Protein AF-A0A3N5M5D6-F1 (afdb_monomer_lite)

Secondary structure (DSSP, 8-state):
-----SSPPSEEEEEE--TT-EEEEETTT--EEES-HHHHHS-GGGHHHHHHHHHHHHSSS-TTEEEEEE--S--EETTTEE---HHHHHHHHHHTTPEES-SS--SSS-EEEE----TTS-HHHHHHHHHHHHHHHHHHSTTPEEEEEEETHHHHHHHHHHHHSSGGGTEEEEEEES--TT--HHHHHHHHH----HHHHTTT-TTHHHHHHHHHTT-HHHHTTS-SSS--EEETTS-B--TTT--TT--SHHHHHHHHHHHHHHHHHTT---SEEEEEEE-SB-EEEEEEEEE-TTS-EEEEEEEEESSBBSSSBHHHHS-TT-SEEEEES--GGGGGG-HHHHHHHHIIIIIHHH-TTS-SEEEE-SSEEEEEEES-SEE-TT-EEEEEEEEEETTT--B--S-EEEEEEEEEEESSSS------S-SEEEEPEEPSSSTTEEEEEEEPPSS-EEEEEEEEEE-TTS--EEEEEEEEE------TTTTTTSSSS---------------------------------------------------------PPPPPPPPPP-EEEEEEETS-TTSPB-TT--EEEEEEEESS--SEEEE--TTSSS-TT-SEEEEEEEEE-SSEEE-S-SPEEEEEESSSS-SS-EEEEEEESSSEEEEEEEEEEETTEEEEEEEEEEEES-TTS-SEEEEEEEEB-TT----PPP-SEEEEEEE-SSSEEEEEEESS-EEEEE---HHHHHHHHHHHHHHHHHHHTEEEETTEEEE--TTSPPPTT-EEHHHH-SSPPHHHHHHHHHHHHHHHHHHHHHHHSSTT--HHHHHHHHHHHHHHHHS--EEEEEESS----GGG-B--SS--TTS--GGGBHHHHSEEEEEE--TTB----SEEE-SS-EEEEEEE-THHHHHHTS-HHHHHHHHHHHHHTTSSEEEEEE-SHHHHHHHHHSSSS--SEEEEEEEEE---TTSTTTGGG-EEE-GGG-EEEHHHHHHHS-TTS--TT-PEEEEEEBSS----HHHHHHHHHHHHHTT--EEEEESS-B-HHHHHHHHHHHHHHHHH-SS-HHHHHHHHHHHHHHHH--GGGGGEEEES-TT-EEES----

Sequence (1111 aa):
MSTPTGSPPPHFIVFVPGYMGSKLRDRQTGELVWVDVPALLSNIMRLREKLDWMFTALAYPNPDIQPAGILDQVIFMPPLFKQEQYGRMLAALEKMGYDIDPEQLSSSRPAAYTFSYDWRQDNRISARQLGEAIDLWRRRHPGAKAWIIAHSNGGIVSRWYIEKEGGKDHVGRLFLMGSPWDGAPKALETMMTGFEVTLLRLFNLLDAQQRSREIIQSFPSFYQLIPVCNPFLRNLSNEVVDPFSDFGWIEGDAHKQMALDGKRFNQELGTTLSVETLCFFGARQPTTNAGLVRYAAGDRWSGVEWSANEAGDGTVPERSAVHPNALEKLPYAVGHGDIYVNPAVLEKLEWELVRKYRTVSGTLAEAVTERLKIGFEPGKDFYEPGEEIRIWASIHDKETGVPVSGGQVDVSVILQQELVASTPFSSSEPLATLRMRESEEIPGRYEAAFAAPDSQGYYALNALVQAPGEPAVTLEELVLVEREPNPAWLEGLHSAAIDHAEPPDDEPLAEDRERSADLVGEEDLSLEIGTLVDSDEATTPADTAVPEPPAATDVQPPLTEAQERYLNCQIEDHEVLEPLQTGEIYTLAFSVDLIAQAAAVVFDGERVFTEEEEVVKLAVHINTKDFFVHTTGSQTLVVPRKGKSKNKARFDIEPKRPGEGEVTVVFFKNNNFIQGMTVRLNVGDPAKGAITGVEKVGRSPEGAFAVQPRDVSLFIKNTGAGFDITMVGVVAAEATLPLTLPQLDQMASRVRQALKDIVYMGKGSAGIQVYPKGTPMPADVDLVYQSHITIPADVNAEALKRLSRAGYLLYQDIFYGPSASAEANLLGDKLCELASKETLKIQIVSQEFLLPWGVLYLAPEYDPANINPSCFLGLKHIIEHIPIQQHMSSMQGTIPSRPLLSVGVNFNTDIDSQLSMSVVRDQQAFWKGIQQSGLVQVSERTSGDEVYQSLTGAAPVDQILYFYCHAVSYQLNDPAGPGSSYLKLSNQQRVSLDELRLRASVKKPLSGSPLIFINACESAELSPLFYGGFMPYFTSRGARGMIGTECETPARFAAGWANEFFQEFLAGDNTLGEVILKLRQKYYYQDNNLMGLLYALYCDGDTRIDPGIQL

Radius of gyration: 35.75 Å; chains: 1; bounding box: 104×103×86 Å

pLDDT: mean 78.51, std 19.64, range [23.8, 98.56]

Foldseek 3Di:
DQQAAAFDFAAAEEEFEAQLFFFKAFQPPRHTLRPPPCVCPVDPVCVVVSLVVSLVCLFPPDPRMWTDFGAQDADFFPPADRADGVVLLVVLVVVLFEDEPDPDDDPRGHHYYYDTGSSLEDLLVVLVVVVVVLVVVCVVRPSYAYAYEAAACRLVSPLCNCPPVVNLVRHAEYEYAAYQLQAAPSLLVCLQFFRPGPVVVLVPPVCRRVSRNVRSLSGLNSLLRHGQPDFFEAEPVRHTDDCLVQVLRDDDPVSNVSNVVSNVSSVVSDLDDSHAYAFEFEFQCWGFRHWYFDADPPSHTPDIHTHTDRQGQHTHGVVRSARPPHPYYHYDNHHRNCRSNDPVNSVVVSLVPGQSHPDRRSASWWDDFPFKIKGKHWPDQEDEQFGKTKIKMFIATPPPRHAAPDKKKKKFKAFCAFPDPPDGDDDPHGPDIDIWDADPVDGRMTIDMDTHHNTFGKIKIWIWMGGPPTDIDIIIDIHGYDHDPPPPVVVVVVPPPDDDDDDDDDDDDDDDDDDYDYDDDDDDDDDDDDDDYDDDDDDDDDDDDDDDDDDDDDDDDDDPPDQKKKWDWDWPPDDQLAAAEAPDKIKIKIKIASDYDPAIDTDLLQFLDDPPDQKFKKWKDKDWPQWDWPDDGTFIWIDGSDGMIPGIGIIIIGGPDAAKTKMKMWIDGLQHTAWIKIWIAHYDDSRGTGTPDMATWHEASAAHDPDDHFQWEWEWEDPVQFIWIWIDHPDTAIFTFRDDLVNLQVLQVLLQVLVVQLQQWWQFPVGTGGDDPPDDDDPRIDSQQQPDLFGDPVSLLVSLLSLLVSLAVSLCNGQPNPPHDPRSVVVSVVVLVVLVPAAGAYEYEEASNDHLQQSRFRDPDDDSVDRDPSSRNLQRYQYEYAHIDSYQHYQDLEQELPPAAEEEEEAAPCVCVVVVHCLRVLVVVLVVVVVVLVSYDYHYHQALVVVLCQLADDDDQHQAYEYEFAWAAADCPGSVHRQQTWGAGYPRHTDGLVCCCVSRNLVAARPNLHEYEYQHAPDYFDRVCVVVGVQCSNSSNRRQGYKDFSGHHRSVNSSVLVSQLCQVQLQQPAFQSRSLNVSCNCSCVVRVRNRSSRIHHHHPRSRGYPPHDDD

Structure (mmCIF, N/CA/C/O backbone):
data_AF-A0A3N5M5D6-F1
#
_entry.id   AF-A0A3N5M5D6-F1
#
loop_
_atom_site.group_PDB
_atom_site.id
_atom_site.type_symbol
_atom_site.label_atom_id
_atom_site.label_alt_id
_atom_site.label_comp_id
_atom_site.label_asym_id
_atom_site.label_entity_id
_atom_site.label_seq_id
_atom_site.pdbx_PDB_ins_code
_atom_site.Cartn_x
_atom_site.Cartn_y
_atom_site.Cartn_z
_atom_site.occupancy
_atom_site.B_iso_or_equiv
_atom_site.auth_seq_id
_atom_site.auth_comp_id
_atom_site.auth_asym_id
_atom_site.auth_atom_id
_atom_site.pdbx_PDB_model_num
ATOM 1 N N . MET A 1 1 ? 3.297 35.647 31.653 1.00 29.11 1 MET A N 1
ATOM 2 C CA . MET A 1 1 ? 2.648 36.603 30.728 1.00 29.11 1 MET A CA 1
ATOM 3 C C . MET A 1 1 ? 1.150 36.457 30.934 1.00 29.11 1 MET A C 1
ATOM 5 O O . MET A 1 1 ? 0.713 35.329 31.084 1.00 29.11 1 MET A O 1
ATOM 9 N N . SER A 1 2 ? 0.382 37.542 31.041 1.00 29.58 2 SER A N 1
ATOM 10 C CA . SER A 1 2 ? -1.083 37.458 31.141 1.00 29.58 2 SER A CA 1
ATOM 11 C C . SER A 1 2 ? -1.645 36.886 29.838 1.00 29.58 2 SER A C 1
ATOM 13 O O . SER A 1 2 ? -1.389 37.453 28.775 1.00 29.58 2 SER A O 1
ATOM 15 N N . THR A 1 3 ? -2.364 35.771 29.911 1.00 36.66 3 THR A N 1
ATOM 16 C CA . THR A 1 3 ? -3.051 35.146 28.776 1.00 36.66 3 THR A CA 1
ATOM 17 C C . THR A 1 3 ? -4.053 36.144 28.173 1.00 36.66 3 THR A C 1
ATOM 19 O O . THR A 1 3 ? -4.821 36.755 28.921 1.00 36.66 3 THR A O 1
ATOM 22 N N . PRO A 1 4 ? -4.020 36.401 26.852 1.00 43.12 4 PRO A N 1
ATOM 23 C CA . PRO A 1 4 ? -4.926 37.360 26.228 1.00 43.12 4 PRO A CA 1
ATOM 24 C C . PRO A 1 4 ? -6.359 36.810 26.235 1.00 43.12 4 PRO A C 1
ATOM 26 O O . PRO A 1 4 ? -6.642 35.819 25.573 1.00 43.12 4 PRO A O 1
ATOM 29 N N . THR A 1 5 ? -7.261 37.451 26.979 1.00 41.47 5 THR A N 1
ATOM 30 C CA . THR A 1 5 ? -8.678 37.075 27.076 1.00 41.47 5 THR A CA 1
ATOM 31 C C . THR A 1 5 ? -9.512 37.876 26.065 1.00 41.47 5 THR A C 1
ATOM 33 O O . THR A 1 5 ? -9.436 39.105 26.028 1.00 41.47 5 THR A O 1
ATOM 36 N N . GLY A 1 6 ? -10.309 37.204 25.222 1.00 56.47 6 GLY A N 1
ATOM 37 C CA . GLY A 1 6 ? -11.196 37.846 24.233 1.00 56.47 6 GLY A CA 1
ATOM 38 C C . GLY A 1 6 ? -11.031 37.311 22.806 1.00 56.47 6 GLY A C 1
ATOM 39 O O . GLY A 1 6 ? -10.164 36.500 22.543 1.00 56.47 6 GLY A O 1
ATOM 40 N N . SER A 1 7 ? -11.859 37.753 21.850 1.00 61.62 7 SER A N 1
ATOM 41 C CA . SER A 1 7 ? -11.767 37.274 20.452 1.00 61.62 7 SER A CA 1
ATOM 42 C C . SER A 1 7 ? -10.334 37.382 19.898 1.00 61.62 7 SER A C 1
ATOM 44 O O . SER A 1 7 ? -9.662 38.365 20.229 1.00 61.62 7 SER A O 1
ATOM 46 N N . PRO A 1 8 ? -9.867 36.423 19.062 1.00 76.06 8 PRO A N 1
ATOM 47 C CA . PRO A 1 8 ? -8.535 36.490 18.469 1.00 76.06 8 PRO A CA 1
ATOM 48 C C . PRO A 1 8 ? -8.286 37.882 17.886 1.00 76.06 8 PRO A C 1
ATOM 50 O O . PRO A 1 8 ? -9.210 38.449 17.287 1.00 76.06 8 PRO A O 1
ATOM 53 N N . PRO A 1 9 ? -7.076 38.452 18.039 1.00 84.69 9 PRO A N 1
ATOM 54 C CA . PRO A 1 9 ? -6.785 39.745 17.441 1.00 84.69 9 PRO A CA 1
ATOM 55 C C . PRO A 1 9 ? -7.098 39.675 15.938 1.00 84.69 9 PRO A C 1
ATOM 57 O O . PRO A 1 9 ? -6.857 38.624 15.332 1.00 84.69 9 PRO A O 1
ATOM 60 N N . PRO A 1 10 ? -7.645 40.745 15.329 1.00 88.44 10 PRO A N 1
ATOM 61 C CA . PRO A 1 10 ? -8.017 40.731 13.920 1.00 88.44 10 PRO A CA 1
ATOM 62 C C . PRO A 1 10 ? -6.865 40.223 13.050 1.00 88.44 10 PRO A C 1
ATOM 64 O O . PRO A 1 10 ? -5.768 40.790 13.049 1.00 88.44 10 PRO A O 1
ATOM 67 N N . HIS A 1 11 ? -7.107 39.129 12.334 1.00 93.81 11 HIS A N 1
ATOM 68 C CA . HIS A 1 11 ? -6.099 38.479 11.511 1.00 93.81 11 HIS A CA 1
ATOM 69 C C . HIS A 1 11 ? -6.731 37.760 10.321 1.00 93.81 11 HIS A C 1
ATOM 71 O O . HIS A 1 11 ? -7.931 37.485 10.286 1.00 93.81 11 HIS A O 1
ATOM 77 N N . PHE A 1 12 ? -5.880 37.440 9.356 1.00 95.88 12 PHE A N 1
ATOM 78 C CA . PHE A 1 12 ? -6.153 36.474 8.303 1.00 95.88 12 PHE A CA 1
ATOM 79 C C . PHE A 1 12 ? -4.944 35.547 8.171 1.00 95.88 12 PHE A C 1
ATOM 81 O O . PHE A 1 12 ? -3.817 35.933 8.502 1.00 95.88 12 PHE A O 1
ATOM 88 N N . ILE A 1 13 ? -5.179 34.326 7.702 1.00 97.81 13 ILE A N 1
ATOM 89 C CA . ILE A 1 13 ? -4.129 33.324 7.518 1.00 97.81 13 ILE A CA 1
ATOM 90 C C . ILE A 1 13 ? -3.535 33.461 6.120 1.00 97.81 13 ILE A C 1
ATOM 92 O O . ILE A 1 13 ? -4.252 33.721 5.156 1.00 97.81 13 ILE A O 1
ATOM 96 N N . VAL A 1 14 ? -2.226 33.264 6.009 1.00 98.19 14 VAL A N 1
ATOM 97 C CA . VAL A 1 14 ? -1.538 33.056 4.735 1.00 98.19 14 VAL A CA 1
ATOM 98 C C . VAL A 1 14 ? -0.814 31.725 4.802 1.00 98.19 14 VAL A C 1
ATOM 100 O O . VAL A 1 14 ? 0.104 31.551 5.603 1.00 98.19 14 VAL A O 1
ATOM 103 N N . PHE A 1 15 ? -1.229 30.783 3.962 1.00 97.12 15 PHE A N 1
ATOM 104 C CA . PHE A 1 15 ? -0.553 29.506 3.809 1.00 97.12 15 PHE A CA 1
ATOM 105 C C . PHE A 1 15 ? 0.508 29.600 2.708 1.00 97.12 15 PHE A C 1
ATOM 107 O O . PHE A 1 15 ? 0.189 29.876 1.548 1.00 97.12 15 PHE A O 1
ATOM 114 N N . VAL A 1 16 ? 1.768 29.355 3.074 1.00 97.25 16 VAL A N 1
ATOM 115 C CA . VAL A 1 16 ? 2.921 29.382 2.165 1.00 97.25 16 VAL A CA 1
ATOM 116 C C . VAL A 1 16 ? 3.461 27.955 2.003 1.00 97.25 16 VAL A C 1
ATOM 118 O O . VAL A 1 16 ? 3.984 27.382 2.965 1.00 97.25 16 VAL A O 1
ATOM 121 N N . PRO A 1 17 ? 3.347 27.352 0.807 1.00 93.31 17 PRO A N 1
ATOM 122 C CA . PRO A 1 17 ? 3.763 25.979 0.576 1.00 93.31 17 PRO A CA 1
ATOM 123 C C . PRO A 1 17 ? 5.291 25.838 0.567 1.00 93.31 17 PRO A C 1
ATOM 125 O O . PRO A 1 17 ? 6.031 26.803 0.398 1.00 93.31 17 PRO A O 1
ATOM 128 N N . GLY A 1 18 ? 5.754 24.597 0.703 1.00 90.81 18 GLY A N 1
ATOM 129 C CA . GLY A 1 18 ? 7.160 24.221 0.583 1.00 90.81 18 GLY A CA 1
ATOM 130 C C . GLY A 1 18 ? 7.696 24.191 -0.846 1.00 90.81 18 GLY A C 1
ATOM 131 O O . GLY A 1 18 ? 6.996 24.495 -1.817 1.00 90.81 18 GLY A O 1
ATOM 132 N N . TYR A 1 19 ? 8.960 23.778 -0.967 1.00 87.88 19 TYR A N 1
ATOM 133 C CA . TYR A 1 19 ? 9.636 23.597 -2.252 1.00 87.88 19 TYR A CA 1
ATOM 134 C C . TYR A 1 19 ? 8.806 22.674 -3.160 1.00 87.88 19 TYR A C 1
ATOM 136 O O . TYR A 1 19 ? 8.303 21.656 -2.698 1.00 87.88 19 TYR A O 1
ATOM 144 N N . MET A 1 20 ? 8.605 23.052 -4.427 1.00 84.94 20 MET A N 1
ATOM 145 C CA . MET A 1 20 ? 7.732 22.344 -5.387 1.00 84.94 20 MET A CA 1
ATOM 146 C C . MET A 1 20 ? 6.235 22.277 -5.037 1.00 84.94 20 MET A C 1
ATOM 148 O O . MET A 1 20 ? 5.451 21.695 -5.786 1.00 84.94 20 MET A O 1
ATOM 152 N N . GLY A 1 21 ? 5.803 22.949 -3.968 1.00 81.62 21 GLY A N 1
ATOM 153 C CA . GLY A 1 21 ? 4.419 22.951 -3.505 1.00 81.62 21 GLY A CA 1
ATOM 154 C C . GLY A 1 21 ? 3.468 23.897 -4.253 1.00 81.62 21 GLY A C 1
ATOM 155 O O . GLY A 1 21 ? 2.288 23.953 -3.912 1.00 81.62 21 GLY A O 1
ATOM 156 N N . SER A 1 22 ? 3.957 24.625 -5.262 1.00 88.12 22 SER A N 1
ATOM 157 C CA . SER A 1 22 ? 3.145 25.442 -6.177 1.00 88.12 22 SER A CA 1
ATOM 158 C C . SER A 1 22 ? 3.163 24.851 -7.581 1.00 88.12 22 SER A C 1
ATOM 160 O O . SER A 1 22 ? 4.230 24.478 -8.075 1.00 88.12 22 SER A O 1
ATOM 162 N N . LYS A 1 23 ? 2.004 24.822 -8.246 1.00 87.88 23 LYS A N 1
ATOM 163 C CA . LYS A 1 23 ? 1.897 24.485 -9.672 1.00 87.88 23 LYS A CA 1
ATOM 164 C C . LYS A 1 23 ? 2.585 25.578 -10.490 1.00 87.88 23 LYS A C 1
ATOM 166 O O . LYS A 1 23 ? 2.435 26.761 -10.176 1.00 87.88 23 LYS A O 1
ATOM 171 N N . LEU A 1 24 ? 3.304 25.195 -11.544 1.00 87.94 24 LEU A N 1
ATOM 172 C CA . LEU A 1 24 ? 3.918 26.140 -12.481 1.00 87.94 24 LEU A CA 1
ATOM 173 C C . LEU A 1 24 ? 3.321 25.939 -13.867 1.00 87.94 24 LEU A C 1
ATOM 175 O O . LEU A 1 24 ? 3.216 24.805 -14.334 1.00 87.94 24 LEU A O 1
ATOM 179 N N . ARG A 1 25 ? 2.965 27.038 -14.529 1.00 88.25 25 ARG A N 1
ATOM 180 C CA . ARG A 1 25 ? 2.463 27.041 -15.906 1.00 88.25 25 ARG A CA 1
ATOM 181 C C . ARG A 1 25 ? 3.272 27.969 -16.787 1.00 88.25 25 ARG A C 1
ATOM 183 O O . ARG A 1 25 ? 3.795 28.980 -16.318 1.00 88.25 25 ARG A O 1
ATOM 190 N N . ASP A 1 26 ? 3.301 27.646 -18.063 1.00 87.06 26 ASP A N 1
ATOM 191 C CA . ASP A 1 26 ? 3.791 28.530 -19.102 1.00 87.06 26 ASP A CA 1
ATOM 192 C C . ASP A 1 26 ? 2.768 29.660 -19.352 1.00 87.06 26 ASP A C 1
ATOM 194 O O . ASP A 1 26 ? 1.557 29.442 -19.433 1.00 87.06 26 ASP A O 1
ATOM 198 N N . ARG A 1 27 ? 3.248 30.902 -19.402 1.00 87.94 27 ARG A N 1
ATOM 199 C CA . ARG A 1 27 ? 2.466 32.139 -19.539 1.00 87.94 27 ARG A CA 1
ATOM 200 C C . ARG A 1 27 ? 1.851 32.278 -20.922 1.00 87.94 27 ARG A C 1
ATOM 202 O O . ARG A 1 27 ? 0.787 32.878 -21.038 1.00 87.94 27 ARG A O 1
ATOM 209 N N . GLN A 1 28 ? 2.536 31.790 -21.953 1.00 84.50 28 GLN A N 1
ATOM 210 C CA . GLN A 1 28 ? 2.145 31.985 -23.345 1.00 84.50 28 GLN A CA 1
ATOM 211 C C . GLN A 1 28 ? 1.111 30.944 -23.769 1.00 84.50 28 GLN A C 1
ATOM 213 O O . GLN A 1 28 ? 0.115 31.271 -24.409 1.00 84.50 28 GLN A O 1
ATOM 218 N N . THR A 1 29 ? 1.349 29.690 -23.393 1.00 82.75 29 THR A N 1
ATOM 219 C CA . THR A 1 29 ? 0.517 28.541 -23.768 1.00 82.75 29 THR A CA 1
ATOM 220 C C . THR A 1 29 ? -0.571 28.242 -22.739 1.00 82.75 29 THR A C 1
ATOM 222 O O . THR A 1 29 ? -1.600 27.667 -23.084 1.00 82.75 29 THR A O 1
ATOM 225 N N . GLY A 1 30 ? -0.367 28.637 -21.478 1.00 81.62 30 GLY A N 1
ATOM 226 C CA . GLY A 1 30 ? -1.235 28.272 -20.360 1.00 81.62 30 GLY A CA 1
ATOM 227 C C . GLY A 1 30 ? -1.047 26.832 -19.870 1.00 81.62 30 GLY A C 1
ATOM 228 O O . GLY A 1 30 ? -1.717 26.445 -18.911 1.00 81.62 30 GLY A O 1
ATOM 229 N N . GLU A 1 31 ? -0.155 26.049 -20.490 1.00 79.94 31 GLU A N 1
ATOM 230 C CA . GLU A 1 31 ? 0.094 24.649 -20.138 1.00 79.94 31 GLU A CA 1
ATOM 231 C C . GLU A 1 31 ? 0.829 24.523 -18.797 1.00 79.94 31 GLU A C 1
ATOM 233 O O . GLU A 1 31 ? 1.731 25.302 -18.479 1.00 79.94 31 GLU A O 1
ATOM 238 N N . LEU A 1 32 ? 0.451 23.521 -17.997 1.00 78.94 32 LEU A N 1
ATOM 239 C CA . LEU A 1 32 ? 1.132 23.200 -16.744 1.00 78.94 32 LEU A CA 1
ATOM 240 C C . LEU A 1 32 ? 2.488 22.549 -17.048 1.00 78.94 32 LEU A C 1
ATOM 242 O O . LEU A 1 32 ? 2.569 21.469 -17.624 1.00 78.94 32 LEU A O 1
ATOM 246 N N . VAL A 1 33 ? 3.560 23.220 -16.634 1.00 77.00 33 VAL A N 1
ATOM 247 C CA . VAL A 1 33 ? 4.951 22.763 -16.774 1.00 77.00 33 VAL A CA 1
ATOM 248 C C . VAL A 1 33 ? 5.342 21.870 -15.599 1.00 77.00 33 VAL A C 1
ATOM 250 O O . VAL A 1 33 ? 6.092 20.911 -15.752 1.00 77.00 33 VAL A O 1
ATOM 253 N N . TRP A 1 34 ? 4.807 22.164 -14.416 1.00 71.44 34 TRP A N 1
ATOM 254 C CA . TRP A 1 34 ? 4.953 21.356 -13.212 1.00 71.44 34 TRP A CA 1
ATOM 255 C C . TRP A 1 34 ? 3.559 20.942 -12.739 1.00 71.44 34 TRP A C 1
ATOM 257 O O . TRP A 1 34 ? 2.722 21.816 -12.506 1.00 71.44 34 TRP A O 1
ATOM 267 N N . VAL A 1 35 ? 3.346 19.627 -12.573 1.00 58.09 35 VAL A N 1
ATOM 268 C CA . VAL A 1 35 ? 2.063 18.977 -12.214 1.00 58.09 35 VAL A CA 1
ATOM 269 C C . VAL A 1 35 ? 1.064 18.872 -13.377 1.00 58.09 35 VAL A C 1
ATOM 271 O O . VAL A 1 35 ? -0.079 19.301 -13.291 1.00 58.09 35 VAL A O 1
ATOM 274 N N . ASP A 1 36 ? 1.467 18.207 -14.458 1.00 52.91 36 ASP A N 1
ATOM 275 C CA . ASP A 1 36 ? 0.523 17.604 -15.413 1.00 52.91 36 ASP A CA 1
ATOM 276 C C . ASP A 1 36 ? 0.814 16.106 -15.572 1.00 52.91 36 ASP A C 1
ATOM 278 O O . ASP A 1 36 ? 1.183 15.597 -16.632 1.00 52.91 36 ASP A O 1
ATOM 282 N N . VAL A 1 37 ? 0.729 15.389 -14.448 1.00 45.28 37 VAL A N 1
ATOM 283 C CA . VAL A 1 37 ? 0.964 13.939 -14.379 1.00 45.28 37 VAL A CA 1
ATOM 284 C C . VAL A 1 37 ? 0.049 13.170 -15.352 1.00 45.28 37 VAL A C 1
ATOM 286 O O . VAL A 1 37 ? 0.556 12.280 -16.044 1.00 45.28 37 VAL A O 1
ATOM 289 N N . PRO A 1 38 ? -1.246 13.523 -15.511 1.00 38.94 38 PRO A N 1
ATOM 290 C CA . PRO A 1 38 ? -2.103 12.909 -16.520 1.00 38.94 38 PRO A CA 1
ATOM 291 C C . PRO A 1 38 ? -1.626 13.173 -17.952 1.00 38.94 38 PRO A C 1
ATOM 293 O O . PRO A 1 38 ? -1.556 12.225 -18.732 1.00 38.94 38 PRO A O 1
ATOM 296 N N . ALA A 1 39 ? -1.235 14.398 -18.331 1.00 44.72 39 ALA A N 1
ATOM 297 C CA . ALA A 1 39 ? -0.774 14.645 -19.697 1.00 44.72 39 ALA A CA 1
ATOM 298 C C . ALA A 1 39 ? 0.616 14.055 -19.972 1.00 44.72 39 ALA A C 1
ATOM 300 O O . ALA A 1 39 ? 0.852 13.604 -21.099 1.00 44.72 39 ALA A O 1
ATOM 301 N N . LEU A 1 40 ? 1.513 14.009 -18.982 1.00 43.84 40 LEU A N 1
ATOM 302 C CA . LEU A 1 40 ? 2.825 13.362 -19.091 1.00 43.84 40 LEU A CA 1
ATOM 303 C C . LEU A 1 40 ? 2.675 11.851 -19.353 1.00 43.84 40 LEU A C 1
ATOM 305 O O . LEU A 1 40 ? 3.431 11.286 -20.138 1.00 43.84 40 LEU A O 1
ATOM 309 N N . LEU A 1 41 ? 1.650 11.215 -18.771 1.00 43.72 41 LEU A N 1
ATOM 310 C CA . LEU A 1 41 ? 1.374 9.778 -18.907 1.00 43.72 41 LEU A CA 1
ATOM 311 C C . LEU A 1 41 ? 0.365 9.423 -20.017 1.00 43.72 41 LEU A C 1
ATOM 313 O O . LEU A 1 41 ? 0.339 8.278 -20.462 1.00 43.72 41 LEU A O 1
ATOM 317 N N . SER A 1 42 ? -0.418 10.388 -20.512 1.00 41.72 42 SER A N 1
ATOM 318 C CA . SER A 1 42 ? -1.476 10.174 -21.519 1.00 41.72 42 SER A CA 1
ATOM 319 C C . SER A 1 42 ? -0.983 9.724 -22.899 1.00 41.72 42 SER A C 1
ATOM 321 O O . SER A 1 42 ? -1.773 9.216 -23.692 1.00 41.72 42 SER A O 1
ATOM 323 N N . ASN A 1 43 ? 0.299 9.930 -23.232 1.00 47.91 43 ASN A N 1
ATOM 324 C CA . ASN A 1 43 ? 0.828 9.597 -24.556 1.00 47.91 43 ASN A CA 1
ATOM 325 C C . ASN A 1 43 ? 2.329 9.254 -24.514 1.00 47.91 43 ASN A C 1
ATOM 327 O O . ASN A 1 43 ? 3.188 10.101 -24.762 1.00 47.91 43 ASN A O 1
ATOM 331 N N . ILE A 1 44 ? 2.641 7.987 -24.211 1.00 47.44 44 ILE A N 1
ATOM 332 C CA . ILE A 1 44 ? 4.011 7.463 -24.022 1.00 47.44 44 ILE A CA 1
ATOM 333 C C . ILE A 1 44 ? 4.918 7.717 -25.243 1.00 47.44 44 ILE A C 1
ATOM 335 O O . ILE A 1 44 ? 6.112 7.952 -25.076 1.00 47.44 44 ILE A O 1
ATOM 339 N N . MET A 1 45 ? 4.363 7.768 -26.461 1.00 45.06 45 MET A N 1
ATOM 340 C CA . MET A 1 45 ? 5.123 8.059 -27.689 1.00 45.06 45 MET A CA 1
ATOM 341 C C . MET A 1 45 ? 5.720 9.475 -27.723 1.00 45.06 45 MET A C 1
ATOM 343 O O . MET A 1 45 ? 6.736 9.689 -28.377 1.00 45.06 45 MET A O 1
ATOM 347 N N . ARG A 1 46 ? 5.125 10.435 -27.002 1.00 53.31 46 ARG A N 1
ATOM 348 C CA . ARG A 1 46 ? 5.632 11.811 -26.858 1.00 53.31 46 ARG A CA 1
ATOM 349 C C . ARG A 1 46 ? 6.246 12.074 -25.485 1.00 53.31 46 ARG A C 1
ATOM 351 O O . ARG A 1 46 ? 6.575 13.215 -25.187 1.00 53.31 46 ARG A O 1
ATOM 358 N N . LEU A 1 47 ? 6.412 11.051 -24.642 1.00 59.03 47 LEU A N 1
ATOM 359 C CA . LEU A 1 47 ? 6.941 11.212 -23.284 1.00 59.03 47 LEU A CA 1
ATOM 360 C C . LEU A 1 47 ? 8.334 11.845 -23.299 1.00 59.03 47 LEU A C 1
ATOM 362 O O . LEU A 1 47 ? 8.589 12.753 -22.521 1.00 59.03 47 LEU A O 1
ATOM 366 N N . ARG A 1 48 ? 9.210 11.426 -24.222 1.00 64.12 48 ARG A N 1
ATOM 367 C CA . ARG A 1 48 ? 10.534 12.040 -24.390 1.00 64.12 48 ARG A CA 1
ATOM 368 C C . ARG A 1 48 ? 10.433 13.513 -24.787 1.00 64.12 48 ARG A C 1
ATOM 370 O O . ARG A 1 48 ? 11.045 14.336 -24.131 1.00 64.12 48 ARG A O 1
ATOM 377 N N . GLU A 1 49 ? 9.619 13.849 -25.787 1.00 69.12 49 GLU A N 1
ATOM 378 C CA . GLU A 1 49 ? 9.417 15.237 -26.237 1.00 69.12 49 GLU A CA 1
ATOM 379 C C . GLU A 1 49 ? 8.801 16.120 -25.140 1.00 69.12 49 GLU A C 1
ATOM 381 O O . GLU A 1 49 ? 9.220 17.258 -24.952 1.00 69.12 49 GLU A O 1
ATOM 386 N N . LYS A 1 50 ? 7.836 15.590 -24.377 1.00 68.19 50 LYS A N 1
ATOM 387 C CA . LYS A 1 50 ? 7.214 16.285 -23.243 1.00 68.19 50 LYS A CA 1
ATOM 388 C C . LYS A 1 50 ? 8.173 16.459 -22.074 1.00 68.19 50 LYS A C 1
ATOM 390 O O . LYS A 1 50 ? 8.164 17.511 -21.453 1.00 68.19 50 LYS A O 1
ATOM 395 N N . LEU A 1 51 ? 9.002 15.461 -21.776 1.00 69.31 51 LEU A N 1
ATOM 396 C CA . LEU A 1 51 ? 10.062 15.587 -20.777 1.00 69.31 51 LEU A CA 1
ATOM 397 C C . LEU A 1 51 ? 11.137 16.564 -21.238 1.00 69.31 51 LEU A C 1
ATOM 399 O O . LEU A 1 51 ? 11.624 17.336 -20.423 1.00 69.31 51 LEU A O 1
ATOM 403 N N . ASP A 1 52 ? 11.472 16.568 -22.530 1.00 73.81 52 ASP A N 1
ATOM 404 C CA . ASP A 1 52 ? 12.407 17.520 -23.118 1.00 73.81 52 ASP A CA 1
ATOM 405 C C . ASP A 1 52 ? 11.896 18.944 -22.963 1.00 73.81 52 ASP A C 1
ATOM 407 O O . ASP A 1 52 ? 12.588 19.782 -22.390 1.00 73.81 52 ASP A O 1
ATOM 411 N N . TRP A 1 53 ? 10.652 19.177 -23.371 1.00 81.06 53 TRP A N 1
ATOM 412 C CA . TRP A 1 53 ? 9.966 20.440 -23.161 1.00 81.06 53 TRP A CA 1
ATOM 413 C C . TRP A 1 53 ? 9.887 20.818 -21.679 1.00 81.06 53 TRP A C 1
ATOM 415 O O . TRP A 1 53 ? 10.265 21.929 -21.333 1.00 81.06 53 TRP A O 1
ATOM 425 N N . MET A 1 54 ? 9.470 19.905 -20.795 1.00 80.12 54 MET A N 1
ATOM 426 C CA . MET A 1 54 ? 9.339 20.159 -19.357 1.00 80.12 54 MET A CA 1
ATOM 427 C C . MET A 1 54 ? 10.682 20.555 -18.745 1.00 80.12 54 MET A C 1
ATOM 429 O O . MET A 1 54 ? 10.762 21.533 -18.013 1.00 80.12 54 MET A O 1
ATOM 433 N N . PHE A 1 55 ? 11.749 19.821 -19.053 1.00 79.69 55 PHE A N 1
ATOM 434 C CA . PHE A 1 55 ? 13.092 20.111 -18.569 1.00 79.69 55 PHE A CA 1
ATOM 435 C C . PHE A 1 55 ? 13.618 21.449 -19.102 1.00 79.69 55 PHE A C 1
ATOM 437 O O . PHE A 1 55 ? 14.178 22.235 -18.339 1.00 79.69 55 PHE A O 1
ATOM 444 N N . THR A 1 56 ? 13.381 21.755 -20.379 1.00 82.50 56 THR A N 1
ATOM 445 C CA . THR A 1 56 ? 13.706 23.066 -20.956 1.00 82.50 56 THR A CA 1
ATOM 446 C C . THR A 1 56 ? 12.901 24.189 -20.304 1.00 82.50 56 THR A C 1
ATOM 448 O O . THR A 1 56 ? 13.461 25.229 -19.972 1.00 82.50 56 THR A O 1
ATOM 451 N N . ALA A 1 57 ? 11.607 23.980 -20.073 1.00 84.31 57 ALA A N 1
ATOM 452 C CA . ALA A 1 57 ? 10.721 24.959 -19.462 1.00 84.31 57 ALA A CA 1
ATOM 453 C C . ALA A 1 57 ? 11.055 25.185 -17.976 1.00 84.31 57 ALA A C 1
ATOM 455 O O . ALA A 1 57 ? 11.008 26.320 -17.494 1.00 84.31 57 ALA A O 1
ATOM 456 N N . LEU A 1 58 ? 11.446 24.125 -17.260 1.00 85.62 58 LEU A N 1
ATOM 457 C CA . LEU A 1 58 ? 11.836 24.175 -15.854 1.00 85.62 58 LEU A CA 1
ATOM 458 C C . LEU A 1 58 ? 13.207 24.802 -15.622 1.00 85.62 58 LEU A C 1
ATOM 460 O O . LEU A 1 58 ? 13.415 25.271 -14.509 1.00 85.62 58 LEU A O 1
ATOM 464 N N . ALA A 1 59 ? 14.105 24.865 -16.606 1.00 86.81 59 ALA A N 1
ATOM 465 C CA . ALA A 1 59 ? 15.380 25.562 -16.452 1.00 86.81 59 ALA A CA 1
ATOM 466 C C . ALA A 1 59 ? 15.171 27.014 -15.979 1.00 86.81 59 ALA A C 1
ATOM 468 O O . ALA A 1 59 ? 14.231 27.690 -16.404 1.00 86.81 59 ALA A O 1
ATOM 469 N N . TYR A 1 60 ? 16.031 27.491 -15.079 1.00 88.00 60 TYR A N 1
ATOM 470 C CA . TYR A 1 60 ? 15.970 28.854 -14.556 1.00 88.00 60 TYR A CA 1
ATOM 471 C C . TYR A 1 60 ? 17.193 29.674 -15.016 1.00 88.00 60 TYR A C 1
ATOM 473 O O . TYR A 1 60 ? 18.308 29.152 -15.024 1.00 88.00 60 TYR A O 1
ATOM 481 N N . PRO A 1 61 ? 17.027 30.962 -15.380 1.00 90.00 61 PRO A N 1
ATOM 482 C CA . PRO A 1 61 ? 15.768 31.701 -15.450 1.00 90.00 61 PRO A CA 1
ATOM 483 C C . PRO A 1 61 ? 14.943 31.335 -16.690 1.00 90.00 61 PRO A C 1
ATOM 485 O O . PRO A 1 61 ? 15.476 31.201 -17.788 1.00 90.00 61 PRO A O 1
ATOM 488 N N . ASN A 1 62 ? 13.624 31.263 -16.517 1.00 88.31 62 ASN A N 1
ATOM 489 C CA . ASN A 1 62 ? 12.671 31.222 -17.621 1.00 88.31 62 ASN A CA 1
ATOM 490 C C . ASN A 1 62 ? 11.525 32.213 -17.330 1.00 88.31 62 ASN A C 1
ATOM 492 O O . ASN A 1 62 ? 10.694 31.922 -16.463 1.00 88.31 62 ASN A O 1
ATOM 496 N N . PRO A 1 63 ? 11.486 33.382 -18.006 1.00 86.75 63 PRO A N 1
ATOM 497 C CA . PRO A 1 63 ? 10.502 34.433 -17.737 1.00 86.75 63 PRO A CA 1
ATOM 498 C C . PRO A 1 63 ? 9.079 34.052 -18.166 1.00 86.75 63 PRO A C 1
ATOM 500 O O . PRO A 1 63 ? 8.122 34.694 -17.729 1.00 86.75 63 PRO A O 1
ATOM 503 N N . ASP A 1 64 ? 8.936 33.015 -18.992 1.00 88.06 64 ASP A N 1
ATOM 504 C CA . ASP A 1 64 ? 7.646 32.530 -19.469 1.00 88.06 64 ASP A CA 1
ATOM 505 C C . ASP A 1 64 ? 6.945 31.634 -18.449 1.00 88.06 64 ASP A C 1
ATOM 507 O O . ASP A 1 64 ? 5.806 31.254 -18.666 1.00 88.06 64 ASP A O 1
ATOM 511 N N . ILE A 1 65 ? 7.552 31.324 -17.304 1.00 89.88 65 ILE A N 1
ATOM 512 C CA . ILE A 1 65 ? 6.898 30.527 -16.264 1.00 89.88 65 ILE A CA 1
ATOM 513 C C . ILE A 1 65 ? 6.235 31.430 -15.223 1.00 89.88 65 ILE A C 1
ATOM 515 O O . ILE A 1 65 ? 6.716 32.516 -14.885 1.00 89.88 65 ILE A O 1
ATOM 519 N N . GLN A 1 66 ? 5.089 30.991 -14.709 1.00 90.88 66 GLN A N 1
ATOM 520 C CA . GLN A 1 66 ? 4.421 31.634 -13.583 1.00 90.88 66 GLN A CA 1
ATOM 521 C C . GLN A 1 66 ? 3.756 30.628 -12.636 1.00 90.88 66 GLN A C 1
ATOM 523 O O . GLN A 1 66 ? 3.361 29.540 -13.070 1.00 90.88 66 GLN A O 1
ATOM 528 N N . PRO A 1 67 ? 3.558 31.008 -11.363 1.00 91.69 67 PRO A N 1
ATOM 529 C CA . PRO A 1 67 ? 2.742 30.243 -10.428 1.00 91.69 67 PRO A CA 1
ATOM 530 C C . PRO A 1 67 ? 1.288 30.114 -10.907 1.00 91.69 67 PRO A C 1
ATOM 532 O O . PRO A 1 67 ? 0.742 31.013 -11.555 1.00 91.69 67 PRO A O 1
ATOM 535 N N . ALA A 1 68 ? 0.657 28.986 -10.586 1.00 87.75 68 ALA A N 1
ATOM 536 C CA . ALA A 1 68 ? -0.705 28.646 -11.001 1.00 87.75 68 ALA A CA 1
ATOM 537 C C . ALA A 1 68 ? -1.548 28.073 -9.847 1.00 87.75 68 ALA A C 1
ATOM 539 O O . ALA A 1 68 ? -2.345 27.158 -10.053 1.00 87.75 68 ALA A O 1
ATOM 540 N N . GLY A 1 69 ? -1.354 28.594 -8.634 1.00 86.19 69 GLY A N 1
ATOM 541 C CA . GLY A 1 69 ? -1.976 28.075 -7.418 1.00 86.19 69 GLY A CA 1
ATOM 542 C C . GLY A 1 69 ? -1.123 27.017 -6.719 1.00 86.19 69 GLY A C 1
ATOM 543 O O . GLY A 1 69 ? -0.108 26.542 -7.243 1.00 86.19 69 GLY A O 1
ATOM 544 N N . ILE A 1 70 ? -1.513 26.682 -5.490 1.00 84.19 70 ILE A N 1
ATOM 545 C CA . ILE A 1 70 ? -0.819 25.659 -4.711 1.00 84.19 70 ILE A CA 1
ATOM 546 C C . ILE A 1 70 ? -1.216 24.252 -5.170 1.00 84.19 70 ILE A C 1
ATOM 548 O O . ILE A 1 70 ? -2.201 24.037 -5.879 1.00 84.19 70 ILE A O 1
ATOM 552 N N . LEU A 1 71 ? -0.405 23.280 -4.788 1.00 72.06 71 LEU A N 1
ATOM 553 C CA . LEU A 1 71 ? -0.598 21.877 -5.111 1.00 72.06 71 LEU A CA 1
ATOM 554 C C . LEU A 1 71 ? -1.707 21.276 -4.222 1.00 72.06 71 LEU A C 1
ATOM 556 O O . LEU A 1 71 ? -1.513 21.046 -3.032 1.00 72.06 71 LEU A O 1
ATOM 560 N N . ASP A 1 72 ? -2.884 21.056 -4.808 1.00 59.94 72 ASP A N 1
ATOM 561 C CA . ASP A 1 72 ? -4.122 20.588 -4.158 1.00 59.94 72 ASP A CA 1
ATOM 562 C C . ASP A 1 72 ? -4.426 19.092 -4.404 1.00 59.94 72 ASP A C 1
ATOM 564 O O . ASP A 1 72 ? -5.250 18.505 -3.703 1.00 59.94 72 ASP A O 1
ATOM 568 N N . GLN A 1 73 ? -3.735 18.457 -5.358 1.00 47.91 73 GLN A N 1
ATOM 569 C CA . GLN A 1 73 ? -3.832 17.033 -5.711 1.00 47.91 73 GLN A CA 1
ATOM 570 C C . GLN A 1 73 ? -2.549 16.279 -5.329 1.00 47.91 73 GLN A C 1
ATOM 572 O O . GLN A 1 73 ? -1.496 16.887 -5.185 1.00 47.91 73 GLN A O 1
ATOM 577 N N . VAL A 1 74 ? -2.610 14.952 -5.161 1.00 41.50 74 VAL A N 1
ATOM 578 C CA . VAL A 1 74 ? -1.434 14.132 -4.802 1.00 41.50 74 VAL A CA 1
ATOM 579 C C . VAL A 1 74 ? -0.473 14.050 -5.995 1.00 41.50 74 VAL A C 1
ATOM 581 O O . VAL A 1 74 ? -0.832 13.491 -7.030 1.00 41.50 74 VAL A O 1
ATOM 584 N N . ILE A 1 75 ? 0.755 14.561 -5.848 1.00 42.72 75 ILE A N 1
ATOM 585 C CA . ILE A 1 75 ? 1.856 14.308 -6.789 1.00 42.72 75 ILE A CA 1
ATOM 586 C C . ILE A 1 75 ? 2.936 13.546 -6.061 1.00 42.72 75 ILE A C 1
ATOM 588 O O . ILE A 1 75 ? 3.497 14.015 -5.074 1.00 42.72 75 ILE A O 1
ATOM 592 N N . PHE A 1 76 ? 3.241 12.372 -6.592 1.00 37.97 76 PHE A N 1
ATOM 593 C CA . PHE A 1 76 ? 4.325 11.568 -6.090 1.00 37.97 76 PHE A CA 1
ATOM 594 C C . PHE A 1 76 ? 5.573 11.750 -6.961 1.00 37.97 76 PHE A C 1
ATOM 596 O O . PHE A 1 76 ? 5.549 11.435 -8.153 1.00 37.97 76 PHE A O 1
ATOM 603 N N . MET A 1 77 ? 6.681 12.207 -6.364 1.00 37.91 77 MET A N 1
ATOM 604 C CA . MET A 1 77 ? 7.979 12.298 -7.036 1.00 37.91 77 MET A CA 1
ATOM 605 C C . MET A 1 77 ? 9.063 11.550 -6.234 1.00 37.91 77 MET A C 1
ATOM 607 O O . MET A 1 77 ? 9.672 12.118 -5.322 1.00 37.91 77 MET A O 1
ATOM 611 N N . PRO A 1 78 ? 9.324 10.268 -6.562 1.00 32.59 78 PRO A N 1
ATOM 612 C CA . PRO A 1 78 ? 10.367 9.488 -5.905 1.00 32.59 78 PRO A CA 1
ATOM 613 C C . PRO A 1 78 ? 11.741 10.057 -6.265 1.00 32.59 78 PRO A C 1
ATOM 615 O O . PRO A 1 78 ? 11.922 10.458 -7.419 1.00 32.59 78 PRO A O 1
ATOM 618 N N . PRO A 1 79 ? 12.710 10.074 -5.333 1.00 35.97 79 PRO A N 1
ATOM 619 C CA . PRO A 1 79 ? 12.678 9.665 -3.930 1.00 35.97 79 PRO A CA 1
ATOM 620 C C . PRO A 1 79 ? 12.684 10.896 -3.001 1.00 35.97 79 PRO A C 1
ATOM 622 O O . PRO A 1 79 ? 13.099 10.799 -1.852 1.00 35.97 79 PRO A O 1
ATOM 625 N N . LEU A 1 80 ? 12.360 12.083 -3.522 1.00 38.75 80 LEU A N 1
ATOM 626 C CA . LEU A 1 80 ? 12.808 13.336 -2.915 1.00 38.75 80 LEU A CA 1
ATOM 627 C C . LEU A 1 80 ? 11.761 13.991 -2.019 1.00 38.75 80 LEU A C 1
ATOM 629 O O . LEU A 1 80 ? 12.152 14.605 -1.035 1.00 38.75 80 LEU A O 1
ATOM 633 N N . PHE A 1 81 ? 10.463 13.825 -2.295 1.00 39.75 81 PHE A N 1
ATOM 634 C CA . PHE A 1 81 ? 9.403 14.413 -1.472 1.00 39.75 81 PHE A CA 1
ATOM 635 C C . PHE A 1 81 ? 8.140 13.537 -1.501 1.00 39.75 81 PHE A C 1
ATOM 637 O O . PHE A 1 81 ? 7.532 13.346 -2.555 1.00 39.75 81 PHE A O 1
ATOM 644 N N . LYS A 1 82 ? 7.729 13.012 -0.338 1.00 38.72 82 LYS A N 1
ATOM 645 C CA . LYS A 1 82 ? 6.363 12.515 -0.120 1.00 38.72 82 LYS A CA 1
ATOM 646 C C . LYS A 1 82 ? 5.551 13.717 0.341 1.00 38.72 82 LYS A C 1
ATOM 648 O O . LYS A 1 82 ? 5.815 14.205 1.428 1.00 38.72 82 LYS A O 1
ATOM 653 N N . GLN A 1 83 ? 4.642 14.227 -0.483 1.00 43.41 83 GLN A N 1
ATOM 654 C CA . GLN A 1 83 ? 3.815 15.379 -0.133 1.00 43.41 83 GLN A CA 1
ATOM 655 C C . GLN A 1 83 ? 2.350 14.940 -0.085 1.00 43.41 83 GLN A C 1
ATOM 657 O O . GLN A 1 83 ? 1.739 14.689 -1.126 1.00 43.41 83 GLN A O 1
ATOM 662 N N . GLU A 1 84 ? 1.781 14.808 1.116 1.00 48.91 84 GLU A N 1
ATOM 663 C CA . GLU A 1 84 ? 0.340 14.607 1.258 1.00 48.91 84 GLU A CA 1
ATOM 664 C C . GLU A 1 84 ? -0.408 15.932 1.024 1.00 48.91 84 GLU A C 1
ATOM 666 O O . GLU A 1 84 ? 0.166 17.015 1.013 1.00 48.91 84 GLU A O 1
ATOM 671 N N . GLN A 1 85 ? -1.692 15.865 0.701 1.00 63.53 85 GLN A N 1
ATOM 672 C CA . GLN A 1 85 ? -2.477 16.970 0.131 1.00 63.53 85 GLN A CA 1
ATOM 673 C C . GLN A 1 85 ? -2.396 18.269 0.969 1.00 63.53 85 GLN A C 1
ATOM 675 O O . GLN A 1 85 ? -2.831 18.259 2.120 1.00 63.53 85 GLN A O 1
ATOM 680 N N . TYR A 1 86 ? -2.000 19.422 0.397 1.00 73.69 86 TYR A N 1
ATOM 681 C CA . TYR A 1 86 ? -2.259 20.711 1.074 1.00 73.69 86 TYR A CA 1
ATOM 682 C C . TYR A 1 86 ? -3.761 20.982 1.208 1.00 73.69 86 TYR A C 1
ATOM 684 O O . TYR A 1 86 ? -4.177 21.638 2.157 1.00 73.69 86 TYR A O 1
ATOM 692 N N . GLY A 1 87 ? -4.590 20.392 0.337 1.00 74.12 87 GLY A N 1
ATOM 693 C CA . GLY A 1 87 ? -6.047 20.423 0.469 1.00 74.12 87 GLY A CA 1
ATOM 694 C C . GLY A 1 87 ? -6.558 19.925 1.829 1.00 74.12 87 GLY A C 1
ATOM 695 O O . GLY A 1 87 ? -7.563 20.434 2.311 1.00 74.12 87 GLY A O 1
ATOM 696 N N . ARG A 1 88 ? -5.853 19.004 2.506 1.00 78.50 88 ARG A N 1
ATOM 697 C CA . ARG A 1 88 ? -6.224 18.563 3.865 1.00 78.50 88 ARG A CA 1
ATOM 698 C C . ARG A 1 88 ? -5.924 19.611 4.932 1.00 78.50 88 ARG A C 1
ATOM 700 O O . ARG A 1 88 ? -6.736 19.777 5.833 1.00 78.50 88 ARG A O 1
ATOM 707 N N . MET A 1 89 ? -4.808 20.331 4.812 1.00 85.75 89 MET A N 1
ATOM 708 C CA . MET A 1 89 ? -4.523 21.489 5.667 1.00 85.75 89 MET A CA 1
ATOM 709 C C . MET A 1 89 ? -5.579 22.583 5.449 1.00 85.75 89 MET A C 1
ATOM 711 O O . MET A 1 89 ? -6.127 23.108 6.412 1.00 85.75 89 MET A O 1
ATOM 715 N N . LEU A 1 90 ? -5.938 22.874 4.193 1.00 87.12 90 LEU A N 1
ATOM 716 C CA . LEU A 1 90 ? -7.004 23.837 3.890 1.00 87.12 90 LEU A CA 1
ATOM 717 C C . LEU A 1 90 ? -8.353 23.398 4.475 1.00 87.12 90 LEU A C 1
ATOM 719 O O . LEU A 1 90 ? -9.032 24.201 5.104 1.00 87.12 90 LEU A O 1
ATOM 723 N N . ALA A 1 91 ? -8.711 22.117 4.352 1.00 84.75 91 ALA A N 1
ATOM 724 C CA . ALA A 1 91 ? -9.917 21.568 4.969 1.00 84.75 91 ALA A CA 1
ATOM 725 C C . ALA A 1 91 ? -9.871 21.628 6.508 1.00 84.75 91 ALA A C 1
ATOM 727 O O . ALA A 1 91 ? -10.905 21.801 7.152 1.00 84.75 91 ALA A O 1
ATOM 728 N N . ALA A 1 92 ? -8.690 21.489 7.117 1.00 86.94 92 ALA A N 1
ATOM 729 C CA . ALA A 1 92 ? -8.518 21.659 8.556 1.00 86.94 92 ALA A CA 1
ATOM 730 C C . ALA A 1 92 ? -8.746 23.121 8.971 1.00 86.94 92 ALA A C 1
ATOM 732 O O . ALA A 1 92 ? -9.532 23.368 9.879 1.00 86.94 92 ALA A O 1
ATOM 733 N N . LEU A 1 93 ? -8.166 24.090 8.255 1.00 91.19 93 LEU A N 1
ATOM 734 C CA . LEU A 1 93 ? -8.432 25.518 8.473 1.00 91.19 93 LEU A CA 1
ATOM 735 C C . LEU A 1 93 ? -9.917 25.862 8.270 1.00 91.19 93 LEU A C 1
ATOM 737 O O . LEU A 1 93 ? -10.490 26.628 9.046 1.00 91.19 93 LEU A O 1
ATOM 741 N N . GLU A 1 94 ? -10.574 25.253 7.283 1.00 90.12 94 GLU A N 1
ATOM 742 C CA . GLU A 1 94 ? -12.013 25.412 7.077 1.00 90.12 94 GLU A CA 1
ATOM 743 C C . GLU A 1 94 ? -12.823 24.889 8.273 1.00 90.12 94 GLU A C 1
ATOM 745 O O . GLU A 1 94 ? -13.744 25.563 8.736 1.00 90.12 94 GLU A O 1
ATOM 750 N N . LYS A 1 95 ? -12.451 23.736 8.843 1.00 88.50 95 LYS A N 1
ATOM 751 C CA . LYS A 1 95 ? -13.063 23.214 10.078 1.00 88.50 95 LYS A CA 1
ATOM 752 C C . LYS A 1 95 ? -12.799 24.104 11.293 1.00 88.50 95 LYS A C 1
ATOM 754 O O . LYS A 1 95 ? -13.692 24.264 12.119 1.00 88.50 95 LYS A O 1
ATOM 759 N N . MET A 1 96 ? -11.623 24.729 11.367 1.00 89.00 96 MET A N 1
ATOM 760 C CA . MET A 1 96 ? -11.269 25.705 12.408 1.00 89.00 96 MET A CA 1
ATOM 761 C C . MET A 1 96 ? -12.028 27.039 12.261 1.00 89.00 96 MET A C 1
ATOM 763 O O . MET A 1 96 ? -11.932 27.911 13.124 1.00 89.00 96 MET A O 1
ATOM 767 N N . GLY A 1 97 ? -12.819 27.207 11.195 1.00 88.81 97 GLY A N 1
ATOM 768 C CA . GLY A 1 97 ? -13.705 28.353 11.007 1.00 88.81 97 GLY A CA 1
ATOM 769 C C . GLY A 1 97 ? -13.193 29.415 10.038 1.00 88.81 97 GLY A C 1
ATOM 770 O O . GLY A 1 97 ? -13.811 30.475 9.955 1.00 88.81 97 GLY A O 1
ATOM 771 N N . TYR A 1 98 ? -12.136 29.149 9.267 1.00 92.62 98 TYR A N 1
ATOM 772 C CA . TYR A 1 98 ? -11.642 30.068 8.233 1.00 92.62 98 TYR A CA 1
ATOM 773 C C . TYR A 1 98 ? -12.350 29.852 6.892 1.00 92.62 98 TYR A C 1
ATOM 775 O O . TYR A 1 98 ? -12.727 28.727 6.576 1.00 92.62 98 TYR A O 1
ATOM 783 N N . ASP A 1 99 ? -12.517 30.910 6.103 1.00 91.88 99 ASP A N 1
ATOM 784 C CA . ASP A 1 99 ? -12.932 30.811 4.700 1.00 91.88 99 ASP A CA 1
ATOM 785 C C . ASP A 1 99 ? -11.681 30.774 3.812 1.00 91.88 99 ASP A C 1
ATOM 787 O O . ASP A 1 99 ? -10.827 31.660 3.910 1.00 91.88 99 ASP A O 1
ATOM 791 N N . ILE A 1 100 ? -11.555 29.748 2.968 1.00 92.88 100 ILE A N 1
ATOM 792 C CA . ILE A 1 100 ? -10.372 29.531 2.121 1.00 92.88 100 ILE A CA 1
ATOM 793 C C . ILE A 1 100 ? -10.501 30.324 0.816 1.00 92.88 100 ILE A C 1
ATOM 795 O O . ILE A 1 100 ? -11.497 30.185 0.112 1.00 92.88 100 ILE A O 1
ATOM 799 N N . ASP A 1 101 ? -9.496 31.147 0.506 1.00 90.62 101 ASP A N 1
ATOM 800 C CA . ASP A 1 101 ? -9.404 32.004 -0.686 1.00 90.62 101 ASP A CA 1
ATOM 801 C C . ASP A 1 101 ? -10.732 32.697 -1.083 1.00 90.62 101 ASP A C 1
ATOM 803 O O . ASP A 1 101 ? -11.183 32.596 -2.228 1.00 90.62 101 ASP A O 1
ATOM 807 N N . PRO A 1 102 ? -11.392 33.424 -0.158 1.00 89.94 102 PRO A N 1
ATOM 808 C CA . PRO A 1 102 ? -12.735 33.931 -0.394 1.00 89.94 102 PRO A CA 1
ATOM 809 C C . PRO A 1 102 ? -12.750 35.076 -1.416 1.00 89.94 102 PRO A C 1
ATOM 811 O O . PRO A 1 102 ? -12.116 36.123 -1.229 1.00 89.94 102 PRO A O 1
ATOM 814 N N . GLU A 1 103 ? -13.564 34.931 -2.465 1.00 83.69 103 GLU A N 1
ATOM 815 C CA . GLU A 1 103 ? -13.813 36.003 -3.441 1.00 83.69 103 GLU A CA 1
ATOM 816 C C . GLU A 1 103 ? -14.488 37.223 -2.791 1.00 83.69 103 GLU A C 1
ATOM 818 O O . GLU A 1 103 ? -14.164 38.370 -3.119 1.00 83.69 103 GLU A O 1
ATOM 823 N N . GLN A 1 104 ? -15.375 36.983 -1.820 1.00 81.50 104 GLN A N 1
ATOM 824 C CA . GLN A 1 104 ? -16.067 37.993 -1.017 1.00 81.50 104 GLN A CA 1
ATOM 825 C C . GLN A 1 104 ? -15.867 37.708 0.469 1.00 81.50 104 GLN A C 1
ATOM 827 O O . GLN A 1 104 ? -15.949 36.563 0.901 1.00 81.50 104 GLN A O 1
ATOM 832 N N . LEU A 1 105 ? -15.605 38.750 1.257 1.00 81.75 105 LEU A N 1
ATOM 833 C CA . LEU A 1 105 ? -15.362 38.587 2.686 1.00 81.75 105 LEU A CA 1
ATOM 834 C C . LEU A 1 105 ? -16.663 38.335 3.445 1.00 81.75 105 LEU A C 1
ATOM 836 O O . LEU A 1 105 ? -17.624 39.094 3.313 1.00 81.75 105 LEU A O 1
ATOM 840 N N . SER A 1 106 ? -16.650 37.306 4.284 1.00 73.81 106 SER A N 1
ATOM 841 C CA . SER A 1 106 ? -17.691 37.070 5.275 1.00 73.81 106 SER A CA 1
ATOM 842 C C . SER A 1 106 ? -17.549 38.034 6.455 1.00 73.81 106 SER A C 1
ATOM 844 O O . SER A 1 106 ? -16.442 38.370 6.875 1.00 73.81 106 SER A O 1
ATOM 846 N N . SER A 1 107 ? -18.675 38.457 7.034 1.00 67.50 107 SER A N 1
ATOM 847 C CA . SER A 1 107 ? -18.693 39.200 8.301 1.00 67.50 107 SER A CA 1
ATOM 848 C C . SER A 1 107 ? -18.550 38.295 9.530 1.00 67.50 107 SER A C 1
ATOM 850 O O . SER A 1 107 ? -18.358 38.804 10.633 1.00 67.50 107 SER A O 1
ATOM 852 N N . SER A 1 108 ? -18.648 36.969 9.363 1.00 73.69 108 SER A N 1
ATOM 853 C CA . SER A 1 108 ? -18.682 36.001 10.467 1.00 73.69 108 SER A CA 1
ATOM 854 C C . SER A 1 108 ? -17.460 35.085 10.555 1.00 73.69 108 SER A C 1
ATOM 856 O O . SER A 1 108 ? -17.308 34.405 11.569 1.00 73.69 108 SER A O 1
ATOM 858 N N . ARG A 1 109 ? -16.607 35.023 9.522 1.00 82.12 109 ARG A N 1
ATOM 859 C CA . ARG A 1 109 ? -15.458 34.103 9.454 1.00 82.12 109 ARG A CA 1
ATOM 860 C C . ARG A 1 109 ? -14.199 34.805 8.920 1.00 82.12 109 ARG A C 1
ATOM 862 O O . ARG A 1 109 ? -14.300 35.543 7.940 1.00 82.12 109 ARG A O 1
ATOM 869 N N . PRO A 1 110 ? -13.020 34.610 9.545 1.00 89.88 110 PRO A N 1
ATOM 870 C CA . PRO A 1 110 ? -11.755 35.137 9.034 1.00 89.88 110 PRO A CA 1
ATOM 871 C C . PRO A 1 110 ? -11.323 34.419 7.748 1.00 89.88 110 PRO A C 1
ATOM 873 O O . PRO A 1 110 ? -11.651 33.256 7.529 1.00 89.88 110 PRO A O 1
ATOM 876 N N . ALA A 1 111 ? -10.547 35.102 6.905 1.00 94.38 111 ALA A N 1
ATOM 877 C CA . ALA A 1 111 ? -10.038 34.527 5.660 1.00 94.38 111 ALA A CA 1
ATOM 878 C C . ALA A 1 111 ? -8.722 33.760 5.873 1.00 94.38 111 ALA A C 1
ATOM 880 O O . ALA A 1 111 ? -7.885 34.161 6.686 1.00 94.38 111 ALA A O 1
ATOM 881 N N . ALA A 1 112 ? -8.511 32.715 5.080 1.00 96.00 112 ALA A N 1
ATOM 882 C CA . ALA A 1 112 ? -7.228 32.056 4.885 1.00 96.00 112 ALA A CA 1
ATOM 883 C C . ALA A 1 112 ? -6.880 32.061 3.395 1.00 96.00 112 ALA A C 1
ATOM 885 O O . ALA A 1 112 ? -7.624 31.518 2.584 1.00 96.00 112 ALA A O 1
ATOM 886 N N . TYR A 1 113 ? -5.758 32.679 3.038 1.00 96.56 113 TYR A N 1
ATOM 887 C CA . TYR A 1 113 ? -5.304 32.789 1.658 1.00 96.56 113 TYR A CA 1
ATOM 888 C C . TYR A 1 113 ? -4.157 31.832 1.359 1.00 96.56 113 TYR A C 1
ATOM 890 O O . TYR A 1 113 ? -3.282 31.616 2.201 1.00 96.56 113 TYR A O 1
ATOM 898 N N . THR A 1 114 ? -4.118 31.306 0.140 1.00 95.06 114 THR A N 1
ATOM 899 C CA . THR A 1 114 ? -2.995 30.504 -0.347 1.00 95.06 114 THR A CA 1
ATOM 900 C C . THR A 1 114 ? -2.037 31.353 -1.180 1.00 95.06 114 THR A C 1
ATOM 902 O O . THR A 1 114 ? -2.437 32.113 -2.061 1.00 95.06 114 THR A O 1
ATOM 905 N N . PHE A 1 115 ? -0.735 31.239 -0.907 1.00 96.31 115 PHE A N 1
ATOM 906 C CA . PHE A 1 115 ? 0.294 31.950 -1.663 1.00 96.31 115 PHE A CA 1
ATOM 907 C C . PHE A 1 115 ? 1.106 30.980 -2.523 1.00 96.31 115 PHE A C 1
ATOM 909 O O . PHE A 1 115 ? 1.954 30.246 -2.022 1.00 96.31 115 PHE A O 1
ATOM 916 N N . SER A 1 116 ? 0.871 30.983 -3.836 1.00 93.88 116 SER A N 1
ATOM 917 C CA . SER A 1 116 ? 1.688 30.221 -4.787 1.00 93.88 116 SER A CA 1
ATOM 918 C C . SER A 1 116 ? 2.827 31.065 -5.357 1.00 93.88 116 SER A C 1
ATOM 920 O O . SER A 1 116 ? 2.596 32.207 -5.750 1.00 93.88 116 SER A O 1
ATOM 922 N N . TYR A 1 117 ? 4.020 30.487 -5.491 1.00 95.06 117 TYR A N 1
ATOM 923 C CA . TYR A 1 117 ? 5.218 31.177 -5.980 1.00 95.06 117 TYR A CA 1
ATOM 924 C C . TYR A 1 117 ? 6.109 30.266 -6.838 1.00 95.06 117 TYR A C 1
ATOM 926 O O . TYR A 1 117 ? 5.942 29.045 -6.852 1.00 95.06 117 TYR A O 1
ATOM 934 N N . ASP A 1 118 ? 7.051 30.860 -7.578 1.00 94.94 118 ASP A N 1
ATOM 935 C CA . ASP A 1 118 ? 8.031 30.098 -8.355 1.00 94.94 118 ASP A CA 1
ATOM 936 C C . ASP A 1 118 ? 9.141 29.621 -7.422 1.00 94.94 118 ASP A C 1
ATOM 938 O O . ASP A 1 118 ? 10.040 30.366 -7.048 1.00 94.94 118 ASP A O 1
ATOM 942 N N . TRP A 1 119 ? 9.064 28.362 -7.013 1.00 92.81 119 TRP A N 1
ATOM 943 C CA . TRP A 1 119 ? 9.987 27.766 -6.051 1.00 92.81 119 TRP A CA 1
ATOM 944 C C . TRP A 1 119 ? 11.415 27.597 -6.586 1.00 92.81 119 TRP A C 1
ATOM 946 O O . TRP A 1 119 ? 12.307 27.309 -5.792 1.00 92.81 119 TRP A O 1
ATOM 956 N N . ARG A 1 120 ? 11.661 27.797 -7.888 1.00 94.56 120 ARG A N 1
ATOM 957 C CA . ARG A 1 120 ? 13.000 27.724 -8.500 1.00 94.56 120 ARG A CA 1
ATOM 958 C C . ARG A 1 120 ? 13.810 28.999 -8.292 1.00 94.56 120 ARG A C 1
ATOM 960 O O . ARG A 1 120 ? 15.035 28.940 -8.272 1.00 94.56 120 ARG A O 1
ATOM 967 N N . GLN A 1 121 ? 13.130 30.142 -8.202 1.00 94.94 121 GLN A N 1
ATOM 968 C CA . GLN A 1 121 ? 13.755 31.462 -8.183 1.00 94.94 121 GLN A CA 1
ATOM 969 C C . GLN A 1 121 ? 14.385 31.775 -6.819 1.00 94.94 121 GLN A C 1
ATOM 971 O O . GLN A 1 121 ? 14.092 31.119 -5.826 1.00 94.94 121 GLN A O 1
ATOM 976 N N . ASP A 1 122 ? 15.211 32.817 -6.757 1.00 96.75 122 ASP A N 1
ATOM 977 C CA . ASP A 1 122 ? 15.766 33.336 -5.500 1.00 96.75 122 ASP A CA 1
ATOM 978 C C . ASP A 1 122 ? 14.648 33.653 -4.479 1.00 96.75 122 ASP A C 1
ATOM 980 O O . ASP A 1 122 ? 13.712 34.406 -4.773 1.00 96.75 122 ASP A O 1
ATOM 984 N N . ASN A 1 123 ? 14.759 33.113 -3.259 1.00 97.81 123 ASN A N 1
ATOM 985 C CA . ASN A 1 123 ? 13.778 33.302 -2.191 1.00 97.81 123 ASN A CA 1
ATOM 986 C C . ASN A 1 123 ? 13.556 34.782 -1.824 1.00 97.81 123 ASN A C 1
ATOM 988 O O . ASN A 1 123 ? 12.462 35.120 -1.376 1.00 97.81 123 ASN A O 1
ATOM 992 N N . ARG A 1 124 ? 14.518 35.685 -2.075 1.00 98.25 124 ARG A N 1
ATOM 993 C CA . ARG A 1 124 ? 14.343 37.144 -1.912 1.00 98.25 124 ARG A CA 1
ATOM 994 C C . ARG A 1 124 ? 13.248 37.690 -2.832 1.00 98.25 124 ARG A C 1
ATOM 996 O O . ARG A 1 124 ? 12.462 38.555 -2.453 1.00 98.25 124 ARG A O 1
ATOM 1003 N N . ILE A 1 125 ? 13.170 37.178 -4.063 1.00 97.75 125 ILE A N 1
ATOM 1004 C CA . ILE A 1 125 ? 12.136 37.563 -5.033 1.00 97.75 125 ILE A CA 1
ATOM 1005 C C . ILE A 1 125 ? 10.779 37.035 -4.565 1.00 97.75 125 ILE A C 1
ATOM 1007 O O . ILE A 1 125 ? 9.818 37.801 -4.504 1.00 97.75 125 ILE A O 1
ATOM 1011 N N . SER A 1 126 ? 10.720 35.761 -4.172 1.00 97.62 126 SER A N 1
ATOM 1012 C CA . SER A 1 126 ? 9.502 35.127 -3.649 1.00 97.62 126 SER A CA 1
ATOM 1013 C C . SER A 1 126 ? 8.977 35.838 -2.399 1.00 97.62 126 SER A C 1
ATOM 1015 O O . SER A 1 126 ? 7.771 35.994 -2.238 1.00 97.62 126 SER A O 1
ATOM 1017 N N . ALA A 1 127 ? 9.872 36.318 -1.536 1.00 98.44 127 ALA A N 1
ATOM 1018 C CA . ALA A 1 127 ? 9.526 37.042 -0.319 1.00 98.44 127 ALA A CA 1
ATOM 1019 C C . ALA A 1 127 ? 8.939 38.431 -0.603 1.00 98.44 127 ALA A C 1
ATOM 1021 O O . ALA A 1 127 ? 7.960 38.824 0.028 1.00 98.44 127 ALA A O 1
ATOM 1022 N N . ARG A 1 128 ? 9.472 39.156 -1.594 1.00 98.44 128 ARG A N 1
ATOM 1023 C CA . ARG A 1 128 ? 8.863 40.415 -2.056 1.00 98.44 128 ARG A CA 1
ATOM 1024 C C . ARG A 1 128 ? 7.473 40.190 -2.644 1.00 98.44 128 ARG A C 1
ATOM 1026 O O . ARG A 1 128 ? 6.550 40.917 -2.298 1.00 98.44 128 ARG A O 1
ATOM 1033 N N . GLN A 1 129 ? 7.303 39.139 -3.448 1.00 98.06 129 GLN A N 1
ATOM 1034 C CA . GLN A 1 129 ? 5.996 38.746 -3.991 1.00 98.06 129 GLN A CA 1
ATOM 1035 C C . GLN A 1 129 ? 4.998 38.370 -2.883 1.00 98.06 129 GLN A C 1
ATOM 1037 O O . GLN A 1 129 ? 3.823 38.723 -2.964 1.00 98.06 129 GLN A O 1
ATOM 1042 N N . LEU A 1 130 ? 5.461 37.690 -1.827 1.00 98.38 130 LEU A N 1
ATOM 1043 C CA . LEU A 1 130 ? 4.649 37.407 -0.642 1.00 98.38 130 LEU A CA 1
ATOM 1044 C C . LEU A 1 130 ? 4.213 38.706 0.046 1.00 98.38 130 LEU A C 1
ATOM 1046 O O . LEU A 1 130 ? 3.049 38.838 0.417 1.00 98.38 130 LEU A O 1
ATOM 1050 N N . GLY A 1 131 ? 5.119 39.677 0.167 1.00 97.94 131 GLY A N 1
ATOM 1051 C CA . GLY A 1 131 ? 4.806 40.997 0.706 1.00 97.94 131 GLY A CA 1
ATOM 1052 C C . GLY A 1 131 ? 3.754 41.747 -0.099 1.00 97.94 131 GLY A C 1
ATOM 1053 O O . GLY A 1 131 ? 2.777 42.225 0.473 1.00 97.94 131 GLY A O 1
ATOM 1054 N N . GLU A 1 132 ? 3.893 41.771 -1.424 1.00 97.75 132 GLU A N 1
ATOM 1055 C CA . GLU A 1 132 ? 2.905 42.370 -2.328 1.00 97.75 132 GLU A CA 1
ATOM 1056 C C . GLU A 1 132 ? 1.521 41.716 -2.174 1.00 97.75 132 GLU A C 1
ATOM 1058 O O . GLU A 1 132 ? 0.505 42.412 -2.099 1.00 97.75 132 GLU A O 1
ATOM 1063 N N . ALA A 1 133 ? 1.467 40.383 -2.073 1.00 97.06 133 ALA A N 1
ATOM 1064 C CA . ALA A 1 133 ? 0.221 39.651 -1.854 1.00 97.06 133 ALA A CA 1
ATOM 1065 C C . ALA A 1 133 ? -0.405 39.971 -0.485 1.00 97.06 133 ALA A C 1
ATOM 1067 O O . ALA A 1 133 ? -1.602 40.262 -0.396 1.00 97.06 133 ALA A O 1
ATOM 1068 N N . ILE A 1 134 ? 0.406 39.999 0.577 1.00 97.38 134 ILE A N 1
ATOM 1069 C CA . ILE A 1 134 ? -0.034 40.375 1.925 1.00 97.38 134 ILE A CA 1
ATOM 1070 C C . ILE A 1 134 ? -0.575 41.803 1.945 1.00 97.38 134 ILE A C 1
ATOM 1072 O O . ILE A 1 134 ? -1.627 42.037 2.538 1.00 97.38 134 ILE A O 1
ATOM 1076 N N . ASP A 1 135 ? 0.065 42.748 1.263 1.00 95.44 135 ASP A N 1
ATOM 1077 C CA . ASP A 1 135 ? -0.421 44.124 1.188 1.00 95.44 135 ASP A CA 1
ATOM 1078 C C . ASP A 1 135 ? -1.769 44.229 0.468 1.00 95.44 135 ASP A C 1
ATOM 1080 O O . ASP A 1 135 ? -2.641 44.992 0.896 1.00 95.44 135 ASP A O 1
ATOM 1084 N N . LEU A 1 136 ? -1.992 43.433 -0.582 1.00 94.44 136 LEU A N 1
ATOM 1085 C CA . LEU A 1 136 ? -3.292 43.346 -1.252 1.00 94.44 136 LEU A CA 1
ATOM 1086 C C . LEU A 1 136 ? -4.375 42.785 -0.321 1.00 94.44 136 LEU A C 1
ATOM 1088 O O . LEU A 1 136 ? -5.464 43.360 -0.228 1.00 94.44 136 LEU A O 1
ATOM 1092 N N . TRP A 1 137 ? -4.088 41.705 0.407 1.00 95.00 137 TRP A N 1
ATOM 1093 C CA . TRP A 1 137 ? -5.041 41.118 1.351 1.00 95.00 137 TRP A CA 1
ATOM 1094 C C . TRP A 1 137 ? -5.305 42.020 2.557 1.00 95.00 137 TRP A C 1
ATOM 1096 O O . TRP A 1 137 ? -6.448 42.139 2.991 1.00 95.00 137 TRP A O 1
ATOM 1106 N N . ARG A 1 138 ? -4.301 42.747 3.051 1.00 93.31 138 ARG A N 1
ATOM 1107 C CA . ARG A 1 138 ? -4.469 43.722 4.140 1.00 93.31 138 ARG A CA 1
ATOM 1108 C C . ARG A 1 138 ? -5.390 44.875 3.772 1.00 93.31 138 ARG A C 1
ATOM 1110 O O . ARG A 1 138 ? -6.142 45.333 4.626 1.00 93.31 138 ARG A O 1
ATOM 1117 N N . ARG A 1 139 ? -5.402 45.323 2.511 1.00 92.44 139 ARG A N 1
ATOM 1118 C CA . ARG A 1 139 ? -6.386 46.324 2.047 1.00 92.44 139 ARG A CA 1
ATOM 1119 C C . ARG A 1 139 ? -7.822 45.809 2.141 1.00 92.44 139 ARG A C 1
ATOM 1121 O O . ARG A 1 139 ? -8.731 46.602 2.362 1.00 92.44 139 ARG A O 1
ATOM 1128 N N . ARG A 1 140 ? -8.019 44.494 1.993 1.00 90.56 140 ARG A N 1
ATOM 1129 C CA . ARG A 1 140 ? -9.315 43.822 2.180 1.00 90.56 140 ARG A CA 1
ATOM 1130 C C . ARG A 1 140 ? -9.647 43.622 3.664 1.00 90.56 140 ARG A C 1
ATOM 1132 O O . ARG A 1 140 ? -10.819 43.584 4.010 1.00 90.56 140 ARG A O 1
ATOM 1139 N N . HIS A 1 141 ? -8.637 43.582 4.536 1.00 90.94 141 HIS A N 1
ATOM 1140 C CA . HIS A 1 141 ? -8.772 43.362 5.981 1.00 90.94 141 HIS A CA 1
ATOM 1141 C C . HIS A 1 141 ? -8.192 44.520 6.824 1.00 90.94 141 HIS A C 1
ATOM 1143 O O . HIS A 1 141 ? -7.159 44.344 7.481 1.00 90.94 141 HIS A O 1
ATOM 1149 N N . PRO A 1 142 ? -8.812 45.721 6.830 1.00 86.69 142 PRO A N 1
ATOM 1150 C CA . PRO A 1 142 ? -8.287 46.873 7.561 1.00 86.69 142 PRO A CA 1
ATOM 1151 C C . PRO A 1 142 ? -8.072 46.581 9.051 1.00 86.69 142 PRO A C 1
ATOM 1153 O O . PRO A 1 142 ? -8.971 46.115 9.744 1.00 86.69 142 PRO A O 1
ATOM 1156 N N . GLY A 1 143 ? -6.873 46.881 9.552 1.00 85.38 143 GLY A N 1
ATOM 1157 C CA . GLY A 1 143 ? -6.508 46.666 10.957 1.00 85.38 143 GLY A CA 1
ATOM 1158 C C . GLY A 1 143 ? -6.103 45.231 11.314 1.00 85.38 143 GLY A C 1
ATOM 1159 O O . GLY A 1 143 ? -5.632 45.017 12.429 1.00 85.38 143 GLY A O 1
ATOM 1160 N N . ALA A 1 144 ? -6.215 44.272 10.388 1.00 91.19 144 ALA A N 1
ATOM 1161 C CA . ALA A 1 144 ? -5.763 42.902 10.602 1.00 91.19 144 ALA A CA 1
ATOM 1162 C C . ALA A 1 144 ? -4.280 42.712 10.239 1.00 91.19 144 ALA A C 1
ATOM 1164 O O . ALA A 1 144 ? -3.786 43.267 9.249 1.00 91.19 144 ALA A O 1
ATOM 1165 N N . LYS A 1 145 ? -3.569 41.892 11.023 1.00 94.69 145 LYS A N 1
ATOM 1166 C CA . LYS A 1 145 ? -2.222 41.405 10.676 1.00 94.69 145 LYS A CA 1
ATOM 1167 C C . LYS A 1 145 ? -2.296 40.027 10.020 1.00 94.69 145 LYS A C 1
ATOM 1169 O O . LYS A 1 145 ? -3.177 39.233 10.337 1.00 94.69 145 LYS A O 1
ATOM 1174 N N . ALA A 1 146 ? -1.346 39.729 9.139 1.00 97.50 146 ALA A N 1
ATOM 1175 C CA . ALA A 1 146 ? -1.212 38.395 8.565 1.00 97.50 146 ALA A CA 1
ATOM 1176 C C . ALA A 1 146 ? -0.630 37.425 9.602 1.00 97.50 146 ALA A C 1
ATOM 1178 O O . ALA A 1 146 ? 0.325 37.759 10.309 1.00 97.50 146 ALA A O 1
ATOM 1179 N N . TRP A 1 147 ? -1.183 36.221 9.682 1.00 98.12 147 TRP A N 1
ATOM 1180 C CA . TRP A 1 147 ? -0.587 35.086 10.382 1.00 98.12 147 TRP A CA 1
ATOM 1181 C C . TRP A 1 147 ? -0.151 34.066 9.343 1.00 98.12 147 TRP A C 1
ATOM 1183 O O . TRP A 1 147 ? -0.958 33.623 8.529 1.00 98.12 147 TRP A O 1
ATOM 1193 N N . ILE A 1 148 ? 1.135 33.735 9.331 1.00 98.56 148 ILE A N 1
ATOM 1194 C CA . ILE A 1 148 ? 1.712 32.932 8.257 1.00 98.56 148 ILE A CA 1
ATOM 1195 C C . ILE A 1 148 ? 1.914 31.502 8.741 1.00 98.56 148 ILE A C 1
ATOM 1197 O O . ILE A 1 148 ? 2.634 31.283 9.711 1.00 98.56 148 ILE A O 1
ATOM 1201 N N . ILE A 1 149 ? 1.329 30.538 8.034 1.00 98.06 149 ILE A N 1
ATOM 1202 C CA . ILE A 1 149 ? 1.621 29.111 8.190 1.00 98.06 149 ILE A CA 1
ATOM 1203 C C . ILE A 1 149 ? 2.485 28.703 7.007 1.00 98.06 149 ILE A C 1
ATOM 1205 O O . ILE A 1 149 ? 2.039 28.754 5.861 1.00 98.06 149 ILE A O 1
ATOM 1209 N N . ALA A 1 150 ? 3.729 28.330 7.277 1.00 97.31 150 ALA A N 1
ATOM 1210 C CA . ALA A 1 150 ? 4.723 28.121 6.243 1.00 97.31 150 ALA A CA 1
ATOM 1211 C C . ALA A 1 150 ? 5.359 26.736 6.352 1.00 97.31 150 ALA A C 1
ATOM 1213 O O . ALA A 1 150 ? 5.912 26.372 7.387 1.00 97.31 150 ALA A O 1
ATOM 1214 N N . HIS A 1 151 ? 5.300 25.972 5.263 1.00 95.25 151 HIS A N 1
ATOM 1215 C CA . HIS A 1 151 ? 5.889 24.639 5.186 1.00 95.25 151 HIS A CA 1
ATOM 1216 C C . HIS A 1 151 ? 7.266 24.683 4.511 1.00 95.25 151 HIS A C 1
ATOM 1218 O O . HIS A 1 151 ? 7.418 25.315 3.466 1.00 95.25 151 HIS A O 1
ATOM 1224 N N . SER A 1 152 ? 8.260 23.973 5.055 1.00 93.94 152 SER A N 1
ATOM 1225 C CA . SER A 1 152 ? 9.568 23.748 4.418 1.00 93.94 152 SER A CA 1
ATOM 1226 C C . SER A 1 152 ? 10.216 25.058 3.909 1.00 93.94 152 SER A C 1
ATOM 1228 O O . SER A 1 152 ? 10.344 26.022 4.666 1.00 93.94 152 SER A O 1
ATOM 1230 N N . ASN A 1 153 ? 10.606 25.145 2.628 1.00 95.62 153 ASN A N 1
ATOM 1231 C CA . ASN A 1 153 ? 11.170 26.366 2.023 1.00 95.62 153 ASN A CA 1
ATOM 1232 C C . ASN A 1 153 ? 10.239 27.596 2.108 1.00 95.62 153 ASN A C 1
ATOM 1234 O O . ASN A 1 153 ? 10.719 28.729 2.128 1.00 95.62 153 ASN A O 1
ATOM 1238 N N . GLY A 1 154 ? 8.921 27.403 2.211 1.00 96.88 154 GLY A N 1
ATOM 1239 C CA . GLY A 1 154 ? 7.973 28.492 2.439 1.00 96.88 154 GLY A CA 1
ATOM 1240 C C . GLY A 1 154 ? 8.266 29.257 3.731 1.00 96.88 154 GLY A C 1
ATOM 1241 O O . GLY A 1 154 ? 8.066 30.472 3.793 1.00 96.88 154 GLY A O 1
ATOM 1242 N N . GLY A 1 155 ? 8.813 28.579 4.748 1.00 97.12 155 GLY A N 1
ATOM 1243 C CA . GLY A 1 155 ? 9.259 29.210 5.990 1.00 97.12 155 GLY A CA 1
ATOM 1244 C C . GLY A 1 155 ? 10.432 30.160 5.771 1.00 97.12 155 GLY A C 1
ATOM 1245 O O . GLY A 1 155 ? 10.472 31.237 6.357 1.00 97.12 155 GLY A O 1
ATOM 1246 N N . ILE A 1 156 ? 11.344 29.818 4.861 1.00 97.81 156 ILE A N 1
ATOM 1247 C CA . ILE A 1 156 ? 12.502 30.648 4.507 1.00 97.81 156 ILE A CA 1
ATOM 1248 C C . ILE A 1 156 ? 12.064 31.900 3.745 1.00 97.81 156 ILE A C 1
ATOM 1250 O O . ILE A 1 156 ? 12.489 33.005 4.082 1.00 97.81 156 ILE A O 1
ATOM 1254 N N . VAL A 1 157 ? 11.146 31.744 2.788 1.00 98.44 157 VAL A N 1
ATOM 1255 C CA . VAL A 1 157 ? 10.509 32.863 2.073 1.00 98.44 157 VAL A CA 1
ATOM 1256 C C . VAL A 1 157 ? 9.802 33.805 3.052 1.00 98.44 157 VAL A C 1
ATOM 1258 O O . VAL A 1 157 ? 9.988 35.021 3.001 1.00 98.44 157 VAL A O 1
ATOM 1261 N N . SER A 1 158 ? 9.032 33.2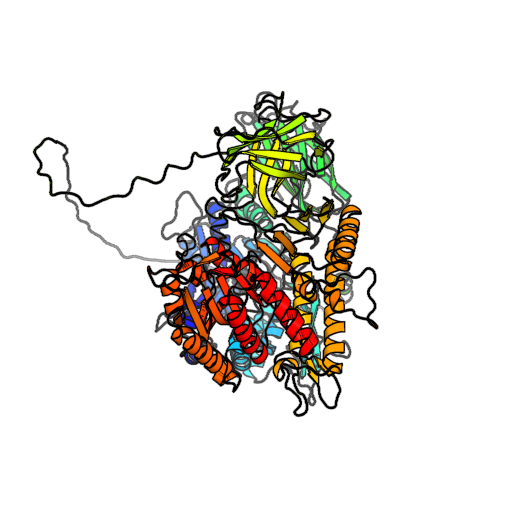40 3.984 1.00 98.50 158 SER A N 1
ATOM 1262 C CA . SER A 1 158 ? 8.271 34.003 4.978 1.00 98.50 158 SER A CA 1
ATOM 1263 C C . SER A 1 158 ? 9.185 34.764 5.936 1.00 98.50 158 SER A C 1
ATOM 1265 O O . SER A 1 158 ? 8.972 35.951 6.173 1.00 98.50 158 SER A O 1
ATOM 1267 N N . ARG A 1 159 ? 10.242 34.115 6.440 1.00 97.94 159 ARG A N 1
ATOM 1268 C CA . ARG A 1 159 ? 11.246 34.764 7.293 1.00 97.94 159 ARG A CA 1
ATOM 1269 C C . ARG A 1 159 ? 11.951 35.896 6.559 1.00 97.94 159 ARG A C 1
ATOM 1271 O O . ARG A 1 159 ? 12.075 36.976 7.122 1.00 97.94 159 ARG A O 1
ATOM 1278 N N . TRP A 1 160 ? 12.365 35.699 5.307 1.00 98.44 160 TRP A N 1
ATOM 1279 C CA . TRP A 1 160 ? 12.987 36.785 4.547 1.00 98.44 160 TRP A CA 1
ATOM 1280 C C . TRP A 1 160 ? 12.049 37.985 4.409 1.00 98.44 160 TRP A C 1
ATOM 1282 O O . TRP A 1 160 ? 12.460 39.113 4.669 1.00 98.44 160 TRP A O 1
ATOM 1292 N N . TYR A 1 161 ? 10.776 37.756 4.077 1.00 98.56 161 TYR A N 1
ATOM 1293 C CA . TYR A 1 161 ? 9.795 38.837 3.995 1.00 98.56 161 TYR A CA 1
ATOM 1294 C C . TYR A 1 161 ? 9.685 39.608 5.321 1.00 98.56 161 TYR A C 1
ATOM 1296 O O . TYR A 1 161 ? 9.793 40.837 5.346 1.00 98.56 161 TYR A O 1
ATOM 1304 N N . ILE A 1 162 ? 9.523 38.882 6.430 1.00 98.38 162 ILE A N 1
ATOM 1305 C CA . ILE A 1 162 ? 9.361 39.468 7.764 1.00 98.38 162 ILE A CA 1
ATOM 1306 C C . ILE A 1 162 ? 10.597 40.278 8.164 1.00 98.38 162 ILE A C 1
ATOM 1308 O O . ILE A 1 162 ? 10.465 41.432 8.576 1.00 98.38 162 ILE A O 1
ATOM 1312 N N . GLU A 1 163 ? 11.783 39.688 8.023 1.00 97.81 163 GLU A N 1
ATOM 1313 C CA . GLU A 1 163 ? 13.019 40.245 8.570 1.00 97.81 163 GLU A CA 1
ATOM 1314 C C . GLU A 1 163 ? 13.693 41.267 7.648 1.00 97.81 163 GLU A C 1
ATOM 1316 O O . GLU A 1 163 ? 14.406 42.146 8.135 1.00 97.81 163 GLU A O 1
ATOM 1321 N N . LYS A 1 164 ? 13.509 41.154 6.326 1.00 97.38 164 LYS A N 1
ATOM 1322 C CA . LYS A 1 164 ? 14.287 41.910 5.327 1.00 97.38 164 LYS A CA 1
ATOM 1323 C C . LYS A 1 164 ? 13.455 42.780 4.395 1.00 97.38 164 LYS A C 1
ATOM 1325 O O . LYS A 1 164 ? 13.990 43.752 3.876 1.00 97.38 164 LYS A O 1
ATOM 1330 N N . GLU A 1 165 ? 12.164 42.500 4.234 1.00 96.44 165 GLU A N 1
ATOM 1331 C CA . GLU A 1 165 ? 11.280 43.231 3.308 1.00 96.44 165 GLU A CA 1
ATOM 1332 C C . GLU A 1 165 ? 10.175 44.017 4.043 1.00 96.44 165 GLU A C 1
ATOM 1334 O O . GLU A 1 165 ? 9.147 44.361 3.467 1.00 96.44 165 GLU A O 1
ATOM 1339 N N . GLY A 1 166 ? 10.365 44.299 5.338 1.00 93.94 166 GLY A N 1
ATOM 1340 C CA . GLY A 1 166 ? 9.436 45.105 6.144 1.00 93.94 166 GLY A CA 1
ATOM 1341 C C . GLY A 1 166 ? 8.224 44.348 6.699 1.00 93.94 166 GLY A C 1
ATOM 1342 O O . GLY A 1 166 ? 7.366 44.950 7.343 1.00 93.94 166 GLY A O 1
ATOM 1343 N N . GLY A 1 167 ? 8.150 43.025 6.522 1.00 95.94 167 GLY A N 1
ATOM 1344 C CA . GLY A 1 167 ? 6.991 42.234 6.937 1.00 95.94 167 GLY A CA 1
ATOM 1345 C C . GLY A 1 167 ? 6.731 42.200 8.449 1.00 95.94 167 GLY A C 1
ATOM 1346 O O . GLY A 1 167 ? 5.593 41.957 8.850 1.00 95.94 167 GLY A O 1
ATOM 1347 N N . LYS A 1 168 ? 7.719 42.504 9.305 1.00 95.31 168 LYS A N 1
ATOM 1348 C CA . LYS A 1 168 ? 7.553 42.585 10.775 1.00 95.31 168 LYS A CA 1
ATOM 1349 C C . LYS A 1 168 ? 6.399 43.492 11.232 1.00 95.31 168 LYS A C 1
ATOM 1351 O O . LYS A 1 168 ? 5.756 43.230 12.248 1.00 95.31 168 LYS A O 1
ATOM 1356 N N . ASP A 1 169 ? 6.093 44.537 10.464 1.00 94.06 169 ASP A N 1
ATOM 1357 C CA . ASP A 1 169 ? 5.026 45.482 10.802 1.00 94.06 169 ASP A CA 1
ATOM 1358 C C . ASP A 1 169 ? 3.641 44.970 10.370 1.00 94.06 169 ASP A C 1
ATOM 1360 O O . ASP A 1 169 ? 2.604 45.511 10.765 1.00 94.06 169 ASP A O 1
ATOM 1364 N N . HIS A 1 170 ? 3.598 43.928 9.541 1.00 95.31 170 HIS A N 1
ATOM 1365 C CA . HIS A 1 170 ? 2.402 43.450 8.842 1.00 95.31 170 HIS A CA 1
ATOM 1366 C C . HIS A 1 170 ? 2.024 42.020 9.230 1.00 95.31 170 HIS A C 1
ATOM 1368 O O . HIS A 1 170 ? 0.855 41.641 9.128 1.00 95.31 170 HIS A O 1
ATOM 1374 N N . VAL A 1 171 ? 2.988 41.262 9.745 1.00 97.75 171 VAL A N 1
ATOM 1375 C CA . VAL A 1 171 ? 2.826 39.901 10.246 1.00 97.75 171 VAL A CA 1
ATOM 1376 C C . VAL A 1 171 ? 2.735 39.925 11.769 1.00 97.75 171 VAL A C 1
ATOM 1378 O O . VAL A 1 171 ? 3.440 40.670 12.447 1.00 97.75 171 VAL A O 1
ATOM 1381 N N . GLY A 1 172 ? 1.800 39.150 12.313 1.00 95.12 172 GLY A N 1
ATOM 1382 C CA . GLY A 1 172 ? 1.631 38.986 13.756 1.00 95.12 172 GLY A CA 1
ATOM 1383 C C . GLY A 1 172 ? 2.342 37.749 14.291 1.00 95.12 172 GLY A C 1
ATOM 1384 O O . GLY A 1 172 ? 2.985 37.822 15.334 1.00 95.12 172 GLY A O 1
ATOM 1385 N N . ARG A 1 173 ? 2.208 36.625 13.579 1.00 97.19 173 ARG A N 1
ATOM 1386 C CA . ARG A 1 173 ? 2.683 35.306 14.008 1.00 97.19 173 ARG A CA 1
ATOM 1387 C C . ARG A 1 173 ? 3.173 34.492 12.813 1.00 97.19 173 ARG A C 1
ATOM 1389 O O . ARG A 1 173 ? 2.635 34.636 11.710 1.00 97.19 173 ARG A O 1
ATOM 1396 N N . LEU A 1 174 ? 4.165 33.640 13.050 1.00 98.38 174 LEU A N 1
ATOM 1397 C CA . LEU A 1 174 ? 4.762 32.734 12.074 1.00 98.38 174 LEU A CA 1
ATOM 1398 C C . LEU A 1 174 ? 4.773 31.297 12.615 1.00 98.38 174 LEU A C 1
ATOM 1400 O O . LEU A 1 174 ? 5.404 31.006 13.626 1.00 98.38 174 LEU A O 1
ATOM 1404 N N . PHE A 1 175 ? 4.117 30.387 11.906 1.00 97.75 175 PHE A N 1
ATOM 1405 C CA . PHE A 1 175 ? 4.093 28.958 12.200 1.00 97.75 175 PHE A CA 1
ATOM 1406 C C . PHE A 1 175 ? 4.981 28.245 11.179 1.00 97.75 175 PHE A C 1
ATOM 1408 O O . PHE A 1 175 ? 4.624 28.127 10.006 1.00 97.75 175 PHE A O 1
ATOM 1415 N N . LEU A 1 176 ? 6.161 27.814 11.615 1.00 97.62 176 LEU A N 1
ATOM 1416 C CA . LEU A 1 176 ? 7.123 27.085 10.797 1.00 97.62 176 LEU A CA 1
ATOM 1417 C C . LEU A 1 176 ? 6.831 25.590 10.886 1.00 97.62 176 LEU A C 1
ATOM 1419 O O . LEU A 1 176 ? 6.925 25.016 11.964 1.00 97.62 176 LEU A O 1
ATOM 1423 N N . MET A 1 177 ? 6.518 24.957 9.760 1.00 94.75 177 MET A N 1
ATOM 1424 C CA . MET A 1 177 ? 6.273 23.517 9.662 1.00 94.75 177 MET A CA 1
ATOM 1425 C C . MET A 1 177 ? 7.432 22.859 8.916 1.00 94.75 177 MET A C 1
ATOM 1427 O O . MET A 1 177 ? 7.581 23.063 7.710 1.00 94.75 177 MET A O 1
ATOM 1431 N N . GLY A 1 178 ? 8.303 22.145 9.634 1.00 92.50 178 GLY A N 1
ATOM 1432 C CA . GLY A 1 178 ? 9.478 21.473 9.062 1.00 92.50 178 GLY A CA 1
ATOM 1433 C C . GLY A 1 178 ? 10.399 22.420 8.280 1.00 92.50 178 GLY A C 1
ATOM 1434 O O . GLY A 1 178 ? 10.957 22.042 7.257 1.00 92.50 178 GLY A O 1
ATOM 1435 N N . SER A 1 179 ? 10.491 23.694 8.675 1.00 95.94 179 SER A N 1
ATOM 1436 C CA . SER A 1 179 ? 11.222 24.710 7.902 1.00 95.94 179 SER A CA 1
ATOM 1437 C C . SER A 1 179 ? 12.719 24.714 8.250 1.00 95.94 179 SER A C 1
ATOM 1439 O O . SER A 1 179 ? 13.046 24.949 9.412 1.00 95.94 179 SER A O 1
ATOM 1441 N N . PRO A 1 180 ? 13.629 24.507 7.278 1.00 94.81 180 PRO A N 1
ATOM 1442 C CA . PRO A 1 180 ? 15.062 24.337 7.528 1.00 94.81 180 PRO A CA 1
ATOM 1443 C C . PRO A 1 180 ? 15.786 25.681 7.704 1.00 94.81 180 PRO A C 1
ATOM 1445 O O . PRO A 1 180 ? 16.322 26.228 6.739 1.00 94.81 180 PRO A O 1
ATOM 1448 N N . TRP A 1 181 ? 15.805 26.246 8.913 1.00 93.94 181 TRP A N 1
ATOM 1449 C CA . TRP A 1 181 ? 16.382 27.577 9.151 1.00 93.94 181 TRP A CA 1
ATOM 1450 C C . TRP A 1 181 ? 17.880 27.673 8.831 1.00 93.94 181 TRP A C 1
ATOM 1452 O O . TRP A 1 181 ? 18.329 28.758 8.471 1.00 93.94 181 TRP A O 1
ATOM 1462 N N . ASP A 1 182 ? 18.616 26.562 8.947 1.00 92.56 182 ASP A N 1
ATOM 1463 C CA . ASP A 1 182 ? 20.025 26.404 8.558 1.00 92.56 182 ASP A CA 1
ATOM 1464 C C . ASP A 1 182 ? 20.151 25.437 7.369 1.00 92.56 182 ASP A C 1
ATOM 1466 O O . ASP A 1 182 ? 21.086 24.651 7.283 1.00 92.56 182 ASP A O 1
ATOM 1470 N N . GLY A 1 183 ? 19.163 25.389 6.474 1.00 92.44 183 GLY A N 1
ATOM 1471 C CA . GLY A 1 183 ? 19.198 24.501 5.312 1.00 92.44 183 GLY A CA 1
ATOM 1472 C C . GLY A 1 183 ? 19.143 23.000 5.643 1.00 92.44 183 GLY A C 1
ATOM 1473 O O . GLY A 1 183 ? 18.923 22.580 6.778 1.00 92.44 183 GLY A O 1
ATOM 1474 N N . ALA A 1 184 ? 19.310 22.147 4.636 1.00 93.25 184 ALA A N 1
ATOM 1475 C CA . ALA A 1 184 ? 19.286 20.694 4.789 1.00 93.25 184 ALA A CA 1
ATOM 1476 C C . ALA A 1 184 ? 20.402 20.038 3.955 1.00 93.25 184 ALA A C 1
ATOM 1478 O O . ALA A 1 184 ? 20.521 20.342 2.766 1.00 93.25 184 ALA A O 1
ATOM 1479 N N . PRO A 1 185 ? 21.181 19.082 4.507 1.00 93.00 185 PRO A N 1
ATOM 1480 C CA . PRO A 1 185 ? 22.176 18.318 3.742 1.00 93.00 185 PRO A CA 1
ATOM 1481 C C . PRO A 1 185 ? 21.604 17.678 2.468 1.00 93.00 185 PRO A C 1
ATOM 1483 O O . PRO A 1 185 ? 22.286 17.602 1.443 1.00 93.00 185 PRO A O 1
ATOM 1486 N N . LYS A 1 186 ? 20.318 17.304 2.509 1.00 89.50 186 LYS A N 1
ATOM 1487 C CA . LYS A 1 186 ? 19.559 16.760 1.379 1.00 89.50 186 LYS A CA 1
ATOM 1488 C C . LYS A 1 186 ? 19.550 17.680 0.151 1.00 89.50 186 LYS A C 1
ATOM 1490 O O . LYS A 1 186 ? 19.520 17.183 -0.973 1.00 89.50 186 LYS A O 1
ATOM 1495 N N . ALA A 1 187 ? 19.614 19.003 0.329 1.00 90.62 187 ALA A N 1
ATOM 1496 C CA . ALA A 1 187 ? 19.674 19.953 -0.783 1.00 90.62 187 ALA A CA 1
ATOM 1497 C C . ALA A 1 187 ? 20.949 19.753 -1.618 1.00 90.62 187 ALA A C 1
ATOM 1499 O O . ALA A 1 187 ? 20.880 19.636 -2.844 1.00 90.62 187 ALA A O 1
ATOM 1500 N N . LEU A 1 188 ? 22.105 19.631 -0.954 1.00 91.69 188 LEU A N 1
ATOM 1501 C CA . LEU A 1 188 ? 23.383 19.370 -1.616 1.00 91.69 188 LEU A CA 1
ATOM 1502 C C . LEU A 1 188 ? 23.427 17.967 -2.236 1.00 91.69 188 LEU A C 1
ATOM 1504 O O . LEU A 1 188 ? 23.833 17.823 -3.387 1.00 91.69 188 LEU A O 1
ATOM 1508 N N . GLU A 1 189 ? 22.945 16.951 -1.516 1.00 89.31 189 GLU A N 1
ATOM 1509 C CA . GLU A 1 189 ? 22.787 15.585 -2.037 1.00 89.31 189 GLU A CA 1
ATOM 1510 C C . GLU A 1 189 ? 22.005 15.579 -3.362 1.00 89.31 189 GLU A C 1
ATOM 1512 O O . GLU A 1 189 ? 22.458 14.999 -4.353 1.00 89.31 189 GLU A O 1
ATOM 1517 N N . THR A 1 190 ? 20.880 16.297 -3.414 1.00 85.50 190 THR A N 1
ATOM 1518 C CA . THR A 1 190 ? 20.011 16.401 -4.598 1.00 85.50 190 THR A CA 1
ATOM 1519 C C . THR A 1 190 ? 20.706 17.111 -5.763 1.00 85.50 190 THR A C 1
ATOM 1521 O O . THR A 1 190 ? 20.628 16.657 -6.903 1.00 85.50 190 THR A O 1
ATOM 1524 N N . MET A 1 191 ? 21.454 18.186 -5.497 1.00 87.94 191 MET A N 1
ATOM 1525 C CA . MET A 1 191 ? 22.247 18.881 -6.522 1.00 87.94 191 MET A CA 1
ATOM 1526 C C . MET A 1 191 ? 23.378 18.025 -7.105 1.00 87.94 191 MET A C 1
ATOM 1528 O O . MET A 1 191 ? 23.777 18.243 -8.252 1.00 87.94 191 MET A O 1
ATOM 1532 N N . MET A 1 192 ? 23.915 17.071 -6.340 1.00 85.12 192 MET A N 1
ATOM 1533 C CA . MET A 1 192 ? 24.973 16.167 -6.804 1.00 85.12 192 MET A CA 1
ATOM 1534 C C . MET A 1 192 ? 24.417 14.965 -7.574 1.00 85.12 192 MET A C 1
ATOM 1536 O O . MET A 1 192 ? 25.020 14.519 -8.552 1.00 85.12 192 MET A O 1
ATOM 1540 N N . THR A 1 193 ? 23.273 14.440 -7.138 1.00 78.12 193 THR A N 1
ATOM 1541 C CA . THR A 1 193 ? 22.717 13.172 -7.633 1.00 78.12 193 THR A CA 1
ATOM 1542 C C . THR A 1 193 ? 21.626 13.347 -8.697 1.00 78.12 193 THR A C 1
ATOM 1544 O O . THR A 1 193 ? 21.422 12.427 -9.493 1.00 78.12 193 THR A O 1
ATOM 1547 N N . GLY A 1 194 ? 20.999 14.528 -8.788 1.00 73.62 194 GLY A N 1
ATOM 1548 C CA . GLY A 1 194 ? 19.814 14.780 -9.617 1.00 73.62 194 GLY A CA 1
ATOM 1549 C C . GLY A 1 194 ? 18.528 14.240 -8.975 1.00 73.62 194 GLY A C 1
ATOM 1550 O O . GLY A 1 194 ? 18.558 13.669 -7.887 1.00 73.62 194 GLY A O 1
ATOM 1551 N N . PHE A 1 195 ? 17.379 14.385 -9.645 1.00 64.25 195 PHE A N 1
ATOM 1552 C CA . PHE A 1 195 ? 16.163 13.698 -9.196 1.00 64.25 195 PHE A CA 1
ATOM 1553 C C . PHE A 1 195 ? 16.337 12.182 -9.413 1.00 64.25 195 PHE A C 1
ATOM 1555 O O . PHE A 1 195 ? 16.631 11.740 -10.527 1.00 64.25 195 PHE A O 1
ATOM 1562 N N . GLU A 1 196 ? 16.130 11.354 -8.389 1.00 50.03 196 GLU A N 1
ATOM 1563 C CA . GLU A 1 196 ? 16.179 9.886 -8.520 1.00 50.03 196 GLU A CA 1
ATOM 1564 C C . GLU A 1 196 ? 14.855 9.358 -9.121 1.00 50.03 196 GLU A C 1
ATOM 1566 O O . GLU A 1 196 ? 14.038 8.681 -8.505 1.00 50.03 196 GLU A O 1
ATOM 1571 N N . VAL A 1 197 ? 14.591 9.701 -10.378 1.00 50.81 197 VAL A N 1
ATOM 1572 C CA . VAL A 1 197 ? 13.306 9.372 -10.995 1.00 50.81 197 VAL A CA 1
ATOM 1573 C C . VAL A 1 197 ? 13.315 7.923 -11.486 1.00 50.81 197 VAL A C 1
ATOM 1575 O O . VAL A 1 197 ? 13.609 7.639 -12.649 1.00 50.81 197 VAL A O 1
ATOM 1578 N N . THR A 1 198 ? 12.967 6.983 -10.604 1.00 37.56 198 THR A N 1
ATOM 1579 C CA . THR A 1 198 ? 12.823 5.549 -10.923 1.00 37.56 198 THR A CA 1
ATOM 1580 C C . THR A 1 198 ? 11.923 5.334 -12.147 1.00 37.56 198 THR A C 1
ATOM 1582 O O . THR A 1 198 ? 12.237 4.506 -13.001 1.00 37.56 198 THR A O 1
ATOM 1585 N N . LEU A 1 199 ? 10.885 6.171 -12.313 1.00 37.44 199 LEU A N 1
ATOM 1586 C CA . LEU A 1 199 ? 10.007 6.203 -13.491 1.00 37.44 199 LEU A CA 1
ATOM 1587 C C . LEU A 1 199 ? 10.766 6.458 -14.811 1.00 37.44 199 LEU A C 1
ATOM 1589 O O . LEU A 1 199 ? 10.418 5.855 -15.816 1.00 37.44 199 LEU A O 1
ATOM 1593 N N . LEU A 1 200 ? 11.801 7.308 -14.835 1.00 41.44 200 LEU A N 1
ATOM 1594 C CA . LEU A 1 200 ? 12.556 7.652 -16.055 1.00 41.44 200 LEU A CA 1
ATOM 1595 C C . LEU A 1 200 ? 13.624 6.608 -16.399 1.00 41.44 200 LEU A C 1
ATOM 1597 O O . LEU A 1 200 ? 13.891 6.364 -17.578 1.00 41.44 200 LEU A O 1
ATOM 1601 N N . ARG A 1 201 ? 14.169 5.924 -15.382 1.00 39.97 201 ARG A N 1
ATOM 1602 C CA . ARG A 1 201 ? 15.040 4.749 -15.567 1.00 39.97 201 ARG A CA 1
ATOM 1603 C C . ARG A 1 201 ? 14.295 3.585 -16.238 1.00 39.97 201 ARG A C 1
ATOM 1605 O O . ARG A 1 201 ? 14.889 2.887 -17.051 1.00 39.97 201 ARG A O 1
ATOM 1612 N N . LEU A 1 202 ? 12.987 3.439 -15.987 1.00 34.47 202 LEU A N 1
ATOM 1613 C CA . LEU A 1 202 ? 12.108 2.456 -16.647 1.00 34.47 202 LEU A CA 1
ATOM 1614 C C . LEU A 1 202 ? 11.894 2.705 -18.158 1.00 34.47 202 LEU A C 1
ATOM 1616 O O . LEU A 1 202 ? 11.440 1.795 -18.849 1.00 34.47 202 LEU A O 1
ATOM 1620 N N . PHE A 1 203 ? 12.226 3.894 -18.682 1.00 39.88 203 PHE A N 1
ATOM 1621 C CA . PHE A 1 203 ? 12.048 4.265 -20.097 1.00 39.88 203 PHE A CA 1
ATOM 1622 C C . PHE A 1 203 ? 13.368 4.425 -20.885 1.00 39.88 203 PHE A C 1
ATOM 1624 O O . PHE A 1 203 ? 13.350 4.974 -21.985 1.00 39.88 203 PHE A O 1
ATOM 1631 N N . ASN A 1 204 ? 14.511 3.947 -20.368 1.00 39.31 204 ASN A N 1
ATOM 1632 C CA . ASN A 1 204 ? 15.833 4.057 -21.020 1.00 39.31 204 ASN A CA 1
ATOM 1633 C C . ASN A 1 204 ? 16.247 5.499 -21.406 1.00 39.31 204 ASN A C 1
ATOM 1635 O O . ASN A 1 204 ? 16.987 5.712 -22.369 1.00 39.31 204 ASN A O 1
ATOM 1639 N N . LEU A 1 205 ? 15.811 6.506 -20.644 1.00 52.75 205 LEU A N 1
ATOM 1640 C CA . LEU A 1 205 ? 16.240 7.898 -20.822 1.00 52.75 205 LEU A CA 1
ATOM 1641 C C . LEU A 1 205 ? 17.578 8.115 -20.098 1.00 52.75 205 LEU A C 1
ATOM 1643 O O . LEU A 1 205 ? 17.629 8.664 -18.998 1.00 52.75 205 LEU A O 1
ATOM 1647 N N . LEU A 1 206 ? 18.657 7.601 -20.702 1.00 49.72 206 LEU A N 1
ATOM 1648 C CA . LEU A 1 206 ? 20.015 7.546 -20.134 1.00 49.72 206 LEU A CA 1
ATOM 1649 C C . LEU A 1 206 ? 20.586 8.921 -19.722 1.00 49.72 206 LEU A C 1
ATOM 1651 O O . LEU A 1 206 ? 21.515 8.976 -18.923 1.00 49.72 206 LEU A O 1
ATOM 1655 N N . ASP A 1 207 ? 20.024 10.021 -20.222 1.00 63.12 207 ASP A N 1
ATOM 1656 C CA . ASP A 1 207 ? 20.418 11.405 -19.938 1.00 63.12 207 ASP A CA 1
ATOM 1657 C C . ASP A 1 207 ? 19.552 12.099 -18.867 1.00 63.12 207 ASP A C 1
ATOM 1659 O O . ASP A 1 207 ? 19.907 13.182 -18.406 1.00 63.12 207 ASP A O 1
ATOM 1663 N N . ALA A 1 208 ? 18.438 11.503 -18.423 1.00 63.19 208 ALA A N 1
ATOM 1664 C CA . ALA A 1 208 ? 17.468 12.169 -17.546 1.00 63.19 208 ALA A CA 1
ATOM 1665 C C . ALA A 1 208 ? 18.042 12.544 -16.169 1.00 63.19 208 ALA A C 1
ATOM 1667 O O . ALA A 1 208 ? 17.774 13.633 -15.663 1.00 63.19 208 ALA A O 1
ATOM 1668 N N . GLN A 1 209 ? 18.866 11.675 -15.573 1.00 66.75 209 GLN A N 1
ATOM 1669 C CA . GLN A 1 209 ? 19.514 11.964 -14.290 1.00 66.75 209 GLN A CA 1
ATOM 1670 C C . GLN A 1 209 ? 20.499 13.134 -14.427 1.00 66.75 209 GLN A C 1
ATOM 1672 O O . GLN A 1 209 ? 20.459 14.069 -13.630 1.00 66.75 209 GLN A O 1
ATOM 1677 N N . GLN A 1 210 ? 21.322 13.135 -15.480 1.00 75.69 210 GLN A N 1
ATOM 1678 C CA . GLN A 1 210 ? 22.249 14.229 -15.763 1.00 75.69 210 GLN A CA 1
ATOM 1679 C C . GLN A 1 210 ? 21.506 15.549 -16.019 1.00 75.69 210 GLN A C 1
ATOM 1681 O O . GLN A 1 210 ? 21.845 16.566 -15.421 1.00 75.69 210 GLN A O 1
ATOM 1686 N N . ARG A 1 211 ? 20.454 15.530 -16.838 1.00 75.25 211 ARG A N 1
ATOM 1687 C CA . ARG A 1 211 ? 19.662 16.724 -17.167 1.00 75.25 211 ARG A CA 1
ATOM 1688 C C . ARG A 1 211 ? 18.898 17.266 -15.970 1.00 75.25 211 ARG A C 1
ATOM 1690 O O . ARG A 1 211 ? 18.846 18.473 -15.772 1.00 75.25 211 ARG A O 1
ATOM 1697 N N . SER A 1 212 ? 18.362 16.383 -15.128 1.00 77.19 212 SER A N 1
ATOM 1698 C CA . SER A 1 212 ? 17.747 16.793 -13.867 1.00 77.19 212 SER A CA 1
ATOM 1699 C C . SER A 1 212 ? 18.749 17.490 -12.949 1.00 77.19 212 SER A C 1
ATOM 1701 O O . SER A 1 212 ? 18.422 18.518 -12.363 1.00 77.19 212 SER A O 1
ATOM 1703 N N . ARG A 1 213 ? 19.988 16.983 -12.882 1.00 83.25 213 ARG A N 1
ATOM 1704 C CA . ARG A 1 213 ? 21.076 17.596 -12.118 1.00 83.25 213 ARG A CA 1
ATOM 1705 C C . ARG A 1 213 ? 21.400 18.991 -12.650 1.00 83.25 213 ARG A C 1
ATOM 1707 O O . ARG A 1 213 ? 21.460 19.931 -11.869 1.00 83.25 213 ARG A O 1
ATOM 1714 N N . GLU A 1 214 ? 21.562 19.130 -13.965 1.00 83.75 214 GLU A N 1
ATOM 1715 C CA . GLU A 1 214 ? 21.832 20.414 -14.631 1.00 83.75 214 GLU A CA 1
ATOM 1716 C C . GLU A 1 214 ? 20.717 21.442 -14.375 1.00 83.75 214 GLU A C 1
ATOM 1718 O O . GLU A 1 214 ? 20.991 22.608 -14.105 1.00 83.75 214 GLU A O 1
ATOM 1723 N N . ILE A 1 215 ? 19.457 21.005 -14.380 1.00 86.25 215 ILE A N 1
ATOM 1724 C CA . ILE A 1 215 ? 18.304 21.875 -14.129 1.00 86.25 215 ILE A CA 1
ATOM 1725 C C . ILE A 1 215 ? 18.213 22.285 -12.664 1.00 86.25 215 ILE A C 1
ATOM 1727 O O . ILE A 1 215 ? 18.054 23.469 -12.388 1.00 86.25 215 ILE A O 1
ATOM 1731 N N . ILE A 1 216 ? 18.369 21.356 -11.720 1.00 87.12 216 ILE A N 1
ATOM 1732 C CA . ILE A 1 216 ? 18.375 21.679 -10.285 1.00 87.12 216 ILE A CA 1
ATOM 1733 C C . ILE A 1 216 ? 19.506 22.667 -9.964 1.00 87.12 216 ILE A C 1
ATOM 1735 O O . ILE A 1 216 ? 19.295 23.630 -9.231 1.00 87.12 216 ILE A O 1
ATOM 1739 N N . GLN A 1 217 ? 20.687 22.482 -10.566 1.00 90.75 217 GLN A N 1
ATOM 1740 C CA . GLN A 1 217 ? 21.823 23.400 -10.417 1.00 90.75 217 GLN A CA 1
ATOM 1741 C C . GLN A 1 217 ? 21.553 24.801 -10.992 1.00 90.75 217 GLN A C 1
ATOM 1743 O O . GLN A 1 217 ? 22.278 25.737 -10.650 1.00 90.75 217 GLN A O 1
ATOM 1748 N N . SER A 1 218 ? 20.505 24.978 -11.803 1.00 91.44 218 SER A N 1
ATOM 1749 C CA . SER A 1 218 ? 20.071 26.294 -12.279 1.00 91.44 218 SER A CA 1
ATOM 1750 C C . SER A 1 218 ? 19.201 27.065 -11.276 1.00 91.44 218 SER A C 1
ATOM 1752 O O . SER A 1 218 ? 18.962 28.247 -11.498 1.00 91.44 218 SER A O 1
ATOM 1754 N N . PHE A 1 219 ? 18.728 26.443 -10.185 1.00 93.94 219 PHE A N 1
ATOM 1755 C CA . PHE A 1 219 ? 17.766 27.042 -9.245 1.00 93.94 219 PHE A CA 1
ATOM 1756 C C . PHE A 1 219 ? 18.475 27.761 -8.086 1.00 93.94 219 PHE A C 1
ATOM 1758 O O . PHE A 1 219 ? 19.028 27.083 -7.215 1.00 93.94 219 PHE A O 1
ATOM 1765 N N . PRO A 1 220 ? 18.431 29.109 -7.987 1.00 95.81 220 PRO A N 1
ATOM 1766 C CA . PRO A 1 220 ? 19.063 29.826 -6.879 1.00 95.81 220 PRO A CA 1
ATOM 1767 C C . PRO A 1 220 ? 18.565 29.385 -5.496 1.00 95.81 220 PRO A C 1
ATOM 1769 O O . PRO A 1 220 ? 19.351 29.308 -4.552 1.00 95.81 220 PRO A O 1
ATOM 1772 N N . SER A 1 221 ? 17.283 29.030 -5.375 1.00 94.69 221 SER A N 1
ATOM 1773 C CA . SER A 1 221 ? 16.687 28.606 -4.104 1.00 94.69 221 SER A CA 1
ATOM 1774 C C . SER A 1 221 ? 17.276 27.308 -3.542 1.00 94.69 221 SER A C 1
ATOM 1776 O O . SER A 1 221 ? 17.305 27.152 -2.325 1.00 94.69 221 SER A O 1
ATOM 1778 N N . PHE A 1 222 ? 17.802 26.394 -4.368 1.00 92.94 222 PHE A N 1
ATOM 1779 C CA . PHE A 1 222 ? 18.472 25.185 -3.861 1.00 92.94 222 PHE A CA 1
ATOM 1780 C C . PHE A 1 222 ? 19.793 25.513 -3.157 1.00 92.94 222 PHE A C 1
ATOM 1782 O O . PHE A 1 222 ? 20.096 24.932 -2.116 1.00 92.94 222 PHE A O 1
ATOM 1789 N N . TYR A 1 223 ? 20.558 26.480 -3.678 1.00 95.75 223 TYR A N 1
ATOM 1790 C CA . TYR A 1 223 ? 21.790 26.951 -3.034 1.00 95.75 223 TYR A CA 1
ATOM 1791 C C . TYR A 1 223 ? 21.506 27.641 -1.697 1.00 95.75 223 TYR A C 1
ATOM 1793 O O . TYR A 1 223 ? 22.301 27.538 -0.766 1.00 95.75 223 TYR A O 1
ATOM 1801 N N . GLN A 1 224 ? 20.352 28.303 -1.581 1.00 96.88 224 GLN A N 1
ATOM 1802 C CA . GLN A 1 224 ? 19.880 28.930 -0.343 1.00 96.88 224 GLN A CA 1
ATOM 1803 C C . GLN A 1 224 ? 19.423 27.913 0.716 1.00 96.88 224 GLN A C 1
ATOM 1805 O O . GLN A 1 224 ? 19.207 28.300 1.860 1.00 96.88 224 GLN A O 1
ATOM 1810 N N . LEU A 1 225 ? 19.315 26.626 0.370 1.00 95.88 225 LEU A N 1
ATOM 1811 C CA . LEU A 1 225 ? 18.983 25.537 1.293 1.00 95.88 225 LEU A CA 1
ATOM 1812 C C . LEU A 1 225 ? 20.205 24.707 1.720 1.00 95.88 225 LEU A C 1
ATOM 1814 O O . LEU A 1 225 ? 20.039 23.725 2.440 1.00 95.88 225 LEU A O 1
ATOM 1818 N N . ILE A 1 226 ? 21.424 25.056 1.297 1.00 95.38 226 ILE A N 1
ATOM 1819 C CA . ILE A 1 226 ? 22.643 24.388 1.778 1.00 95.38 226 ILE A CA 1
ATOM 1820 C C . ILE A 1 226 ? 22.975 24.908 3.191 1.00 95.38 226 ILE A C 1
ATOM 1822 O O . ILE A 1 226 ? 23.047 26.127 3.359 1.00 95.38 226 ILE A O 1
ATOM 1826 N N . PRO A 1 227 ? 23.233 24.031 4.183 1.00 94.81 227 PRO A N 1
ATOM 1827 C CA . PRO A 1 227 ? 23.584 24.468 5.532 1.00 94.81 227 PRO A CA 1
ATOM 1828 C C . PRO A 1 227 ? 24.841 25.326 5.616 1.00 94.81 227 PRO A C 1
ATOM 1830 O O . PRO A 1 227 ? 25.850 25.003 4.985 1.00 94.81 227 PRO A O 1
ATOM 1833 N N . VAL A 1 228 ? 24.790 26.388 6.429 1.00 91.44 228 VAL A N 1
ATOM 1834 C CA . VAL A 1 228 ? 25.877 27.373 6.577 1.00 91.44 228 VAL A CA 1
ATOM 1835 C C . VAL A 1 228 ? 26.439 27.404 7.995 1.00 91.44 228 VAL A C 1
ATOM 1837 O O . VAL A 1 228 ? 27.652 27.535 8.159 1.00 91.44 228 VAL A O 1
ATOM 1840 N N . CYS A 1 229 ? 25.590 27.311 9.017 1.00 86.81 229 CYS A N 1
ATOM 1841 C CA . CYS A 1 229 ? 26.003 27.449 10.410 1.00 86.81 229 CYS A CA 1
ATOM 1842 C C . CYS A 1 229 ? 26.603 26.153 10.951 1.00 86.81 229 CYS A C 1
ATOM 1844 O O . CYS A 1 229 ? 27.632 26.190 11.624 1.00 86.81 229 CYS A O 1
ATOM 1846 N N . ASN A 1 230 ? 25.985 25.008 10.654 1.00 84.50 230 ASN A N 1
ATOM 1847 C CA . ASN A 1 230 ? 26.425 23.725 11.180 1.00 84.50 230 ASN A CA 1
ATOM 1848 C C . ASN A 1 230 ? 27.203 22.905 10.141 1.00 84.50 230 ASN A C 1
ATOM 1850 O O . ASN A 1 230 ? 26.620 22.450 9.151 1.00 84.50 230 ASN A O 1
ATOM 1854 N N . PRO A 1 231 ? 28.493 22.601 10.390 1.00 86.56 231 PRO A N 1
ATOM 1855 C CA . PRO A 1 231 ? 29.238 21.668 9.561 1.00 86.56 231 PRO A CA 1
ATOM 1856 C C . PRO A 1 231 ? 28.524 20.320 9.449 1.00 86.56 231 PRO A C 1
ATOM 1858 O O . PRO A 1 231 ? 28.095 19.727 10.445 1.00 86.56 231 PRO A O 1
ATOM 1861 N N . PHE A 1 232 ? 28.409 19.822 8.222 1.00 92.75 232 PHE A N 1
ATOM 1862 C CA . PHE A 1 232 ? 27.769 18.538 7.931 1.00 92.75 232 PHE A CA 1
ATOM 1863 C C . PHE A 1 232 ? 28.603 17.645 7.011 1.00 92.75 232 PHE A C 1
ATOM 1865 O O . PHE A 1 232 ? 28.277 16.473 6.855 1.00 92.75 232 PHE A O 1
ATOM 1872 N N . LEU A 1 233 ? 29.693 18.158 6.438 1.00 93.50 233 LEU A N 1
ATOM 1873 C CA . LEU A 1 233 ? 30.608 17.384 5.609 1.00 93.50 233 LEU A CA 1
ATOM 1874 C C . LEU A 1 233 ? 31.961 17.216 6.287 1.00 93.50 233 LEU A C 1
ATOM 1876 O O . LEU A 1 233 ? 32.500 18.157 6.877 1.00 93.50 233 LEU A O 1
ATOM 1880 N N . ARG A 1 234 ? 32.518 16.011 6.171 1.00 90.81 234 ARG A N 1
ATOM 1881 C CA . ARG A 1 234 ? 33.872 15.688 6.631 1.00 90.81 234 ARG A CA 1
ATOM 1882 C C . ARG A 1 234 ? 34.636 14.897 5.584 1.00 90.81 234 ARG A C 1
ATOM 1884 O O . ARG A 1 234 ? 34.020 14.214 4.775 1.00 90.81 234 ARG A O 1
ATOM 1891 N N . ASN A 1 235 ? 35.962 14.955 5.601 1.00 89.19 235 ASN A N 1
ATOM 1892 C CA . ASN A 1 235 ? 36.812 14.100 4.768 1.00 89.19 235 ASN A CA 1
ATOM 1893 C C . ASN A 1 235 ? 37.255 12.823 5.518 1.00 89.19 235 ASN A C 1
ATOM 1895 O O . ASN A 1 235 ? 36.936 12.624 6.690 1.00 89.19 235 ASN A O 1
ATOM 1899 N N . LEU A 1 236 ? 38.023 11.953 4.851 1.00 86.75 236 LEU A N 1
ATOM 1900 C CA . LEU A 1 236 ? 38.552 10.709 5.441 1.00 86.75 236 LEU A CA 1
ATOM 1901 C C . LEU A 1 236 ? 39.518 10.928 6.619 1.00 86.75 236 LEU A C 1
ATOM 1903 O O . LEU A 1 236 ? 39.709 10.015 7.419 1.00 86.75 236 LEU A O 1
ATOM 1907 N N . SER A 1 237 ? 40.090 12.126 6.744 1.00 86.38 237 SER A N 1
ATOM 1908 C CA . SER A 1 237 ? 40.913 12.554 7.883 1.00 86.38 237 SER A CA 1
ATOM 1909 C C . SER A 1 237 ? 40.077 13.159 9.021 1.00 86.38 237 SER A C 1
ATOM 1911 O O . SER A 1 237 ? 40.640 13.644 9.999 1.00 86.38 237 SER A O 1
ATOM 1913 N N . ASN A 1 238 ? 38.741 13.114 8.914 1.00 83.69 238 ASN A N 1
ATOM 1914 C CA . ASN A 1 238 ? 37.767 13.689 9.846 1.00 83.69 238 ASN A CA 1
ATOM 1915 C C . ASN A 1 238 ? 37.778 15.233 9.925 1.00 83.69 238 ASN A C 1
ATOM 1917 O O . ASN A 1 238 ? 37.187 15.820 10.837 1.00 83.69 238 ASN A O 1
ATOM 1921 N N . GLU A 1 239 ? 38.407 15.908 8.962 1.00 90.19 239 GLU A N 1
ATOM 1922 C CA . GLU A 1 239 ? 38.428 17.370 8.859 1.00 90.19 239 GLU A CA 1
ATOM 1923 C C . GLU A 1 239 ? 37.119 17.874 8.243 1.00 90.19 239 GLU A C 1
ATOM 1925 O O . GLU A 1 239 ? 36.534 17.207 7.388 1.00 90.19 239 GLU A O 1
ATOM 1930 N N . VAL A 1 240 ? 36.645 19.042 8.685 1.00 92.00 240 VAL A N 1
ATOM 1931 C CA . VAL A 1 240 ? 35.430 19.671 8.146 1.00 92.00 240 VAL A CA 1
ATOM 1932 C C . VAL A 1 240 ? 35.675 20.128 6.711 1.00 92.00 240 VAL A C 1
ATOM 1934 O O . VAL A 1 240 ? 36.670 20.794 6.437 1.00 92.00 240 VAL A O 1
ATOM 1937 N N . VAL A 1 241 ? 34.734 19.819 5.821 1.00 92.94 241 VAL A N 1
ATOM 1938 C CA . VAL A 1 241 ? 34.728 20.306 4.439 1.00 92.94 241 VAL A CA 1
ATOM 1939 C C . VAL A 1 241 ? 33.629 21.358 4.300 1.00 92.94 241 VAL A C 1
ATOM 1941 O O . VAL A 1 241 ? 32.458 21.066 4.530 1.00 92.94 241 VAL A O 1
ATOM 1944 N N . ASP A 1 242 ? 33.996 22.591 3.949 1.00 93.19 242 ASP A N 1
ATOM 1945 C CA . ASP A 1 242 ? 33.036 23.669 3.682 1.00 93.19 242 ASP A CA 1
ATOM 1946 C C . ASP A 1 242 ? 32.675 23.675 2.182 1.00 93.19 242 ASP A C 1
ATOM 1948 O O . ASP A 1 242 ? 33.528 24.030 1.361 1.00 93.19 242 ASP A O 1
ATOM 1952 N N . PRO A 1 243 ? 31.426 23.334 1.795 1.00 93.44 243 PRO A N 1
ATOM 1953 C CA . PRO A 1 243 ? 31.014 23.270 0.390 1.00 93.44 243 PRO A CA 1
ATOM 1954 C C . PRO A 1 243 ? 31.024 24.637 -0.318 1.00 93.44 243 PRO A C 1
ATOM 1956 O O . PRO A 1 243 ? 30.841 24.697 -1.533 1.00 93.44 243 PRO A O 1
ATOM 1959 N N . PHE A 1 244 ? 31.227 25.740 0.410 1.00 93.62 244 PHE A N 1
ATOM 1960 C CA . PHE A 1 244 ? 31.312 27.094 -0.140 1.00 93.62 244 PHE A CA 1
ATOM 1961 C C . PHE A 1 244 ? 32.745 27.615 -0.306 1.00 93.62 244 PHE A C 1
ATOM 1963 O O . PHE A 1 244 ? 32.932 28.728 -0.800 1.00 93.62 244 PHE A O 1
ATOM 1970 N N . SER A 1 245 ? 33.752 26.858 0.129 1.00 90.62 245 SER A N 1
ATOM 1971 C CA . SER A 1 245 ? 35.167 27.147 -0.146 1.00 90.62 245 SER A CA 1
ATOM 1972 C C . SER A 1 245 ? 35.834 26.021 -0.933 1.00 90.62 245 SER A C 1
ATOM 1974 O O . SER A 1 245 ? 36.677 26.293 -1.789 1.00 90.62 245 SER A O 1
ATOM 1976 N N . ASP A 1 246 ? 35.389 24.782 -0.729 1.00 91.00 246 ASP A N 1
ATOM 1977 C CA . ASP A 1 246 ? 35.734 23.629 -1.546 1.00 91.00 246 ASP A CA 1
ATOM 1978 C C . ASP A 1 246 ? 34.626 23.351 -2.577 1.00 91.00 246 ASP A C 1
ATOM 1980 O O . ASP A 1 246 ? 33.631 22.673 -2.315 1.00 91.00 246 ASP A O 1
ATOM 1984 N N . PHE A 1 247 ? 34.809 23.894 -3.782 1.00 89.50 247 PHE A N 1
ATOM 1985 C CA . PHE A 1 247 ? 33.880 23.733 -4.905 1.00 89.50 247 PHE A CA 1
ATOM 1986 C C . PHE A 1 247 ? 34.091 22.432 -5.694 1.00 89.50 247 PHE A C 1
ATOM 1988 O O . PHE A 1 247 ? 33.625 22.328 -6.828 1.00 89.50 247 PHE A O 1
ATOM 1995 N N . GLY A 1 248 ? 34.776 21.428 -5.136 1.00 86.25 248 GLY A N 1
ATOM 1996 C CA . GLY A 1 248 ? 35.044 20.161 -5.822 1.00 86.25 248 GLY A CA 1
ATOM 1997 C C . GLY A 1 248 ? 33.792 19.387 -6.269 1.00 86.25 248 GLY A C 1
ATOM 1998 O O . GLY A 1 248 ? 33.918 18.469 -7.082 1.00 86.25 248 GLY A O 1
ATOM 1999 N N . TRP A 1 249 ? 32.603 19.773 -5.788 1.00 88.69 249 TRP A N 1
ATOM 2000 C CA . TRP A 1 249 ? 31.293 19.211 -6.133 1.00 88.69 249 TRP A CA 1
ATOM 2001 C C . TRP A 1 249 ? 30.582 19.881 -7.319 1.00 88.69 249 TRP A C 1
ATOM 2003 O O . TRP A 1 249 ? 29.613 19.310 -7.824 1.00 88.69 249 TRP A O 1
ATOM 2013 N N . ILE A 1 250 ? 31.027 21.060 -7.780 1.00 87.81 250 ILE A N 1
ATOM 2014 C CA . ILE A 1 250 ? 30.328 21.819 -8.827 1.00 87.81 250 ILE A CA 1
ATOM 2015 C C . ILE A 1 250 ? 31.267 22.481 -9.840 1.00 87.81 250 ILE A C 1
ATOM 2017 O O . ILE A 1 250 ? 32.333 23.000 -9.511 1.00 87.81 250 ILE A O 1
ATOM 2021 N N . GLU A 1 251 ? 30.859 22.474 -11.109 1.00 84.38 251 GLU A N 1
ATOM 2022 C CA . GLU A 1 251 ? 31.607 23.079 -12.212 1.00 84.38 251 GLU A CA 1
ATOM 2023 C C . GLU A 1 251 ? 30.975 24.396 -12.677 1.00 84.38 251 GLU A C 1
ATOM 2025 O O . GLU A 1 251 ? 29.758 24.568 -12.642 1.00 84.38 251 GLU A O 1
ATOM 2030 N N . GLY A 1 252 ? 31.809 25.309 -13.185 1.00 86.69 252 GLY A N 1
ATOM 2031 C CA . GLY A 1 252 ? 31.376 26.585 -13.757 1.00 86.69 252 GLY A CA 1
ATOM 2032 C C . GLY A 1 252 ? 31.296 27.724 -12.739 1.00 86.69 252 GLY A C 1
ATOM 2033 O O . GLY A 1 252 ? 30.780 27.576 -11.633 1.00 86.69 252 GLY A O 1
ATOM 2034 N N . ASP A 1 253 ? 31.807 28.895 -13.119 1.00 89.12 253 ASP A N 1
ATOM 2035 C CA . ASP A 1 253 ? 31.904 30.034 -12.199 1.00 89.12 253 ASP A CA 1
ATOM 2036 C C . ASP A 1 253 ? 30.533 30.613 -11.822 1.00 89.12 253 ASP A C 1
ATOM 2038 O O . ASP A 1 253 ? 30.369 31.095 -10.706 1.00 89.12 253 ASP A O 1
ATOM 2042 N N . ALA A 1 254 ? 29.525 30.491 -12.692 1.00 88.88 254 ALA A N 1
ATOM 2043 C CA . ALA A 1 254 ? 28.162 30.931 -12.396 1.00 88.88 254 ALA A CA 1
ATOM 2044 C C . ALA A 1 254 ? 27.543 30.156 -11.218 1.00 88.88 254 ALA A C 1
ATOM 2046 O O . ALA A 1 254 ? 26.985 30.762 -10.305 1.00 88.88 254 ALA A O 1
ATOM 2047 N N . HIS A 1 255 ? 27.698 28.830 -11.188 1.00 91.69 255 HIS A N 1
ATOM 2048 C CA . HIS A 1 255 ? 27.189 28.001 -10.096 1.00 91.69 255 HIS A CA 1
ATOM 2049 C C . HIS A 1 255 ? 27.936 28.247 -8.780 1.00 91.69 255 HIS A C 1
ATOM 2051 O O . HIS A 1 255 ? 27.319 28.312 -7.720 1.00 91.69 255 HIS A O 1
ATOM 2057 N N . LYS A 1 256 ? 29.257 28.471 -8.840 1.00 93.50 256 LYS A N 1
ATOM 2058 C CA . LYS A 1 256 ? 30.040 28.879 -7.661 1.00 93.50 256 LYS A CA 1
ATOM 2059 C C . LYS A 1 256 ? 29.550 30.213 -7.100 1.00 93.50 256 LYS A C 1
ATOM 2061 O O . LYS A 1 256 ? 29.423 30.352 -5.888 1.00 93.50 256 LYS A O 1
ATOM 2066 N N . GLN A 1 257 ? 29.241 31.182 -7.967 1.00 94.56 257 GLN A N 1
ATOM 2067 C CA . GLN A 1 257 ? 28.657 32.452 -7.532 1.00 94.56 257 GLN A CA 1
ATOM 2068 C C . GLN A 1 257 ? 27.271 32.263 -6.908 1.00 94.56 257 GLN A C 1
ATOM 2070 O O . GLN A 1 257 ? 27.002 32.882 -5.884 1.00 94.56 257 GLN A O 1
ATOM 2075 N N . MET A 1 258 ? 26.423 31.376 -7.442 1.00 94.88 258 MET A N 1
ATOM 2076 C CA . MET A 1 258 ? 25.132 31.055 -6.815 1.00 94.88 258 MET A CA 1
ATOM 2077 C C . MET A 1 258 ? 25.290 30.380 -5.449 1.00 94.88 258 MET A C 1
ATOM 2079 O O . MET A 1 258 ? 24.563 30.723 -4.523 1.00 94.88 258 MET A O 1
ATOM 2083 N N . ALA A 1 259 ? 26.271 29.492 -5.274 1.00 95.00 259 ALA A N 1
ATOM 2084 C CA . ALA A 1 259 ? 26.582 28.917 -3.965 1.00 95.00 259 ALA A CA 1
ATOM 2085 C C . ALA A 1 259 ? 27.036 29.992 -2.961 1.00 95.00 259 ALA A C 1
ATOM 2087 O O . ALA A 1 259 ? 26.564 30.021 -1.825 1.00 95.00 259 ALA A O 1
ATOM 2088 N N . LEU A 1 260 ? 27.908 30.915 -3.381 1.00 96.62 260 LEU A N 1
ATOM 2089 C CA . LEU A 1 260 ? 28.342 32.040 -2.547 1.00 96.62 260 LEU A CA 1
ATOM 2090 C C . LEU A 1 260 ? 27.195 33.005 -2.220 1.00 96.62 260 LEU A C 1
ATOM 2092 O O . LEU A 1 260 ? 27.129 33.519 -1.103 1.00 96.62 260 LEU A O 1
ATOM 2096 N N . ASP A 1 261 ? 26.289 33.249 -3.164 1.00 97.12 261 ASP A N 1
ATOM 2097 C CA . ASP A 1 261 ? 25.093 34.055 -2.925 1.00 97.12 261 ASP A CA 1
ATOM 2098 C C . ASP A 1 261 ? 24.100 33.348 -1.991 1.00 97.12 261 ASP A C 1
ATOM 2100 O O . ASP A 1 261 ? 23.560 33.981 -1.090 1.00 97.12 261 ASP A O 1
ATOM 2104 N N . GLY A 1 262 ? 23.936 32.027 -2.114 1.00 96.12 262 GLY A N 1
ATOM 2105 C CA . GLY A 1 262 ? 23.154 31.209 -1.185 1.00 96.12 262 GLY A CA 1
ATOM 2106 C C . GLY A 1 262 ? 23.711 31.231 0.242 1.00 96.12 262 GLY A C 1
ATOM 2107 O O . GLY A 1 262 ? 22.955 31.378 1.206 1.00 96.12 262 GLY A O 1
ATOM 2108 N N . LYS A 1 263 ? 25.044 31.188 0.389 1.00 96.25 263 LYS A N 1
ATOM 2109 C CA . LYS A 1 263 ? 25.717 31.404 1.680 1.00 96.25 263 LYS A CA 1
ATOM 2110 C C . LYS A 1 263 ? 25.416 32.794 2.231 1.00 96.25 263 LYS A C 1
ATOM 2112 O O . LYS A 1 263 ? 25.029 32.920 3.390 1.00 96.25 263 LYS A O 1
ATOM 2117 N N . ARG A 1 264 ? 25.553 33.828 1.395 1.00 97.25 264 ARG A N 1
ATOM 2118 C CA . ARG A 1 264 ? 25.283 35.220 1.772 1.00 97.25 264 ARG A CA 1
ATOM 2119 C C . ARG A 1 264 ? 23.831 35.421 2.198 1.00 97.25 264 ARG A C 1
ATOM 2121 O O . ARG A 1 264 ? 23.597 36.042 3.223 1.00 97.25 264 ARG A O 1
ATOM 2128 N N . PHE A 1 265 ? 22.876 34.856 1.464 1.00 97.06 265 PHE A N 1
ATOM 2129 C CA . PHE A 1 265 ? 21.456 34.869 1.811 1.00 97.06 265 PHE A CA 1
ATOM 2130 C C . PHE A 1 265 ? 21.217 34.338 3.230 1.00 97.06 265 PHE A C 1
ATOM 2132 O O . PHE A 1 265 ? 20.591 35.018 4.038 1.00 97.06 265 PHE A O 1
ATOM 2139 N N . ASN A 1 266 ? 21.761 33.163 3.565 1.00 94.19 266 ASN A N 1
ATOM 2140 C CA . ASN A 1 266 ? 21.608 32.580 4.902 1.00 94.19 266 ASN A CA 1
ATOM 2141 C C . ASN A 1 266 ? 22.291 33.422 5.987 1.00 94.19 266 ASN A C 1
ATOM 2143 O O . ASN A 1 266 ? 21.721 33.626 7.056 1.00 94.19 266 ASN A O 1
ATOM 2147 N N . GLN A 1 267 ? 23.483 33.956 5.705 1.00 94.12 267 GLN A N 1
ATOM 2148 C CA . GLN A 1 267 ? 24.196 34.848 6.626 1.00 94.12 267 GLN A CA 1
ATOM 2149 C C . GLN A 1 267 ? 23.431 36.152 6.880 1.00 94.12 267 GLN A C 1
ATOM 2151 O O . GLN A 1 267 ? 23.365 36.614 8.016 1.00 94.12 267 GLN A O 1
ATOM 2156 N N . GLU A 1 268 ? 22.843 36.736 5.837 1.00 95.62 268 GLU A N 1
ATOM 2157 C CA . GLU A 1 268 ? 22.031 37.946 5.937 1.00 95.62 268 GLU A CA 1
ATOM 2158 C C . GLU A 1 268 ? 20.732 37.678 6.701 1.00 95.62 268 GLU A C 1
ATOM 2160 O O . GLU A 1 268 ? 20.362 38.482 7.560 1.00 95.62 268 GLU A O 1
ATOM 2165 N N . LEU A 1 269 ? 20.046 36.564 6.422 1.00 95.06 269 LEU A N 1
ATOM 2166 C CA . LEU A 1 269 ? 18.815 36.177 7.114 1.00 95.06 269 LEU A CA 1
ATOM 2167 C C . LEU A 1 269 ? 19.074 35.897 8.602 1.00 95.06 269 LEU A C 1
ATOM 2169 O O . LEU A 1 269 ? 18.324 36.375 9.455 1.00 95.06 269 LEU A O 1
ATOM 2173 N N . GLY A 1 270 ? 20.159 35.181 8.906 1.00 92.75 270 GLY A N 1
ATOM 2174 C CA . GLY A 1 270 ? 20.616 34.893 10.260 1.00 92.75 270 GLY A CA 1
ATOM 2175 C C . GLY A 1 270 ? 19.573 34.163 11.110 1.00 92.75 270 GLY A C 1
ATOM 2176 O O . GLY A 1 270 ? 18.718 33.428 10.610 1.00 92.75 270 GLY A O 1
ATOM 2177 N N . THR A 1 271 ? 19.635 34.383 12.422 1.00 94.12 271 THR A N 1
ATOM 2178 C CA . THR A 1 271 ? 18.731 33.787 13.421 1.00 94.12 271 THR A CA 1
ATOM 2179 C C . THR A 1 271 ? 17.743 34.803 14.000 1.00 94.12 271 THR A C 1
ATOM 2181 O O . THR A 1 271 ? 17.130 34.562 15.037 1.00 94.12 271 THR A O 1
ATOM 2184 N N . THR A 1 272 ? 17.569 35.964 13.371 1.00 93.31 272 THR A N 1
ATOM 2185 C CA . THR A 1 272 ? 16.592 36.952 13.846 1.00 93.31 272 THR A CA 1
ATOM 2186 C C . THR A 1 272 ? 15.167 36.439 13.629 1.00 93.31 272 THR A C 1
ATOM 2188 O O . THR A 1 272 ? 14.867 35.842 12.591 1.00 93.31 272 THR A O 1
ATOM 2191 N N . LEU A 1 273 ? 14.308 36.676 14.624 1.00 95.88 273 LEU A N 1
ATOM 2192 C CA . LEU A 1 273 ? 12.857 36.517 14.553 1.00 95.88 273 LEU A CA 1
ATOM 2193 C C . LEU A 1 273 ? 12.207 37.755 15.178 1.00 95.88 273 LEU A C 1
ATOM 2195 O O . LEU A 1 273 ? 12.300 37.968 16.385 1.00 95.88 273 LEU A O 1
ATOM 2199 N N . SER A 1 274 ? 11.576 38.582 14.351 1.00 95.44 274 SER A N 1
ATOM 2200 C CA . SER A 1 274 ? 10.942 39.845 14.748 1.00 95.44 274 SER A CA 1
ATOM 2201 C C . SER A 1 274 ? 9.464 39.692 15.117 1.00 95.44 274 SER A C 1
ATOM 2203 O O . SER A 1 274 ? 8.836 40.655 15.557 1.00 95.44 274 SER A O 1
ATOM 2205 N N . VAL A 1 275 ? 8.895 38.500 14.929 1.00 95.88 275 VAL A N 1
ATOM 2206 C CA . VAL A 1 275 ? 7.499 38.173 15.248 1.00 95.88 275 VAL A CA 1
ATOM 2207 C C . VAL A 1 275 ? 7.423 36.886 16.062 1.00 95.88 275 VAL A C 1
ATOM 2209 O O . VAL A 1 275 ? 8.345 36.066 16.048 1.00 95.88 275 VAL A O 1
ATOM 2212 N N . GLU A 1 276 ? 6.301 36.691 16.753 1.00 94.94 276 GLU A N 1
ATOM 2213 C CA . GLU A 1 276 ? 6.033 35.457 17.488 1.00 94.94 276 GLU A CA 1
ATOM 2214 C C . GLU A 1 276 ? 6.117 34.257 16.538 1.00 94.94 276 GLU A C 1
ATOM 2216 O O . GLU A 1 276 ? 5.368 34.176 15.564 1.00 94.94 276 GLU A O 1
ATOM 2221 N N . THR A 1 277 ? 7.056 33.349 16.803 1.00 96.81 277 THR A N 1
ATOM 2222 C CA . THR A 1 277 ? 7.369 32.239 15.901 1.00 96.81 277 THR A CA 1
ATOM 2223 C C . THR A 1 277 ? 7.320 30.914 16.641 1.00 96.81 277 THR A C 1
ATOM 2225 O O . THR A 1 277 ? 7.964 30.766 17.682 1.00 96.81 277 THR A O 1
ATOM 2228 N N . LEU A 1 278 ? 6.590 29.954 16.077 1.00 95.62 278 LEU A N 1
ATOM 2229 C CA . LEU A 1 278 ? 6.443 28.600 16.598 1.00 95.62 278 LEU A CA 1
ATOM 2230 C C . LEU A 1 278 ? 6.995 27.603 15.578 1.00 95.62 278 LEU A C 1
ATOM 2232 O O . LEU A 1 278 ? 6.678 27.686 14.390 1.00 95.62 278 LEU A O 1
ATOM 2236 N N . CYS A 1 279 ? 7.808 26.659 16.041 1.00 94.88 279 CYS A N 1
ATOM 2237 C CA . CYS A 1 279 ? 8.368 25.587 15.225 1.00 94.88 279 CYS A CA 1
ATOM 2238 C C . CYS A 1 279 ? 7.604 24.288 15.471 1.00 94.88 279 CYS A C 1
ATOM 2240 O O . CYS A 1 279 ? 7.721 23.710 16.543 1.00 94.88 279 CYS A O 1
ATOM 2242 N N . PHE A 1 280 ? 6.895 23.801 14.460 1.00 93.12 280 PHE A N 1
ATOM 2243 C CA . PHE A 1 280 ? 6.365 22.445 14.376 1.00 93.12 280 PHE A CA 1
ATOM 2244 C C . PHE A 1 280 ? 7.350 21.644 13.532 1.00 93.12 280 PHE A C 1
ATOM 2246 O O . PHE A 1 280 ? 7.582 21.989 12.370 1.00 93.12 280 PHE A O 1
ATOM 2253 N N . PHE A 1 281 ? 7.961 20.601 14.083 1.00 88.62 281 PHE A N 1
ATOM 2254 C CA . PHE A 1 281 ? 8.981 19.847 13.355 1.00 88.62 281 PHE A CA 1
ATOM 2255 C C . PHE A 1 281 ? 8.828 18.343 13.528 1.00 88.62 281 PHE A C 1
ATOM 2257 O O . PHE A 1 281 ? 8.418 17.863 14.581 1.00 88.62 281 PHE A O 1
ATOM 2264 N N . GLY A 1 282 ? 9.158 17.601 12.470 1.00 81.38 282 GLY A N 1
ATOM 2265 C CA . GLY A 1 282 ? 9.225 16.151 12.537 1.00 81.38 282 GLY A CA 1
ATOM 2266 C C . GLY A 1 282 ? 10.531 15.691 13.188 1.00 81.38 282 GLY A C 1
ATOM 2267 O O . GLY A 1 282 ? 11.597 16.263 12.949 1.00 81.38 282 GLY A O 1
ATOM 2268 N N . ALA A 1 283 ? 10.439 14.655 14.006 1.00 75.94 283 ALA A N 1
ATOM 2269 C CA . ALA A 1 283 ? 11.548 13.989 14.664 1.00 75.94 283 ALA A CA 1
ATOM 2270 C C . ALA A 1 283 ? 11.396 12.469 14.517 1.00 75.94 283 ALA A C 1
ATOM 2272 O O . ALA A 1 283 ? 10.321 11.953 14.193 1.00 75.94 283 ALA A O 1
ATOM 2273 N N . ARG A 1 284 ? 12.477 11.736 14.800 1.00 73.31 284 ARG A N 1
ATOM 2274 C CA . ARG A 1 284 ? 12.503 10.264 14.826 1.00 73.31 284 ARG A CA 1
ATOM 2275 C C . ARG A 1 284 ? 12.231 9.613 13.463 1.00 73.31 284 ARG A C 1
ATOM 2277 O O . ARG A 1 284 ? 11.737 8.493 13.396 1.00 73.31 284 ARG A O 1
ATOM 2284 N N . GLN A 1 285 ? 12.579 10.303 12.373 1.00 75.12 285 GLN A N 1
ATOM 2285 C CA . GLN A 1 285 ? 12.586 9.768 11.009 1.00 75.12 285 GLN A CA 1
ATOM 2286 C C . GLN A 1 285 ? 14.021 9.696 10.463 1.00 75.12 285 GLN A C 1
ATOM 2288 O O . GLN A 1 285 ? 14.788 10.651 10.644 1.00 75.12 285 GLN A O 1
ATOM 2293 N N . PRO A 1 286 ? 14.407 8.617 9.752 1.00 75.31 286 PRO A N 1
ATOM 2294 C CA . PRO A 1 286 ? 15.711 8.523 9.098 1.00 75.31 286 PRO A CA 1
ATOM 2295 C C . PRO A 1 286 ? 15.969 9.702 8.148 1.00 75.31 286 PRO A C 1
ATOM 2297 O O . PRO A 1 286 ? 15.357 9.808 7.091 1.00 75.31 286 PRO A O 1
ATOM 2300 N N . THR A 1 287 ? 16.897 10.584 8.517 1.00 80.69 287 THR A N 1
ATOM 2301 C CA . THR A 1 287 ? 17.160 11.868 7.855 1.00 80.69 287 THR A CA 1
ATOM 2302 C C . THR A 1 287 ? 18.643 12.025 7.547 1.00 80.69 287 THR A C 1
ATOM 2304 O O . THR A 1 287 ? 19.481 11.793 8.425 1.00 80.69 287 THR A O 1
ATOM 2307 N N . THR A 1 288 ? 18.989 12.447 6.322 1.00 85.06 288 THR A N 1
ATOM 2308 C CA . THR A 1 288 ? 20.381 12.745 5.942 1.00 85.06 288 THR A CA 1
ATOM 2309 C C . THR A 1 288 ? 20.923 13.882 6.808 1.00 85.06 288 THR A C 1
ATOM 2311 O O . THR A 1 288 ? 20.472 15.023 6.712 1.00 85.06 288 THR A O 1
ATOM 2314 N N . ASN A 1 289 ? 21.928 13.578 7.627 1.00 84.12 289 ASN A N 1
ATOM 2315 C CA . ASN A 1 289 ? 22.455 14.505 8.626 1.00 84.12 289 ASN A CA 1
ATOM 2316 C C . ASN A 1 289 ? 23.900 14.928 8.359 1.00 84.12 289 ASN A C 1
ATOM 2318 O O . ASN A 1 289 ? 24.268 16.062 8.673 1.00 84.12 289 ASN A O 1
ATOM 2322 N N . ALA A 1 290 ? 24.707 14.046 7.772 1.00 86.56 290 ALA A N 1
ATOM 2323 C CA . ALA A 1 290 ? 26.103 14.322 7.457 1.00 86.56 290 ALA A CA 1
ATOM 2324 C C . ALA A 1 290 ? 26.569 13.555 6.213 1.00 86.56 290 ALA A C 1
ATOM 2326 O O . ALA A 1 290 ? 25.940 12.575 5.812 1.00 86.56 290 ALA A O 1
ATOM 2327 N N . GLY A 1 291 ? 27.687 13.975 5.625 1.00 89.69 291 GLY A N 1
ATOM 2328 C CA . GLY A 1 291 ? 28.313 13.318 4.480 1.00 89.69 291 GLY A CA 1
ATOM 2329 C C . GLY A 1 291 ? 29.831 13.205 4.617 1.00 89.69 291 GLY A C 1
ATOM 2330 O O . GLY A 1 291 ? 30.496 14.105 5.132 1.00 89.69 291 GLY A O 1
ATOM 2331 N N . LEU A 1 292 ? 30.383 12.091 4.141 1.00 92.12 292 LEU A N 1
ATOM 2332 C CA . LEU A 1 292 ? 31.817 11.836 4.060 1.00 92.12 292 LEU A CA 1
ATOM 2333 C C . LEU A 1 292 ? 32.304 12.073 2.625 1.00 92.12 292 LEU A C 1
ATOM 2335 O O . LEU A 1 292 ? 32.004 11.300 1.715 1.00 92.12 292 LEU A O 1
ATOM 2339 N N . VAL A 1 293 ? 33.058 13.149 2.422 1.00 92.19 293 VAL A N 1
ATOM 2340 C CA . VAL A 1 293 ? 33.607 13.567 1.130 1.00 92.19 293 VAL A CA 1
ATOM 2341 C C . VAL A 1 293 ? 34.813 12.706 0.767 1.00 92.19 293 VAL A C 1
ATOM 2343 O O . VAL A 1 293 ? 35.748 12.531 1.555 1.00 92.19 293 VAL A O 1
ATOM 2346 N N . ARG A 1 294 ? 34.810 12.190 -0.463 1.00 89.00 294 ARG A N 1
ATOM 2347 C CA . ARG A 1 294 ? 35.944 11.498 -1.078 1.00 89.00 294 ARG A CA 1
ATOM 2348 C C . ARG A 1 294 ? 36.492 12.349 -2.214 1.00 89.00 294 ARG A C 1
ATOM 2350 O O . ARG A 1 294 ? 35.729 12.943 -2.973 1.00 89.00 294 ARG A O 1
ATOM 2357 N N . TYR A 1 295 ? 37.813 12.371 -2.352 1.00 87.69 295 TYR A N 1
ATOM 2358 C CA . TYR A 1 295 ? 38.506 13.139 -3.386 1.00 87.69 295 TYR A CA 1
ATOM 2359 C C . TYR A 1 295 ? 39.024 12.226 -4.506 1.00 87.69 295 TYR A C 1
ATOM 2361 O O . TYR A 1 295 ? 39.414 11.080 -4.269 1.00 87.69 295 TYR A O 1
ATOM 2369 N N . ALA A 1 296 ? 38.994 12.727 -5.738 1.00 80.44 296 ALA A N 1
ATOM 2370 C CA . ALA A 1 296 ? 39.721 12.205 -6.890 1.00 80.44 296 ALA A CA 1
ATOM 2371 C C . ALA A 1 296 ? 41.096 12.893 -7.005 1.00 80.44 296 ALA A C 1
ATOM 2373 O O . ALA A 1 296 ? 41.412 13.817 -6.258 1.00 80.44 296 ALA A O 1
ATOM 2374 N N . ALA A 1 297 ? 41.920 12.476 -7.973 1.00 68.81 297 ALA A N 1
ATOM 2375 C CA . ALA A 1 297 ? 43.157 13.188 -8.289 1.00 68.81 297 ALA A CA 1
ATOM 2376 C C . ALA A 1 297 ? 42.862 14.648 -8.704 1.00 68.81 297 ALA A C 1
ATOM 2378 O O . ALA A 1 297 ? 42.020 14.881 -9.572 1.00 68.81 297 ALA A O 1
ATOM 2379 N N . GLY A 1 298 ? 43.573 15.613 -8.107 1.00 63.84 298 GLY A N 1
ATOM 2380 C CA . GLY A 1 298 ? 43.415 17.047 -8.390 1.00 63.84 298 GLY A CA 1
ATOM 2381 C C . GLY A 1 298 ? 42.316 17.756 -7.588 1.00 63.84 298 GLY A C 1
ATOM 2382 O O . GLY A 1 298 ? 41.657 18.631 -8.140 1.00 63.84 298 GLY A O 1
ATOM 2383 N N . ASP A 1 299 ? 42.093 17.358 -6.330 1.00 70.12 299 ASP A N 1
ATOM 2384 C CA . ASP A 1 299 ? 41.205 18.008 -5.342 1.00 70.12 299 ASP A CA 1
ATOM 2385 C C . ASP A 1 299 ? 39.719 18.134 -5.740 1.00 70.12 299 ASP A C 1
ATOM 2387 O O . ASP A 1 299 ? 38.940 18.836 -5.103 1.00 70.12 299 ASP A O 1
ATOM 2391 N N . ARG A 1 300 ? 39.275 17.400 -6.767 1.00 82.88 300 ARG A N 1
ATOM 2392 C CA . ARG A 1 300 ? 37.849 17.268 -7.107 1.00 82.88 300 ARG A CA 1
ATOM 2393 C C . ARG A 1 300 ? 37.174 16.230 -6.227 1.00 82.88 300 ARG A C 1
ATOM 2395 O O . ARG A 1 300 ? 37.783 15.213 -5.906 1.00 82.88 300 ARG A O 1
ATOM 2402 N N . TRP A 1 301 ? 35.897 16.420 -5.910 1.00 89.38 301 TRP A N 1
ATOM 2403 C CA . TRP A 1 301 ? 35.147 15.407 -5.171 1.00 89.38 301 TRP A CA 1
ATOM 2404 C C . TRP A 1 301 ? 34.837 14.239 -6.111 1.00 89.38 301 TRP A C 1
ATOM 2406 O O . TRP A 1 301 ? 34.308 14.431 -7.205 1.00 89.38 301 TRP A O 1
ATOM 2416 N N . SER A 1 302 ? 35.186 13.021 -5.703 1.00 85.06 302 SER A N 1
ATOM 2417 C CA . SER A 1 302 ? 34.797 11.786 -6.394 1.00 85.06 302 SER A CA 1
ATOM 2418 C C . SER A 1 302 ? 33.406 11.308 -5.974 1.00 85.06 302 SER A C 1
ATOM 2420 O O . SER A 1 302 ? 32.758 10.582 -6.723 1.00 85.06 302 SER A O 1
ATOM 2422 N N . GLY A 1 303 ? 32.936 11.734 -4.800 1.00 85.00 303 GLY A N 1
ATOM 2423 C CA . GLY A 1 303 ? 31.599 11.461 -4.287 1.00 85.00 303 GLY A CA 1
ATOM 2424 C C . GLY A 1 303 ? 31.466 11.854 -2.818 1.00 85.00 303 GLY A C 1
ATOM 2425 O O . GLY A 1 303 ? 32.456 12.167 -2.154 1.00 85.00 303 GLY A O 1
ATOM 2426 N N . VAL A 1 304 ? 30.235 11.814 -2.314 1.00 86.81 304 VAL A N 1
ATOM 2427 C CA . VAL A 1 304 ? 29.924 11.975 -0.890 1.00 86.81 304 VAL A CA 1
ATOM 2428 C C . VAL A 1 304 ? 29.155 10.745 -0.439 1.00 86.81 304 VAL A C 1
ATOM 2430 O O . VAL A 1 304 ? 28.166 10.362 -1.060 1.00 86.81 304 VAL A O 1
ATOM 2433 N N . GLU A 1 305 ? 29.627 10.113 0.626 1.00 87.50 305 GLU A N 1
ATOM 2434 C CA . GLU A 1 305 ? 28.925 9.023 1.292 1.00 87.50 305 GLU A CA 1
ATOM 2435 C C . GLU A 1 305 ? 28.041 9.620 2.388 1.00 87.50 305 GLU A C 1
ATOM 2437 O O . GLU A 1 305 ? 28.530 10.112 3.406 1.00 87.50 305 GLU A O 1
ATOM 2442 N N . TRP A 1 306 ? 26.736 9.658 2.134 1.00 86.31 306 TRP A N 1
ATOM 2443 C CA . TRP A 1 306 ? 25.755 10.268 3.027 1.00 86.31 306 TRP A CA 1
ATOM 2444 C C . TRP A 1 306 ? 25.396 9.330 4.178 1.00 86.31 306 TRP A C 1
ATOM 2446 O O . TRP A 1 306 ? 25.259 8.123 4.002 1.00 86.31 306 TRP A O 1
ATOM 2456 N N . SER A 1 307 ? 25.214 9.907 5.360 1.00 77.81 307 SER A N 1
ATOM 2457 C CA . SER A 1 307 ? 24.808 9.207 6.575 1.00 77.81 307 SER A CA 1
ATOM 2458 C C . SER A 1 307 ? 23.486 9.772 7.083 1.00 77.81 307 SER A C 1
ATOM 2460 O O . SER A 1 307 ? 23.289 10.993 7.138 1.00 77.81 307 SER A O 1
ATOM 2462 N N . ALA A 1 308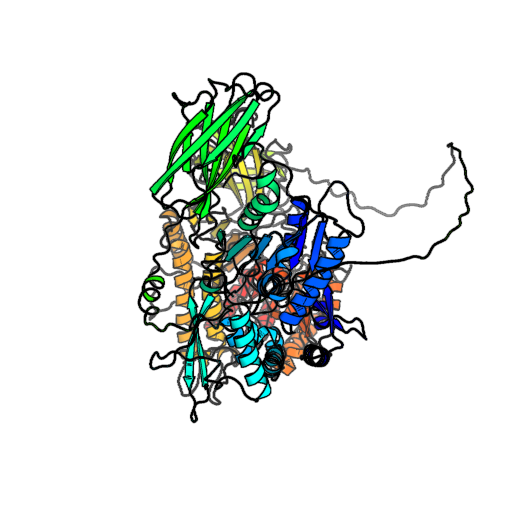 ? 22.584 8.868 7.453 1.00 79.50 308 ALA A N 1
ATOM 2463 C CA . ALA A 1 308 ? 21.286 9.196 8.015 1.00 79.50 308 ALA A CA 1
ATOM 2464 C C . ALA A 1 308 ? 21.160 8.651 9.440 1.00 79.50 308 ALA A C 1
ATOM 2466 O O . ALA A 1 308 ? 21.709 7.600 9.770 1.00 79.50 308 ALA A O 1
ATOM 2467 N N . ASN A 1 309 ? 20.434 9.379 10.280 1.00 73.25 309 ASN A N 1
ATOM 2468 C CA . ASN A 1 309 ? 20.014 8.947 11.610 1.00 73.25 309 ASN A CA 1
ATOM 2469 C C . ASN A 1 309 ? 18.570 9.414 11.844 1.00 73.25 309 ASN A C 1
ATOM 2471 O O . ASN A 1 309 ? 18.010 10.114 11.006 1.00 73.25 309 ASN A O 1
ATOM 2475 N N . GLU A 1 310 ? 17.967 9.051 12.970 1.00 70.69 310 GLU A N 1
ATOM 2476 C CA . GLU A 1 310 ? 16.564 9.378 13.250 1.00 70.69 310 GLU A CA 1
ATOM 2477 C C . GLU A 1 310 ? 16.338 10.830 13.736 1.00 70.69 310 GLU A C 1
ATOM 2479 O O . GLU A 1 310 ? 15.231 11.186 14.117 1.00 70.69 310 GLU A O 1
ATOM 2484 N N . ALA A 1 311 ? 17.344 11.711 13.717 1.00 75.56 311 ALA A N 1
ATOM 2485 C CA . ALA A 1 311 ? 17.202 13.104 14.156 1.00 75.56 311 ALA A CA 1
ATOM 2486 C C . ALA A 1 311 ? 16.678 14.016 13.029 1.00 75.56 311 ALA A C 1
ATOM 2488 O O . ALA A 1 311 ? 17.404 14.865 12.498 1.00 75.56 311 ALA A O 1
ATOM 2489 N N . GLY A 1 312 ? 15.421 13.825 12.635 1.00 79.62 312 GLY A N 1
ATOM 2490 C CA . GLY A 1 312 ? 14.716 14.704 11.698 1.00 79.62 312 GLY A CA 1
ATOM 2491 C C . GLY A 1 312 ? 13.404 14.114 11.191 1.00 79.62 312 GLY A C 1
ATOM 2492 O O . GLY A 1 312 ? 12.877 13.170 11.778 1.00 79.62 312 GLY A O 1
ATOM 2493 N N . ASP A 1 313 ? 12.901 14.674 10.090 1.00 82.31 313 ASP A N 1
ATOM 2494 C CA . ASP A 1 313 ? 11.598 14.355 9.483 1.00 82.31 313 ASP A CA 1
ATOM 2495 C C . ASP A 1 313 ? 11.694 13.590 8.141 1.00 82.31 313 ASP A C 1
ATOM 2497 O O . ASP A 1 313 ? 10.726 13.471 7.392 1.00 82.31 313 ASP A O 1
ATOM 2501 N N . GLY A 1 314 ? 12.876 13.075 7.805 1.00 81.38 314 GLY A N 1
ATOM 2502 C CA . GLY A 1 314 ? 13.185 12.405 6.540 1.00 81.38 314 GLY A CA 1
ATOM 2503 C C . GLY A 1 314 ? 13.785 13.329 5.478 1.00 81.38 314 GLY A C 1
ATOM 2504 O O . GLY A 1 314 ? 14.389 12.850 4.519 1.00 81.38 314 GLY A O 1
ATOM 2505 N N . THR A 1 315 ? 13.676 14.652 5.650 1.00 85.00 315 THR A N 1
ATOM 2506 C CA . THR A 1 315 ? 14.259 15.659 4.745 1.00 85.00 315 THR A CA 1
ATOM 2507 C C . THR A 1 315 ? 15.125 16.662 5.499 1.00 85.00 315 THR A C 1
ATOM 2509 O O . THR A 1 315 ? 16.282 16.888 5.134 1.00 85.00 315 THR A O 1
ATOM 2512 N N . VAL A 1 316 ? 14.571 17.262 6.548 1.00 90.00 316 VAL A N 1
ATOM 2513 C CA . VAL A 1 316 ? 15.181 18.323 7.339 1.00 90.00 316 VAL A CA 1
ATOM 2514 C C . VAL A 1 316 ? 15.660 17.743 8.669 1.00 90.00 316 VAL A C 1
ATOM 2516 O O . VAL A 1 316 ? 14.859 17.201 9.434 1.00 90.00 316 VAL A O 1
ATOM 2519 N N . PRO A 1 317 ? 16.965 17.850 8.973 1.00 90.00 317 PRO A N 1
ATOM 2520 C CA . PRO A 1 317 ? 17.479 17.533 10.296 1.00 90.00 317 PRO A CA 1
ATOM 2521 C C . PRO A 1 317 ? 16.780 18.330 11.388 1.00 90.00 317 PRO A C 1
ATOM 2523 O O . PRO A 1 317 ? 16.581 19.535 11.238 1.00 90.00 317 PRO A O 1
ATOM 2526 N N . GLU A 1 318 ? 16.533 17.701 12.532 1.00 87.56 318 GLU A N 1
ATOM 2527 C CA . GLU A 1 318 ? 15.913 18.350 13.691 1.00 87.56 318 GLU A CA 1
ATOM 2528 C C . GLU A 1 318 ? 16.643 19.647 14.079 1.00 87.56 318 GLU A C 1
ATOM 2530 O O . GLU A 1 318 ? 16.027 20.702 14.217 1.00 87.56 318 GLU A O 1
ATOM 2535 N N . ARG A 1 319 ? 17.984 19.614 14.100 1.00 86.19 319 ARG A N 1
ATOM 2536 C CA . ARG A 1 319 ? 18.840 20.788 14.363 1.00 86.19 319 ARG A CA 1
ATOM 2537 C C . ARG A 1 319 ? 18.574 21.994 13.451 1.00 86.19 319 ARG A C 1
ATOM 2539 O O . ARG A 1 319 ? 18.868 23.121 13.836 1.00 86.19 319 ARG A O 1
ATOM 2546 N N . SER A 1 320 ? 18.047 21.759 12.250 1.00 92.81 320 SER A N 1
ATOM 2547 C CA . SER A 1 320 ? 17.701 22.796 11.274 1.00 92.81 320 SER A CA 1
ATOM 2548 C C . SER A 1 320 ? 16.198 23.083 11.217 1.00 92.81 320 SER A C 1
ATOM 2550 O O . SER A 1 320 ? 15.799 24.158 10.789 1.00 92.81 320 SER A O 1
ATOM 2552 N N . ALA A 1 321 ? 15.336 22.175 11.675 1.00 91.69 321 ALA A N 1
ATOM 2553 C CA . ALA A 1 321 ? 13.907 22.456 11.816 1.00 91.69 321 ALA A CA 1
ATOM 2554 C C . ALA A 1 321 ? 13.600 23.286 13.080 1.00 91.69 321 ALA A C 1
ATOM 2556 O O . ALA A 1 321 ? 12.640 24.058 13.118 1.00 91.69 321 ALA A O 1
ATOM 2557 N N . VAL A 1 322 ? 14.445 23.160 14.109 1.00 91.38 322 VAL A N 1
ATOM 2558 C CA . VAL A 1 322 ? 14.323 23.860 15.391 1.00 91.38 322 VAL A CA 1
ATOM 2559 C C . VAL A 1 322 ? 15.062 25.192 15.340 1.00 91.38 322 VAL A C 1
ATOM 2561 O O . VAL A 1 322 ? 16.271 25.260 15.565 1.00 91.38 322 VAL A O 1
ATOM 2564 N N . HIS A 1 323 ? 14.336 26.278 15.072 1.00 93.00 323 HIS A N 1
ATOM 2565 C CA . HIS A 1 323 ? 14.935 27.608 15.080 1.00 93.00 323 HIS A CA 1
ATOM 2566 C C . HIS A 1 323 ? 15.346 28.012 16.512 1.00 93.00 323 HIS A C 1
ATOM 2568 O O . HIS A 1 323 ? 14.515 27.958 17.424 1.00 93.00 323 HIS A O 1
ATOM 2574 N N . PRO A 1 324 ? 16.594 28.465 16.753 1.00 89.25 324 PRO A N 1
ATOM 2575 C CA . PRO A 1 324 ? 17.117 28.670 18.108 1.00 89.25 324 PRO A CA 1
ATOM 2576 C C . PRO A 1 324 ? 16.302 29.678 18.927 1.00 89.25 324 PRO A C 1
ATOM 2578 O O . PRO A 1 324 ? 16.042 29.428 20.104 1.00 89.25 324 PRO A O 1
ATOM 2581 N N . ASN A 1 325 ? 15.839 30.751 18.278 1.00 92.62 325 ASN A N 1
ATOM 2582 C CA . ASN A 1 325 ? 15.086 31.848 18.898 1.00 92.62 325 ASN A CA 1
ATOM 2583 C C . ASN A 1 325 ? 13.552 31.702 18.806 1.00 92.62 325 ASN A C 1
ATOM 2585 O O . ASN A 1 325 ? 12.843 32.673 19.058 1.00 92.62 325 ASN A O 1
ATOM 2589 N N . ALA A 1 326 ? 13.028 30.547 18.374 1.00 90.81 326 ALA A N 1
ATOM 2590 C CA . ALA A 1 326 ? 11.579 30.336 18.345 1.00 90.81 326 ALA A CA 1
ATOM 2591 C C . ALA A 1 326 ? 11.003 30.323 19.767 1.00 90.81 326 ALA A C 1
ATOM 2593 O O . ALA A 1 326 ? 11.647 29.820 20.689 1.00 90.81 326 ALA A O 1
ATOM 2594 N N . LEU A 1 327 ? 9.791 30.865 19.919 1.00 86.25 327 LEU A N 1
ATOM 2595 C CA . LEU A 1 327 ? 9.091 30.920 21.200 1.00 86.25 327 LEU A CA 1
ATOM 2596 C C . LEU A 1 327 ? 8.691 29.515 21.663 1.00 86.25 327 LEU A C 1
ATOM 2598 O O . LEU A 1 327 ? 8.914 29.168 22.818 1.00 86.25 327 LEU A O 1
ATOM 2602 N N . GLU A 1 328 ? 8.148 28.712 20.746 1.00 83.06 328 GLU A N 1
ATOM 2603 C CA . GLU A 1 328 ? 7.794 27.312 20.986 1.00 83.06 328 GLU A CA 1
ATOM 2604 C C . GLU A 1 328 ? 8.481 26.400 19.968 1.00 83.06 328 GLU A C 1
ATOM 2606 O O . GLU A 1 328 ? 8.632 26.745 18.790 1.00 83.06 328 GLU A O 1
ATOM 2611 N N . LYS A 1 329 ? 8.904 25.227 20.442 1.00 86.75 329 LYS A N 1
ATOM 2612 C CA . LYS A 1 329 ? 9.593 24.185 19.676 1.00 86.75 329 LYS A CA 1
ATOM 2613 C C . LYS A 1 329 ? 8.849 22.881 19.943 1.00 86.75 329 LYS A C 1
ATOM 2615 O O . LYS A 1 329 ? 8.941 22.339 21.035 1.00 86.75 329 LYS A O 1
ATOM 2620 N N . LEU A 1 330 ? 8.077 22.432 18.964 1.00 82.44 330 LEU A N 1
ATOM 2621 C CA . LEU A 1 330 ? 7.073 21.383 19.094 1.00 82.44 330 LEU A CA 1
ATOM 2622 C C . LEU A 1 330 ? 7.474 20.176 18.217 1.00 82.44 330 LEU A C 1
ATOM 2624 O O . LEU A 1 330 ? 7.327 20.255 16.990 1.00 82.44 330 LEU A O 1
ATOM 2628 N N . PRO A 1 331 ? 8.029 19.101 18.814 1.00 81.62 331 PRO A N 1
ATOM 2629 C CA . PRO A 1 331 ? 8.450 17.896 18.099 1.00 81.62 331 PRO A CA 1
ATOM 2630 C C . PRO A 1 331 ? 7.277 16.954 17.802 1.00 81.62 331 PRO A C 1
ATOM 2632 O O . PRO A 1 331 ? 6.428 16.720 18.651 1.00 81.62 331 PRO A O 1
ATOM 2635 N N . TYR A 1 332 ? 7.275 16.312 16.633 1.00 78.62 332 TYR A N 1
ATOM 2636 C CA . TYR A 1 332 ? 6.268 15.315 16.255 1.00 78.62 332 TYR A CA 1
ATOM 2637 C C . TYR A 1 332 ? 6.915 14.115 15.561 1.00 78.62 332 TYR A C 1
ATOM 2639 O O . TYR A 1 332 ? 7.775 14.282 14.704 1.00 78.62 332 TYR A O 1
ATOM 2647 N N . ALA A 1 333 ? 6.482 12.887 15.857 1.00 74.56 333 ALA A N 1
ATOM 2648 C CA . ALA A 1 333 ? 6.956 11.689 15.153 1.00 74.56 333 ALA A CA 1
ATOM 2649 C C . ALA A 1 333 ? 6.295 11.558 13.762 1.00 74.56 333 ALA A C 1
ATOM 2651 O O . ALA A 1 333 ? 5.429 10.711 13.546 1.00 74.56 333 ALA A O 1
ATOM 2652 N N . VAL A 1 334 ? 6.651 12.444 12.827 1.00 74.88 334 VAL A N 1
ATOM 2653 C CA . VAL A 1 334 ? 6.008 12.581 11.510 1.00 74.88 334 VAL A CA 1
ATOM 2654 C C . VAL A 1 334 ? 7.025 12.867 10.403 1.00 74.88 334 VAL A C 1
ATOM 2656 O O . VAL A 1 334 ? 8.045 13.514 10.633 1.00 74.88 334 VAL A O 1
ATOM 2659 N N . GLY A 1 335 ? 6.741 12.383 9.191 1.00 77.88 335 GLY A N 1
ATOM 2660 C CA . GLY A 1 335 ? 7.529 12.679 7.995 1.00 77.88 335 GLY A CA 1
ATOM 2661 C C . GLY A 1 335 ? 7.310 14.096 7.447 1.00 77.88 335 GLY A C 1
ATOM 2662 O O . GLY A 1 335 ? 6.258 14.702 7.652 1.00 77.88 335 GLY A O 1
ATOM 2663 N N . HIS A 1 336 ? 8.290 14.601 6.691 1.00 85.12 336 HIS A N 1
ATOM 2664 C CA . HIS A 1 336 ? 8.363 15.987 6.210 1.00 85.12 336 HIS A CA 1
ATOM 2665 C C . HIS A 1 336 ? 7.075 16.471 5.529 1.00 85.12 336 HIS A C 1
ATOM 2667 O O . HIS A 1 336 ? 6.521 17.489 5.922 1.00 85.12 336 HIS A O 1
ATOM 2673 N N . GLY A 1 337 ? 6.546 15.733 4.547 1.00 76.38 337 GLY A N 1
ATOM 2674 C CA . GLY A 1 337 ? 5.312 16.132 3.855 1.00 76.38 337 GLY A CA 1
ATOM 2675 C C . GLY A 1 337 ? 4.019 15.562 4.436 1.00 76.38 337 GLY A C 1
ATOM 2676 O O . GLY A 1 337 ? 2.983 15.656 3.782 1.00 76.38 337 GLY A O 1
ATOM 2677 N N . ASP A 1 338 ? 4.072 15.004 5.647 1.00 76.81 338 ASP A N 1
ATOM 2678 C CA . ASP A 1 338 ? 2.894 14.592 6.420 1.00 76.81 338 ASP A CA 1
ATOM 2679 C C . ASP A 1 338 ? 2.648 15.533 7.623 1.00 76.81 338 ASP A C 1
ATOM 2681 O O . ASP A 1 338 ? 1.593 15.480 8.257 1.00 76.81 338 ASP A O 1
ATOM 2685 N N . ILE A 1 339 ? 3.592 16.434 7.934 1.00 82.56 339 ILE A N 1
ATOM 2686 C CA . ILE A 1 339 ? 3.559 17.272 9.143 1.00 82.56 339 ILE A CA 1
ATOM 2687 C C . ILE A 1 339 ? 2.300 18.142 9.243 1.00 82.56 339 ILE A C 1
ATOM 2689 O O . ILE A 1 339 ? 1.679 18.220 10.295 1.00 82.56 339 ILE A O 1
ATOM 2693 N N . TYR A 1 340 ? 1.866 18.744 8.138 1.00 79.81 340 TYR A N 1
ATOM 2694 C CA . TYR A 1 340 ? 0.709 19.645 8.088 1.00 79.81 340 TYR A CA 1
ATOM 2695 C C . TYR A 1 340 ? -0.641 18.913 7.989 1.00 79.81 340 TYR A C 1
ATOM 2697 O O . TYR A 1 340 ? -1.681 19.563 7.895 1.00 79.81 340 TYR A O 1
ATOM 2705 N N . VAL A 1 341 ? -0.647 17.576 7.982 1.00 76.88 341 VAL A N 1
ATOM 2706 C CA . VAL A 1 341 ? -1.870 16.753 8.037 1.00 76.88 341 VAL A CA 1
ATOM 2707 C C . VAL A 1 341 ? -1.909 15.835 9.259 1.00 76.88 341 VAL A C 1
ATOM 2709 O O . VAL A 1 341 ? -2.864 15.075 9.421 1.00 76.88 341 VAL A O 1
ATOM 2712 N N . ASN A 1 342 ? -0.893 15.896 10.121 1.00 80.62 342 ASN A N 1
ATOM 2713 C CA . ASN A 1 342 ? -0.832 15.095 11.331 1.00 80.62 342 ASN A CA 1
ATOM 2714 C C . ASN A 1 342 ? -1.880 15.576 12.357 1.00 80.62 342 ASN A C 1
ATOM 2716 O O . ASN A 1 342 ? -1.924 16.773 12.646 1.00 80.62 342 ASN A O 1
ATOM 2720 N N . PRO A 1 343 ? -2.696 14.676 12.939 1.00 74.06 343 PRO A N 1
ATOM 2721 C CA . PRO A 1 343 ? -3.738 15.061 13.889 1.00 74.06 343 PRO A CA 1
ATOM 2722 C C . PRO A 1 343 ? -3.237 15.872 15.093 1.00 74.06 343 PRO A C 1
ATOM 2724 O O . PRO A 1 343 ? -3.834 16.898 15.399 1.00 74.06 343 PRO A O 1
ATOM 2727 N N . ALA A 1 344 ? -2.118 15.484 15.715 1.00 71.19 344 ALA A N 1
ATOM 2728 C CA . ALA A 1 344 ? -1.567 16.180 16.882 1.00 71.19 344 ALA A CA 1
ATOM 2729 C C . ALA A 1 344 ? -1.014 17.572 16.525 1.00 71.19 344 ALA A C 1
ATOM 2731 O O . ALA A 1 344 ? -1.149 18.527 17.293 1.00 71.19 344 ALA A O 1
ATOM 2732 N N . VAL A 1 345 ? -0.434 17.719 15.326 1.00 83.06 345 VAL A N 1
ATOM 2733 C CA . VAL A 1 345 ? -0.033 19.034 14.795 1.00 83.06 345 VAL A CA 1
ATOM 2734 C C . VAL A 1 345 ? -1.258 19.922 14.588 1.00 83.06 345 VAL A C 1
ATOM 2736 O O . VAL A 1 345 ? -1.247 21.083 14.992 1.00 83.06 345 VAL A O 1
ATOM 2739 N N . LEU A 1 346 ? -2.315 19.387 13.968 1.00 85.19 346 LEU A N 1
ATOM 2740 C CA . LEU A 1 346 ? -3.543 20.132 13.688 1.00 85.19 346 LEU A CA 1
ATOM 2741 C C . LEU A 1 346 ? -4.280 20.542 14.966 1.00 85.19 346 LEU A C 1
ATOM 2743 O O . LEU A 1 346 ? -4.808 21.648 15.017 1.00 85.19 346 LEU A O 1
ATOM 2747 N N . GLU A 1 347 ? -4.275 19.699 15.994 1.00 78.69 347 GLU A N 1
ATOM 2748 C CA . GLU A 1 347 ? -4.873 20.004 17.294 1.00 78.69 347 GLU A CA 1
ATOM 2749 C C . GLU A 1 347 ? -4.157 21.169 17.991 1.00 78.69 347 GLU A C 1
ATOM 2751 O O . GLU A 1 347 ? -4.790 22.151 18.389 1.00 78.69 347 GLU A O 1
ATOM 2756 N N . LYS A 1 348 ? -2.821 21.118 18.079 1.00 83.19 348 LYS A N 1
ATOM 2757 C CA . LYS A 1 348 ? -2.034 22.222 18.650 1.00 83.19 348 LYS A CA 1
ATOM 2758 C C . LYS A 1 348 ? -2.155 23.488 17.801 1.00 83.19 348 LYS A C 1
ATOM 2760 O O . LYS A 1 348 ? -2.244 24.584 18.348 1.00 83.19 348 LYS A O 1
ATOM 2765 N N . LEU A 1 349 ? -2.226 23.362 16.476 1.00 89.06 349 LEU A N 1
ATOM 2766 C CA . LEU A 1 349 ? -2.479 24.496 15.590 1.00 89.06 349 LEU A CA 1
ATOM 2767 C C . LEU A 1 349 ? -3.863 25.120 15.844 1.00 89.06 349 LEU A C 1
ATOM 2769 O O . LEU A 1 349 ? -3.960 26.337 15.967 1.00 89.06 349 LEU A O 1
ATOM 2773 N N . GLU A 1 350 ? -4.925 24.322 15.983 1.00 87.44 350 GLU A N 1
ATOM 2774 C CA . GLU A 1 350 ? -6.260 24.817 16.347 1.00 87.44 350 GLU A CA 1
ATOM 2775 C C . GLU A 1 350 ? -6.246 25.538 17.699 1.00 87.44 350 GLU A C 1
ATOM 2777 O O . GLU A 1 350 ? -6.880 26.590 17.858 1.00 87.44 350 GLU A O 1
ATOM 2782 N N . TRP A 1 351 ? -5.494 25.004 18.666 1.00 81.81 351 TRP A N 1
ATOM 2783 C CA . TRP A 1 351 ? -5.310 25.659 19.952 1.00 81.81 351 TRP A CA 1
ATOM 2784 C C . TRP A 1 351 ? -4.707 27.056 19.787 1.00 81.81 351 TRP A C 1
ATOM 2786 O O . TRP A 1 351 ? -5.286 28.033 20.271 1.00 81.81 351 TRP A O 1
ATOM 2796 N N . GLU A 1 352 ? -3.604 27.160 19.040 1.00 86.44 352 GLU A N 1
ATOM 2797 C CA . GLU A 1 352 ? -2.917 28.430 18.797 1.00 86.44 352 GLU A CA 1
ATOM 2798 C C . GLU A 1 352 ? -3.766 29.432 18.027 1.00 86.44 352 GLU A C 1
ATOM 2800 O O . GLU A 1 352 ? -3.654 30.635 18.268 1.00 86.44 352 GLU A O 1
ATOM 2805 N N . LEU A 1 353 ? -4.562 28.961 17.068 1.00 89.00 353 LEU A N 1
ATOM 2806 C CA . LEU A 1 353 ? -5.315 29.823 16.166 1.00 89.00 353 LEU A CA 1
ATOM 2807 C C . LEU A 1 353 ? -6.637 30.299 16.774 1.00 89.00 353 LEU A C 1
ATOM 2809 O O . LEU A 1 353 ? -7.041 31.445 16.567 1.00 89.00 353 LEU A O 1
ATOM 2813 N N . VAL A 1 354 ? -7.314 29.424 17.522 1.00 82.75 354 VAL A N 1
ATOM 2814 C CA . VAL A 1 354 ? -8.718 29.614 17.902 1.00 82.75 354 VAL A CA 1
ATOM 2815 C C . VAL A 1 354 ? -8.931 29.495 19.408 1.00 82.75 354 VAL A C 1
ATOM 2817 O O . VAL A 1 354 ? -9.471 30.426 20.014 1.00 82.75 354 VAL A O 1
ATOM 2820 N N . ARG A 1 355 ? -8.549 28.367 20.025 1.00 77.12 355 ARG A N 1
ATOM 2821 C CA . ARG A 1 355 ? -8.966 28.050 21.409 1.00 77.12 355 ARG A CA 1
ATOM 2822 C C . ARG A 1 355 ? -8.345 28.998 22.436 1.00 77.12 355 ARG A C 1
ATOM 2824 O O . ARG A 1 355 ? -9.082 29.499 23.279 1.00 77.12 355 ARG A O 1
ATOM 2831 N N . LYS A 1 356 ? -7.053 29.329 22.296 1.00 72.31 356 LYS A N 1
ATOM 2832 C CA . LYS A 1 356 ? -6.269 30.206 23.196 1.00 72.31 356 LYS A CA 1
ATOM 2833 C C . LYS A 1 356 ? -6.912 31.571 23.492 1.00 72.31 356 LYS A C 1
ATOM 2835 O O . LYS A 1 356 ? -6.599 32.184 24.505 1.00 72.31 356 LYS A O 1
ATOM 2840 N N . TYR A 1 357 ? -7.783 32.058 22.607 1.00 70.62 357 TYR A N 1
ATOM 2841 C CA . TYR A 1 357 ? -8.413 33.378 22.703 1.00 70.62 357 TYR A CA 1
ATOM 2842 C C . TYR A 1 357 ? -9.854 33.320 23.248 1.00 70.62 357 TYR A C 1
ATOM 2844 O O . TYR A 1 357 ? -10.340 34.254 23.881 1.00 70.62 357 TYR A O 1
ATOM 2852 N N . ARG A 1 358 ? -10.578 32.211 23.053 1.00 63.91 358 ARG A N 1
ATOM 2853 C CA . ARG A 1 358 ? -11.996 32.109 23.459 1.00 63.91 358 ARG A CA 1
ATOM 2854 C C . ARG A 1 358 ? -12.203 31.946 24.972 1.00 63.91 358 ARG A C 1
ATOM 2856 O O . ARG A 1 358 ? -13.330 32.082 25.440 1.00 63.91 358 ARG A O 1
ATOM 2863 N N . THR A 1 359 ? -11.144 31.695 25.730 1.00 50.44 359 THR A N 1
ATOM 2864 C CA . THR A 1 359 ? -11.142 31.486 27.182 1.00 50.44 359 THR A CA 1
ATOM 2865 C C . THR A 1 359 ? -11.019 32.819 27.942 1.00 50.44 359 THR A C 1
ATOM 2867 O O . THR A 1 359 ? -10.065 33.576 27.770 1.00 50.44 359 THR A O 1
ATOM 2870 N N . VAL A 1 360 ? -12.003 33.150 28.794 1.00 43.34 360 VAL A N 1
ATOM 2871 C CA . VAL A 1 360 ? -12.106 34.461 29.483 1.00 43.34 360 VAL A CA 1
ATOM 2872 C C . VAL A 1 360 ? -11.220 34.534 30.737 1.00 43.34 360 VAL A C 1
ATOM 2874 O O . VAL A 1 360 ? -10.997 35.617 31.271 1.00 43.34 360 VAL A O 1
ATOM 2877 N N . SER A 1 361 ? -10.713 33.405 31.232 1.00 41.94 361 SER A N 1
ATOM 2878 C CA . SER A 1 361 ? -9.910 33.327 32.461 1.00 41.94 361 SER A CA 1
ATOM 2879 C C . SER A 1 361 ? -8.412 33.101 32.230 1.00 41.94 361 SER A C 1
ATOM 2881 O O . SER A 1 361 ? -7.649 33.032 33.190 1.00 41.94 361 SER A O 1
ATOM 2883 N N . GLY A 1 362 ? -7.968 32.971 30.975 1.00 44.28 362 GLY A N 1
ATOM 2884 C CA . GLY A 1 362 ? -6.589 32.566 30.708 1.00 44.28 362 GLY A CA 1
ATOM 2885 C C . GLY A 1 362 ? -6.269 31.128 31.124 1.00 44.28 362 GLY A C 1
ATOM 2886 O O . GLY A 1 362 ? -5.102 30.760 31.152 1.00 44.28 362 GLY A O 1
ATOM 2887 N N . THR A 1 363 ? -7.317 30.365 31.425 1.00 44.59 363 THR A N 1
ATOM 2888 C CA . THR A 1 363 ? -7.324 28.950 31.776 1.00 44.59 363 THR A CA 1
ATOM 2889 C C . THR A 1 363 ? -7.485 28.155 30.485 1.00 44.59 363 THR A C 1
ATOM 2891 O O . THR A 1 363 ? -8.325 28.515 29.657 1.00 44.59 363 THR A O 1
ATOM 2894 N N . LEU A 1 364 ? -6.646 27.142 30.277 1.00 53.22 364 LEU A N 1
ATOM 2895 C CA . LEU A 1 364 ? -6.499 26.467 28.984 1.00 53.22 364 LEU A CA 1
ATOM 2896 C C . LEU A 1 364 ? -7.795 25.752 28.529 1.00 53.22 364 LEU A C 1
ATOM 2898 O O . LEU A 1 364 ? -8.182 25.890 27.361 1.00 53.22 364 LEU A O 1
ATOM 2902 N N . ALA A 1 365 ? -8.543 25.154 29.470 1.00 58.19 365 ALA A N 1
ATOM 2903 C CA . ALA A 1 365 ? -9.885 24.620 29.252 1.00 58.19 365 ALA A CA 1
ATOM 2904 C C . ALA A 1 365 ? -10.903 25.338 30.155 1.00 58.19 365 ALA A C 1
ATOM 2906 O O . ALA A 1 365 ? -10.797 25.321 31.380 1.00 58.19 365 ALA A O 1
ATOM 2907 N N . GLU A 1 366 ? -11.924 25.963 29.562 1.00 66.88 366 GLU A N 1
ATOM 2908 C CA . GLU A 1 366 ? -13.008 26.634 30.291 1.00 66.88 366 GLU A CA 1
ATOM 2909 C C . GLU A 1 366 ? -14.364 26.179 29.747 1.00 66.88 366 GLU A C 1
ATOM 2911 O O . GLU A 1 366 ? -14.565 26.085 28.536 1.00 66.88 366 GLU A O 1
ATOM 2916 N N . ALA A 1 367 ? -15.312 25.929 30.644 1.00 69.94 367 ALA A N 1
ATOM 2917 C CA . ALA A 1 367 ? -16.692 25.627 30.307 1.00 69.94 367 ALA A CA 1
ATOM 2918 C C . ALA A 1 367 ? -17.638 26.540 31.076 1.00 69.94 367 ALA A C 1
ATOM 2920 O O . ALA A 1 367 ? -17.425 26.868 32.244 1.00 69.94 367 ALA A O 1
ATOM 2921 N N . VAL A 1 368 ? -18.713 26.938 30.407 1.00 70.31 368 VAL A N 1
ATOM 2922 C CA . VAL A 1 368 ? -19.734 27.816 30.969 1.00 70.31 368 VAL A CA 1
ATOM 2923 C C . VAL A 1 368 ? -21.077 27.114 30.851 1.00 70.31 368 VAL A C 1
ATOM 2925 O O . VAL A 1 368 ? -21.513 26.800 29.745 1.00 70.31 368 VAL A O 1
ATOM 2928 N N . THR A 1 369 ? -21.730 26.868 31.982 1.00 76.50 369 THR A N 1
ATOM 2929 C CA . THR A 1 369 ? -23.073 26.279 32.034 1.00 76.50 369 THR A CA 1
ATOM 2930 C C . THR A 1 369 ? -24.141 27.373 32.164 1.00 76.50 369 THR A C 1
ATOM 2932 O O . THR A 1 369 ? -23.870 28.564 31.938 1.00 76.50 369 THR A O 1
ATOM 2935 N N . GLU A 1 370 ? -25.384 26.996 32.487 1.00 75.56 370 GLU A N 1
ATOM 2936 C CA . GLU A 1 370 ? -26.437 27.978 32.752 1.00 75.56 370 GLU A CA 1
ATOM 2937 C C . GLU A 1 370 ? -26.067 28.881 33.936 1.00 75.56 370 GLU A C 1
ATOM 2939 O O . GLU A 1 370 ? -26.252 30.095 33.828 1.00 75.56 370 GLU A O 1
ATOM 2944 N N . ARG A 1 371 ? -25.473 28.331 35.010 1.00 80.50 371 ARG A N 1
ATOM 2945 C CA . ARG A 1 371 ? -25.094 29.104 36.207 1.00 80.50 371 ARG A CA 1
ATOM 2946 C C . ARG A 1 371 ? -23.615 29.105 36.555 1.00 80.50 371 ARG A C 1
ATOM 2948 O O . ARG A 1 371 ? -23.227 29.931 37.373 1.00 80.50 371 ARG A O 1
ATOM 2955 N N . LEU A 1 372 ? -22.782 28.235 35.986 1.00 83.06 372 LEU A N 1
ATOM 2956 C CA . LEU A 1 372 ? -21.385 28.098 36.411 1.00 83.06 372 LEU A CA 1
ATOM 2957 C C . LEU A 1 372 ? -20.386 28.496 35.328 1.00 83.06 372 LEU A C 1
ATOM 2959 O O . LEU A 1 372 ? -20.630 28.347 34.133 1.00 83.06 372 LEU A O 1
ATOM 2963 N N . LYS A 1 373 ? -19.228 28.971 35.778 1.00 81.69 373 LYS A N 1
ATOM 2964 C CA . LYS A 1 373 ? -17.993 29.129 35.019 1.00 81.69 373 LYS A CA 1
ATOM 2965 C C . LYS A 1 373 ? -16.950 28.200 35.634 1.00 81.69 373 LYS A C 1
ATOM 2967 O O . LYS A 1 373 ? -16.634 28.329 36.817 1.00 81.69 373 LYS A O 1
ATOM 2972 N N . ILE A 1 374 ? -16.445 27.271 34.834 1.00 84.44 374 ILE A N 1
ATOM 2973 C CA . ILE A 1 374 ? -15.519 26.224 35.252 1.00 84.44 374 ILE A CA 1
ATOM 2974 C C . ILE A 1 374 ? -14.221 26.380 34.463 1.00 84.44 374 ILE A C 1
ATOM 2976 O O . ILE A 1 374 ? -14.274 26.404 33.238 1.00 84.44 374 ILE A O 1
ATOM 2980 N N . GLY A 1 375 ? -13.078 26.478 35.136 1.00 79.69 375 GLY A N 1
ATOM 2981 C CA . GLY A 1 375 ? -11.749 26.460 34.518 1.00 79.69 375 GLY A CA 1
ATOM 2982 C C . GLY A 1 375 ? -10.971 25.198 34.891 1.00 79.69 375 GLY A C 1
ATOM 2983 O O . GLY A 1 375 ? -11.167 24.673 35.983 1.00 79.69 375 GLY A O 1
ATOM 2984 N N . PHE A 1 376 ? -10.092 24.721 34.012 1.00 82.31 376 PHE A N 1
ATOM 2985 C CA . PHE A 1 376 ? -9.164 23.614 34.244 1.00 82.31 376 PHE A CA 1
ATOM 2986 C C . PHE A 1 376 ? -7.828 23.865 33.528 1.00 82.31 376 PHE A C 1
ATOM 2988 O O . PHE A 1 376 ? -7.815 24.175 32.337 1.00 82.31 376 PHE A O 1
ATOM 2995 N N . GLU A 1 377 ? -6.708 23.763 34.251 1.00 78.56 377 GLU A N 1
ATOM 2996 C CA . GLU A 1 377 ? -5.371 23.962 33.677 1.00 78.56 377 GLU A CA 1
ATOM 2997 C C . GLU A 1 377 ? -4.266 23.162 34.401 1.00 78.56 377 GLU A C 1
ATOM 2999 O O . GLU A 1 377 ? -4.306 23.007 35.632 1.00 78.56 377 GLU A O 1
ATOM 3004 N N . PRO A 1 378 ? -3.262 22.654 33.657 1.00 81.81 378 PRO A N 1
ATOM 3005 C CA . PRO A 1 378 ? -1.994 22.205 34.216 1.00 81.81 378 PRO A CA 1
ATOM 3006 C C . PRO A 1 378 ? -1.074 23.386 34.550 1.00 81.81 378 PRO A C 1
ATOM 3008 O O . PRO A 1 378 ? -1.219 24.498 34.051 1.00 81.81 378 PRO A O 1
ATOM 3011 N N . GLY A 1 379 ? -0.082 23.138 35.403 1.00 72.94 379 GLY A N 1
ATOM 3012 C CA . GLY A 1 379 ? 0.890 24.152 35.804 1.00 72.94 379 GLY A CA 1
ATOM 3013 C C . GLY A 1 379 ? 1.934 24.496 34.744 1.00 72.94 379 GLY A C 1
ATOM 3014 O O . GLY A 1 379 ? 2.564 25.549 34.851 1.00 72.94 379 GLY A O 1
ATOM 3015 N N . LYS A 1 380 ? 2.147 23.607 33.767 1.00 69.81 380 LYS A N 1
ATOM 3016 C CA . LYS A 1 380 ? 3.061 23.740 32.627 1.00 69.81 380 LYS A CA 1
ATOM 3017 C C . LYS A 1 380 ? 2.534 22.897 31.461 1.00 69.81 380 LYS A C 1
ATOM 3019 O O . LYS A 1 380 ? 1.783 21.953 31.680 1.00 69.81 380 LYS A O 1
ATOM 3024 N N . ASP A 1 381 ? 3.018 23.181 30.258 1.00 59.31 381 ASP A N 1
ATOM 3025 C CA . ASP A 1 381 ? 2.700 22.390 29.057 1.00 59.31 381 ASP A CA 1
ATOM 3026 C C . ASP A 1 381 ? 3.718 21.258 28.812 1.00 59.31 381 ASP A C 1
ATOM 3028 O O . ASP A 1 381 ? 3.473 20.349 28.020 1.00 59.31 381 ASP A O 1
ATOM 3032 N N . PHE A 1 382 ? 4.866 21.309 29.496 1.00 70.94 382 PHE A N 1
ATOM 3033 C CA . PHE A 1 382 ? 5.993 20.387 29.356 1.00 70.94 382 PHE A CA 1
ATOM 3034 C C . PHE A 1 382 ? 6.464 19.889 30.723 1.00 70.94 382 PHE A C 1
ATOM 3036 O O . PHE A 1 382 ? 6.622 20.693 31.650 1.00 70.94 382 PHE A O 1
ATOM 3043 N N . TYR A 1 383 ? 6.735 18.587 30.804 1.00 80.50 383 TYR A N 1
ATOM 3044 C CA . TYR A 1 383 ? 7.233 17.909 31.994 1.00 80.50 383 TYR A CA 1
ATOM 3045 C C . TYR A 1 383 ? 8.285 16.855 31.643 1.00 80.50 383 TYR A C 1
ATOM 3047 O O . TYR A 1 383 ? 8.183 16.175 30.622 1.00 80.50 383 TYR A O 1
ATOM 3055 N N . GLU A 1 384 ? 9.265 16.651 32.518 1.00 81.38 384 GLU A N 1
ATOM 3056 C CA . GLU A 1 384 ? 10.131 15.470 32.429 1.00 81.38 384 GLU A CA 1
ATOM 3057 C C . GLU A 1 384 ? 9.436 14.218 32.993 1.00 81.38 384 GLU A C 1
ATOM 3059 O O . GLU A 1 384 ? 8.627 14.337 33.916 1.00 81.38 384 GLU A O 1
ATOM 3064 N N . PRO A 1 385 ? 9.757 12.996 32.519 1.00 86.06 385 PRO A N 1
ATOM 3065 C CA . PRO A 1 385 ? 9.296 11.767 33.160 1.00 86.06 385 PRO A CA 1
ATOM 3066 C C . PRO A 1 385 ? 9.601 11.759 34.664 1.00 86.06 385 PRO A C 1
ATOM 3068 O O . PRO A 1 385 ? 10.752 11.915 35.075 1.00 86.06 385 PRO A O 1
ATOM 3071 N N . GLY A 1 386 ? 8.565 11.573 35.482 1.00 83.38 386 GLY A N 1
ATOM 3072 C CA . GLY A 1 386 ? 8.643 11.643 36.941 1.00 83.38 386 GLY A CA 1
ATOM 3073 C C . GLY A 1 386 ? 8.547 13.050 37.553 1.00 83.38 386 GLY A C 1
ATOM 3074 O O . GLY A 1 386 ? 8.459 13.147 38.779 1.00 83.38 386 GLY A O 1
ATOM 3075 N N . GLU A 1 387 ? 8.526 14.132 36.763 1.00 87.88 387 GLU A N 1
ATOM 3076 C CA . GLU A 1 387 ? 8.268 15.494 37.260 1.00 87.88 387 GLU A CA 1
ATOM 3077 C C . GLU A 1 387 ? 6.827 15.623 37.787 1.00 87.88 387 GLU A C 1
ATOM 3079 O O . GLU A 1 387 ? 5.899 14.997 37.284 1.00 87.88 387 GLU A O 1
ATOM 3084 N N . GLU A 1 388 ? 6.609 16.434 38.824 1.00 89.06 388 GLU A N 1
ATOM 3085 C CA . GLU A 1 388 ? 5.276 16.647 39.398 1.00 89.06 388 GLU A CA 1
ATOM 3086 C C . GLU A 1 388 ? 4.398 17.536 38.495 1.00 89.06 388 GLU A C 1
ATOM 3088 O O . GLU A 1 388 ? 4.604 18.748 38.383 1.00 89.06 388 GLU A O 1
ATOM 3093 N N . ILE A 1 389 ? 3.355 16.942 37.914 1.00 86.56 389 ILE A N 1
ATOM 3094 C CA . ILE A 1 389 ? 2.284 17.632 37.194 1.00 86.56 389 ILE A CA 1
ATOM 3095 C C . ILE A 1 389 ? 1.278 18.157 38.214 1.00 86.56 389 ILE A C 1
ATOM 3097 O O . ILE A 1 389 ? 0.462 17.410 38.755 1.00 86.56 389 ILE A O 1
ATOM 3101 N N . ARG A 1 390 ? 1.331 19.465 38.481 1.00 88.44 390 ARG A N 1
ATOM 3102 C CA . ARG A 1 390 ? 0.312 20.175 39.267 1.00 88.44 390 ARG A CA 1
ATOM 3103 C C . ARG A 1 390 ? -0.822 20.614 38.360 1.00 88.44 390 ARG A C 1
ATOM 3105 O O . ARG A 1 390 ? -0.564 21.248 37.346 1.00 88.44 390 ARG A O 1
ATOM 3112 N N . ILE A 1 391 ? -2.051 20.324 38.758 1.00 89.56 391 ILE A N 1
ATOM 3113 C CA . ILE A 1 391 ? -3.274 20.671 38.030 1.00 89.56 391 ILE A CA 1
ATOM 3114 C C . ILE A 1 391 ? -4.263 21.328 38.981 1.00 89.56 391 ILE A C 1
ATOM 3116 O O . ILE A 1 391 ? -4.350 20.970 40.161 1.00 89.56 391 ILE A O 1
ATOM 3120 N N . TRP A 1 392 ? -5.040 22.275 38.474 1.00 89.81 392 TRP A N 1
ATOM 3121 C CA . TRP A 1 392 ? -6.134 22.856 39.238 1.00 89.81 392 TRP A CA 1
ATOM 3122 C C . TRP A 1 392 ? -7.355 23.146 38.370 1.00 89.81 392 TRP A C 1
ATOM 3124 O O . TRP A 1 392 ? -7.254 23.409 37.175 1.00 89.81 392 TRP A O 1
ATOM 3134 N N . ALA A 1 393 ? -8.522 23.088 39.003 1.00 89.06 393 ALA A N 1
ATOM 3135 C CA . ALA A 1 393 ? -9.796 23.494 38.442 1.00 89.06 393 ALA A CA 1
ATOM 3136 C C . ALA A 1 393 ? -10.409 24.605 39.301 1.00 89.06 393 ALA A C 1
ATOM 3138 O O . ALA A 1 393 ? -10.166 24.669 40.504 1.00 89.06 393 ALA A O 1
ATOM 3139 N N . SER A 1 394 ? -11.215 25.476 38.714 1.00 88.75 394 SER A N 1
ATOM 3140 C CA . SER A 1 394 ? -11.948 26.524 39.428 1.00 88.75 394 SER A CA 1
ATOM 3141 C C . SER A 1 394 ? -13.426 26.456 39.073 1.00 88.75 394 SER A C 1
ATOM 3143 O O . SER A 1 394 ? -13.766 26.228 37.919 1.00 88.75 394 SER A O 1
ATOM 3145 N N . ILE A 1 395 ? -14.313 26.624 40.054 1.00 89.56 395 ILE A N 1
ATOM 3146 C CA . ILE A 1 395 ? -15.767 26.621 39.863 1.00 89.56 395 ILE A CA 1
ATOM 3147 C C . ILE A 1 395 ? -16.339 27.890 40.492 1.00 89.56 395 ILE A C 1
ATOM 3149 O O . ILE A 1 395 ? -16.266 28.093 41.705 1.00 89.56 395 ILE A O 1
ATOM 3153 N N . HIS A 1 396 ? -16.931 28.741 39.660 1.00 87.19 396 HIS A N 1
ATOM 3154 C CA . HIS A 1 396 ? -17.521 30.014 40.062 1.00 87.19 396 HIS A CA 1
ATOM 3155 C C . HIS A 1 396 ? -18.943 30.144 39.524 1.00 87.19 396 HIS A C 1
ATOM 3157 O O . HIS A 1 396 ? -19.254 29.644 38.448 1.00 87.19 396 HIS A O 1
ATOM 3163 N N . ASP A 1 397 ? -19.802 30.858 40.242 1.00 84.75 397 ASP A N 1
ATOM 3164 C CA . ASP A 1 397 ? -21.082 31.308 39.713 1.00 84.75 397 ASP A CA 1
ATOM 3165 C C . ASP A 1 397 ? -20.839 32.316 38.579 1.00 84.75 397 ASP A C 1
ATOM 3167 O O . ASP A 1 397 ? -20.053 33.257 38.701 1.00 84.75 397 ASP A O 1
ATOM 3171 N N . LYS A 1 398 ? -21.494 32.092 37.445 1.00 80.38 398 LYS A N 1
ATOM 3172 C CA . LYS A 1 398 ? -21.284 32.821 36.194 1.00 80.38 398 LYS A CA 1
ATOM 3173 C C . LYS A 1 398 ? -21.698 34.288 36.287 1.00 80.38 398 LYS A C 1
ATOM 3175 O O . LYS A 1 398 ? -21.065 35.127 35.650 1.00 80.38 398 LYS A O 1
ATOM 3180 N N . GLU A 1 399 ? -22.762 34.599 37.028 1.00 77.00 399 GLU A N 1
ATOM 3181 C CA . GLU A 1 399 ? -23.311 35.958 37.108 1.00 77.00 399 GLU A CA 1
ATOM 3182 C C . GLU A 1 399 ? -22.645 36.778 38.213 1.00 77.00 399 GLU A C 1
ATOM 3184 O O . GLU A 1 399 ? -22.354 37.961 38.035 1.00 77.00 399 GLU A O 1
ATOM 3189 N N . THR A 1 400 ? -22.401 36.152 39.360 1.00 80.88 400 THR A N 1
ATOM 3190 C CA . THR A 1 400 ? -21.904 36.824 40.565 1.00 80.88 400 THR A CA 1
ATOM 3191 C C . THR A 1 400 ? -20.393 36.690 40.751 1.00 80.88 400 THR A C 1
ATOM 3193 O O . THR A 1 400 ? -19.806 37.460 41.511 1.00 80.88 400 THR A O 1
ATOM 3196 N N . GLY A 1 401 ? -19.750 35.724 40.084 1.00 77.81 401 GLY A N 1
ATOM 3197 C CA . GLY A 1 401 ? -18.325 35.403 40.231 1.00 77.81 401 GLY A CA 1
ATOM 3198 C C . GLY A 1 401 ? -17.965 34.712 41.552 1.00 77.81 401 GLY A C 1
ATOM 3199 O O . GLY A 1 401 ? -16.790 34.437 41.808 1.00 77.81 401 GLY A O 1
ATOM 3200 N N . VAL A 1 402 ? -18.953 34.440 42.410 1.00 86.44 402 VAL A N 1
ATOM 3201 C CA . VAL A 1 402 ? -18.740 33.846 43.735 1.00 86.44 402 VAL A CA 1
ATOM 3202 C C . VAL A 1 402 ? -18.293 32.385 43.578 1.00 86.44 402 VAL A C 1
ATOM 3204 O O . VAL A 1 402 ? -18.899 31.656 42.794 1.00 86.44 402 VAL A O 1
ATOM 3207 N N . PRO A 1 403 ? -17.244 31.933 44.289 1.00 86.50 403 PRO A N 1
ATOM 3208 C CA . PRO A 1 403 ? -16.794 30.545 44.223 1.00 86.50 403 PRO A CA 1
ATOM 3209 C C . PRO A 1 403 ? -17.865 29.560 44.707 1.00 86.50 403 PRO A C 1
ATOM 3211 O O . PRO A 1 403 ? -18.563 29.821 45.690 1.00 86.50 403 PRO A O 1
ATOM 3214 N N . VAL A 1 404 ? -17.972 28.417 44.027 1.00 84.50 404 VAL A N 1
ATOM 3215 C CA . VAL A 1 404 ? -18.948 27.361 44.324 1.00 84.50 404 VAL A CA 1
ATOM 3216 C C . VAL A 1 404 ? -18.230 26.124 44.863 1.00 84.50 404 VAL A C 1
ATOM 3218 O O . VAL A 1 404 ? -17.475 25.454 44.157 1.00 84.50 404 VAL A O 1
ATOM 3221 N N . SER A 1 405 ? -18.499 25.818 46.130 1.00 83.12 405 SER A N 1
ATOM 3222 C CA . SER A 1 405 ? -17.937 24.672 46.852 1.00 83.12 405 SER A CA 1
ATOM 3223 C C . SER A 1 405 ? -18.811 23.420 46.750 1.00 83.12 405 SER A C 1
ATOM 3225 O O . SER A 1 405 ? -20.015 23.503 46.494 1.00 83.12 405 SER A O 1
ATOM 3227 N N . GLY A 1 406 ? -18.219 22.249 47.003 1.00 79.75 406 GLY A N 1
ATOM 3228 C CA . GLY A 1 406 ? -18.935 20.964 46.999 1.00 79.75 406 GLY A CA 1
ATOM 3229 C C . GLY A 1 406 ? -19.121 20.323 45.618 1.00 79.75 406 GLY A C 1
ATOM 3230 O O . GLY A 1 406 ? -19.948 19.423 45.464 1.00 79.75 406 GLY A O 1
ATOM 3231 N N . GLY A 1 407 ? -18.364 20.782 44.623 1.00 82.62 407 GLY A N 1
ATOM 3232 C CA . GLY A 1 407 ? -18.185 20.113 43.341 1.00 82.62 407 GLY A CA 1
ATOM 3233 C C . GLY A 1 407 ? -17.240 18.911 43.437 1.00 82.62 407 GLY A C 1
ATOM 3234 O O . GLY A 1 407 ? -16.512 18.712 44.407 1.00 82.62 407 GLY A O 1
ATOM 3235 N N . GLN A 1 408 ? -17.277 18.081 42.408 1.00 89.88 408 GLN A N 1
ATOM 3236 C CA . GLN A 1 408 ? -16.505 16.862 42.245 1.00 89.88 408 GLN A CA 1
ATOM 3237 C C . GLN A 1 408 ? -15.741 16.959 40.926 1.00 89.88 408 GLN A C 1
ATOM 3239 O O . GLN A 1 408 ? -16.363 17.067 39.875 1.00 89.88 408 GLN A O 1
ATOM 3244 N N . VAL A 1 409 ? -14.406 16.938 40.976 1.00 90.81 409 VAL A N 1
ATOM 3245 C CA . VAL A 1 409 ? -13.556 16.986 39.774 1.00 90.81 409 VAL A CA 1
ATOM 3246 C C . VAL A 1 409 ? -12.674 15.745 39.718 1.00 90.81 409 VAL A C 1
ATOM 3248 O O . VAL A 1 409 ? -11.864 15.526 40.621 1.00 90.81 409 VAL A O 1
ATOM 3251 N N . ASP A 1 410 ? -12.861 14.923 38.686 1.00 91.50 410 ASP A N 1
ATOM 3252 C CA . ASP A 1 410 ? -12.034 13.748 38.387 1.00 91.50 410 ASP A CA 1
ATOM 3253 C C . ASP A 1 410 ? -11.213 14.003 37.129 1.00 91.50 410 ASP A C 1
ATOM 3255 O O . ASP A 1 410 ? -11.778 14.338 36.095 1.00 91.50 410 ASP A O 1
ATOM 3259 N N . VAL A 1 411 ? -9.898 13.818 37.192 1.00 91.06 411 VAL A N 1
ATOM 3260 C CA . VAL A 1 411 ? -8.994 14.032 36.057 1.00 91.06 411 VAL A CA 1
ATOM 3261 C C . VAL A 1 411 ? -8.412 12.709 35.607 1.00 91.06 411 VAL A C 1
ATOM 3263 O O . VAL A 1 411 ? -7.812 11.996 36.404 1.00 91.06 411 VAL A O 1
ATOM 3266 N N . SER A 1 412 ? -8.587 12.393 34.331 1.00 89.25 412 SER A N 1
ATOM 3267 C CA . SER A 1 412 ? -8.058 11.200 33.681 1.00 89.25 412 SER A CA 1
ATOM 3268 C C . SER A 1 412 ? -6.887 11.560 32.773 1.00 89.25 412 SER A C 1
ATOM 3270 O O . SER A 1 412 ? -7.001 12.469 31.963 1.00 89.25 412 SER A O 1
ATOM 3272 N N . VAL A 1 413 ? -5.772 10.850 32.901 1.00 86.56 413 VAL A N 1
ATOM 3273 C CA . VAL A 1 413 ? -4.549 11.056 32.114 1.00 86.56 413 VAL A CA 1
ATOM 3274 C C . VAL A 1 413 ? -4.507 10.000 31.019 1.00 86.56 413 VAL A C 1
ATOM 3276 O O . VAL A 1 413 ? -4.415 8.817 31.326 1.00 86.56 413 VAL A O 1
ATOM 3279 N N . ILE A 1 414 ? -4.588 10.395 29.756 1.00 82.81 414 ILE A N 1
ATOM 3280 C CA . ILE A 1 414 ? -4.682 9.493 28.603 1.00 82.81 414 ILE A CA 1
ATOM 3281 C C . ILE A 1 414 ? -3.497 9.763 27.683 1.00 82.81 414 ILE A C 1
ATOM 3283 O O . ILE A 1 414 ? -3.256 10.902 27.308 1.00 82.81 414 ILE A O 1
ATOM 3287 N N . LEU A 1 415 ? -2.752 8.731 27.301 1.00 77.75 415 LEU A N 1
ATOM 3288 C CA . LEU A 1 415 ? -1.685 8.864 26.310 1.00 77.75 415 LEU A CA 1
ATOM 3289 C C . LEU A 1 415 ? -2.294 9.023 24.913 1.00 77.75 415 LEU A C 1
ATOM 3291 O O . LEU A 1 415 ? -2.929 8.102 24.407 1.00 77.75 415 LEU A O 1
ATOM 3295 N N . GLN A 1 416 ? -2.092 10.187 24.300 1.00 65.38 416 GLN A N 1
ATOM 3296 C CA . GLN A 1 416 ? -2.558 10.488 22.945 1.00 65.38 416 GLN A CA 1
ATOM 3297 C C . GLN A 1 416 ? -1.564 10.005 21.890 1.00 65.38 416 GLN A C 1
ATOM 3299 O O . GLN A 1 416 ? -1.952 9.482 20.847 1.00 65.38 416 GLN A O 1
ATOM 3304 N N . GLN A 1 417 ? -0.267 10.169 22.159 1.00 63.00 417 GLN A N 1
ATOM 3305 C CA . GLN A 1 417 ? 0.783 9.758 21.236 1.00 63.00 417 GLN A CA 1
ATOM 3306 C C . GLN A 1 417 ? 2.092 9.500 21.979 1.00 63.00 417 GLN A C 1
ATOM 3308 O O . GLN A 1 417 ? 2.608 10.398 22.639 1.00 63.00 417 GLN A O 1
ATOM 3313 N N . GLU A 1 418 ? 2.679 8.311 21.824 1.00 69.06 418 GLU A N 1
ATOM 3314 C CA . GLU A 1 418 ? 4.066 8.084 22.242 1.00 69.06 418 GLU A CA 1
ATOM 3315 C C . GLU A 1 418 ? 5.034 8.841 21.339 1.00 69.06 418 GLU A C 1
ATOM 3317 O O . GLU A 1 418 ? 4.891 8.875 20.115 1.00 69.06 418 GLU A O 1
ATOM 3322 N N . LEU A 1 419 ? 6.080 9.400 21.941 1.00 54.28 419 LEU A N 1
ATOM 3323 C CA . LEU A 1 419 ? 7.182 9.959 21.177 1.00 54.28 419 LEU A CA 1
ATOM 3324 C C . LEU A 1 419 ? 8.053 8.846 20.564 1.00 54.28 419 LEU A C 1
ATOM 3326 O O . LEU A 1 419 ? 8.772 9.105 19.609 1.00 54.28 419 LEU A O 1
ATOM 3330 N N . VAL A 1 420 ? 8.083 7.614 21.090 1.00 50.12 420 VAL A N 1
ATOM 3331 C CA . VAL A 1 420 ? 8.953 6.524 20.581 1.00 50.12 420 VAL A CA 1
ATOM 3332 C C . VAL A 1 420 ? 8.389 5.943 19.278 1.00 50.12 420 VAL A C 1
ATOM 3334 O O . VAL A 1 420 ? 7.189 5.742 19.157 1.00 50.12 420 VAL A O 1
ATOM 3337 N N . ALA A 1 421 ? 9.251 5.649 18.296 1.00 37.38 421 ALA A N 1
ATOM 3338 C CA . ALA A 1 421 ? 8.878 5.169 16.956 1.00 37.38 421 ALA A CA 1
ATOM 3339 C C . ALA A 1 421 ? 8.301 3.730 16.911 1.00 37.38 421 ALA A C 1
ATOM 3341 O O . ALA A 1 421 ? 8.353 3.061 15.878 1.00 37.38 421 ALA A O 1
ATOM 3342 N N . SER A 1 422 ? 7.751 3.225 18.016 1.00 34.75 422 SER A N 1
ATOM 3343 C CA . SER A 1 422 ? 7.151 1.897 18.106 1.00 34.75 422 SER A CA 1
ATOM 3344 C C . SER A 1 422 ? 5.638 1.993 18.260 1.00 34.75 422 SER A C 1
ATOM 3346 O O . SER A 1 422 ? 5.148 2.198 19.361 1.00 34.75 422 SER A O 1
ATOM 3348 N N . THR A 1 423 ? 4.918 1.691 17.172 1.00 36.44 423 THR A N 1
ATOM 3349 C CA . THR A 1 423 ? 3.454 1.478 17.109 1.00 36.44 423 THR A CA 1
ATOM 3350 C C . THR A 1 423 ? 2.591 2.707 17.454 1.00 36.44 423 THR A C 1
ATOM 3352 O O . THR A 1 423 ? 2.816 3.361 18.463 1.00 36.44 423 THR A O 1
ATOM 3355 N N . PRO A 1 424 ? 1.533 3.025 16.682 1.00 34.72 424 PRO A N 1
ATOM 3356 C CA . PRO A 1 424 ? 0.497 3.926 17.170 1.00 34.72 424 PRO A CA 1
ATOM 3357 C C . PRO A 1 424 ? -0.239 3.226 18.317 1.00 34.72 424 PRO A C 1
ATOM 3359 O O . PRO A 1 424 ? -1.122 2.398 18.096 1.00 34.72 424 PRO A O 1
ATOM 3362 N N . PHE A 1 425 ? 0.162 3.512 19.551 1.00 40.88 425 PHE A N 1
ATOM 3363 C CA . PHE A 1 425 ? -0.615 3.143 20.721 1.00 40.88 425 PHE A CA 1
ATOM 3364 C C . PHE A 1 425 ? -1.783 4.128 20.820 1.00 40.88 425 PHE A C 1
ATOM 3366 O O . PHE A 1 425 ? -1.589 5.309 21.081 1.00 40.88 425 PHE A O 1
ATOM 3373 N N . SER A 1 426 ? -2.996 3.652 20.552 1.00 40.06 426 SER A N 1
ATOM 3374 C CA . SER A 1 426 ? -4.236 4.348 20.890 1.00 40.06 426 SER A CA 1
ATOM 3375 C C . SER A 1 426 ? -4.880 3.545 22.012 1.00 40.06 426 SER A C 1
ATOM 3377 O O . SER A 1 426 ? -5.642 2.612 21.764 1.00 40.06 426 SER A O 1
ATOM 3379 N N . SER A 1 427 ? -4.519 3.841 23.260 1.00 47.19 427 SER A N 1
ATOM 3380 C CA . SER A 1 427 ? -5.362 3.441 24.382 1.00 47.19 427 SER A CA 1
ATOM 3381 C C . SER A 1 427 ? -6.303 4.592 24.689 1.00 47.19 427 SER A C 1
ATOM 3383 O O . SER A 1 427 ? -5.859 5.664 25.084 1.00 47.19 427 SER A O 1
ATOM 3385 N N . SER A 1 428 ? -7.607 4.361 24.574 1.00 52.00 428 SER A N 1
ATOM 3386 C CA . SER A 1 428 ? -8.610 5.243 25.181 1.00 52.00 428 SER A CA 1
ATOM 3387 C C . SER A 1 428 ? -8.693 5.064 26.703 1.00 52.00 428 SER A C 1
ATOM 3389 O O . SER A 1 428 ? -9.469 5.756 27.358 1.00 52.00 428 SER A O 1
ATOM 3391 N N . GLU A 1 429 ? -7.957 4.098 27.266 1.00 64.50 429 GLU A N 1
ATOM 3392 C CA . GLU A 1 429 ? -7.921 3.863 28.705 1.00 64.50 429 GLU A CA 1
ATOM 3393 C C . GLU A 1 429 ? -7.015 4.886 29.405 1.00 64.50 429 GLU A C 1
ATOM 3395 O O . GLU A 1 429 ? -5.878 5.105 28.976 1.00 64.50 429 GLU A O 1
ATOM 3400 N N . PRO A 1 430 ? -7.497 5.514 30.489 1.00 72.50 430 PRO A N 1
ATOM 3401 C CA . PRO A 1 430 ? -6.695 6.445 31.254 1.00 72.50 430 PRO A CA 1
ATOM 3402 C C . PRO A 1 430 ? -5.615 5.711 32.047 1.00 72.50 430 PRO A C 1
ATOM 3404 O O . PRO A 1 430 ? -5.892 4.800 32.823 1.00 72.50 430 PRO A O 1
ATOM 3407 N N . LEU A 1 431 ? -4.373 6.157 31.886 1.00 76.06 431 LEU A N 1
ATOM 3408 C CA . LEU A 1 431 ? -3.204 5.696 32.634 1.00 76.06 431 LEU A CA 1
ATOM 3409 C C . LEU A 1 431 ? -3.327 5.969 34.132 1.00 76.06 431 LEU A C 1
ATOM 3411 O O . LEU A 1 431 ? -2.798 5.224 34.954 1.00 76.06 431 LEU A O 1
ATOM 3415 N N . ALA A 1 432 ? -4.019 7.049 34.486 1.00 79.38 432 ALA A N 1
ATOM 3416 C CA . ALA A 1 432 ? -4.372 7.378 35.855 1.00 79.38 432 ALA A CA 1
ATOM 3417 C C . ALA A 1 432 ? -5.679 8.173 35.881 1.00 79.38 432 ALA A C 1
ATOM 3419 O O . ALA A 1 432 ? -5.918 8.999 35.003 1.00 79.38 432 ALA A O 1
ATOM 3420 N N . THR A 1 433 ? -6.485 7.976 36.924 1.00 84.44 433 THR A N 1
ATOM 3421 C CA . THR A 1 433 ? -7.619 8.851 37.249 1.00 84.44 433 THR A CA 1
ATOM 3422 C C . THR A 1 433 ? -7.456 9.362 38.675 1.00 84.44 433 THR A C 1
ATOM 3424 O O . THR A 1 433 ? -7.221 8.585 39.602 1.00 84.44 433 THR A O 1
ATOM 3427 N N . LEU A 1 434 ? -7.557 10.676 38.860 1.00 88.19 434 LEU A N 1
ATOM 3428 C CA . LEU A 1 434 ? -7.260 11.369 40.109 1.00 88.19 434 LEU A CA 1
ATOM 3429 C C . LEU A 1 434 ? -8.436 12.261 40.503 1.00 88.19 434 LEU A C 1
ATOM 3431 O O . LEU A 1 434 ? -8.888 13.090 39.718 1.00 88.19 434 LEU A O 1
ATOM 3435 N N . ARG A 1 435 ? -8.892 12.137 41.752 1.00 91.50 435 ARG A N 1
ATOM 3436 C CA . ARG A 1 435 ? -9.886 13.044 42.334 1.00 91.50 435 ARG A CA 1
ATOM 3437 C C . ARG A 1 435 ? -9.188 14.290 42.877 1.00 91.50 435 ARG A C 1
ATOM 3439 O O . ARG A 1 435 ? -8.341 14.176 43.766 1.00 91.50 435 ARG A O 1
ATOM 3446 N N . MET A 1 436 ? -9.581 15.468 42.402 1.00 92.50 436 MET A N 1
ATOM 3447 C CA . MET A 1 436 ? -9.056 16.742 42.898 1.00 92.50 436 MET A CA 1
ATOM 3448 C C . MET A 1 436 ? -9.695 17.120 44.236 1.00 92.50 436 MET A C 1
ATOM 3450 O O . MET A 1 436 ? -10.867 16.826 44.486 1.00 92.50 436 MET A O 1
ATOM 3454 N N . ARG A 1 437 ? -8.926 17.775 45.110 1.00 91.31 437 ARG A N 1
ATOM 3455 C CA . ARG A 1 437 ? -9.400 18.242 46.421 1.00 91.31 437 ARG A CA 1
ATOM 3456 C C . ARG A 1 437 ? -9.676 19.732 46.378 1.00 91.31 437 ARG A C 1
ATOM 3458 O O . ARG A 1 437 ? -8.865 20.474 45.842 1.00 91.31 437 ARG A O 1
ATOM 3465 N N . GLU A 1 438 ? -10.784 20.163 46.967 1.00 90.44 438 GLU A N 1
ATOM 3466 C CA . GLU A 1 438 ? -11.048 21.593 47.131 1.00 90.44 438 GLU A CA 1
ATOM 3467 C C . GLU A 1 438 ? -9.980 22.227 48.044 1.00 90.44 438 GLU A C 1
ATOM 3469 O O . GLU A 1 438 ? -9.614 21.654 49.072 1.00 90.44 438 GLU A O 1
ATOM 3474 N N . SER A 1 439 ? -9.453 23.382 47.640 1.00 87.31 439 SER A N 1
ATOM 3475 C CA . SER A 1 439 ? -8.415 24.129 48.344 1.00 87.31 439 SER A CA 1
ATOM 3476 C C . SER A 1 439 ? -8.978 24.735 49.629 1.00 87.31 439 SER A C 1
ATOM 3478 O O . SER A 1 439 ? -10.004 25.415 49.615 1.00 87.31 439 SER A O 1
ATOM 3480 N N . GLU A 1 440 ? -8.278 24.530 50.746 1.00 81.56 440 GLU A N 1
ATOM 3481 C CA . GLU A 1 440 ? -8.634 25.136 52.037 1.00 81.56 440 GLU A CA 1
ATOM 3482 C C . GLU A 1 440 ? -8.355 26.651 52.068 1.00 81.56 440 GLU A C 1
ATOM 3484 O O . GLU A 1 440 ? -8.930 27.374 52.882 1.00 81.56 440 GLU A O 1
ATOM 3489 N N . GLU A 1 441 ? -7.488 27.140 51.175 1.00 81.75 441 GLU A N 1
ATOM 3490 C CA . GLU A 1 441 ? -7.056 28.541 51.114 1.00 81.75 441 GLU A CA 1
ATOM 3491 C C . GLU A 1 441 ? -7.824 29.355 50.064 1.00 81.75 441 GLU A C 1
ATOM 3493 O O . GLU A 1 441 ? -8.043 30.555 50.250 1.00 81.75 441 GLU A O 1
ATOM 3498 N N . ILE A 1 442 ? -8.242 28.716 48.965 1.00 83.81 442 ILE A N 1
ATOM 3499 C CA . ILE A 1 442 ? -8.901 29.369 47.828 1.00 83.81 442 ILE A CA 1
ATOM 3500 C C . ILE A 1 442 ? -10.250 28.677 47.567 1.00 83.81 442 ILE A C 1
ATOM 3502 O O . ILE A 1 442 ? -10.299 27.689 46.832 1.00 83.81 442 ILE A O 1
ATOM 3506 N N . PRO A 1 443 ? -11.359 29.189 48.137 1.00 81.62 443 PRO A N 1
ATOM 3507 C CA . PRO A 1 443 ? -12.686 28.605 47.948 1.00 81.62 443 PRO A CA 1
ATOM 3508 C C . PRO A 1 443 ? -13.050 28.463 46.465 1.00 81.62 443 PRO A C 1
ATOM 3510 O O . PRO A 1 443 ? -12.778 29.371 45.678 1.00 81.62 443 PRO A O 1
ATOM 3513 N N . GLY A 1 444 ? -13.676 27.344 46.083 1.00 82.38 444 GLY A N 1
ATOM 3514 C CA . GLY A 1 444 ? -14.057 27.056 44.694 1.00 82.38 444 GLY A CA 1
ATOM 3515 C C . GLY A 1 444 ? -12.909 26.599 43.786 1.00 82.38 444 GLY A C 1
ATOM 3516 O O . GLY A 1 444 ? -13.160 26.294 42.620 1.00 82.38 444 GLY A O 1
ATOM 3517 N N . ARG A 1 445 ? -11.668 26.515 44.287 1.00 89.00 445 ARG A N 1
ATOM 3518 C CA . ARG A 1 445 ? -10.533 25.918 43.570 1.00 89.00 445 ARG A CA 1
ATOM 3519 C C . ARG A 1 445 ? -10.348 24.467 43.990 1.00 89.00 445 ARG A C 1
ATOM 3521 O O . ARG A 1 445 ? -10.355 24.169 45.175 1.00 89.00 445 ARG A O 1
ATOM 3528 N N . TYR A 1 446 ? -10.121 23.582 43.032 1.00 92.19 446 TYR A N 1
ATOM 3529 C CA . TYR A 1 446 ? -9.802 22.175 43.236 1.00 92.19 446 TYR A CA 1
ATOM 3530 C C . TYR A 1 446 ? -8.387 21.932 42.735 1.00 92.19 446 TYR A C 1
ATOM 3532 O O . TYR A 1 446 ? -8.033 22.409 41.664 1.00 92.19 446 TYR A O 1
ATOM 3540 N N . GLU A 1 447 ? -7.568 21.213 43.489 1.00 92.19 447 GLU A N 1
ATOM 3541 C CA . GLU A 1 447 ? -6.150 21.014 43.197 1.00 92.19 447 GLU A CA 1
ATOM 3542 C C . GLU A 1 447 ? -5.796 19.526 43.274 1.00 92.19 447 GLU A C 1
ATOM 3544 O O . GLU A 1 447 ? -6.336 18.767 44.089 1.00 92.19 447 GLU A O 1
ATOM 3549 N N . ALA A 1 448 ? -4.884 19.100 42.405 1.00 89.69 448 ALA A N 1
ATOM 3550 C CA . ALA A 1 448 ? -4.246 17.795 42.465 1.00 89.69 448 ALA A CA 1
ATOM 3551 C C . ALA A 1 448 ? -2.818 17.880 41.919 1.00 89.69 448 ALA A C 1
ATOM 3553 O O . ALA A 1 448 ? -2.452 18.803 41.191 1.00 89.69 448 ALA A O 1
ATOM 3554 N N . ALA A 1 449 ? -2.008 16.894 42.281 1.00 88.62 449 ALA A N 1
ATOM 3555 C CA . ALA A 1 449 ? -0.680 16.711 41.730 1.00 88.62 449 ALA A CA 1
ATOM 3556 C C . ALA A 1 449 ? -0.426 15.220 41.514 1.00 88.62 449 ALA A C 1
ATOM 3558 O O . ALA A 1 449 ? -0.865 14.394 42.319 1.00 88.62 449 ALA A O 1
ATOM 3559 N N . PHE A 1 450 ? 0.268 14.877 40.435 1.00 87.88 450 PHE A N 1
ATOM 3560 C CA . PHE A 1 450 ? 0.694 13.510 40.148 1.00 87.88 450 PHE A CA 1
ATOM 3561 C C . PHE A 1 450 ? 2.034 13.511 39.412 1.00 87.88 450 PHE A C 1
ATOM 3563 O O . PHE A 1 450 ? 2.420 14.516 38.824 1.00 87.88 450 PHE A O 1
ATOM 3570 N N . ALA A 1 451 ? 2.768 12.402 39.472 1.00 89.12 451 ALA A N 1
ATOM 3571 C CA . ALA A 1 451 ? 4.026 12.272 38.745 1.00 89.12 451 ALA A CA 1
ATOM 3572 C C . ALA A 1 451 ? 3.755 12.073 37.247 1.00 89.12 451 ALA A C 1
ATOM 3574 O O . ALA A 1 451 ? 2.912 11.251 36.878 1.00 89.12 451 ALA A O 1
ATOM 3575 N N . ALA A 1 452 ? 4.478 12.800 36.398 1.00 86.94 452 ALA A N 1
ATOM 3576 C CA . ALA A 1 452 ? 4.455 12.621 34.956 1.00 86.94 452 ALA A CA 1
ATOM 3577 C C . ALA A 1 452 ? 4.806 11.162 34.604 1.00 86.94 452 ALA A C 1
ATOM 3579 O O . ALA A 1 452 ? 5.777 10.636 35.159 1.00 86.94 452 ALA A O 1
ATOM 3580 N N . PRO A 1 453 ? 4.041 10.499 33.715 1.00 86.06 453 PRO A N 1
ATOM 3581 C CA . PRO A 1 453 ? 4.305 9.117 33.316 1.00 86.06 453 PRO A CA 1
ATOM 3582 C C . PRO A 1 453 ? 5.742 8.874 32.827 1.00 86.06 453 PRO A C 1
ATOM 3584 O O . PRO A 1 453 ? 6.364 9.744 32.224 1.00 86.06 453 PRO A O 1
ATOM 3587 N N . ASP A 1 454 ? 6.261 7.661 33.045 1.00 80.69 454 ASP A N 1
ATOM 3588 C CA . ASP A 1 454 ? 7.618 7.283 32.610 1.00 80.69 454 ASP A CA 1
ATOM 3589 C C . ASP A 1 454 ? 7.763 7.231 31.077 1.00 80.69 454 ASP A C 1
ATOM 3591 O O . ASP A 1 454 ? 8.855 7.428 30.531 1.00 80.69 454 ASP A O 1
ATOM 3595 N N . SER A 1 455 ? 6.665 6.937 30.375 1.00 76.94 455 SER A N 1
ATOM 3596 C CA . SER A 1 455 ? 6.591 6.930 28.917 1.00 76.94 455 SER A CA 1
ATOM 3597 C C . SER A 1 455 ? 6.657 8.358 28.368 1.00 76.94 455 SER A C 1
ATOM 3599 O O . SER A 1 455 ? 5.981 9.267 28.844 1.00 76.94 455 SER A O 1
ATOM 3601 N N . GLN A 1 456 ? 7.467 8.574 27.336 1.00 77.12 456 GLN A N 1
ATOM 3602 C CA . GLN A 1 456 ? 7.567 9.881 26.685 1.00 77.12 456 GLN A CA 1
ATOM 3603 C C . GLN A 1 456 ? 6.468 10.006 25.626 1.00 77.12 456 GLN A C 1
ATOM 3605 O O . GLN A 1 456 ? 6.339 9.118 24.781 1.00 77.12 456 GLN A O 1
ATOM 3610 N N . GLY A 1 457 ? 5.682 11.078 25.652 1.00 72.75 457 GLY A N 1
ATOM 3611 C CA . GLY A 1 457 ? 4.482 11.203 24.829 1.00 72.75 457 GLY A CA 1
ATOM 3612 C C . GLY A 1 457 ? 3.660 12.460 25.097 1.00 72.75 457 GLY A C 1
ATOM 3613 O O . GLY A 1 457 ? 3.902 13.182 26.062 1.00 72.75 457 GLY A O 1
ATOM 3614 N N . TYR A 1 458 ? 2.668 12.697 24.244 1.00 70.69 458 TYR A N 1
ATOM 3615 C CA . TYR A 1 458 ? 1.586 13.646 24.485 1.00 70.69 458 TYR A CA 1
ATOM 3616 C C . TYR A 1 458 ? 0.487 12.977 25.305 1.00 70.69 458 TYR A C 1
ATOM 3618 O O . TYR A 1 458 ? 0.026 11.890 24.951 1.00 70.69 458 TYR A O 1
ATOM 3626 N N . TYR A 1 459 ? 0.046 13.637 26.370 1.00 79.94 459 TYR A N 1
ATOM 3627 C CA . TYR A 1 459 ? -0.988 13.150 27.274 1.00 79.94 459 TYR A CA 1
ATOM 3628 C C . TYR A 1 459 ? -2.151 14.128 27.330 1.00 79.94 459 TYR A C 1
ATOM 3630 O O . TYR A 1 459 ? -1.951 15.302 27.628 1.00 79.94 459 TYR A O 1
ATOM 3638 N N . ALA A 1 460 ? -3.362 13.634 27.099 1.00 80.50 460 ALA A N 1
ATOM 3639 C CA . ALA A 1 460 ? -4.587 14.353 27.396 1.00 80.50 460 ALA A CA 1
ATOM 3640 C C . ALA A 1 460 ? -4.948 14.223 28.883 1.00 80.50 460 ALA A C 1
ATOM 3642 O O . ALA A 1 460 ? -4.874 13.147 29.475 1.00 80.50 460 ALA A O 1
ATOM 3643 N N . LEU A 1 461 ? -5.350 15.332 29.484 1.00 86.69 461 LEU A N 1
ATOM 3644 C CA . LEU A 1 461 ? -5.826 15.494 30.845 1.00 86.69 461 LEU A CA 1
ATOM 3645 C C . LEU A 1 461 ? -7.319 15.806 30.770 1.00 86.69 461 LEU A C 1
ATOM 3647 O O . LEU A 1 461 ? -7.714 16.945 30.536 1.00 86.69 461 LEU A O 1
ATOM 3651 N N . ASN A 1 462 ? -8.149 14.793 30.979 1.00 84.69 462 ASN A N 1
ATOM 3652 C CA . ASN A 1 462 ? -9.598 14.890 30.853 1.00 84.69 462 ASN A CA 1
ATOM 3653 C C . ASN A 1 462 ? -10.230 15.082 32.229 1.00 84.69 462 ASN A C 1
ATOM 3655 O O . ASN A 1 462 ? -10.346 14.129 33.000 1.00 84.69 462 ASN A O 1
ATOM 3659 N N . ALA A 1 463 ? -10.642 16.306 32.537 1.00 88.56 463 ALA A N 1
ATOM 3660 C CA . ALA A 1 463 ? -11.339 16.668 33.759 1.00 88.56 463 ALA A CA 1
ATOM 3661 C C . ALA A 1 463 ? -12.861 16.544 33.598 1.00 88.56 463 ALA A C 1
ATOM 3663 O O . ALA A 1 463 ? -13.490 17.320 32.883 1.00 88.56 463 ALA A O 1
ATOM 3664 N N . LEU A 1 464 ? -13.470 15.602 34.315 1.00 90.56 464 LEU A N 1
ATOM 3665 C CA . LEU A 1 464 ? -14.912 15.500 34.505 1.00 90.56 464 LEU A CA 1
ATOM 3666 C C . LEU A 1 464 ? -15.315 16.279 35.763 1.00 90.56 464 LEU A C 1
ATOM 3668 O O . LEU A 1 464 ? -14.975 15.895 36.882 1.00 90.56 464 LEU A O 1
ATOM 3672 N N . VAL A 1 465 ? -16.059 17.365 35.576 1.00 89.31 465 VAL A N 1
ATOM 3673 C CA . VAL A 1 465 ? -16.525 18.269 36.631 1.00 89.31 465 VAL A CA 1
ATOM 3674 C C . VAL A 1 465 ? -18.020 18.065 36.870 1.00 89.31 465 VAL A C 1
ATOM 3676 O O . VAL A 1 465 ? -18.839 18.206 35.964 1.00 89.31 465 VAL A O 1
ATOM 3679 N N . GLN A 1 466 ? -18.385 17.761 38.111 1.00 89.50 466 GLN A N 1
ATOM 3680 C CA . GLN A 1 466 ? -19.757 17.611 38.591 1.00 89.50 466 GLN A CA 1
ATOM 3681 C C . GLN A 1 466 ? -20.018 18.641 39.689 1.00 89.50 466 GLN A C 1
ATOM 3683 O O . GLN A 1 466 ? -19.384 18.603 40.739 1.00 89.50 466 GLN A O 1
ATOM 3688 N N . ALA A 1 467 ? -20.961 19.555 39.478 1.00 84.12 467 ALA A N 1
ATOM 3689 C CA . ALA A 1 467 ? -21.311 20.582 40.456 1.00 84.12 467 ALA A CA 1
ATOM 3690 C C . ALA A 1 467 ? -22.793 20.474 40.868 1.00 84.12 467 ALA A C 1
ATOM 3692 O O . ALA A 1 467 ? -23.621 20.030 40.067 1.00 84.12 467 ALA A O 1
ATOM 3693 N N . PRO A 1 468 ? -23.167 20.854 42.107 1.00 76.06 468 PRO A N 1
ATOM 3694 C CA . PRO A 1 468 ? -24.542 20.723 42.583 1.00 76.06 468 PRO A CA 1
ATOM 3695 C C . PRO A 1 468 ? -25.557 21.468 41.701 1.00 76.06 468 PRO A C 1
ATOM 3697 O O . PRO A 1 468 ? -25.521 22.691 41.593 1.00 76.06 468 PRO A O 1
ATOM 3700 N N . GLY A 1 469 ? -26.510 20.728 41.125 1.00 73.44 469 GLY A N 1
ATOM 3701 C CA . GLY A 1 469 ? -27.612 21.296 40.340 1.00 73.44 469 GLY A CA 1
ATOM 3702 C C . GLY A 1 469 ? -27.301 21.585 38.868 1.00 73.44 469 GLY A C 1
ATOM 3703 O O . GLY A 1 469 ? -28.138 22.198 38.212 1.00 73.44 469 GLY A O 1
ATOM 3704 N N . GLU A 1 470 ? -26.155 21.133 38.349 1.00 77.94 470 GLU A N 1
ATOM 3705 C CA . GLU A 1 470 ? -25.719 21.329 36.959 1.00 77.94 470 GLU A CA 1
ATOM 3706 C C . GLU A 1 470 ? -25.329 19.984 36.307 1.00 77.94 470 GLU A C 1
ATOM 3708 O O . GLU A 1 470 ? -24.921 19.053 37.011 1.00 77.94 470 GLU A O 1
ATOM 3713 N N . PRO A 1 471 ? -25.468 19.837 34.976 1.00 77.81 471 PRO A N 1
ATOM 3714 C CA . PRO A 1 471 ? -24.998 18.652 34.264 1.00 77.81 471 PRO A CA 1
ATOM 3715 C C . PRO A 1 471 ? -23.472 18.515 34.359 1.00 77.81 471 PRO A C 1
ATOM 3717 O O . PRO A 1 471 ? -22.752 19.502 34.500 1.00 77.81 471 PRO A O 1
ATOM 3720 N N . ALA A 1 472 ? -22.977 17.279 34.262 1.00 83.38 472 ALA A N 1
ATOM 3721 C CA . ALA A 1 472 ? -21.542 17.020 34.255 1.00 83.38 472 ALA A CA 1
ATOM 3722 C C . ALA A 1 472 ? -20.882 17.635 33.012 1.00 83.38 472 ALA A C 1
ATOM 3724 O O . ALA A 1 472 ? -21.409 17.538 31.902 1.00 83.38 472 ALA A O 1
ATOM 3725 N N . VAL A 1 473 ? -19.715 18.237 33.206 1.00 81.19 473 VAL A N 1
ATOM 3726 C CA . VAL A 1 473 ? -18.952 18.936 32.171 1.00 81.19 473 VAL A CA 1
ATOM 3727 C C . VAL A 1 473 ? -17.597 18.264 32.025 1.00 81.19 473 VAL A C 1
ATOM 3729 O O . VAL A 1 473 ? -16.957 17.965 33.026 1.00 81.19 473 VAL A O 1
ATOM 3732 N N . THR A 1 474 ? -17.154 18.025 30.792 1.00 81.12 474 THR A N 1
ATOM 3733 C CA . THR A 1 474 ? -15.805 17.507 30.521 1.00 81.12 474 THR A CA 1
ATOM 3734 C C . THR A 1 474 ? -14.938 18.615 29.936 1.00 81.12 474 THR A C 1
ATOM 3736 O O . THR A 1 474 ? -15.375 19.332 29.038 1.00 81.12 474 THR A O 1
ATOM 3739 N N . LEU A 1 475 ? -13.731 18.756 30.468 1.00 76.56 475 LEU A N 1
ATOM 3740 C CA . LEU A 1 475 ? -12.682 19.668 30.026 1.00 76.56 475 LEU A CA 1
ATOM 3741 C C . LEU A 1 475 ? -11.452 18.828 29.677 1.00 76.56 475 LEU A C 1
ATOM 3743 O O . LEU A 1 475 ? -11.193 17.836 30.349 1.00 76.56 475 LEU A O 1
ATOM 3747 N N . GLU A 1 476 ? -10.712 19.200 28.640 1.00 76.00 476 GLU A N 1
ATOM 3748 C CA . GLU A 1 476 ? -9.555 18.437 28.158 1.00 76.00 476 GLU A CA 1
ATOM 3749 C C . GLU A 1 476 ? -8.373 19.367 27.898 1.00 76.00 476 GLU A C 1
ATOM 3751 O O . GLU A 1 476 ? -8.530 20.395 27.235 1.00 76.00 476 GLU A O 1
ATOM 3756 N N . GLU A 1 477 ? -7.205 18.969 28.404 1.00 75.50 477 GLU A N 1
ATOM 3757 C CA . GLU A 1 477 ? -5.923 19.651 28.225 1.00 75.50 477 GLU A CA 1
ATOM 3758 C C . GLU A 1 477 ? -4.824 18.711 27.747 1.00 75.50 477 GLU A C 1
ATOM 3760 O O . GLU A 1 477 ? -4.872 17.531 28.050 1.00 75.50 477 GLU A O 1
ATOM 3765 N N . LEU A 1 478 ? -3.816 19.216 27.033 1.00 70.94 478 LEU A N 1
ATOM 3766 C CA . LEU A 1 478 ? -2.717 18.394 26.515 1.00 70.94 478 LEU A CA 1
ATOM 3767 C C . LEU A 1 478 ? -1.391 18.795 27.168 1.00 70.94 478 LEU A C 1
ATOM 3769 O O . LEU A 1 478 ? -1.033 19.968 27.172 1.00 70.94 478 LEU A O 1
ATOM 3773 N N . VAL A 1 479 ? -0.632 17.820 27.666 1.00 76.62 479 VAL A N 1
ATOM 3774 C CA . VAL A 1 479 ? 0.724 18.024 28.197 1.00 76.62 479 VAL A CA 1
ATOM 3775 C C . VAL A 1 479 ? 1.725 17.113 27.496 1.00 76.62 479 VAL A C 1
ATOM 3777 O O . VAL A 1 479 ? 1.414 15.973 27.148 1.00 76.62 479 VAL A O 1
ATOM 3780 N N . LEU A 1 480 ? 2.941 17.609 27.290 1.00 72.81 480 LEU A N 1
ATOM 3781 C CA . LEU A 1 480 ? 4.052 16.838 26.742 1.00 72.81 480 LEU A CA 1
ATOM 3782 C C . LEU A 1 480 ? 4.925 16.310 27.880 1.00 72.81 480 LEU A C 1
ATOM 3784 O O . LEU A 1 480 ? 5.378 17.085 28.722 1.00 72.81 480 LEU A O 1
ATOM 3788 N N . VAL A 1 481 ? 5.194 15.004 27.875 1.00 78.31 481 VAL A N 1
ATOM 3789 C CA . VAL A 1 481 ? 6.202 14.394 28.744 1.00 78.31 481 VAL A CA 1
ATOM 3790 C C . VAL A 1 481 ? 7.365 13.909 27.894 1.00 78.31 481 VAL A C 1
ATOM 3792 O O . VAL A 1 481 ? 7.213 12.987 27.093 1.00 78.31 481 VAL A O 1
ATOM 3795 N N . GLU A 1 482 ? 8.537 14.509 28.060 1.00 73.88 482 GLU A N 1
ATOM 3796 C CA . GLU A 1 482 ? 9.743 14.139 27.320 1.00 73.88 482 GLU A CA 1
ATOM 3797 C C . GLU A 1 482 ? 10.975 14.311 28.208 1.00 73.88 482 GLU A C 1
ATOM 3799 O O . GLU A 1 482 ? 11.039 15.227 29.024 1.00 73.88 482 GLU A O 1
ATOM 3804 N N . ARG A 1 483 ? 11.967 13.420 28.083 1.00 70.69 483 ARG A N 1
ATOM 3805 C CA . ARG A 1 483 ? 13.266 13.680 28.718 1.00 70.69 483 ARG A CA 1
ATOM 3806 C C . ARG A 1 483 ? 13.935 14.801 27.952 1.00 70.69 483 ARG A C 1
ATOM 3808 O O . ARG A 1 483 ? 14.028 14.699 26.730 1.00 70.69 483 ARG A O 1
ATOM 3815 N N . GLU A 1 484 ? 14.471 15.797 28.653 1.00 48.84 484 GLU A N 1
ATOM 3816 C CA . GLU A 1 484 ? 15.329 16.785 28.010 1.00 48.84 484 GLU A CA 1
ATOM 3817 C C . GLU A 1 484 ? 16.394 16.035 27.183 1.00 48.84 484 GLU A C 1
ATOM 3819 O O . GLU A 1 484 ? 17.064 15.129 27.707 1.00 48.84 484 GLU A O 1
ATOM 3824 N N . PRO A 1 485 ? 16.507 16.298 25.870 1.00 40.16 485 PRO A N 1
ATOM 3825 C CA . PRO A 1 485 ? 17.466 15.592 25.043 1.00 40.16 485 PRO A CA 1
ATOM 3826 C C . PRO A 1 485 ? 18.853 15.891 25.598 1.00 40.16 485 PRO A C 1
ATOM 3828 O O . PRO A 1 485 ? 19.290 17.033 25.525 1.00 40.16 485 PRO A O 1
ATOM 3831 N N . ASN A 1 486 ? 19.538 14.877 26.151 1.00 35.34 486 ASN A N 1
ATOM 3832 C CA . ASN A 1 486 ? 20.916 15.004 26.626 1.00 35.34 486 ASN A CA 1
ATOM 3833 C C . ASN A 1 486 ? 21.757 15.569 25.478 1.00 35.34 486 ASN A C 1
ATOM 3835 O O . ASN A 1 486 ? 22.041 14.849 24.508 1.00 35.34 486 ASN A O 1
ATOM 3839 N N . PRO A 1 487 ? 22.151 16.845 25.539 1.00 36.84 487 PRO A N 1
ATOM 3840 C CA . PRO A 1 487 ? 22.729 17.476 24.394 1.00 36.84 487 PRO A CA 1
ATOM 3841 C C . PRO A 1 487 ? 24.234 17.322 24.526 1.00 36.84 487 PRO A C 1
ATOM 3843 O O . PRO A 1 487 ? 24.973 18.275 24.754 1.00 36.84 487 PRO A O 1
ATOM 3846 N N . ALA A 1 488 ? 24.704 16.097 24.303 1.00 32.31 488 ALA A N 1
ATOM 3847 C CA . ALA A 1 488 ? 26.127 15.812 24.141 1.00 32.31 488 ALA A CA 1
ATOM 3848 C C . ALA A 1 488 ? 26.758 16.644 22.997 1.00 32.31 488 ALA A C 1
ATOM 3850 O O . ALA A 1 488 ? 27.977 16.727 22.880 1.00 32.31 488 ALA A O 1
ATOM 3851 N N . TRP A 1 489 ? 25.939 17.290 22.155 1.00 41.00 489 TRP A N 1
ATOM 3852 C CA . TRP A 1 489 ? 26.360 18.256 21.142 1.00 41.00 489 TRP A CA 1
ATOM 3853 C C . TRP A 1 489 ? 26.253 19.740 21.575 1.00 41.00 489 TRP A C 1
ATOM 3855 O O . TRP A 1 489 ? 26.903 20.569 20.939 1.00 41.00 489 TRP A O 1
ATOM 3865 N N . LEU A 1 490 ? 25.520 20.101 22.647 1.00 30.17 490 LEU A N 1
ATOM 3866 C CA . LEU A 1 490 ? 25.528 21.470 23.214 1.00 30.17 490 LEU A CA 1
ATOM 3867 C C . LEU A 1 490 ? 26.769 21.733 24.078 1.00 30.17 490 LEU A C 1
ATOM 3869 O O . LEU A 1 490 ? 27.243 22.867 24.121 1.00 30.17 490 LEU A O 1
ATOM 3873 N N . GLU A 1 491 ? 27.362 20.709 24.703 1.00 28.52 491 GLU A N 1
ATOM 3874 C CA . GLU A 1 491 ? 28.611 20.872 25.472 1.00 28.52 491 GLU A CA 1
ATOM 3875 C C . GLU A 1 491 ? 29.791 21.349 24.599 1.00 28.52 491 GLU A C 1
ATOM 3877 O O . GLU A 1 491 ? 30.709 22.004 25.092 1.00 28.52 491 GLU A O 1
ATOM 3882 N N . GLY A 1 492 ? 29.734 21.121 23.281 1.00 30.53 492 GLY A N 1
ATOM 3883 C CA . GLY A 1 492 ? 30.711 21.640 22.318 1.00 30.53 492 GLY A CA 1
ATOM 3884 C C . GLY A 1 492 ? 30.556 23.127 21.964 1.00 30.53 492 GLY A C 1
ATOM 3885 O O . GLY A 1 492 ? 31.454 23.688 21.339 1.00 30.53 492 GLY A O 1
ATOM 3886 N N . LEU A 1 493 ? 29.452 23.783 22.348 1.00 33.59 493 LEU A N 1
ATOM 3887 C CA . LEU A 1 493 ? 29.166 25.184 21.999 1.00 33.59 493 LEU A CA 1
ATOM 3888 C C . LEU A 1 493 ? 29.658 26.193 23.050 1.00 33.59 493 LEU A C 1
ATOM 3890 O O . LEU A 1 493 ? 29.889 27.352 22.713 1.00 33.59 493 LEU A O 1
ATOM 3894 N N . HIS A 1 494 ? 29.903 25.771 24.295 1.00 28.94 494 HIS A N 1
ATOM 3895 C CA . HIS A 1 494 ? 30.383 26.672 25.352 1.00 28.94 494 HIS A CA 1
ATOM 3896 C C . HIS A 1 494 ? 31.910 26.861 25.389 1.00 28.94 494 HIS A C 1
ATOM 3898 O O . HIS A 1 494 ? 32.381 27.785 26.050 1.00 28.94 494 HIS A O 1
ATOM 3904 N N . SER A 1 495 ? 32.700 26.051 24.671 1.00 28.06 495 SER A N 1
ATOM 3905 C CA . SER A 1 495 ? 34.171 26.140 24.714 1.00 28.06 495 SER A CA 1
ATOM 3906 C C . SER A 1 495 ? 34.825 26.818 23.503 1.00 28.06 495 SER A C 1
ATOM 3908 O O . SER A 1 495 ? 36.051 26.873 23.452 1.00 28.06 495 SER A O 1
ATOM 3910 N N . ALA A 1 496 ? 34.057 27.303 22.521 1.00 29.55 496 ALA A N 1
ATOM 3911 C CA . ALA A 1 496 ? 34.612 27.811 21.256 1.00 29.55 496 ALA A CA 1
ATOM 3912 C C . ALA A 1 496 ? 34.287 29.283 20.937 1.00 29.55 496 ALA A C 1
ATOM 3914 O O . ALA A 1 496 ? 34.650 29.758 19.865 1.00 29.55 496 ALA A O 1
ATOM 3915 N N . ALA A 1 497 ? 33.639 30.024 21.842 1.00 29.39 497 ALA A N 1
ATOM 3916 C CA . ALA A 1 497 ? 33.232 31.406 21.577 1.00 29.39 497 ALA A CA 1
ATOM 3917 C C . ALA A 1 497 ? 33.464 32.358 22.761 1.00 29.39 497 ALA A C 1
ATOM 3919 O O . ALA A 1 497 ? 32.560 33.092 23.138 1.00 29.39 497 ALA A O 1
ATOM 3920 N N . ILE A 1 498 ? 34.671 32.370 23.337 1.00 30.48 498 ILE A N 1
ATOM 3921 C CA . ILE A 1 498 ? 35.208 33.553 24.029 1.00 30.48 498 ILE A CA 1
ATOM 3922 C C . ILE A 1 498 ? 36.716 33.604 23.761 1.00 30.48 498 ILE A C 1
ATOM 3924 O O . ILE A 1 498 ? 37.491 32.957 24.457 1.00 30.48 498 ILE A O 1
ATOM 3928 N N . ASP A 1 499 ? 37.126 34.380 22.759 1.00 27.25 499 ASP A N 1
ATOM 3929 C CA . ASP A 1 499 ? 38.367 35.146 22.865 1.00 27.25 499 ASP A CA 1
ATOM 3930 C C . ASP A 1 499 ? 38.239 36.457 22.067 1.00 27.25 499 ASP A C 1
ATOM 3932 O O . ASP A 1 499 ? 37.650 36.504 20.987 1.00 27.25 499 ASP A O 1
ATOM 3936 N N . HIS A 1 500 ? 38.687 37.539 22.697 1.00 30.55 500 HIS A N 1
ATOM 3937 C CA . HIS A 1 500 ? 38.265 38.934 22.521 1.00 30.55 500 HIS A CA 1
ATOM 3938 C C . HIS A 1 500 ? 38.698 39.650 21.225 1.00 30.55 500 HIS A C 1
ATOM 3940 O O . HIS A 1 500 ? 39.785 39.396 20.716 1.00 30.55 500 HIS A O 1
ATOM 3946 N N . ALA A 1 501 ? 37.938 40.695 20.838 1.00 25.31 501 ALA A N 1
ATOM 3947 C CA . ALA A 1 501 ? 38.473 42.051 20.586 1.00 25.31 501 ALA A CA 1
ATOM 3948 C C . ALA A 1 501 ? 37.360 43.130 20.450 1.00 25.31 501 ALA A C 1
ATOM 3950 O O . ALA A 1 501 ? 36.553 43.084 19.526 1.00 25.31 501 ALA A O 1
ATOM 3951 N N . GLU A 1 502 ? 37.350 44.116 21.356 1.00 23.80 502 GLU A N 1
ATOM 3952 C CA . GLU A 1 502 ? 36.748 45.467 21.207 1.00 23.80 502 GLU A CA 1
ATOM 3953 C C . GLU A 1 502 ? 37.723 46.421 20.453 1.00 23.80 502 GLU A C 1
ATOM 3955 O O . GLU A 1 502 ? 38.887 46.046 20.282 1.00 23.80 502 GLU A O 1
ATOM 3960 N N . PRO A 1 503 ? 37.420 47.725 20.232 1.00 42.56 503 PRO A N 1
ATOM 3961 C CA . PRO A 1 503 ? 36.294 48.398 19.549 1.00 42.56 503 PRO A CA 1
ATOM 3962 C C . PRO A 1 503 ? 36.866 49.376 18.455 1.00 42.56 503 PRO A C 1
ATOM 3964 O O . PRO A 1 503 ? 38.045 49.221 18.115 1.00 42.56 503 PRO A O 1
ATOM 3967 N N . PRO A 1 504 ? 36.137 50.353 17.844 1.00 30.66 504 PRO A N 1
ATOM 3968 C CA . PRO A 1 504 ? 35.801 51.617 18.532 1.00 30.66 504 PRO A CA 1
ATOM 3969 C C . PRO A 1 504 ? 34.478 52.313 18.114 1.00 30.66 504 PRO A C 1
ATOM 3971 O O . PRO A 1 504 ? 33.824 51.955 17.135 1.00 30.66 504 PRO A O 1
ATOM 3974 N N . ASP A 1 505 ? 34.151 53.328 18.916 1.00 29.41 505 ASP A N 1
ATOM 3975 C CA . ASP A 1 505 ? 33.030 54.277 18.891 1.00 29.41 505 ASP A CA 1
ATOM 3976 C C . ASP A 1 505 ? 32.860 55.088 17.588 1.00 29.41 505 ASP A C 1
ATOM 3978 O O . ASP A 1 505 ? 33.843 55.420 16.929 1.00 29.41 505 ASP A O 1
ATOM 3982 N N . ASP A 1 506 ? 31.619 55.467 17.250 1.00 28.42 506 ASP A N 1
ATOM 3983 C CA . ASP A 1 506 ? 31.162 56.872 17.271 1.00 28.42 506 ASP A CA 1
ATOM 3984 C C . ASP A 1 506 ? 29.696 57.020 16.804 1.00 28.42 506 ASP A C 1
ATOM 3986 O O . ASP A 1 506 ? 29.151 56.235 16.028 1.00 28.42 506 ASP A O 1
ATOM 3990 N N . GLU A 1 507 ? 29.064 58.047 17.360 1.00 24.38 507 GLU A N 1
ATOM 3991 C CA . GLU A 1 507 ? 27.634 58.362 17.428 1.00 24.38 507 GLU A CA 1
ATOM 3992 C C . GLU A 1 507 ? 27.155 59.243 16.218 1.00 24.38 507 GLU A C 1
ATOM 3994 O O . GLU A 1 507 ? 27.892 59.404 15.246 1.00 24.38 507 GLU A O 1
ATOM 3999 N N . PRO A 1 508 ? 25.951 59.859 16.222 1.00 57.19 508 PRO A N 1
ATOM 4000 C CA . PRO A 1 508 ? 24.700 59.466 15.550 1.00 57.19 508 PRO A CA 1
ATOM 4001 C C . PRO A 1 508 ? 24.279 60.439 14.410 1.00 57.19 508 PRO A C 1
ATOM 4003 O O . PRO A 1 508 ? 25.055 61.316 14.051 1.00 57.19 508 PRO A O 1
ATOM 4006 N N . LEU A 1 509 ? 23.047 60.333 13.861 1.00 25.27 509 LEU A N 1
ATOM 4007 C CA . LEU A 1 509 ? 22.138 61.478 13.557 1.00 25.27 509 LEU A CA 1
ATOM 4008 C C . LEU A 1 509 ? 20.797 61.059 12.891 1.00 25.27 509 LEU A C 1
ATOM 4010 O O . LEU A 1 509 ? 20.754 60.643 11.739 1.00 25.27 509 LEU A O 1
ATOM 4014 N N . ALA A 1 510 ? 19.728 61.160 13.689 1.00 25.50 510 ALA A N 1
ATOM 4015 C CA . ALA A 1 510 ? 18.503 61.973 13.546 1.00 25.50 510 ALA A CA 1
ATOM 4016 C C . ALA A 1 510 ? 17.748 62.173 12.203 1.00 25.50 510 ALA A C 1
ATOM 4018 O O . ALA A 1 510 ? 18.317 62.668 11.238 1.00 25.50 510 ALA A O 1
ATOM 4019 N N . GLU A 1 511 ? 16.414 61.978 12.321 1.00 29.16 511 GLU A N 1
ATOM 4020 C CA . GLU A 1 511 ? 15.288 62.818 11.818 1.00 29.16 511 GLU A CA 1
ATOM 4021 C C . GLU A 1 511 ? 15.129 62.942 10.272 1.00 29.16 511 GLU A C 1
ATOM 4023 O O . GLU A 1 511 ? 16.093 63.015 9.532 1.00 29.16 511 GLU A O 1
ATOM 4028 N N . ASP A 1 512 ? 13.955 62.982 9.632 1.00 26.12 512 ASP A N 1
ATOM 4029 C CA . ASP A 1 512 ? 12.689 63.582 10.017 1.00 26.12 512 ASP A CA 1
ATOM 4030 C C . ASP A 1 512 ? 11.611 63.298 8.926 1.00 26.12 512 ASP A C 1
ATOM 4032 O O . ASP A 1 512 ? 11.921 63.170 7.744 1.00 26.12 512 ASP A O 1
ATOM 4036 N N . ARG A 1 513 ? 10.343 63.293 9.360 1.00 26.47 513 ARG A N 1
ATOM 4037 C CA . ARG A 1 513 ? 9.145 63.939 8.767 1.00 26.47 513 ARG A CA 1
ATOM 4038 C C . ARG A 1 513 ? 8.584 63.689 7.344 1.00 26.47 513 ARG A C 1
ATOM 4040 O O . ARG A 1 513 ? 9.168 63.985 6.315 1.00 26.47 513 ARG A O 1
ATOM 4047 N N . GLU A 1 514 ? 7.267 63.438 7.421 1.00 27.02 514 GLU A N 1
ATOM 4048 C CA . GLU A 1 514 ? 6.140 64.149 6.770 1.00 27.02 514 GLU A CA 1
ATOM 4049 C C . GLU A 1 514 ? 5.575 63.712 5.401 1.00 27.02 514 GLU A C 1
ATOM 4051 O O . GLU A 1 514 ? 6.093 64.007 4.336 1.00 27.02 514 GLU A O 1
ATOM 4056 N N . ARG A 1 515 ? 4.376 63.108 5.506 1.00 25.67 515 ARG A N 1
ATOM 4057 C CA . ARG A 1 515 ? 3.045 63.612 5.083 1.00 25.67 515 ARG A CA 1
ATOM 4058 C C . ARG A 1 515 ? 2.789 64.060 3.629 1.00 25.67 515 ARG A C 1
ATOM 4060 O O . ARG A 1 515 ? 3.288 65.084 3.182 1.00 25.67 515 ARG A O 1
ATOM 4067 N N . SER A 1 516 ? 1.662 63.504 3.146 1.00 27.44 516 SER A N 1
ATOM 4068 C CA . SER A 1 516 ? 0.565 64.165 2.396 1.00 27.44 516 SER A CA 1
ATOM 4069 C C . SER A 1 516 ? 0.825 64.400 0.894 1.00 27.44 516 SER A C 1
ATOM 4071 O O . SER A 1 516 ? 1.964 64.575 0.497 1.00 27.44 516 SER A O 1
ATOM 4073 N N . ALA A 1 517 ? -0.140 64.390 -0.029 1.00 27.47 517 ALA A N 1
ATOM 4074 C CA . ALA A 1 517 ? -1.600 64.382 0.021 1.00 27.47 517 ALA A CA 1
ATOM 4075 C C . ALA A 1 517 ? -2.148 64.087 -1.405 1.00 27.47 517 ALA A C 1
ATOM 4077 O O . ALA A 1 517 ? -1.407 64.277 -2.368 1.00 27.47 517 ALA A O 1
ATOM 4078 N N . ASP A 1 518 ? -3.453 63.778 -1.494 1.00 28.70 518 ASP A N 1
ATOM 4079 C CA . ASP A 1 518 ? -4.404 64.333 -2.489 1.00 28.70 518 ASP A CA 1
ATOM 4080 C C . ASP A 1 518 ? -4.345 63.857 -3.971 1.00 28.70 518 ASP A C 1
ATOM 4082 O O . ASP A 1 518 ? -3.280 63.608 -4.512 1.00 28.70 518 ASP A O 1
ATOM 4086 N N . LEU A 1 519 ? -5.426 63.729 -4.766 1.00 29.91 519 LEU A N 1
ATOM 4087 C CA . LEU A 1 519 ? -6.867 64.027 -4.657 1.00 29.91 519 LEU A CA 1
ATOM 4088 C C . LEU A 1 519 ? -7.601 63.531 -5.947 1.00 29.91 519 LEU A C 1
ATOM 4090 O O . LEU A 1 519 ? -6.988 63.489 -7.010 1.00 29.91 519 LEU A O 1
ATOM 4094 N N . VAL A 1 520 ? -8.930 63.333 -5.833 1.00 27.72 520 VAL A N 1
ATOM 4095 C CA . VAL A 1 520 ? -10.026 63.650 -6.806 1.00 27.72 520 VAL A CA 1
ATOM 4096 C C . VAL A 1 520 ? -10.361 62.711 -7.984 1.00 27.72 520 VAL A C 1
ATOM 4098 O O . VAL A 1 520 ? -9.505 62.367 -8.792 1.00 27.72 520 VAL A O 1
ATOM 4101 N N . GLY A 1 521 ? -11.677 62.468 -8.165 1.00 25.77 521 GLY A N 1
ATOM 4102 C CA . GLY A 1 521 ? -12.275 62.344 -9.510 1.00 25.77 521 GLY A CA 1
ATOM 4103 C C . GLY A 1 521 ? -13.593 61.564 -9.686 1.00 25.77 521 GLY A C 1
ATOM 4104 O O . GLY A 1 521 ? -13.582 60.554 -10.368 1.00 25.77 521 GLY A O 1
ATOM 4105 N N . GLU A 1 522 ? -14.670 62.042 -9.059 1.00 30.67 522 GLU A N 1
ATOM 4106 C CA . GLU A 1 522 ? -16.122 62.030 -9.388 1.00 30.67 522 GLU A CA 1
ATOM 4107 C C . GLU A 1 522 ? -16.792 61.299 -10.600 1.00 30.67 522 GLU A C 1
ATOM 4109 O O . GLU A 1 522 ? -16.300 61.299 -11.724 1.00 30.67 522 GLU A O 1
ATOM 4114 N N . GLU A 1 523 ? -18.040 60.864 -10.300 1.00 30.66 523 GLU A N 1
ATOM 4115 C CA . GLU A 1 523 ? -19.332 60.999 -11.039 1.00 30.66 523 GLU A CA 1
ATOM 4116 C C . GLU A 1 523 ? -19.913 59.909 -12.002 1.00 30.66 523 GLU A C 1
ATOM 4118 O O . GLU A 1 523 ? -19.551 59.793 -13.167 1.00 30.66 523 GLU A O 1
ATOM 4123 N N . ASP A 1 524 ? -20.894 59.152 -11.465 1.00 29.12 524 ASP A N 1
ATOM 4124 C CA . ASP A 1 524 ? -22.375 59.277 -11.625 1.00 29.12 524 ASP A CA 1
ATOM 4125 C C . ASP A 1 524 ? -23.246 58.567 -12.714 1.00 29.12 524 ASP A C 1
ATOM 4127 O O . ASP A 1 524 ? -22.912 58.465 -13.891 1.00 29.12 524 ASP A O 1
ATOM 4131 N N . LEU A 1 525 ? -24.463 58.208 -12.239 1.00 27.52 525 LEU A N 1
ATOM 4132 C CA . LEU A 1 525 ? -25.797 58.034 -12.882 1.00 27.52 525 LEU A CA 1
ATOM 4133 C C . LEU A 1 525 ? -26.275 56.711 -13.555 1.00 27.52 525 LEU A C 1
ATOM 4135 O O . LEU A 1 525 ? -26.178 56.500 -14.760 1.00 27.52 525 LEU A O 1
ATOM 4139 N N . SER A 1 526 ? -26.939 55.884 -12.727 1.00 26.52 526 SER A N 1
ATOM 4140 C CA . SER A 1 526 ? -28.370 55.444 -12.730 1.00 26.52 526 SER A CA 1
ATOM 4141 C C . SER A 1 526 ? -29.212 55.206 -14.010 1.00 26.52 526 SER A C 1
ATOM 4143 O O . SER A 1 526 ? -29.316 56.096 -14.851 1.00 26.52 526 SER A O 1
ATOM 4145 N N . LEU A 1 527 ? -29.996 54.101 -14.006 1.00 27.16 527 LEU A N 1
ATOM 4146 C CA . LEU A 1 527 ? -31.492 53.989 -14.086 1.00 27.16 527 LEU A CA 1
ATOM 4147 C C . LEU A 1 527 ? -31.897 52.537 -14.477 1.00 27.16 527 LEU A C 1
ATOM 4149 O O . LEU A 1 527 ? -31.467 52.044 -15.514 1.00 27.16 527 LEU A O 1
ATOM 4153 N N . GLU A 1 528 ? -32.465 51.719 -13.578 1.00 28.66 528 GLU A N 1
ATOM 4154 C CA . GLU A 1 528 ? -33.898 51.503 -13.214 1.00 28.66 528 GLU A CA 1
ATOM 4155 C C . GLU A 1 528 ? -34.732 50.655 -14.215 1.00 28.66 528 GLU A C 1
ATOM 4157 O O . GLU A 1 528 ? -34.818 51.001 -15.385 1.00 28.66 528 GLU A O 1
ATOM 4162 N N . ILE A 1 529 ? -35.174 49.422 -13.885 1.00 27.17 529 ILE A N 1
ATOM 4163 C CA . ILE A 1 529 ? -36.335 48.909 -13.083 1.00 27.17 529 ILE A CA 1
ATOM 4164 C C . ILE A 1 529 ? -37.556 48.532 -13.959 1.00 27.17 529 ILE A C 1
ATOM 4166 O O . ILE A 1 529 ? -38.010 49.321 -14.781 1.00 27.17 529 ILE A O 1
ATOM 4170 N N . GLY A 1 530 ? -38.145 47.346 -13.702 1.00 25.83 530 GLY A N 1
ATOM 4171 C CA . GLY A 1 530 ? -39.493 46.971 -14.171 1.00 25.83 530 GLY A CA 1
ATOM 4172 C C . GLY A 1 530 ? -39.952 45.521 -13.893 1.00 25.83 530 GLY A C 1
ATOM 4173 O O . GLY A 1 530 ? -39.993 44.715 -14.811 1.00 25.83 530 GLY A O 1
ATOM 4174 N N . THR A 1 531 ? -40.221 45.205 -12.617 1.00 28.19 531 THR A N 1
ATOM 4175 C CA . THR A 1 531 ? -41.399 44.509 -12.002 1.00 28.19 531 THR A CA 1
ATOM 4176 C C . THR A 1 531 ? -42.540 43.926 -12.898 1.00 28.19 531 THR A C 1
ATOM 4178 O O . THR A 1 531 ? -42.791 44.478 -13.958 1.00 28.19 531 THR A O 1
ATOM 4181 N N . LEU A 1 532 ? -43.399 42.923 -12.579 1.00 27.47 532 LEU A N 1
ATOM 4182 C CA . LEU A 1 532 ? -43.827 42.116 -11.398 1.00 27.47 532 LEU A CA 1
ATOM 4183 C C . LEU A 1 532 ? -44.846 41.000 -11.862 1.00 27.47 532 LEU A C 1
ATOM 4185 O O . LEU A 1 532 ? -45.642 41.275 -12.753 1.00 27.47 532 LEU A O 1
ATOM 4189 N N . VAL A 1 533 ? -44.875 39.840 -11.165 1.00 28.19 533 VAL A N 1
ATOM 4190 C CA . VAL A 1 533 ? -46.044 39.114 -10.540 1.00 28.19 533 VAL A CA 1
ATOM 4191 C C . VAL A 1 533 ? -46.987 38.104 -11.269 1.00 28.19 533 VAL A C 1
ATOM 4193 O O . VAL A 1 533 ? -47.633 38.426 -12.259 1.00 28.19 533 VAL A O 1
ATOM 4196 N N . ASP A 1 534 ? -47.097 36.928 -10.600 1.00 27.86 534 ASP A N 1
ATOM 4197 C CA . ASP A 1 534 ? -48.157 35.901 -10.344 1.00 27.86 534 ASP A CA 1
ATOM 4198 C C . ASP A 1 534 ? -49.038 35.241 -11.427 1.00 27.86 534 ASP A C 1
ATOM 4200 O O . ASP A 1 534 ? -49.742 35.900 -12.186 1.00 27.86 534 ASP A O 1
ATOM 4204 N N . SER A 1 535 ? -49.214 33.907 -11.348 1.00 28.03 535 SER A N 1
ATOM 4205 C CA . SER A 1 535 ? -50.256 33.232 -10.518 1.00 28.03 535 SER A CA 1
ATOM 4206 C C . SER A 1 535 ? -50.428 31.727 -10.843 1.00 28.03 535 SER A C 1
ATOM 4208 O O . SER A 1 535 ? -49.984 31.239 -11.879 1.00 28.03 535 SER A O 1
ATOM 4210 N N . ASP A 1 536 ? -51.051 31.030 -9.888 1.00 27.23 536 ASP A N 1
ATOM 4211 C CA . ASP A 1 536 ? -51.202 29.588 -9.639 1.00 27.23 536 ASP A CA 1
ATOM 4212 C C . ASP A 1 536 ? -52.076 28.729 -10.593 1.00 27.23 536 ASP A C 1
ATOM 4214 O O . ASP A 1 536 ? -52.889 29.217 -11.374 1.00 27.23 536 ASP A O 1
ATOM 4218 N N . GLU A 1 537 ? -51.979 27.411 -10.337 1.00 29.17 537 GLU A N 1
ATOM 4219 C CA . GLU A 1 537 ? -53.084 26.447 -10.106 1.00 29.17 537 GLU A CA 1
ATOM 4220 C C . GLU A 1 537 ? -53.346 25.284 -11.095 1.00 29.17 537 GLU A C 1
ATOM 4222 O O . GLU A 1 537 ? -53.167 25.349 -12.308 1.00 29.17 537 GLU A O 1
ATOM 4227 N N . ALA A 1 538 ? -53.739 24.155 -10.489 1.00 32.34 538 ALA A N 1
ATOM 4228 C CA . ALA A 1 538 ? -53.776 22.782 -10.997 1.00 32.34 538 ALA A CA 1
ATOM 4229 C C . ALA A 1 538 ? -55.113 22.368 -11.651 1.00 32.34 538 ALA A C 1
ATOM 4231 O O . ALA A 1 538 ? -56.131 23.011 -11.426 1.00 32.34 538 ALA A O 1
ATOM 4232 N N . THR A 1 539 ? -55.142 21.231 -12.378 1.00 26.08 539 THR A N 1
ATOM 4233 C CA . THR A 1 539 ? -56.270 20.252 -12.432 1.00 26.08 539 THR A CA 1
ATOM 4234 C C . THR A 1 539 ? -55.982 19.029 -13.339 1.00 26.08 539 THR A C 1
ATOM 4236 O O . THR A 1 539 ? -55.427 19.145 -14.425 1.00 26.08 539 THR A O 1
ATOM 4239 N N . THR A 1 540 ? -56.399 17.840 -12.886 1.00 29.48 540 THR A N 1
ATOM 4240 C CA . THR A 1 540 ? -56.715 16.592 -13.649 1.00 29.48 540 THR A CA 1
ATOM 4241 C C . THR A 1 540 ? -58.266 16.449 -13.700 1.00 29.48 540 THR A C 1
ATOM 4243 O O . THR A 1 540 ? -58.876 17.250 -12.983 1.00 29.48 540 THR A O 1
ATOM 4246 N N . PRO A 1 541 ? -58.975 15.522 -14.431 1.00 40.44 541 PRO A N 1
ATOM 4247 C CA . PRO A 1 541 ? -58.625 14.117 -14.782 1.00 40.44 541 PRO A CA 1
ATOM 4248 C C . PRO A 1 541 ? -59.255 13.459 -16.072 1.00 40.44 541 PRO A C 1
ATOM 4250 O O . PRO A 1 541 ? -60.024 14.075 -16.799 1.00 40.44 541 PRO A O 1
ATOM 4253 N N . ALA A 1 542 ? -58.968 12.146 -16.245 1.00 26.48 542 ALA A N 1
ATOM 4254 C CA . ALA A 1 542 ? -59.816 11.022 -16.745 1.00 26.48 542 ALA A CA 1
ATOM 4255 C C . ALA A 1 542 ? -59.908 10.579 -18.250 1.00 26.48 542 ALA A C 1
ATOM 4257 O O . ALA A 1 542 ? -60.549 11.223 -19.070 1.00 26.48 542 ALA A O 1
ATOM 4258 N N . ASP A 1 543 ? -59.372 9.360 -18.495 1.00 27.06 543 ASP A N 1
ATOM 4259 C CA . ASP A 1 543 ? -59.974 8.110 -19.061 1.00 27.06 543 ASP A CA 1
ATOM 4260 C C . ASP A 1 543 ? -60.229 7.868 -20.586 1.00 27.06 543 ASP A C 1
ATOM 4262 O O . ASP A 1 543 ? -61.027 8.562 -21.211 1.00 27.06 543 ASP A O 1
ATOM 4266 N N . THR A 1 544 ? -59.615 6.808 -21.172 1.00 27.61 544 THR A N 1
ATOM 4267 C CA . THR A 1 544 ? -60.258 5.601 -21.800 1.00 27.61 544 THR A CA 1
ATOM 4268 C C . THR A 1 544 ? -59.366 4.749 -22.763 1.00 27.61 544 THR A C 1
ATOM 4270 O O . THR A 1 544 ? -58.851 5.234 -23.763 1.00 27.61 544 THR A O 1
ATOM 4273 N N . ALA A 1 545 ? -59.296 3.435 -22.457 1.00 28.62 545 ALA A N 1
ATOM 4274 C CA . ALA A 1 545 ? -59.398 2.195 -23.284 1.00 28.62 545 ALA A CA 1
ATOM 4275 C C . ALA A 1 545 ? -58.361 1.680 -24.355 1.00 28.62 545 ALA A C 1
ATOM 4277 O O . ALA A 1 545 ? -58.293 2.163 -25.478 1.00 28.62 545 ALA A O 1
ATOM 4278 N N . VAL A 1 546 ? -57.690 0.563 -23.977 1.00 29.84 546 VAL A N 1
ATOM 4279 C CA . VAL A 1 546 ? -57.340 -0.778 -24.587 1.00 29.84 546 VAL A CA 1
ATOM 4280 C C . VAL A 1 546 ? -57.466 -1.050 -26.119 1.00 29.84 546 VAL A C 1
ATOM 4282 O O . VAL A 1 546 ? -58.460 -0.660 -26.730 1.00 29.84 546 VAL A O 1
ATOM 4285 N N . PRO A 1 547 ? -56.535 -1.834 -26.737 1.00 29.12 547 PRO A N 1
ATOM 4286 C CA . PRO A 1 547 ? -56.765 -3.281 -26.993 1.00 29.12 547 PRO A CA 1
ATOM 4287 C C . PRO A 1 547 ? -55.540 -4.229 -26.795 1.00 29.12 547 PRO A C 1
ATOM 4289 O O . PRO A 1 547 ? -54.387 -3.827 -26.918 1.00 29.12 547 PRO A O 1
ATOM 4292 N N . GLU A 1 548 ? -55.830 -5.514 -26.549 1.00 26.47 548 GLU A N 1
ATOM 4293 C CA . GLU A 1 548 ? -54.957 -6.718 -26.442 1.00 26.47 548 GLU A CA 1
ATOM 4294 C C . GLU A 1 548 ? -55.306 -7.716 -27.601 1.00 26.47 548 GLU A C 1
ATOM 4296 O O . GLU A 1 548 ? -56.342 -7.510 -28.238 1.00 26.47 548 GLU A O 1
ATOM 4301 N N . PRO A 1 549 ? -54.660 -8.897 -27.806 1.00 42.34 549 PRO A N 1
ATOM 4302 C CA . PRO A 1 549 ? -53.264 -9.238 -28.156 1.00 42.34 549 PRO A CA 1
ATOM 4303 C C . PRO A 1 549 ? -53.192 -10.192 -29.402 1.00 42.34 549 PRO A C 1
ATOM 4305 O O . PRO A 1 549 ? -54.215 -10.457 -30.040 1.00 42.34 549 PRO A O 1
ATOM 4308 N N . PRO A 1 550 ? -52.030 -10.808 -29.732 1.00 28.64 550 PRO A N 1
ATOM 4309 C CA . PRO A 1 550 ? -52.092 -12.221 -30.129 1.00 28.64 550 PRO A CA 1
ATOM 4310 C C . PRO A 1 550 ? -51.094 -13.158 -29.414 1.00 28.64 550 PRO A C 1
ATOM 4312 O O . PRO A 1 550 ? -49.902 -12.898 -29.304 1.00 28.64 550 PRO A O 1
ATOM 4315 N N . ALA A 1 551 ? -51.689 -14.268 -28.968 1.00 29.23 551 ALA A N 1
ATOM 4316 C CA . ALA A 1 551 ? -51.244 -15.623 -28.621 1.00 29.23 551 ALA A CA 1
ATOM 4317 C C . ALA A 1 551 ? -49.752 -16.047 -28.668 1.00 29.23 551 ALA A C 1
ATOM 4319 O O . ALA A 1 551 ? -49.160 -16.229 -29.727 1.00 29.23 551 ALA A O 1
ATOM 4320 N N . ALA A 1 552 ? -49.251 -16.346 -27.463 1.00 32.66 552 ALA A N 1
ATOM 4321 C CA . ALA A 1 552 ? -48.642 -17.588 -26.952 1.00 32.66 552 ALA A CA 1
ATOM 4322 C C . ALA A 1 552 ? -47.914 -18.588 -27.882 1.00 32.66 552 ALA A C 1
ATOM 4324 O O . ALA A 1 552 ? -48.536 -19.261 -28.703 1.00 32.66 552 ALA A O 1
ATOM 4325 N N . THR A 1 553 ? -46.653 -18.868 -27.521 1.00 26.55 553 THR A N 1
ATOM 4326 C CA . THR A 1 553 ? -46.051 -20.216 -27.546 1.00 26.55 553 THR A CA 1
ATOM 4327 C C . THR A 1 553 ? -45.157 -20.427 -26.315 1.00 26.55 553 THR A C 1
ATOM 4329 O O . THR A 1 553 ? -44.239 -19.646 -26.086 1.00 26.55 553 THR A O 1
ATOM 4332 N N . ASP A 1 554 ? -45.496 -21.472 -25.554 1.00 32.53 554 ASP A N 1
ATOM 4333 C CA . ASP A 1 554 ? -44.749 -22.246 -24.546 1.00 32.53 554 ASP A CA 1
ATOM 4334 C C . ASP A 1 554 ? -43.709 -21.552 -23.653 1.00 32.53 554 ASP A C 1
ATOM 4336 O O . ASP A 1 554 ? -42.527 -21.446 -23.978 1.00 32.53 554 ASP A O 1
ATOM 4340 N N . VAL A 1 555 ? -44.142 -21.234 -22.428 1.00 29.94 555 VAL A N 1
ATOM 4341 C CA . VAL A 1 555 ? -43.263 -21.018 -21.274 1.00 29.94 555 VAL A CA 1
ATOM 4342 C C . VAL A 1 555 ? -43.288 -22.287 -20.419 1.00 29.94 555 VAL A C 1
ATOM 4344 O O . VAL A 1 555 ? -44.346 -22.724 -19.963 1.00 29.94 555 VAL A O 1
ATOM 4347 N N . GLN A 1 556 ? -42.109 -22.886 -20.233 1.00 28.44 556 GLN A N 1
ATOM 4348 C CA . GLN A 1 556 ? -41.839 -23.919 -19.228 1.00 28.44 556 GLN A CA 1
ATOM 4349 C C . GLN A 1 556 ? -42.348 -23.476 -17.843 1.00 28.44 556 GLN A C 1
ATOM 4351 O O . GLN A 1 556 ? -42.310 -22.283 -17.543 1.00 28.44 556 GLN A O 1
ATOM 4356 N N . PRO A 1 557 ? -42.802 -24.396 -16.971 1.00 29.38 557 PRO A N 1
ATOM 4357 C CA . PRO A 1 557 ? -43.261 -24.017 -15.639 1.00 29.38 557 PRO A CA 1
ATOM 4358 C C . PRO A 1 557 ? -42.141 -23.290 -14.871 1.00 29.38 557 PRO A C 1
ATOM 4360 O O . PRO A 1 557 ? -40.971 -23.647 -15.041 1.00 29.38 557 PRO A O 1
ATOM 4363 N N . PRO A 1 558 ? -42.465 -22.290 -14.028 1.00 29.19 558 PRO A N 1
ATOM 4364 C CA . PRO A 1 558 ? -41.456 -21.578 -13.258 1.00 29.19 558 PRO A CA 1
ATOM 4365 C C . PRO A 1 558 ? -40.708 -22.560 -12.353 1.00 29.19 558 PRO A C 1
ATOM 4367 O O . PRO A 1 558 ? -41.326 -23.404 -11.699 1.00 29.19 558 PRO A O 1
ATOM 4370 N N . LEU A 1 559 ? -39.381 -22.429 -12.314 1.00 34.62 559 LEU A N 1
ATOM 4371 C CA . LEU A 1 559 ? -38.535 -23.005 -11.272 1.00 34.62 559 LEU A CA 1
ATOM 4372 C C . LEU A 1 559 ? -39.161 -22.677 -9.908 1.00 34.62 559 LEU A C 1
ATOM 4374 O O . LEU A 1 559 ? -39.456 -21.520 -9.619 1.00 34.62 559 LEU A O 1
ATOM 4378 N N . THR A 1 560 ? -39.408 -23.704 -9.097 1.00 35.56 560 THR A N 1
ATOM 4379 C CA . THR A 1 560 ? -39.869 -23.566 -7.712 1.00 35.56 560 THR A CA 1
ATOM 4380 C C . THR A 1 560 ? -38.964 -22.594 -6.957 1.00 35.56 560 THR A C 1
ATOM 4382 O O . THR A 1 560 ? -37.765 -22.847 -6.876 1.00 35.56 560 THR A O 1
ATOM 4385 N N . GLU A 1 561 ? -39.522 -21.513 -6.406 1.00 40.25 561 GLU A N 1
ATOM 4386 C CA . GLU A 1 561 ? -38.791 -20.577 -5.544 1.00 40.25 561 GLU A CA 1
ATOM 4387 C C . GLU A 1 561 ? -38.139 -21.342 -4.379 1.00 40.25 561 GLU A C 1
ATOM 4389 O O . GLU A 1 561 ? -38.819 -22.018 -3.598 1.00 40.25 561 GLU A O 1
ATOM 4394 N N . ALA A 1 562 ? -36.809 -21.269 -4.280 1.00 53.66 562 ALA A N 1
ATOM 4395 C CA . ALA A 1 562 ? -36.064 -21.818 -3.155 1.00 53.66 562 ALA A CA 1
ATOM 4396 C C . ALA A 1 562 ? -36.480 -21.085 -1.868 1.00 53.66 562 ALA A C 1
ATOM 4398 O O . ALA A 1 562 ? -36.422 -19.860 -1.783 1.00 53.66 562 ALA A O 1
ATOM 4399 N N . GLN A 1 563 ? -36.923 -21.837 -0.859 1.00 64.56 563 GLN A N 1
ATOM 4400 C CA . GLN A 1 563 ? -37.337 -21.277 0.426 1.00 64.56 563 GLN A CA 1
ATOM 4401 C C . GLN A 1 563 ? -36.103 -20.785 1.202 1.00 64.56 563 GLN A C 1
ATOM 4403 O O . GLN A 1 563 ? -35.226 -21.587 1.531 1.00 64.56 563 GLN A O 1
ATOM 4408 N N . GLU A 1 564 ? -36.045 -19.486 1.506 1.00 73.88 564 GLU A N 1
ATOM 4409 C CA . GLU A 1 564 ? -34.927 -18.860 2.222 1.00 73.88 564 GLU A CA 1
ATOM 4410 C C . GLU A 1 564 ? -34.786 -19.423 3.654 1.00 73.88 564 GLU A C 1
ATOM 4412 O O . GLU A 1 564 ? -35.774 -19.677 4.351 1.00 73.88 564 GLU A O 1
ATOM 4417 N N . ARG A 1 565 ? -33.546 -19.681 4.085 1.00 82.94 565 ARG A N 1
ATOM 4418 C CA . ARG A 1 565 ? -33.198 -20.264 5.393 1.00 82.94 565 ARG A CA 1
ATOM 4419 C C . ARG A 1 565 ? -32.135 -19.402 6.064 1.00 82.94 565 ARG A C 1
ATOM 4421 O O . ARG A 1 565 ? -31.362 -18.734 5.386 1.00 82.94 565 ARG A O 1
ATOM 4428 N N . TYR A 1 566 ? -32.044 -19.467 7.387 1.00 82.12 566 TYR A N 1
ATOM 4429 C CA . TYR A 1 566 ? -31.133 -18.659 8.196 1.00 82.12 566 TYR A CA 1
ATOM 4430 C C . TYR A 1 566 ? -30.357 -19.522 9.188 1.00 82.12 566 TYR A C 1
ATOM 4432 O O . TYR A 1 566 ? -30.926 -20.382 9.857 1.00 82.12 566 TYR A O 1
ATOM 4440 N N . LEU A 1 567 ? -29.056 -19.273 9.295 1.00 85.38 567 LEU A N 1
ATOM 4441 C CA . LEU A 1 567 ? -28.188 -19.754 10.355 1.00 85.38 567 LEU A CA 1
ATOM 4442 C C . LEU A 1 567 ? -28.299 -18.782 11.531 1.00 85.38 567 LEU A C 1
ATOM 4444 O O . LEU A 1 567 ? -27.802 -17.659 11.471 1.00 85.38 567 LEU A O 1
ATOM 4448 N N . ASN A 1 568 ? -28.996 -19.212 12.572 1.00 85.94 568 ASN A N 1
ATOM 4449 C CA . ASN A 1 568 ? -29.285 -18.422 13.758 1.00 85.94 568 ASN A CA 1
ATOM 4450 C C . ASN A 1 568 ? -28.276 -18.713 14.865 1.00 85.94 568 ASN A C 1
ATOM 4452 O O . ASN A 1 568 ? -27.933 -19.873 15.105 1.00 85.94 568 ASN A O 1
ATOM 4456 N N . CYS A 1 569 ? -27.894 -17.658 15.573 1.00 89.19 569 CYS A N 1
ATOM 4457 C CA . CYS A 1 569 ? -27.232 -17.686 16.864 1.00 89.19 569 CYS A CA 1
ATOM 4458 C C . CYS A 1 569 ? -28.233 -17.236 17.938 1.00 89.19 569 CYS A C 1
ATOM 4460 O O . CYS A 1 569 ? -29.007 -16.303 17.729 1.00 89.19 569 CYS A O 1
ATOM 4462 N N . GLN A 1 570 ? -28.244 -17.910 19.080 1.00 90.00 570 GLN A N 1
ATOM 4463 C CA . GLN A 1 570 ? -29.060 -17.537 20.232 1.00 90.00 570 GLN A CA 1
ATOM 4464 C C . GLN A 1 570 ? -28.380 -17.978 21.523 1.00 90.00 570 GLN A C 1
ATOM 4466 O O . GLN A 1 570 ? -27.604 -18.932 21.518 1.00 90.00 570 GLN A O 1
ATOM 4471 N N . ILE A 1 571 ? -28.729 -17.329 22.627 1.00 90.25 571 ILE A N 1
ATOM 4472 C CA . ILE A 1 571 ? -28.322 -17.743 23.969 1.00 90.25 571 ILE A CA 1
ATOM 4473 C C . ILE A 1 571 ? -29.518 -18.472 24.578 1.00 90.25 571 ILE A C 1
ATOM 4475 O O . ILE A 1 571 ? -30.622 -17.930 24.602 1.00 90.25 571 ILE A O 1
ATOM 4479 N N . GLU A 1 572 ? -29.348 -19.746 24.929 1.00 91.12 572 GLU A N 1
ATOM 4480 C CA . GLU A 1 572 ? -30.430 -20.523 25.543 1.00 91.12 572 GLU A CA 1
ATOM 4481 C C . GLU A 1 572 ? -30.678 -20.051 26.979 1.00 91.12 572 GLU A C 1
ATOM 4483 O O . GLU A 1 572 ? -29.745 -19.681 27.685 1.00 91.12 572 GLU A O 1
ATOM 4488 N N . ASP A 1 573 ? -31.956 -20.035 27.367 1.00 86.50 573 ASP A N 1
ATOM 4489 C CA . ASP A 1 573 ? -32.429 -19.686 28.711 1.00 86.50 573 ASP A CA 1
ATOM 4490 C C . ASP A 1 573 ? -31.987 -18.299 29.232 1.00 86.50 573 ASP A C 1
ATOM 4492 O O . ASP A 1 573 ? -31.994 -18.061 30.437 1.00 86.50 573 ASP A O 1
ATOM 4496 N N . HIS A 1 574 ? -31.668 -17.364 28.324 1.00 87.00 574 HIS A N 1
ATOM 4497 C CA . HIS A 1 574 ? -31.282 -15.981 28.637 1.00 87.00 574 HIS A CA 1
ATOM 4498 C C . HIS A 1 574 ? -32.106 -14.967 27.834 1.00 87.00 574 HIS A C 1
ATOM 4500 O O . HIS A 1 574 ? -32.369 -15.166 26.642 1.00 87.00 574 HIS A O 1
ATOM 4506 N N . GLU A 1 575 ? -32.519 -13.866 28.464 1.00 82.19 575 GLU A N 1
ATOM 4507 C CA . GLU A 1 575 ? -33.293 -12.826 27.784 1.00 82.19 575 GLU A CA 1
ATOM 4508 C C . GLU A 1 575 ? -32.412 -11.998 26.837 1.00 82.19 575 GLU A C 1
ATOM 4510 O O . GLU A 1 575 ? -31.363 -11.482 27.209 1.00 82.19 575 GLU A O 1
ATOM 4515 N N . VAL A 1 576 ? -32.863 -11.814 25.589 1.00 74.06 576 VAL A N 1
ATOM 4516 C CA . VAL A 1 576 ? -32.082 -11.138 24.531 1.00 74.06 576 VAL A CA 1
ATOM 4517 C C . VAL A 1 576 ? -31.709 -9.696 24.899 1.00 74.06 576 VAL A C 1
ATOM 4519 O O . VAL A 1 576 ? -30.671 -9.206 24.460 1.00 74.06 576 VAL A O 1
ATOM 4522 N N . LEU A 1 577 ? -32.548 -9.015 25.685 1.00 80.06 577 LEU A N 1
ATOM 4523 C CA . LEU A 1 577 ? -32.337 -7.629 26.113 1.00 80.06 577 LEU A CA 1
ATOM 4524 C C . LEU A 1 577 ? -31.488 -7.504 27.381 1.00 80.06 577 LEU A C 1
ATOM 4526 O O . LEU A 1 577 ? -31.048 -6.400 27.689 1.00 80.06 577 LEU A O 1
ATOM 4530 N N . GLU A 1 578 ? -31.237 -8.600 28.095 1.00 86.31 578 GLU A N 1
ATOM 4531 C CA . GLU A 1 578 ? -30.401 -8.573 29.289 1.00 86.31 578 GLU A CA 1
ATOM 4532 C C . GLU A 1 578 ? -28.933 -8.806 28.914 1.00 86.31 578 GLU A C 1
ATOM 4534 O O . GLU A 1 578 ? -28.640 -9.716 28.137 1.00 86.31 578 GLU A O 1
ATOM 4539 N N . PRO A 1 579 ? -27.978 -8.028 29.444 1.00 91.06 579 PRO A N 1
ATOM 4540 C CA . PRO A 1 579 ? -26.561 -8.269 29.205 1.00 91.06 579 PRO A CA 1
ATOM 4541 C C . PRO A 1 579 ? -26.078 -9.552 29.889 1.00 91.06 579 PRO A C 1
ATOM 4543 O O . PRO A 1 579 ? -26.608 -9.966 30.923 1.00 91.06 579 PRO A O 1
ATOM 4546 N N . LEU A 1 580 ? -25.006 -10.138 29.356 1.00 92.44 580 LEU A N 1
ATOM 4547 C CA . LEU A 1 580 ? -24.286 -11.214 30.035 1.00 92.44 580 LEU A CA 1
ATOM 4548 C C . LEU A 1 580 ? -23.578 -10.679 31.284 1.00 92.44 580 LEU A C 1
ATOM 4550 O O . LEU A 1 580 ? -23.284 -9.489 31.383 1.00 92.44 580 LEU A O 1
ATOM 4554 N N . GLN A 1 581 ? -23.269 -11.556 32.230 1.00 91.44 581 GLN A N 1
ATOM 4555 C CA . GLN A 1 581 ? -22.596 -11.228 33.483 1.00 91.44 581 GLN A CA 1
ATOM 4556 C C . GLN A 1 581 ? -21.325 -12.061 33.623 1.00 91.44 581 GLN A C 1
ATOM 4558 O O . GLN A 1 581 ? -21.283 -13.233 33.251 1.00 91.44 581 GLN A O 1
ATOM 4563 N N . THR A 1 582 ? -20.265 -11.469 34.167 1.00 91.94 582 THR A N 1
ATOM 4564 C CA . THR A 1 582 ? -19.040 -12.220 34.471 1.00 91.94 582 THR A CA 1
ATOM 4565 C C . THR A 1 582 ? -19.278 -13.209 35.605 1.00 91.94 582 THR A C 1
ATOM 4567 O O . THR A 1 582 ? -19.902 -12.848 36.602 1.00 91.94 582 THR A O 1
ATOM 4570 N N . GLY A 1 583 ? -18.714 -14.411 35.483 1.00 86.06 583 GLY A N 1
ATOM 4571 C CA . GLY A 1 583 ? -18.851 -15.491 36.467 1.00 86.06 583 GLY A CA 1
ATOM 4572 C C . GLY A 1 583 ? -20.092 -16.372 36.286 1.00 86.06 583 GLY A C 1
ATOM 4573 O O . GLY A 1 583 ? -20.248 -17.340 37.024 1.00 86.06 583 GLY A O 1
ATOM 4574 N N . GLU A 1 584 ? -20.943 -16.070 35.302 1.00 92.25 584 GLU A N 1
ATOM 4575 C CA . GLU A 1 584 ? -22.066 -16.916 34.889 1.00 92.25 584 GLU A CA 1
ATOM 4576 C C . GLU A 1 584 ? -21.729 -17.659 33.587 1.00 92.25 584 GLU A C 1
ATOM 4578 O O . GLU A 1 584 ? -20.994 -17.156 32.731 1.00 92.25 584 GLU A O 1
ATOM 4583 N N . ILE A 1 585 ? -22.282 -18.863 33.430 1.00 93.62 585 ILE A N 1
ATOM 4584 C CA . ILE A 1 585 ? -22.098 -19.692 32.233 1.00 93.62 585 ILE A CA 1
ATOM 4585 C C . ILE A 1 585 ? -23.340 -19.576 31.350 1.00 93.62 585 ILE A C 1
ATOM 4587 O O . ILE A 1 585 ? -24.460 -19.792 31.809 1.00 93.62 585 ILE A O 1
ATOM 4591 N N . TYR A 1 586 ? -23.125 -19.302 30.066 1.00 94.00 586 TYR A N 1
ATOM 4592 C CA . TYR A 1 586 ? -24.172 -19.145 29.062 1.00 94.00 586 TYR A CA 1
ATOM 4593 C C . TYR A 1 586 ? -24.019 -20.169 27.943 1.00 94.00 586 TYR A C 1
ATOM 4595 O O . TYR A 1 586 ? -22.909 -20.426 27.482 1.00 94.00 586 TYR A O 1
ATOM 4603 N N . THR A 1 587 ? -25.129 -20.707 27.436 1.00 95.00 587 THR A N 1
ATOM 4604 C CA . THR A 1 587 ? -25.105 -21.654 26.314 1.00 95.00 587 THR A CA 1
ATOM 4605 C C . THR A 1 587 ? -25.424 -20.945 25.001 1.00 95.00 587 THR A C 1
ATOM 4607 O O . THR A 1 587 ? -26.574 -20.612 24.707 1.00 95.00 587 THR A O 1
ATOM 4610 N N . LEU A 1 588 ? -24.404 -20.765 24.165 1.00 93.50 588 LEU A N 1
ATOM 4611 C CA . LEU A 1 588 ? -24.535 -20.254 22.806 1.00 93.50 588 LEU A CA 1
ATOM 4612 C C . LEU A 1 588 ? -24.953 -21.391 21.864 1.00 93.50 588 LEU A C 1
ATOM 4614 O O . LEU A 1 588 ? -24.238 -22.383 21.713 1.00 93.50 588 LEU A O 1
ATOM 4618 N N . ALA A 1 589 ? -26.114 -21.267 21.222 1.00 92.81 589 ALA A N 1
ATOM 4619 C CA . ALA A 1 589 ? -26.698 -22.303 20.378 1.00 92.81 589 ALA A CA 1
ATOM 4620 C C . ALA A 1 589 ? -26.881 -21.846 18.923 1.00 92.81 589 ALA A C 1
ATOM 4622 O O . ALA A 1 589 ? -27.527 -20.837 18.637 1.00 92.81 589 ALA A O 1
ATOM 4623 N N . PHE A 1 590 ? -26.379 -22.662 17.995 1.00 92.06 590 PHE A N 1
ATOM 4624 C CA . PHE A 1 590 ? -26.437 -22.433 16.552 1.00 92.06 590 PHE A CA 1
ATOM 4625 C C . PHE A 1 590 ? -27.400 -23.397 15.865 1.00 92.06 590 PHE A C 1
ATOM 4627 O O . PHE A 1 590 ? -27.381 -24.602 16.135 1.00 92.06 590 PHE A O 1
ATOM 4634 N N . SER A 1 591 ? -28.230 -22.889 14.953 1.00 91.75 591 SER A N 1
ATOM 4635 C CA . SER A 1 591 ? -29.230 -23.693 14.234 1.00 91.75 591 SER A CA 1
ATOM 4636 C C . SER A 1 591 ? -29.538 -23.154 12.843 1.00 91.75 591 SER A C 1
ATOM 4638 O O . SER A 1 591 ? -29.342 -21.972 12.592 1.00 91.75 591 SER A O 1
ATOM 4640 N N . VAL A 1 592 ? -30.048 -24.006 11.948 1.00 88.25 592 VAL A N 1
ATOM 4641 C CA . VAL A 1 592 ? -30.627 -23.558 10.672 1.00 88.25 592 VAL A CA 1
ATOM 4642 C C . VAL A 1 592 ? -32.147 -23.537 10.807 1.00 88.25 592 VAL A C 1
ATOM 4644 O O . VAL A 1 592 ? -32.745 -24.567 11.117 1.00 88.25 592 VAL A O 1
ATOM 4647 N N . ASP A 1 593 ? -32.784 -22.402 10.544 1.00 87.19 593 ASP A N 1
ATOM 4648 C CA . ASP A 1 593 ? -34.239 -22.226 10.616 1.00 87.19 593 ASP A CA 1
ATOM 4649 C C . ASP A 1 593 ? -34.779 -21.502 9.364 1.00 87.19 593 ASP A C 1
ATOM 4651 O O . ASP A 1 593 ? -34.024 -21.050 8.512 1.00 87.19 593 ASP A O 1
ATOM 4655 N N . LEU A 1 594 ? -36.100 -21.429 9.231 1.00 84.88 594 LEU A N 1
ATOM 4656 C CA . LEU A 1 594 ? -36.845 -20.676 8.219 1.00 84.88 594 LEU A CA 1
ATOM 4657 C C . LEU A 1 594 ? -37.142 -19.236 8.660 1.00 84.88 594 LEU A C 1
ATOM 4659 O O . LEU A 1 594 ? -37.635 -18.440 7.872 1.00 84.88 594 LEU A O 1
ATOM 4663 N N . ILE A 1 595 ? -36.887 -18.914 9.930 1.00 81.19 595 ILE A N 1
ATOM 4664 C CA . ILE A 1 595 ? -37.120 -17.592 10.514 1.00 81.19 595 ILE A CA 1
ATOM 4665 C C . ILE A 1 595 ? -35.775 -17.038 10.975 1.00 81.19 595 ILE A C 1
ATOM 4667 O O . ILE A 1 595 ? -35.066 -17.698 11.740 1.00 81.19 595 ILE A O 1
ATOM 4671 N N . ALA A 1 596 ? -35.438 -15.834 10.516 1.00 78.38 596 ALA A N 1
ATOM 4672 C CA . ALA A 1 596 ? -34.292 -15.086 11.009 1.00 78.38 596 ALA A CA 1
ATOM 4673 C C . ALA A 1 596 ? -34.546 -14.634 12.454 1.00 78.38 596 ALA A C 1
ATOM 4675 O O . ALA A 1 596 ? -35.545 -13.974 12.740 1.00 78.38 596 ALA A O 1
ATOM 4676 N N . GLN A 1 597 ? -33.650 -15.004 13.365 1.00 79.00 597 GLN A N 1
ATOM 4677 C CA . GLN A 1 597 ? -33.589 -14.450 14.719 1.00 79.00 597 GLN A CA 1
ATOM 4678 C C . GLN A 1 597 ? -32.823 -13.116 14.723 1.00 79.00 597 GLN A C 1
ATOM 4680 O O . GLN A 1 597 ? -32.260 -12.715 13.705 1.00 79.00 597 GLN A O 1
ATOM 4685 N N . ALA A 1 598 ? -32.763 -12.435 15.874 1.00 67.56 598 ALA A N 1
ATOM 4686 C CA . ALA A 1 598 ? -32.035 -11.165 16.019 1.00 67.56 598 ALA A CA 1
ATOM 4687 C C . ALA A 1 598 ? -30.555 -11.268 15.592 1.00 67.56 598 ALA A C 1
ATOM 4689 O O . ALA A 1 598 ? -29.979 -10.316 15.075 1.00 67.56 598 ALA A O 1
ATOM 4690 N N . ALA A 1 599 ? -29.965 -12.451 15.766 1.00 74.56 599 ALA A N 1
ATOM 4691 C CA . ALA A 1 599 ? -28.608 -12.787 15.374 1.00 74.56 599 ALA A CA 1
ATOM 4692 C C . ALA A 1 599 ? -28.639 -13.894 14.308 1.00 74.56 599 ALA A C 1
ATOM 4694 O O . ALA A 1 599 ? -28.518 -15.080 14.619 1.00 74.56 599 ALA A O 1
ATOM 4695 N N . ALA A 1 600 ? -28.848 -13.514 13.047 1.00 73.75 600 ALA A N 1
ATOM 4696 C CA . ALA A 1 600 ? -29.059 -14.451 11.948 1.00 73.75 600 ALA A CA 1
ATOM 4697 C C . ALA A 1 600 ? -28.239 -14.104 10.708 1.00 73.75 600 ALA A C 1
ATOM 4699 O O . ALA A 1 600 ? -28.012 -12.940 10.388 1.00 73.75 600 ALA A O 1
ATOM 4700 N N . VAL A 1 601 ? -27.846 -15.138 9.969 1.00 71.94 601 VAL A N 1
ATOM 4701 C CA . VAL A 1 601 ? -27.168 -15.016 8.677 1.00 71.94 601 VAL A CA 1
ATOM 4702 C C . VAL A 1 601 ? -27.901 -15.885 7.662 1.00 71.94 601 VAL A C 1
ATOM 4704 O O . VAL A 1 601 ? -28.235 -17.021 7.979 1.00 71.94 601 VAL A O 1
ATOM 4707 N N . VAL A 1 602 ? -28.149 -15.402 6.441 1.00 71.00 602 VAL A N 1
ATOM 4708 C CA . VAL A 1 602 ? -28.772 -16.228 5.386 1.00 71.00 602 VAL A CA 1
ATOM 4709 C C . VAL A 1 602 ? -27.938 -17.496 5.152 1.00 71.00 602 VAL A C 1
ATOM 4711 O O . VAL A 1 602 ? -26.728 -17.422 4.914 1.00 71.00 602 VAL A O 1
ATOM 4714 N N . PHE A 1 603 ? -28.596 -18.651 5.237 1.00 70.25 603 PHE A N 1
ATOM 4715 C CA . PHE A 1 603 ? -28.039 -19.983 5.037 1.00 70.25 603 PHE A CA 1
ATOM 4716 C C . PHE A 1 603 ? -28.519 -20.549 3.703 1.00 70.25 603 PHE A C 1
ATOM 4718 O O . PHE A 1 603 ? -29.683 -20.917 3.543 1.00 70.25 603 PHE A O 1
ATOM 4725 N N . ASP A 1 604 ? -27.602 -20.660 2.752 1.00 61.47 604 ASP A N 1
ATOM 4726 C CA . ASP A 1 604 ? -27.895 -21.212 1.434 1.00 61.47 604 ASP A CA 1
ATOM 4727 C C . ASP A 1 604 ? -27.911 -22.749 1.476 1.00 61.47 604 ASP A C 1
ATOM 4729 O O . ASP A 1 604 ? -26.908 -23.441 1.284 1.00 61.47 604 ASP A O 1
ATOM 4733 N N . GLY A 1 605 ? -29.080 -23.283 1.824 1.00 52.91 605 GLY A N 1
ATOM 4734 C CA . GLY A 1 605 ? -29.268 -24.698 2.103 1.00 52.91 605 GLY A CA 1
ATOM 4735 C C . GLY A 1 605 ? -29.313 -25.608 0.881 1.00 52.91 605 GLY A C 1
ATOM 4736 O O . GLY A 1 605 ? -29.207 -26.806 1.076 1.00 52.91 605 GLY A O 1
ATOM 4737 N N . GLU A 1 606 ? -29.451 -25.125 -0.354 1.00 51.56 606 GLU A N 1
ATOM 4738 C CA . GLU A 1 606 ? -29.468 -26.027 -1.524 1.00 51.56 606 GLU A CA 1
ATOM 4739 C C . GLU A 1 606 ? -28.063 -26.521 -1.902 1.00 51.56 606 GLU A C 1
ATOM 4741 O O . GLU A 1 606 ? -27.910 -27.520 -2.599 1.00 51.56 606 GLU A O 1
ATOM 4746 N N . ARG A 1 607 ? -27.027 -25.856 -1.383 1.00 52.22 607 ARG A N 1
ATOM 4747 C CA . ARG A 1 607 ? -25.662 -25.884 -1.928 1.00 52.22 607 ARG A CA 1
ATOM 4748 C C . ARG A 1 607 ? -24.616 -26.538 -1.053 1.00 52.22 607 ARG A C 1
ATOM 4750 O O . ARG A 1 607 ? -23.477 -26.728 -1.467 1.00 52.22 607 ARG A O 1
ATOM 4757 N N . VAL A 1 608 ? -25.028 -26.891 0.157 1.00 58.31 608 VAL A N 1
ATOM 4758 C CA . VAL A 1 608 ? -24.274 -27.737 1.081 1.00 58.31 608 VAL A CA 1
ATOM 4759 C C . VAL A 1 608 ? -24.487 -29.219 0.741 1.00 58.31 608 VAL A C 1
ATOM 4761 O O . VAL A 1 608 ? -23.738 -30.065 1.217 1.00 58.31 608 VAL A O 1
ATOM 4764 N N . PHE A 1 609 ? -25.480 -29.554 -0.084 1.00 66.12 609 PHE A N 1
ATOM 4765 C CA . PHE A 1 609 ? -25.902 -30.920 -0.395 1.00 66.12 609 PHE A CA 1
ATOM 4766 C C . PHE A 1 609 ? -25.464 -31.293 -1.812 1.00 66.12 609 PHE A C 1
ATOM 4768 O O . PHE A 1 609 ? -25.609 -30.507 -2.742 1.00 66.12 609 PHE A O 1
ATOM 4775 N N . THR A 1 610 ? -24.965 -32.511 -1.991 1.00 65.31 610 THR A N 1
ATOM 4776 C CA . THR A 1 610 ? -24.874 -33.147 -3.317 1.00 65.31 610 THR A CA 1
ATOM 4777 C C . THR A 1 610 ? -26.276 -33.485 -3.846 1.00 65.31 610 THR A C 1
ATOM 4779 O O . THR A 1 610 ? -27.252 -33.405 -3.096 1.00 65.31 610 THR A O 1
ATOM 4782 N N . GLU A 1 611 ? -26.419 -33.874 -5.119 1.00 61.34 611 GLU A N 1
ATOM 4783 C CA . GLU A 1 611 ? -27.726 -34.248 -5.703 1.00 61.34 611 GLU A CA 1
ATOM 4784 C C . GLU A 1 611 ? -28.421 -35.399 -4.949 1.00 61.34 611 GLU A C 1
ATOM 4786 O O . GLU A 1 611 ? -29.645 -35.436 -4.878 1.00 61.34 611 GLU A O 1
ATOM 4791 N N . GLU A 1 612 ? -27.658 -36.284 -4.304 1.00 69.06 612 GLU A N 1
ATOM 4792 C CA . GLU A 1 612 ? -28.174 -37.475 -3.612 1.00 69.06 612 GLU A CA 1
ATOM 4793 C C . GLU A 1 612 ? -28.364 -37.281 -2.091 1.00 69.06 612 GLU A C 1
ATOM 4795 O O . GLU A 1 612 ? -29.045 -38.070 -1.433 1.00 69.06 612 GLU A O 1
ATOM 4800 N N . GLU A 1 613 ? -27.781 -36.235 -1.495 1.00 75.69 613 GLU A N 1
ATOM 4801 C CA . GLU A 1 613 ? -27.809 -36.018 -0.041 1.00 75.69 613 GLU A CA 1
ATOM 4802 C C . GLU A 1 613 ? -29.097 -35.331 0.441 1.00 75.69 613 GLU A C 1
ATOM 4804 O O . GLU A 1 613 ? -29.313 -34.152 0.205 1.00 75.69 613 GLU A O 1
ATOM 4809 N N . GLU A 1 614 ? -29.917 -36.007 1.245 1.00 82.62 614 GLU A N 1
ATOM 4810 C CA . GLU A 1 614 ? -31.077 -35.368 1.901 1.00 82.62 614 GLU A CA 1
ATOM 4811 C C . GLU A 1 614 ? -30.746 -34.724 3.260 1.00 82.62 614 GLU A C 1
ATOM 4813 O O . GLU A 1 614 ? -31.525 -33.935 3.806 1.00 82.62 614 GLU A O 1
ATOM 4818 N N . VAL A 1 615 ? -29.593 -35.067 3.845 1.00 84.31 615 VAL A N 1
ATOM 4819 C CA . VAL A 1 615 ? -29.126 -34.580 5.152 1.00 84.31 615 VAL A CA 1
ATOM 4820 C C . VAL A 1 615 ? -27.608 -34.419 5.128 1.00 84.31 615 VAL A C 1
ATOM 4822 O O . VAL A 1 615 ? -26.906 -35.337 4.717 1.00 84.31 615 VAL A O 1
ATOM 4825 N N . VAL A 1 616 ? -27.105 -33.302 5.653 1.00 84.44 616 VAL A N 1
ATOM 4826 C CA . VAL A 1 616 ? -25.671 -33.033 5.842 1.00 84.44 616 VAL A CA 1
ATOM 4827 C C . VAL A 1 616 ? -25.347 -32.797 7.312 1.00 84.44 616 VAL A C 1
ATOM 4829 O O . VAL A 1 616 ? -26.188 -32.351 8.097 1.00 84.44 616 VAL A O 1
ATOM 4832 N N . LYS A 1 617 ? -24.109 -33.111 7.690 1.00 86.69 617 LYS A N 1
ATOM 4833 C CA . LYS A 1 617 ? -23.553 -32.826 9.013 1.00 86.69 617 LYS A CA 1
ATOM 4834 C C . LYS A 1 617 ? -22.496 -31.742 8.870 1.00 86.69 617 LYS A C 1
ATOM 4836 O O . LYS A 1 617 ? -21.567 -31.902 8.083 1.00 86.69 617 LYS A O 1
ATOM 4841 N N . LEU A 1 618 ? -22.652 -30.666 9.628 1.00 86.06 618 LEU A N 1
ATOM 4842 C CA . LEU A 1 618 ? -21.694 -29.574 9.703 1.00 86.06 618 LEU A CA 1
ATOM 4843 C C . LEU A 1 618 ? -20.955 -29.651 11.033 1.00 86.06 618 LEU A C 1
ATOM 4845 O O . LEU A 1 618 ? -21.595 -29.675 12.082 1.00 86.06 618 LEU A O 1
ATOM 4849 N N . ALA A 1 619 ? -19.628 -29.693 10.993 1.00 86.25 619 ALA A N 1
ATOM 4850 C CA . ALA A 1 619 ? -18.808 -29.472 12.175 1.00 86.25 619 ALA A CA 1
ATOM 4851 C C . ALA A 1 619 ? -18.763 -27.967 12.458 1.00 86.25 619 ALA A C 1
ATOM 4853 O O . ALA A 1 619 ? -18.505 -27.171 11.558 1.00 86.25 619 ALA A O 1
ATOM 4854 N N . VAL A 1 620 ? -19.054 -27.583 13.693 1.00 87.25 620 VAL A N 1
ATOM 4855 C CA . VAL A 1 620 ? -19.076 -26.203 14.171 1.00 87.25 620 VAL A CA 1
ATOM 4856 C C . VAL A 1 620 ? -17.929 -26.038 15.152 1.00 87.25 620 VAL A C 1
ATOM 4858 O O . VAL A 1 620 ? -17.780 -26.849 16.068 1.00 87.25 620 VAL A O 1
ATOM 4861 N N . HIS A 1 621 ? -17.136 -24.997 14.945 1.00 85.31 621 HIS A N 1
ATOM 4862 C CA . HIS A 1 621 ? -16.025 -24.593 15.798 1.00 85.31 621 HIS A CA 1
ATOM 4863 C C . HIS A 1 621 ? -16.249 -23.165 16.269 1.00 85.31 621 HIS A C 1
ATOM 4865 O O . HIS A 1 621 ? -16.772 -22.356 15.499 1.00 85.31 621 HIS A O 1
ATOM 4871 N N . ILE A 1 622 ? -15.850 -22.861 17.503 1.00 84.88 622 ILE A N 1
ATOM 4872 C CA . ILE A 1 622 ? -15.827 -21.492 18.010 1.00 84.88 622 ILE A CA 1
ATOM 4873 C C . ILE A 1 622 ? -14.429 -21.153 18.498 1.00 84.88 622 ILE A C 1
ATOM 4875 O O . ILE A 1 622 ? -13.801 -21.977 19.147 1.00 84.88 622 ILE A O 1
ATOM 4879 N N . ASN A 1 623 ? -13.995 -19.930 18.223 1.00 81.19 623 ASN A N 1
ATOM 4880 C CA . ASN A 1 623 ? -12.759 -19.366 18.730 1.00 81.19 623 ASN A CA 1
ATOM 4881 C C . ASN A 1 623 ? -13.056 -17.994 19.347 1.00 81.19 623 ASN A C 1
ATOM 4883 O O . ASN A 1 623 ? -13.789 -17.177 18.773 1.00 81.19 623 ASN A O 1
ATOM 4887 N N . THR A 1 624 ? -12.524 -17.759 20.543 1.00 82.94 624 THR A N 1
ATOM 4888 C CA . THR A 1 624 ? -12.704 -16.515 21.286 1.00 82.94 624 THR A CA 1
ATOM 4889 C C . THR A 1 624 ? -11.593 -16.293 22.307 1.00 82.94 624 THR A C 1
ATOM 4891 O O . THR A 1 624 ? -11.177 -17.204 23.024 1.00 82.94 624 THR A O 1
ATOM 4894 N N . LYS A 1 625 ? -11.156 -15.036 22.423 1.00 81.94 625 LYS A N 1
ATOM 4895 C CA . LYS A 1 625 ? -10.250 -14.585 23.484 1.00 81.94 625 LYS A CA 1
ATOM 4896 C C . LYS A 1 625 ? -10.990 -14.055 24.711 1.00 81.94 625 LYS A C 1
ATOM 4898 O O . LYS A 1 625 ? -10.427 -14.109 25.803 1.00 81.94 625 LYS A O 1
ATOM 4903 N N . ASP A 1 626 ? -12.232 -13.596 24.556 1.00 88.12 626 ASP A N 1
ATOM 4904 C CA . ASP A 1 626 ? -12.985 -12.872 25.591 1.00 88.12 626 ASP A CA 1
ATOM 4905 C C . ASP A 1 626 ? -13.826 -13.791 26.497 1.00 88.12 626 ASP A C 1
ATOM 4907 O O . ASP A 1 626 ? -14.250 -13.368 27.573 1.00 88.12 626 ASP A O 1
ATOM 4911 N N . PHE A 1 627 ? -14.011 -15.061 26.115 1.00 90.94 627 PHE A N 1
ATOM 4912 C CA . PHE A 1 627 ? -14.779 -16.045 26.886 1.00 90.94 627 PHE A CA 1
ATOM 4913 C C . PHE A 1 627 ? -13.948 -17.297 27.191 1.00 90.94 627 PHE A C 1
ATOM 4915 O O . PHE A 1 627 ? -13.077 -17.692 26.411 1.00 90.94 627 PHE A O 1
ATOM 4922 N N . PHE A 1 628 ? -14.170 -17.920 28.348 1.00 89.06 628 PHE A N 1
ATOM 4923 C CA . PHE A 1 628 ? -13.767 -19.309 28.568 1.00 89.06 628 PHE A CA 1
ATOM 4924 C C . PHE A 1 628 ? -14.786 -20.213 27.879 1.00 89.06 628 PHE A C 1
ATOM 4926 O O . PHE A 1 628 ? -15.986 -20.014 28.042 1.00 89.06 628 PHE A O 1
ATOM 4933 N N . VAL A 1 629 ? -14.316 -21.194 27.109 1.00 89.25 629 VAL A N 1
ATOM 4934 C CA . VAL A 1 629 ? -15.179 -22.181 26.450 1.00 89.25 629 VAL A CA 1
ATOM 4935 C C . VAL A 1 629 ? -15.076 -23.492 27.217 1.00 89.25 629 VAL A C 1
ATOM 4937 O O . VAL A 1 629 ? -14.027 -24.134 27.224 1.00 89.25 629 VAL A O 1
ATOM 4940 N N . HIS A 1 630 ? -16.165 -23.887 27.873 1.00 88.25 630 HIS A N 1
ATOM 4941 C CA . HIS A 1 630 ? -16.221 -25.105 28.692 1.00 88.25 630 HIS A CA 1
ATOM 4942 C C . HIS A 1 630 ? -16.571 -26.348 27.869 1.00 88.25 630 HIS A C 1
ATOM 4944 O O . HIS A 1 630 ? -16.270 -27.480 28.252 1.00 88.25 630 HIS A O 1
ATOM 4950 N N . THR A 1 631 ? -17.184 -26.152 26.703 1.00 85.75 631 THR A N 1
ATOM 4951 C CA . THR A 1 631 ? -17.471 -27.232 25.758 1.00 85.75 631 THR A CA 1
ATOM 4952 C C . THR A 1 631 ? -16.201 -27.677 25.038 1.00 85.75 631 THR A C 1
ATOM 4954 O O . THR A 1 631 ? -15.505 -26.878 24.421 1.00 85.75 631 THR A O 1
ATOM 4957 N N . THR A 1 632 ? -15.908 -28.978 25.067 1.00 74.81 632 THR A N 1
ATOM 4958 C CA . THR A 1 632 ? -14.716 -29.532 24.415 1.00 74.81 632 THR A CA 1
ATOM 4959 C C . THR A 1 632 ? -14.994 -29.948 22.968 1.00 74.81 632 THR A C 1
ATOM 4961 O O . THR A 1 632 ? -15.952 -30.664 22.677 1.00 74.81 632 THR A O 1
ATOM 4964 N N . GLY A 1 633 ? -14.109 -29.535 22.058 1.00 72.25 633 GLY A N 1
ATOM 4965 C CA . GLY A 1 633 ? -14.111 -29.960 20.657 1.00 72.25 633 GLY A CA 1
ATOM 4966 C C . GLY A 1 633 ? -15.250 -29.395 19.799 1.00 72.25 633 GLY A C 1
ATOM 4967 O O . GLY A 1 633 ? -16.015 -28.520 20.201 1.00 72.25 633 GLY A O 1
ATOM 4968 N N . SER A 1 634 ? -15.343 -29.908 18.570 1.00 82.38 634 SER A N 1
ATOM 4969 C CA . SER A 1 634 ? -16.337 -29.483 17.582 1.00 82.38 634 SER A CA 1
ATOM 4970 C C . SER A 1 634 ? -17.736 -29.991 17.912 1.00 82.38 634 SER A C 1
ATOM 4972 O O . SER A 1 634 ? -17.907 -31.167 18.246 1.00 82.38 634 SER A O 1
ATOM 4974 N N . GLN A 1 635 ? -18.751 -29.172 17.670 1.00 90.19 635 GLN A N 1
ATOM 4975 C CA . GLN A 1 635 ? -20.149 -29.597 17.742 1.00 90.19 635 GLN A CA 1
ATOM 4976 C C . GLN A 1 635 ? -20.679 -29.960 16.358 1.00 90.19 635 GLN A C 1
ATOM 4978 O O . GLN A 1 635 ? -20.233 -29.424 15.353 1.00 90.19 635 GLN A O 1
ATOM 4983 N N . THR A 1 636 ? -21.645 -30.875 16.278 1.00 90.88 636 THR A N 1
ATOM 4984 C CA . THR A 1 636 ? -22.245 -31.262 14.990 1.00 90.88 636 THR A CA 1
ATOM 4985 C C . THR A 1 636 ? -23.620 -30.635 14.820 1.00 90.88 636 THR A C 1
ATOM 4987 O O . THR A 1 636 ? -24.507 -30.862 15.640 1.00 90.88 636 THR A O 1
ATOM 4990 N N . LEU A 1 637 ? -23.838 -29.931 13.713 1.00 90.25 637 LEU A N 1
ATOM 4991 C CA . LEU A 1 637 ? -25.139 -29.438 13.280 1.00 90.25 637 LEU A CA 1
ATOM 4992 C C . LEU A 1 637 ? -25.671 -30.293 12.122 1.00 90.25 637 LEU A C 1
ATOM 4994 O O . LEU A 1 637 ? -25.047 -30.406 11.071 1.00 90.25 637 LEU A O 1
ATOM 4998 N N . VAL A 1 638 ? -26.831 -30.917 12.312 1.00 90.94 638 VAL A N 1
ATOM 4999 C CA . VAL A 1 638 ? -27.463 -31.814 11.339 1.00 90.94 638 VAL A CA 1
ATOM 5000 C C . VAL A 1 638 ? -28.524 -31.046 10.567 1.00 90.94 638 VAL A C 1
ATOM 5002 O O . VAL A 1 638 ? -29.584 -30.711 11.100 1.00 90.94 638 VAL A O 1
ATOM 5005 N N . VAL A 1 639 ? -28.255 -30.787 9.293 1.00 87.75 639 VAL A N 1
ATOM 5006 C CA . VAL A 1 639 ? -29.080 -29.928 8.446 1.00 87.75 639 VAL A CA 1
ATOM 5007 C C . VAL A 1 639 ? -29.747 -30.785 7.364 1.00 87.75 639 VAL A C 1
ATOM 5009 O O . VAL A 1 639 ? -29.047 -31.406 6.570 1.00 87.75 639 VAL A O 1
ATOM 5012 N N . PRO A 1 640 ? -31.086 -30.882 7.314 1.00 86.06 640 PRO A N 1
ATOM 5013 C CA . PRO A 1 640 ? -31.791 -31.500 6.193 1.00 86.06 640 PRO A CA 1
ATOM 5014 C C . PRO A 1 640 ? -31.841 -30.556 4.984 1.00 86.06 640 PRO A C 1
ATOM 5016 O O . PRO A 1 640 ? -31.752 -29.332 5.151 1.00 86.06 640 PRO A O 1
ATOM 5019 N N . ARG A 1 641 ? -32.015 -31.119 3.779 1.00 80.38 641 ARG A N 1
ATOM 5020 C CA . ARG A 1 641 ? -32.052 -30.374 2.505 1.00 80.38 641 ARG A CA 1
ATOM 5021 C C . ARG A 1 641 ? -33.099 -29.261 2.526 1.00 80.38 641 ARG A C 1
ATOM 5023 O O . ARG A 1 641 ? -32.848 -28.159 2.051 1.00 80.38 641 ARG A O 1
ATOM 5030 N N . LYS A 1 642 ? -34.244 -29.517 3.164 1.00 82.38 642 LYS A N 1
ATOM 5031 C CA . LYS A 1 642 ? -35.338 -28.554 3.363 1.00 82.38 642 LYS A CA 1
ATOM 5032 C C . LYS A 1 642 ? -35.738 -28.470 4.838 1.00 82.38 642 LYS A C 1
ATOM 5034 O O . LYS A 1 642 ? -35.634 -29.456 5.566 1.00 82.38 642 LYS A O 1
ATOM 5039 N N . GLY A 1 643 ? -36.235 -27.308 5.268 1.00 81.62 643 GLY A N 1
ATOM 5040 C CA . GLY A 1 643 ? -36.742 -27.085 6.629 1.00 81.62 643 GLY A CA 1
ATOM 5041 C C . GLY A 1 643 ? -35.664 -26.743 7.668 1.00 81.62 643 GLY A C 1
ATOM 5042 O O . GLY A 1 643 ? -34.603 -26.221 7.338 1.00 81.62 643 GLY A O 1
ATOM 5043 N N . LYS A 1 644 ? -35.938 -26.997 8.949 1.00 89.19 644 LYS A N 1
ATOM 5044 C CA . LYS A 1 644 ? -35.049 -26.636 10.072 1.00 89.19 644 LYS A CA 1
ATOM 5045 C C . LYS A 1 644 ? -33.974 -27.698 10.324 1.00 89.19 644 LYS A C 1
ATOM 5047 O O . LYS A 1 644 ? -34.168 -28.859 9.968 1.00 89.19 644 LYS A O 1
ATOM 5052 N N . SER A 1 645 ? -32.857 -27.339 10.956 1.00 91.12 645 SER A N 1
ATOM 5053 C CA . SER A 1 645 ? -31.875 -28.317 11.442 1.00 91.12 645 SER A CA 1
ATOM 5054 C C . SER A 1 645 ? -32.508 -29.275 12.458 1.00 91.12 645 SER A C 1
ATOM 5056 O O . SER A 1 645 ? -33.406 -28.909 13.215 1.00 91.12 645 SER A O 1
ATOM 5058 N N . LYS A 1 646 ? -32.045 -30.531 12.477 1.00 92.06 646 LYS A N 1
ATOM 5059 C CA . LYS A 1 646 ? -32.568 -31.573 13.383 1.00 92.06 646 LYS A CA 1
ATOM 5060 C C . LYS A 1 646 ? -32.101 -31.393 14.830 1.00 92.06 646 LYS A C 1
ATOM 5062 O O . LYS A 1 646 ? -32.666 -31.997 15.735 1.00 92.06 646 LYS A O 1
ATOM 5067 N N . ASN A 1 647 ? -31.057 -30.601 15.040 1.00 93.62 647 ASN A N 1
ATOM 5068 C CA . ASN A 1 647 ? -30.499 -30.258 16.341 1.00 93.62 647 ASN A CA 1
ATOM 5069 C C . ASN A 1 647 ? -29.914 -28.834 16.314 1.00 93.62 647 ASN A C 1
ATOM 5071 O O . ASN A 1 647 ? -29.988 -28.143 15.293 1.00 93.62 647 ASN A O 1
ATOM 5075 N N . LYS A 1 648 ? -29.326 -28.423 17.441 1.00 93.75 648 LYS A N 1
ATOM 5076 C CA . LYS A 1 648 ? -28.496 -27.222 17.568 1.00 93.75 648 LYS A CA 1
ATOM 5077 C C . LYS A 1 648 ? -27.078 -27.616 17.980 1.00 93.75 648 LYS A C 1
ATOM 5079 O O . LYS A 1 648 ? -26.925 -28.572 18.743 1.00 93.75 648 LYS A O 1
ATOM 5084 N N . ALA A 1 649 ? -26.079 -26.884 17.501 1.00 92.94 649 ALA A N 1
ATOM 5085 C CA . ALA A 1 649 ? -24.709 -26.962 18.007 1.00 92.94 649 ALA A CA 1
ATOM 5086 C C . ALA A 1 649 ? -24.575 -26.003 19.198 1.00 92.94 649 ALA A C 1
ATOM 5088 O O . ALA A 1 649 ? -24.929 -24.837 19.050 1.00 92.94 649 ALA A O 1
ATOM 5089 N N . ARG A 1 650 ? -24.138 -26.491 20.365 1.00 95.00 650 ARG A N 1
ATOM 5090 C CA . ARG A 1 650 ? -24.157 -25.741 21.632 1.00 95.00 650 ARG A CA 1
ATOM 5091 C C . ARG A 1 650 ? -22.769 -25.592 22.223 1.00 95.00 650 ARG A C 1
ATOM 5093 O O . ARG A 1 650 ? -22.042 -26.578 22.278 1.00 95.00 650 ARG A O 1
ATOM 5100 N N . PHE A 1 651 ? -22.459 -24.395 22.697 1.00 94.50 651 PHE A N 1
ATOM 5101 C CA . PHE A 1 651 ? -21.202 -24.085 23.357 1.00 94.50 651 PHE A CA 1
ATOM 5102 C C . PHE A 1 651 ? -21.462 -23.310 24.639 1.00 94.50 651 PHE A C 1
ATOM 5104 O O . PHE A 1 651 ? -22.085 -22.252 24.606 1.00 94.50 651 PHE A O 1
ATOM 5111 N N . ASP A 1 652 ? -20.957 -23.834 25.744 1.00 94.75 652 ASP A N 1
ATOM 5112 C CA . ASP A 1 652 ? -21.004 -23.193 27.048 1.00 94.75 652 ASP A CA 1
ATOM 5113 C C . ASP A 1 652 ? -19.824 -22.230 27.160 1.00 94.75 652 ASP A C 1
ATOM 5115 O O . ASP A 1 652 ? -18.658 -22.638 27.078 1.00 94.75 652 ASP A O 1
ATOM 5119 N N . ILE A 1 653 ? -20.148 -20.947 27.302 1.00 94.50 653 ILE A N 1
ATOM 5120 C CA . ILE A 1 653 ? -19.204 -19.837 27.351 1.00 94.50 653 ILE A CA 1
ATOM 5121 C C . ILE A 1 653 ? -19.353 -19.066 28.663 1.00 94.50 653 ILE A C 1
ATOM 5123 O O . ILE A 1 653 ? -20.459 -18.847 29.148 1.00 94.50 653 ILE A O 1
ATOM 5127 N N . GLU A 1 654 ? -18.233 -18.628 29.224 1.00 94.62 654 GLU A N 1
ATOM 5128 C CA . GLU A 1 654 ? -18.186 -17.809 30.437 1.00 94.62 654 GLU A CA 1
ATOM 5129 C C . GLU A 1 654 ? -17.401 -16.519 30.150 1.00 94.62 654 GLU A C 1
ATOM 5131 O O . GLU A 1 654 ? -16.250 -16.603 29.706 1.00 94.62 654 GLU A O 1
ATOM 5136 N N . PRO A 1 655 ? -17.979 -15.323 30.367 1.00 94.62 655 PRO A N 1
ATOM 5137 C CA . PRO A 1 655 ? -17.283 -14.067 30.107 1.00 94.62 655 PRO A CA 1
ATOM 5138 C C . PRO A 1 655 ? -16.070 -13.873 31.022 1.00 94.62 655 PRO A C 1
ATOM 5140 O O . PRO A 1 655 ? -16.191 -13.951 32.245 1.00 94.62 655 PRO A O 1
ATOM 5143 N N . LYS A 1 656 ? -14.904 -13.549 30.447 1.00 92.75 656 LYS A N 1
ATOM 5144 C CA . LYS A 1 656 ? -13.671 -13.311 31.224 1.00 92.75 656 LYS A CA 1
ATOM 5145 C C . LYS A 1 656 ? -13.629 -11.938 31.892 1.00 92.75 656 LYS A C 1
ATOM 5147 O O . LYS A 1 656 ? -12.934 -11.766 32.890 1.00 92.75 656 LYS A O 1
ATOM 5152 N N . ARG A 1 657 ? -14.310 -10.948 31.310 1.00 91.44 657 ARG A N 1
ATOM 5153 C CA . ARG A 1 657 ? -14.307 -9.544 31.746 1.00 91.44 657 ARG A CA 1
ATOM 5154 C C . ARG A 1 657 ? -15.602 -8.832 31.334 1.00 91.44 657 ARG A C 1
ATOM 5156 O O . ARG A 1 657 ? -16.231 -9.277 30.374 1.00 91.44 657 ARG A O 1
ATOM 5163 N N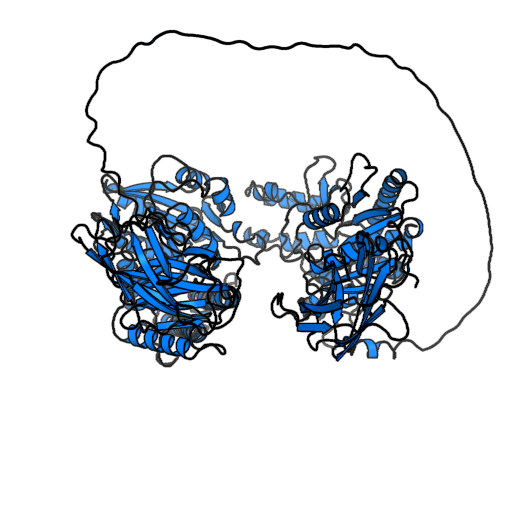 . PRO A 1 658 ? -15.994 -7.747 32.029 1.00 87.94 658 PRO A N 1
ATOM 5164 C CA . PRO A 1 658 ? -17.064 -6.869 31.563 1.00 87.94 658 PRO A CA 1
ATOM 5165 C C . PRO A 1 658 ? -16.640 -6.107 30.295 1.00 87.94 658 PRO A C 1
ATOM 5167 O O . PRO A 1 658 ? -15.446 -5.910 30.056 1.00 87.94 658 PRO A O 1
ATOM 5170 N N . GLY A 1 659 ? -17.618 -5.663 29.505 1.00 86.69 659 GLY A N 1
ATOM 5171 C CA . GLY A 1 659 ? -17.421 -5.021 28.202 1.00 86.69 659 GLY A CA 1
ATOM 5172 C C . GLY A 1 659 ? -17.886 -5.887 27.027 1.00 86.69 659 GLY A C 1
ATOM 5173 O O . GLY A 1 659 ? -18.368 -7.004 27.203 1.00 86.69 659 GLY A O 1
ATOM 5174 N N . GLU A 1 660 ? -17.779 -5.358 25.809 1.00 88.88 660 GLU A N 1
ATOM 5175 C CA . GLU A 1 660 ? -18.114 -6.117 24.599 1.00 88.88 660 GLU A CA 1
ATOM 5176 C C . GLU A 1 660 ? -17.029 -7.167 24.313 1.00 88.88 660 GLU A C 1
ATOM 5178 O O . GLU A 1 660 ? -15.835 -6.862 24.336 1.00 88.88 660 GLU A O 1
ATOM 5183 N N . GLY A 1 661 ? -17.445 -8.406 24.057 1.00 86.88 661 GLY A N 1
ATOM 5184 C CA . GLY A 1 661 ? -16.571 -9.519 23.695 1.00 86.88 661 GLY A CA 1
ATOM 5185 C C . GLY A 1 661 ? -16.996 -10.165 22.380 1.00 86.88 661 GLY A C 1
ATOM 5186 O O . GLY A 1 661 ? -18.155 -10.074 21.974 1.00 86.88 661 GLY A O 1
ATOM 5187 N N . GLU A 1 662 ? -16.071 -10.857 21.716 1.00 88.56 662 GLU A N 1
ATOM 5188 C CA . GLU A 1 662 ? -16.344 -11.477 20.415 1.00 88.56 662 GLU A CA 1
ATOM 5189 C C . GLU A 1 662 ? -16.193 -13.000 20.429 1.00 88.56 662 GLU A C 1
ATOM 5191 O O . GLU A 1 662 ? -15.269 -13.558 21.023 1.00 88.56 662 GLU A O 1
ATOM 5196 N N . VAL A 1 663 ? -17.077 -13.683 19.699 1.00 86.38 663 VAL A N 1
ATOM 5197 C CA . VAL A 1 663 ? -16.988 -15.120 19.412 1.00 86.38 663 VAL A CA 1
ATOM 5198 C C . VAL A 1 663 ? -17.005 -15.331 17.902 1.00 86.38 663 VAL A C 1
ATOM 5200 O O . VAL A 1 663 ? -17.988 -15.020 17.230 1.00 86.38 663 VAL A O 1
ATOM 5203 N N . THR A 1 664 ? -15.922 -15.880 17.354 1.00 83.44 664 THR A N 1
ATOM 5204 C CA . THR A 1 664 ? -15.856 -16.292 15.946 1.00 83.44 664 THR A CA 1
ATOM 5205 C C . THR A 1 664 ? -16.303 -17.740 15.826 1.00 83.44 664 THR A C 1
ATOM 5207 O O . THR A 1 664 ? -15.837 -18.595 16.565 1.00 83.44 664 THR A O 1
ATOM 5210 N N . VAL A 1 665 ? -17.193 -18.029 14.885 1.00 83.56 665 VAL A N 1
ATOM 5211 C CA . VAL A 1 665 ? -17.816 -19.339 14.686 1.00 83.56 665 VAL A CA 1
ATOM 5212 C C . VAL A 1 665 ? -17.602 -19.762 13.245 1.00 83.56 665 VAL A C 1
ATOM 5214 O O . VAL A 1 665 ? -17.846 -18.976 12.329 1.00 83.56 665 VAL A O 1
ATOM 5217 N N . VAL A 1 666 ? -17.178 -21.003 13.031 1.00 81.44 666 VAL A N 1
ATOM 5218 C CA . VAL A 1 666 ? -16.860 -21.530 11.704 1.00 81.44 666 VAL A CA 1
ATOM 5219 C C . VAL A 1 666 ? -17.522 -22.887 11.483 1.00 81.44 666 VAL A C 1
ATOM 5221 O O . VAL A 1 666 ? -17.519 -23.748 12.360 1.00 81.44 666 VAL A O 1
ATOM 5224 N N . PHE A 1 667 ? -18.099 -23.072 10.298 1.00 81.94 667 PHE A N 1
ATOM 5225 C CA . PHE A 1 667 ? -18.867 -24.246 9.893 1.00 81.94 667 PHE A CA 1
ATOM 5226 C C . PHE A 1 667 ? -18.130 -24.989 8.779 1.00 81.94 667 PHE A C 1
ATOM 5228 O O . PHE A 1 667 ? -17.822 -24.402 7.740 1.00 81.94 667 PHE A O 1
ATOM 5235 N N . PHE A 1 668 ? -17.905 -26.288 8.967 1.00 78.19 668 PHE A N 1
ATOM 5236 C CA . PHE A 1 668 ? -17.204 -27.159 8.026 1.00 78.19 668 PHE A CA 1
ATOM 5237 C C . PHE A 1 668 ? -18.076 -28.340 7.591 1.00 78.19 668 PHE A C 1
ATOM 5239 O O . PHE A 1 668 ? -18.783 -28.928 8.407 1.00 78.19 668 PHE A O 1
ATOM 5246 N N . LYS A 1 669 ? -17.979 -28.748 6.322 1.00 78.50 669 LYS A N 1
ATOM 5247 C CA . LYS A 1 669 ? -18.517 -30.022 5.811 1.00 78.50 669 LYS A CA 1
ATOM 5248 C C . LYS A 1 669 ? -17.347 -30.856 5.308 1.00 78.50 669 LYS A C 1
ATOM 5250 O O . LYS A 1 669 ? -16.648 -30.415 4.402 1.00 78.50 669 LYS A O 1
ATOM 5255 N N . ASN A 1 670 ? -17.143 -32.052 5.863 1.00 75.69 670 ASN A N 1
ATOM 5256 C CA . ASN A 1 670 ? -16.031 -32.938 5.480 1.00 75.69 670 ASN A CA 1
ATOM 5257 C C . ASN A 1 670 ? -14.676 -32.196 5.466 1.00 75.69 670 ASN A C 1
ATOM 5259 O O . ASN A 1 670 ? -13.926 -32.268 4.494 1.00 75.69 670 ASN A O 1
ATOM 5263 N N . ASN A 1 671 ? -14.424 -31.418 6.524 1.00 74.88 671 ASN A N 1
ATOM 5264 C CA . ASN A 1 671 ? -13.281 -30.514 6.702 1.00 74.88 671 ASN A CA 1
ATOM 5265 C C . ASN A 1 671 ? -13.159 -29.358 5.695 1.00 74.88 671 ASN A C 1
ATOM 5267 O O . ASN A 1 671 ? -12.253 -28.550 5.851 1.00 74.88 671 ASN A O 1
ATOM 5271 N N . ASN A 1 672 ? -14.048 -29.195 4.712 1.00 74.12 672 ASN A N 1
ATOM 5272 C CA . ASN A 1 672 ? -14.073 -27.978 3.898 1.00 74.12 672 ASN A CA 1
ATOM 5273 C C . ASN A 1 672 ? -14.811 -26.856 4.635 1.00 74.12 672 ASN A C 1
ATOM 5275 O O . ASN A 1 672 ? -15.916 -27.073 5.140 1.00 74.12 672 ASN A O 1
ATOM 5279 N N . PHE A 1 673 ? -14.231 -25.657 4.654 1.00 75.50 673 PHE A N 1
ATOM 5280 C CA . PHE A 1 673 ? -14.891 -24.447 5.127 1.00 75.50 673 PHE A CA 1
ATOM 5281 C C . PHE A 1 673 ? -16.174 -24.176 4.328 1.00 75.50 673 PHE A C 1
ATOM 5283 O O . PHE A 1 673 ? -16.163 -24.154 3.100 1.00 75.50 673 PHE A O 1
ATOM 5290 N N . ILE A 1 674 ? -17.289 -23.941 5.015 1.00 73.00 674 ILE A N 1
ATOM 5291 C CA . ILE A 1 674 ? -18.578 -23.589 4.401 1.00 73.00 674 ILE A CA 1
ATOM 5292 C C . ILE A 1 674 ? -18.904 -22.125 4.674 1.00 73.00 674 ILE A C 1
ATOM 5294 O O . ILE A 1 674 ? -19.185 -21.365 3.747 1.00 73.00 674 ILE A O 1
ATOM 5298 N N . GLN A 1 675 ? -18.865 -21.730 5.947 1.00 72.88 675 GLN A N 1
ATOM 5299 C CA . GLN A 1 675 ? -19.306 -20.417 6.406 1.00 72.88 675 GLN A CA 1
ATOM 5300 C C . GLN A 1 675 ? -18.602 -20.049 7.714 1.00 72.88 675 GLN A C 1
ATOM 5302 O O . GLN A 1 675 ? -18.358 -20.922 8.540 1.00 72.88 675 GLN A O 1
ATOM 5307 N N . GLY A 1 676 ? -18.340 -18.761 7.932 1.00 74.69 676 GLY A N 1
ATOM 5308 C CA . GLY A 1 676 ? -17.955 -18.205 9.228 1.00 74.69 676 GLY A CA 1
ATOM 5309 C C . GLY A 1 676 ? -18.847 -17.027 9.642 1.00 74.69 676 GLY A C 1
ATOM 5310 O O . GLY A 1 676 ? -19.492 -16.381 8.807 1.00 74.69 676 GLY A O 1
ATOM 5311 N N . MET A 1 677 ? -18.917 -16.746 10.938 1.00 78.31 677 MET A N 1
ATOM 5312 C CA . MET A 1 677 ? -19.591 -15.570 11.496 1.00 78.31 677 MET A CA 1
ATOM 5313 C C . MET A 1 677 ? -18.893 -15.111 12.777 1.00 78.31 677 MET A C 1
ATOM 5315 O O . MET A 1 677 ? -18.359 -15.932 13.512 1.00 78.31 677 MET A O 1
ATOM 5319 N N . THR A 1 678 ? -18.903 -13.810 13.048 1.00 82.00 678 THR A N 1
ATOM 5320 C CA . THR A 1 678 ? -18.450 -13.228 14.317 1.00 82.00 678 THR A CA 1
ATOM 5321 C C . THR A 1 678 ? -19.667 -12.698 15.058 1.00 82.00 678 THR A C 1
ATOM 5323 O O . THR A 1 678 ? -20.435 -11.921 14.496 1.00 82.00 678 THR A O 1
ATOM 5326 N N . VAL A 1 679 ? -19.864 -13.140 16.294 1.00 86.25 679 VAL A N 1
ATOM 5327 C CA . VAL A 1 679 ? -20.946 -12.700 17.178 1.00 86.25 679 VAL A CA 1
ATOM 5328 C C . VAL A 1 679 ? -20.343 -11.770 18.226 1.00 86.25 679 VAL A C 1
ATOM 5330 O O . VAL A 1 679 ? -19.427 -12.181 18.937 1.00 86.25 679 VAL A O 1
ATOM 5333 N N . ARG A 1 680 ? -20.850 -10.537 18.319 1.00 89.31 680 ARG A N 1
ATOM 5334 C CA . ARG A 1 680 ? -20.503 -9.592 19.386 1.00 89.31 680 ARG A CA 1
ATOM 5335 C C . ARG A 1 680 ? -21.489 -9.735 20.533 1.00 89.31 680 ARG A C 1
ATOM 5337 O O . ARG A 1 680 ? -22.705 -9.704 20.321 1.00 89.31 680 ARG A O 1
ATOM 5344 N N . LEU A 1 681 ? -20.950 -9.932 21.725 1.00 90.88 681 LEU A N 1
ATOM 5345 C CA . LEU A 1 681 ? -21.685 -10.214 22.944 1.00 90.88 681 LEU A CA 1
ATOM 5346 C C . LEU A 1 681 ? -21.406 -9.123 23.974 1.00 90.88 681 LEU A C 1
ATOM 5348 O O . LEU A 1 681 ? -20.254 -8.793 24.245 1.00 90.88 681 LEU A O 1
ATOM 5352 N N . ASN A 1 682 ? -22.459 -8.579 24.567 1.00 90.94 682 ASN A N 1
ATOM 5353 C CA . ASN A 1 682 ? -22.357 -7.555 25.594 1.00 90.94 682 ASN A CA 1
ATOM 5354 C C . ASN A 1 682 ? -22.333 -8.169 26.996 1.00 90.94 682 ASN A C 1
ATOM 5356 O O . ASN A 1 682 ? -23.224 -8.946 27.349 1.00 90.94 682 ASN A O 1
ATOM 5360 N N . VAL A 1 683 ? -21.351 -7.766 27.805 1.00 91.56 683 VAL A N 1
ATOM 5361 C CA . VAL A 1 683 ? -21.181 -8.212 29.188 1.00 91.56 683 VAL A CA 1
ATOM 5362 C C . VAL A 1 683 ? -21.264 -7.005 30.129 1.00 91.56 683 VAL A C 1
ATOM 5364 O O . VAL A 1 683 ? -20.366 -6.167 30.171 1.00 91.56 683 VAL A O 1
ATOM 5367 N N . GLY A 1 684 ? -22.334 -6.931 30.916 1.00 85.81 684 GLY A N 1
ATOM 5368 C CA . GLY A 1 684 ? -22.501 -5.985 32.021 1.00 85.81 684 GLY A CA 1
ATOM 5369 C C . GLY A 1 684 ? -23.142 -4.628 31.699 1.00 85.81 684 GLY A C 1
ATOM 5370 O O . GLY A 1 684 ? -23.519 -3.943 32.645 1.00 85.81 684 GLY A O 1
ATOM 5371 N N . ASP A 1 685 ? -23.313 -4.226 30.432 1.00 86.25 685 ASP A N 1
ATOM 5372 C CA . ASP A 1 685 ? -23.971 -2.949 30.083 1.00 86.25 685 ASP A CA 1
ATOM 5373 C C . ASP A 1 685 ? -25.503 -3.114 29.974 1.00 86.25 685 ASP A C 1
ATOM 5375 O O . ASP A 1 685 ? -25.974 -3.694 28.994 1.00 86.25 685 ASP A O 1
ATOM 5379 N N . PRO A 1 686 ? -26.309 -2.595 30.920 1.00 82.25 686 PRO A N 1
ATOM 5380 C CA . PRO A 1 686 ? -27.762 -2.766 30.912 1.00 82.25 686 PRO A CA 1
ATOM 5381 C C . PRO A 1 686 ? -28.478 -1.968 29.811 1.00 82.25 686 PRO A C 1
ATOM 5383 O O . PRO A 1 686 ? -29.666 -2.190 29.586 1.00 82.25 686 PRO A O 1
ATOM 5386 N N . ALA A 1 687 ? -27.801 -1.039 29.124 1.00 82.50 687 ALA A N 1
ATOM 5387 C CA . ALA A 1 687 ? -28.386 -0.301 28.003 1.00 82.50 687 ALA A CA 1
ATOM 5388 C C . ALA A 1 687 ? -28.395 -1.099 26.686 1.00 82.50 687 ALA A C 1
ATOM 5390 O O . ALA A 1 687 ? -28.993 -0.647 25.705 1.00 82.50 687 ALA A O 1
ATOM 5391 N N . LYS A 1 688 ? -27.754 -2.275 26.637 1.00 80.88 688 LYS A N 1
ATOM 5392 C CA . LYS A 1 688 ? -27.627 -3.099 25.429 1.00 80.88 688 LYS A CA 1
ATOM 5393 C C . LYS A 1 688 ? -28.010 -4.553 25.715 1.00 80.88 688 LYS A C 1
ATOM 5395 O O . LYS A 1 688 ? -27.676 -5.099 26.761 1.00 80.88 688 LYS A O 1
ATOM 5400 N N . GLY A 1 689 ? -28.658 -5.201 24.748 1.00 83.69 689 GLY A N 1
ATOM 5401 C CA . GLY A 1 689 ? -28.966 -6.632 24.828 1.00 83.69 689 GLY A CA 1
ATOM 5402 C C . GLY A 1 689 ? -27.723 -7.524 24.776 1.00 83.69 689 GLY A C 1
ATOM 5403 O O . GLY A 1 689 ? -26.642 -7.057 24.421 1.00 83.69 689 GLY A O 1
ATOM 5404 N N . ALA A 1 690 ? -27.876 -8.813 25.093 1.00 84.00 690 ALA A N 1
ATOM 5405 C CA . ALA A 1 690 ? -26.775 -9.779 25.152 1.00 84.00 690 ALA A CA 1
ATOM 5406 C C . ALA A 1 690 ? -25.994 -9.911 23.838 1.00 84.00 690 ALA A C 1
ATOM 5408 O O . ALA A 1 690 ? -24.785 -10.117 23.871 1.00 84.00 690 ALA A O 1
ATOM 5409 N N . ILE A 1 691 ? -26.670 -9.812 22.688 1.00 86.00 691 ILE A N 1
ATOM 5410 C CA . ILE A 1 691 ? -26.040 -9.852 21.364 1.00 86.00 691 ILE A CA 1
ATOM 5411 C C . ILE A 1 691 ? -26.145 -8.461 20.741 1.00 86.00 691 ILE A C 1
ATOM 5413 O O . ILE A 1 691 ? -27.246 -7.998 20.443 1.00 86.00 691 ILE A O 1
ATOM 5417 N N . THR A 1 692 ? -25.007 -7.804 20.526 1.00 82.19 692 THR A N 1
ATOM 5418 C CA . THR A 1 692 ? -24.936 -6.432 19.991 1.00 82.19 692 THR A CA 1
ATOM 5419 C C . THR A 1 692 ? -24.664 -6.380 18.498 1.00 82.19 692 THR A C 1
ATOM 5421 O O . THR A 1 692 ? -24.926 -5.363 17.858 1.00 82.19 692 THR A O 1
ATOM 5424 N N . GLY A 1 693 ? -24.180 -7.475 17.913 1.00 79.00 693 GLY A N 1
ATOM 5425 C CA . GLY A 1 693 ? -23.921 -7.536 16.484 1.00 79.00 693 GLY A CA 1
ATOM 5426 C C . GLY A 1 693 ? -23.574 -8.929 15.987 1.00 79.00 693 GLY A C 1
ATOM 5427 O O . GLY A 1 693 ? -23.092 -9.786 16.728 1.00 79.00 693 GLY A O 1
ATOM 5428 N N . VAL A 1 694 ? -23.806 -9.139 14.694 1.00 75.00 694 VAL A N 1
ATOM 5429 C CA . VAL A 1 694 ? -23.342 -10.316 13.964 1.00 75.00 694 VAL A CA 1
ATOM 5430 C C . VAL A 1 694 ? -22.713 -9.853 12.662 1.00 75.00 694 VAL A C 1
ATOM 5432 O O . VAL A 1 694 ? -23.378 -9.253 11.822 1.00 75.00 694 VAL A O 1
ATOM 5435 N N . GLU A 1 695 ? -21.438 -10.171 12.477 1.00 68.31 695 GLU A N 1
ATOM 5436 C CA . GLU A 1 695 ? -20.721 -9.931 11.230 1.00 68.31 695 GLU A CA 1
ATOM 5437 C C . GLU A 1 695 ? -20.518 -11.251 10.485 1.00 68.31 695 GLU A C 1
ATOM 5439 O O . GLU A 1 695 ? -20.011 -12.237 11.029 1.00 68.31 695 GLU A O 1
ATOM 5444 N N . LYS A 1 696 ? -20.925 -11.295 9.214 1.00 65.19 696 LYS A N 1
ATOM 5445 C CA . LYS A 1 696 ? -20.734 -12.469 8.358 1.00 65.19 696 LYS A CA 1
ATOM 5446 C C . LYS A 1 696 ? -19.317 -12.469 7.787 1.00 65.19 696 LYS A C 1
ATOM 5448 O O . LYS A 1 696 ? -18.899 -11.496 7.169 1.00 65.19 696 LYS A O 1
ATOM 5453 N N . VAL A 1 697 ? -18.634 -13.609 7.888 1.00 53.97 697 VAL A N 1
ATOM 5454 C CA . VAL A 1 697 ? -17.350 -13.859 7.218 1.00 53.97 697 VAL A CA 1
ATOM 5455 C C . VAL A 1 697 ? -17.462 -15.179 6.454 1.00 53.97 697 VAL A C 1
ATOM 5457 O O . VAL A 1 697 ? -17.279 -16.249 7.021 1.00 53.97 697 VAL A O 1
ATOM 5460 N N . GLY A 1 698 ? -17.837 -15.162 5.172 1.00 51.69 698 GLY A N 1
ATOM 5461 C CA . GLY A 1 698 ? -17.941 -16.405 4.395 1.00 51.69 698 GLY A CA 1
ATOM 5462 C C . GLY A 1 698 ? -18.745 -16.303 3.101 1.00 51.69 698 GLY A C 1
ATOM 5463 O O . GLY A 1 698 ? -19.119 -15.213 2.675 1.00 51.69 698 GLY A O 1
ATOM 5464 N N . ARG A 1 699 ? -18.980 -17.460 2.467 1.00 44.22 699 ARG A N 1
ATOM 5465 C CA . ARG A 1 699 ? -19.357 -17.589 1.050 1.00 44.22 699 ARG A CA 1
ATOM 5466 C C . ARG A 1 699 ? -20.655 -16.827 0.675 1.00 44.22 699 ARG A C 1
ATOM 5468 O O . ARG A 1 699 ? -21.574 -16.721 1.497 1.00 44.22 699 ARG A O 1
ATOM 5475 N N . SER A 1 700 ? -20.739 -16.261 -0.544 1.00 37.94 700 SER A N 1
ATOM 5476 C CA . SER A 1 700 ? -21.966 -15.596 -1.020 1.00 37.94 700 SER A CA 1
ATOM 5477 C C . SER A 1 700 ? -23.017 -16.617 -1.478 1.00 37.94 700 SER A C 1
ATOM 5479 O O . SER A 1 700 ? -22.669 -17.768 -1.764 1.00 37.94 700 SER A O 1
ATOM 5481 N N . PRO A 1 701 ? -24.292 -16.194 -1.594 1.00 37.56 701 PRO A N 1
ATOM 5482 C CA . PRO A 1 701 ? -25.404 -17.002 -2.080 1.00 37.56 701 PRO A CA 1
ATOM 5483 C C . PRO A 1 701 ? -25.327 -17.364 -3.566 1.00 37.56 701 PRO A C 1
ATOM 5485 O O . PRO A 1 701 ? -26.367 -17.636 -4.156 1.00 37.56 701 PRO A O 1
ATOM 5488 N N . GLU A 1 702 ? -24.155 -17.493 -4.217 1.00 34.94 702 GLU A N 1
ATOM 5489 C CA . GLU A 1 702 ? -24.029 -17.936 -5.637 1.00 34.94 702 GLU A CA 1
ATOM 5490 C C . GLU A 1 702 ? -23.059 -19.122 -5.911 1.00 34.94 702 GLU A C 1
ATOM 5492 O O . GLU A 1 702 ? -22.989 -19.590 -7.043 1.00 34.94 702 GLU A O 1
ATOM 5497 N N . GLY A 1 703 ? -22.354 -19.680 -4.913 1.00 40.25 703 GLY A N 1
ATOM 5498 C CA . GLY A 1 703 ? -21.412 -20.808 -5.095 1.00 40.25 703 GLY A CA 1
ATOM 5499 C C . GLY A 1 703 ? -21.924 -22.167 -4.609 1.00 40.25 703 GLY A C 1
ATOM 5500 O O . GLY A 1 703 ? -21.768 -22.498 -3.435 1.00 40.25 703 GLY A O 1
ATOM 5501 N N . ALA A 1 704 ? -22.511 -22.967 -5.503 1.00 32.56 704 ALA A N 1
ATOM 5502 C CA . ALA A 1 704 ? -22.946 -24.335 -5.208 1.00 32.56 704 ALA A CA 1
ATOM 5503 C C . ALA A 1 704 ? -21.815 -25.346 -5.433 1.00 32.56 704 ALA A C 1
ATOM 5505 O O . ALA A 1 704 ? -21.351 -25.484 -6.562 1.00 32.56 704 ALA A O 1
ATOM 5506 N N . PHE A 1 705 ? -21.408 -26.092 -4.398 1.00 46.97 705 PHE A N 1
ATOM 5507 C CA . PHE A 1 705 ? -20.441 -27.181 -4.554 1.00 46.97 705 PHE A CA 1
ATOM 5508 C C . PHE A 1 705 ? -20.872 -28.496 -3.909 1.00 46.97 705 PHE A C 1
ATOM 5510 O O . PHE A 1 705 ? -21.132 -28.585 -2.709 1.00 46.97 705 PHE A O 1
ATOM 5517 N N . ALA A 1 706 ? -20.720 -29.554 -4.701 1.00 48.75 706 ALA A N 1
ATOM 5518 C CA . ALA A 1 706 ? -20.360 -30.887 -4.245 1.00 48.75 706 ALA A CA 1
ATOM 5519 C C . ALA A 1 706 ? -18.854 -30.909 -3.913 1.00 48.75 706 ALA A C 1
ATOM 5521 O O . ALA A 1 706 ? -18.029 -31.190 -4.779 1.00 48.75 706 ALA A O 1
ATOM 5522 N N . VAL A 1 707 ? -18.470 -30.539 -2.690 1.00 51.44 707 VAL A N 1
ATOM 5523 C CA . VAL A 1 707 ? -17.044 -30.466 -2.335 1.00 51.44 707 VAL A CA 1
ATOM 5524 C C . VAL A 1 707 ? -16.482 -31.848 -1.999 1.00 51.44 707 VAL A C 1
ATOM 5526 O O . VAL A 1 707 ? -17.063 -32.571 -1.183 1.00 51.44 707 VAL A O 1
ATOM 5529 N N . GLN A 1 708 ? -15.315 -32.174 -2.558 1.00 63.31 708 GLN A N 1
ATOM 5530 C CA . GLN A 1 708 ? -14.479 -33.264 -2.065 1.00 63.31 708 GLN A CA 1
ATOM 5531 C C . GLN A 1 708 ? -13.905 -32.936 -0.670 1.00 63.31 708 GLN A C 1
ATOM 5533 O O . GLN A 1 708 ? -13.620 -31.773 -0.374 1.00 63.31 708 GLN A O 1
ATOM 5538 N N . PRO A 1 709 ? -13.707 -33.936 0.206 1.00 71.62 709 PRO A N 1
ATOM 5539 C CA . PRO A 1 709 ? -13.080 -33.729 1.511 1.00 71.62 709 PRO A CA 1
ATOM 5540 C C . PRO A 1 709 ? -11.694 -33.072 1.409 1.00 71.62 709 PRO A C 1
ATOM 5542 O O . PRO A 1 709 ? -10.974 -33.262 0.424 1.00 71.62 709 PRO A O 1
ATOM 5545 N N . ARG A 1 710 ? -11.316 -32.308 2.440 1.00 83.62 710 ARG A N 1
ATOM 5546 C CA . ARG A 1 710 ? -9.945 -31.807 2.635 1.00 83.62 710 ARG A CA 1
ATOM 5547 C C . ARG A 1 710 ? -9.289 -32.543 3.798 1.00 83.62 710 ARG A C 1
ATOM 5549 O O . ARG A 1 710 ? -9.956 -32.872 4.781 1.00 83.62 710 ARG A O 1
ATOM 5556 N N . ASP A 1 711 ? -7.991 -32.792 3.694 1.00 88.56 711 ASP A N 1
ATOM 5557 C CA . ASP A 1 711 ? -7.254 -33.481 4.758 1.00 88.56 711 ASP A CA 1
ATOM 5558 C C . ASP A 1 711 ? -6.912 -32.507 5.888 1.00 88.56 711 ASP A C 1
ATOM 5560 O O . ASP A 1 711 ? -7.014 -32.850 7.069 1.00 88.56 711 ASP A O 1
ATOM 5564 N N . VAL A 1 712 ? -6.560 -31.270 5.515 1.00 89.06 712 VAL A N 1
ATOM 5565 C CA . VAL A 1 712 ? -6.264 -30.167 6.433 1.00 89.06 712 VAL A CA 1
ATOM 5566 C C . VAL A 1 712 ? -6.852 -28.868 5.887 1.00 89.06 712 VAL A C 1
ATOM 5568 O O . VAL A 1 712 ? -6.630 -28.518 4.730 1.00 89.06 712 VAL A O 1
ATOM 5571 N N . SER A 1 713 ? -7.542 -28.124 6.746 1.00 87.25 713 SER A N 1
ATOM 5572 C CA . SER A 1 713 ? -8.041 -26.780 6.466 1.00 87.25 713 SER A CA 1
ATOM 5573 C C . SER A 1 713 ? -7.567 -25.809 7.537 1.00 87.25 713 SER A C 1
ATOM 5575 O O . SER A 1 713 ? -7.769 -26.053 8.724 1.00 87.25 713 SER A O 1
ATOM 5577 N N . LEU A 1 714 ? -6.952 -24.707 7.120 1.00 89.00 714 LEU A N 1
ATOM 5578 C CA . LEU A 1 714 ? -6.479 -23.622 7.971 1.00 89.00 714 LEU A CA 1
ATOM 5579 C C . LEU A 1 714 ? -7.380 -22.407 7.758 1.00 89.00 714 LEU A C 1
ATOM 5581 O O . LEU A 1 714 ? -7.358 -21.804 6.690 1.00 89.00 714 LEU A O 1
ATOM 5585 N N . PHE A 1 715 ? -8.165 -22.038 8.762 1.00 84.38 715 PHE A N 1
ATOM 5586 C CA . PHE A 1 715 ? -8.920 -20.790 8.776 1.00 84.38 715 PHE A CA 1
ATOM 5587 C C . PHE A 1 715 ? -8.145 -19.745 9.573 1.00 84.38 715 PHE A C 1
ATOM 5589 O O . PHE A 1 715 ? -7.852 -19.975 10.743 1.00 84.38 715 PHE A O 1
ATOM 5596 N N . ILE A 1 716 ? -7.796 -18.622 8.944 1.00 85.06 716 ILE A N 1
ATOM 5597 C CA . ILE A 1 716 ? -6.944 -17.587 9.535 1.00 85.06 716 ILE A CA 1
ATOM 5598 C C . ILE A 1 716 ? -7.659 -16.235 9.480 1.00 85.06 716 ILE A C 1
ATOM 5600 O O . ILE A 1 716 ? -7.971 -15.732 8.395 1.00 85.06 716 ILE A O 1
ATOM 5604 N N . LYS A 1 717 ? -7.892 -15.630 10.647 1.00 79.50 717 LYS A N 1
ATOM 5605 C CA . LYS A 1 717 ? -8.596 -14.350 10.807 1.00 79.50 717 LYS A CA 1
ATOM 5606 C C . LYS A 1 717 ? -7.677 -13.314 11.448 1.00 79.50 717 LYS A C 1
ATOM 5608 O O . LYS A 1 717 ? -7.059 -13.599 12.465 1.00 79.50 717 LYS A O 1
ATOM 5613 N N . ASN A 1 718 ? -7.618 -12.108 10.886 1.00 77.44 718 ASN A N 1
ATOM 5614 C CA . ASN A 1 718 ? -6.951 -10.972 11.523 1.00 77.44 718 ASN A CA 1
ATOM 5615 C C . ASN A 1 718 ? -7.796 -10.460 12.702 1.00 77.44 718 ASN A C 1
ATOM 5617 O O . ASN A 1 718 ? -9.006 -10.280 12.566 1.00 77.44 718 ASN A O 1
ATOM 5621 N N . THR A 1 719 ? -7.164 -10.231 13.850 1.00 74.06 719 THR A N 1
ATOM 5622 C CA . THR A 1 719 ? -7.809 -9.735 15.078 1.00 74.06 719 THR A CA 1
ATOM 5623 C C . THR A 1 719 ? -7.429 -8.290 15.416 1.00 74.06 719 THR A C 1
ATOM 5625 O O . THR A 1 719 ? -7.785 -7.794 16.485 1.00 74.06 719 THR A O 1
ATOM 5628 N N . GLY A 1 720 ? -6.661 -7.620 14.551 1.00 66.75 720 GLY A N 1
ATOM 5629 C CA . GLY A 1 720 ? -6.074 -6.294 14.769 1.00 66.75 720 GLY A CA 1
ATOM 5630 C C . GLY A 1 720 ? -4.774 -6.328 15.580 1.00 66.75 720 GLY A C 1
ATOM 5631 O O . GLY A 1 720 ? -3.844 -5.590 15.273 1.00 66.75 720 GLY A O 1
ATOM 5632 N N . ALA A 1 721 ? -4.676 -7.226 16.564 1.00 72.44 721 ALA A N 1
ATOM 5633 C CA . ALA A 1 721 ? -3.473 -7.441 17.379 1.00 72.44 721 ALA A CA 1
ATOM 5634 C C . ALA A 1 721 ? -2.603 -8.626 16.902 1.00 72.44 721 ALA A C 1
ATOM 5636 O O . ALA A 1 721 ? -1.511 -8.844 17.422 1.00 72.44 721 ALA A O 1
ATOM 5637 N N . GLY A 1 722 ? -3.095 -9.414 15.944 1.00 84.19 722 GLY A N 1
ATOM 5638 C CA . GLY A 1 722 ? -2.461 -10.630 15.445 1.00 84.19 722 GLY A CA 1
ATOM 5639 C C . GLY A 1 722 ? -3.408 -11.417 14.540 1.00 84.19 722 GLY A C 1
ATOM 5640 O O . GLY A 1 722 ? -4.346 -10.856 13.971 1.00 84.19 722 GLY A O 1
ATOM 5641 N N . PHE A 1 723 ? -3.209 -12.731 14.448 1.00 86.69 723 PHE A N 1
ATOM 5642 C CA . PHE A 1 723 ? -4.073 -13.628 13.686 1.00 86.69 723 PHE A CA 1
ATOM 5643 C C . PHE A 1 723 ? -4.512 -14.820 14.516 1.00 86.69 723 PHE A C 1
ATOM 5645 O O . PHE A 1 723 ? -3.681 -15.514 15.085 1.00 86.69 723 PHE A O 1
ATOM 5652 N N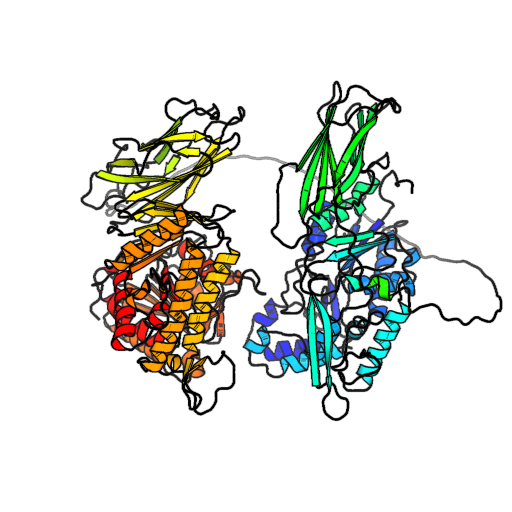 . ASP A 1 724 ? -5.799 -15.120 14.510 1.00 84.56 724 ASP A N 1
ATOM 5653 C CA . ASP A 1 724 ? -6.291 -16.392 15.020 1.00 84.56 724 ASP A CA 1
ATOM 5654 C C . ASP A 1 724 ? -6.255 -17.427 13.900 1.00 84.56 724 ASP A C 1
ATOM 5656 O O . ASP A 1 724 ? -6.723 -17.162 12.790 1.00 84.56 724 ASP A O 1
ATOM 5660 N N . ILE A 1 725 ? -5.702 -18.603 14.190 1.00 86.88 725 ILE A N 1
ATOM 5661 C CA . ILE A 1 725 ? -5.649 -19.743 13.278 1.00 86.88 725 ILE A CA 1
ATOM 5662 C C . ILE A 1 725 ? -6.420 -20.925 13.862 1.00 86.88 725 ILE A C 1
ATOM 5664 O O . ILE A 1 725 ? -6.184 -21.359 14.988 1.00 86.88 725 ILE A O 1
ATOM 5668 N N . THR A 1 726 ? -7.321 -21.480 13.060 1.00 83.38 726 THR A N 1
ATOM 5669 C CA . THR A 1 726 ? -8.057 -22.711 13.349 1.00 83.38 726 THR A CA 1
ATOM 5670 C C . THR A 1 726 ? -7.687 -23.752 12.302 1.00 83.38 726 THR A C 1
ATOM 5672 O O . THR A 1 726 ? -7.974 -23.583 11.118 1.00 83.38 726 THR A O 1
ATOM 5675 N N . MET A 1 727 ? -7.055 -24.840 12.733 1.00 84.56 727 MET A N 1
ATOM 5676 C CA . MET A 1 727 ? -6.756 -26.002 11.903 1.00 84.56 727 MET A CA 1
ATOM 5677 C C . MET A 1 727 ? -7.822 -27.079 12.114 1.00 84.56 727 MET A C 1
ATOM 5679 O O . MET A 1 727 ? -8.047 -27.522 13.239 1.00 84.56 727 MET A O 1
ATOM 5683 N N . VAL A 1 728 ? -8.449 -27.527 11.027 1.00 79.38 728 VAL A N 1
ATOM 5684 C CA . VAL A 1 728 ? -9.448 -28.604 11.001 1.00 79.38 728 VAL A CA 1
ATOM 5685 C C . VAL A 1 728 ? -8.954 -29.739 10.108 1.00 79.38 728 VAL A C 1
ATOM 5687 O O . VAL A 1 728 ? -8.429 -29.499 9.025 1.00 79.38 728 VAL A O 1
ATOM 5690 N N . GLY A 1 729 ? -9.101 -30.981 10.568 1.00 74.31 729 GLY A N 1
ATOM 5691 C CA . GLY A 1 729 ? -8.570 -32.180 9.918 1.00 74.31 729 GLY A CA 1
ATOM 5692 C C . GLY A 1 729 ? -8.673 -33.385 10.854 1.00 74.31 729 GLY A C 1
ATOM 5693 O O . GLY A 1 729 ? -9.658 -33.528 11.575 1.00 74.31 729 GLY A O 1
ATOM 5694 N N . VAL A 1 730 ? -7.632 -34.223 10.907 1.00 60.19 730 VAL A N 1
ATOM 5695 C CA . VAL A 1 730 ? -7.551 -35.372 11.840 1.00 60.19 730 VAL A CA 1
ATOM 5696 C C . VAL A 1 730 ? -7.660 -34.938 13.313 1.00 60.19 730 VAL A C 1
ATOM 5698 O O . VAL A 1 730 ? -8.176 -35.681 14.146 1.00 60.19 730 VAL A O 1
ATOM 5701 N N . VAL A 1 731 ? -7.206 -33.723 13.635 1.00 58.72 731 VAL A N 1
ATOM 5702 C CA . VAL A 1 731 ? -7.340 -33.095 14.955 1.00 58.72 731 VAL A CA 1
ATOM 5703 C C . VAL A 1 731 ? -7.713 -31.629 14.755 1.00 58.72 731 VAL A C 1
ATOM 5705 O O . VAL A 1 731 ? -7.073 -30.946 13.959 1.00 58.72 731 VAL A O 1
ATOM 5708 N N . ALA A 1 732 ? -8.711 -31.139 15.492 1.00 68.00 732 ALA A N 1
ATOM 5709 C CA . ALA A 1 732 ? -9.000 -29.712 15.561 1.00 68.00 732 ALA A CA 1
ATOM 5710 C C . ALA A 1 732 ? -8.041 -29.027 16.544 1.00 68.00 732 ALA A C 1
ATOM 5712 O O . ALA A 1 732 ? -7.884 -29.493 17.675 1.00 68.00 732 ALA A O 1
ATOM 5713 N N . ALA A 1 733 ? -7.376 -27.960 16.109 1.00 73.94 733 ALA A N 1
ATOM 5714 C CA . ALA A 1 733 ? -6.466 -27.174 16.937 1.00 73.94 733 ALA A CA 1
ATOM 5715 C C . ALA A 1 733 ? -6.627 -25.683 16.635 1.00 73.94 733 ALA A C 1
ATOM 5717 O O . ALA A 1 733 ? -6.860 -25.301 15.490 1.00 73.94 733 ALA A O 1
ATOM 5718 N N . GLU A 1 734 ? -6.481 -24.856 17.662 1.00 82.19 734 GLU A N 1
ATOM 5719 C CA . GLU A 1 734 ? -6.629 -23.405 17.581 1.00 82.19 734 GLU A CA 1
ATOM 5720 C C . GLU A 1 734 ? -5.428 -22.744 18.249 1.00 82.19 734 GLU A C 1
ATOM 5722 O O . GLU A 1 734 ? -4.915 -23.255 19.246 1.00 82.19 734 GLU A O 1
ATOM 5727 N N . ALA A 1 735 ? -4.963 -21.636 17.679 1.00 84.50 735 ALA A N 1
ATOM 5728 C CA . ALA A 1 735 ? -3.879 -20.838 18.231 1.00 84.50 735 ALA A CA 1
ATOM 5729 C C . ALA A 1 735 ? -4.024 -19.370 17.816 1.00 84.50 735 ALA A C 1
ATOM 5731 O O . ALA A 1 735 ? -4.666 -19.059 16.811 1.00 84.50 735 ALA A O 1
ATOM 5732 N N . THR A 1 736 ? -3.365 -18.481 18.554 1.00 85.94 736 THR A N 1
ATOM 5733 C CA . THR A 1 736 ? -3.167 -17.089 18.143 1.00 85.94 736 THR A CA 1
ATOM 5734 C C . THR A 1 736 ? -1.717 -16.911 17.705 1.00 85.94 736 THR A C 1
ATOM 5736 O O . THR A 1 736 ? -0.780 -17.258 18.421 1.00 85.94 736 THR A O 1
ATOM 5739 N N . LEU A 1 737 ? -1.537 -16.361 16.511 1.00 88.50 737 LEU A N 1
ATOM 5740 C CA . LEU A 1 737 ? -0.268 -15.974 15.920 1.00 88.50 737 LEU A CA 1
ATOM 5741 C C . LEU A 1 737 ? -0.073 -14.469 16.164 1.00 88.50 737 LEU A C 1
ATOM 5743 O O . LEU A 1 737 ? -0.792 -13.662 15.568 1.00 88.50 737 LEU A O 1
ATOM 5747 N N . PRO A 1 738 ? 0.876 -14.046 17.013 1.00 87.06 738 PRO A N 1
ATOM 5748 C CA . PRO A 1 738 ? 1.138 -12.633 17.301 1.00 87.06 738 PRO A CA 1
ATOM 5749 C C . PRO A 1 738 ? 1.974 -11.996 16.182 1.00 87.06 738 PRO A C 1
ATOM 5751 O O . PRO A 1 738 ? 3.085 -11.514 16.396 1.00 87.06 738 PRO A O 1
ATOM 5754 N N . LEU A 1 739 ? 1.450 -12.060 14.960 1.00 84.06 739 LEU A N 1
ATOM 5755 C CA . LEU A 1 739 ? 2.065 -11.537 13.749 1.00 84.06 739 LEU A CA 1
ATOM 5756 C C . LEU A 1 739 ? 1.287 -10.310 13.289 1.00 84.06 739 LEU A C 1
ATOM 5758 O O . LEU A 1 739 ? 0.066 -10.342 13.179 1.00 84.06 739 LEU A O 1
ATOM 5762 N N . THR A 1 740 ? 1.996 -9.236 12.980 1.00 82.94 740 THR A N 1
ATOM 5763 C CA . THR A 1 740 ? 1.419 -8.028 12.378 1.00 82.94 740 THR A CA 1
ATOM 5764 C C . THR A 1 740 ? 1.440 -8.114 10.848 1.00 82.94 740 THR A C 1
ATOM 5766 O O . THR A 1 740 ? 2.233 -8.856 10.263 1.00 82.94 740 THR A O 1
ATOM 5769 N N . LEU A 1 741 ? 0.604 -7.320 10.170 1.00 74.19 741 LEU A N 1
ATOM 5770 C CA . LEU A 1 741 ? 0.602 -7.241 8.702 1.00 74.19 741 LEU A CA 1
ATOM 5771 C C . LEU A 1 741 ? 1.980 -6.859 8.108 1.00 74.19 741 LEU A C 1
ATOM 5773 O O . LEU A 1 741 ? 2.405 -7.535 7.170 1.00 74.19 741 LEU A O 1
ATOM 5777 N N . PRO A 1 742 ? 2.732 -5.872 8.648 1.00 74.38 742 PRO A N 1
ATOM 5778 C CA . PRO A 1 742 ? 4.090 -5.581 8.177 1.00 74.38 742 PRO A CA 1
ATOM 5779 C C . PRO A 1 742 ? 5.074 -6.744 8.356 1.00 74.38 742 PRO A C 1
ATOM 5781 O O . PRO A 1 742 ? 5.916 -6.976 7.491 1.00 74.38 742 PRO A O 1
ATOM 5784 N N . GLN A 1 743 ? 4.969 -7.505 9.452 1.00 81.06 743 GLN A N 1
ATOM 5785 C CA . GLN A 1 743 ? 5.813 -8.688 9.655 1.00 81.06 743 GLN A CA 1
ATOM 5786 C C . GLN A 1 743 ? 5.506 -9.773 8.616 1.00 81.06 743 GLN A C 1
ATOM 5788 O O . GLN A 1 743 ? 6.436 -10.339 8.043 1.00 81.06 743 GLN A O 1
ATOM 5793 N N . LEU A 1 744 ? 4.226 -10.020 8.311 1.00 80.81 744 LEU A N 1
ATOM 5794 C CA . LEU A 1 744 ? 3.836 -10.949 7.245 1.00 80.81 744 LEU A CA 1
ATOM 5795 C C . LEU A 1 744 ? 4.353 -10.513 5.873 1.00 80.81 744 LEU A C 1
ATOM 5797 O O . LEU A 1 744 ? 4.859 -11.347 5.120 1.00 80.81 744 LEU A O 1
ATOM 5801 N N . ASP A 1 745 ? 4.274 -9.218 5.561 1.00 72.31 745 ASP A N 1
ATOM 5802 C CA . ASP A 1 745 ? 4.823 -8.660 4.324 1.00 72.31 745 ASP A CA 1
ATOM 5803 C C . ASP A 1 745 ? 6.339 -8.884 4.226 1.00 72.31 745 ASP A C 1
ATOM 5805 O O . ASP A 1 745 ? 6.842 -9.370 3.208 1.00 72.31 745 ASP A O 1
ATOM 5809 N N . GLN A 1 746 ? 7.071 -8.634 5.315 1.00 79.75 746 GLN A N 1
ATOM 5810 C CA . GLN A 1 746 ? 8.511 -8.873 5.387 1.00 79.75 746 GLN A CA 1
ATOM 5811 C C . GLN A 1 746 ? 8.858 -10.362 5.212 1.00 79.75 746 GLN A C 1
ATOM 5813 O O . GLN A 1 746 ? 9.791 -10.705 4.475 1.00 79.75 746 GLN A O 1
ATOM 5818 N N . MET A 1 747 ? 8.112 -11.256 5.869 1.00 85.06 747 MET A N 1
ATOM 5819 C CA . MET A 1 747 ? 8.278 -12.710 5.767 1.00 85.06 747 MET A CA 1
ATOM 5820 C C . MET A 1 747 ? 8.054 -13.193 4.329 1.00 85.06 747 MET A C 1
ATOM 5822 O O . MET A 1 747 ? 8.895 -13.900 3.767 1.00 85.06 747 MET A O 1
ATOM 5826 N N . ALA A 1 748 ? 6.959 -12.762 3.699 1.00 81.50 748 ALA A N 1
ATOM 5827 C CA . ALA A 1 748 ? 6.641 -13.109 2.320 1.00 81.50 748 ALA A CA 1
ATOM 5828 C C . ALA A 1 748 ? 7.679 -12.542 1.335 1.00 81.50 748 ALA A C 1
ATOM 5830 O O . ALA A 1 748 ? 8.142 -13.252 0.439 1.00 81.50 748 ALA A O 1
ATOM 5831 N N . SER A 1 749 ? 8.107 -11.292 1.534 1.00 81.00 749 SER A N 1
ATOM 5832 C CA . SER A 1 749 ? 9.128 -10.626 0.716 1.00 81.00 749 SER A CA 1
ATOM 5833 C C . SER A 1 749 ? 10.476 -11.346 0.768 1.00 81.00 749 SER A C 1
ATOM 5835 O O . SER A 1 749 ? 11.120 -11.514 -0.266 1.00 81.00 749 SER A O 1
ATOM 5837 N N . ARG A 1 750 ? 10.881 -11.870 1.934 1.00 87.75 750 ARG A N 1
ATOM 5838 C CA . ARG A 1 750 ? 12.112 -12.668 2.076 1.00 87.75 750 ARG A CA 1
ATOM 5839 C C . ARG A 1 750 ? 12.087 -13.927 1.205 1.00 87.75 750 ARG A C 1
ATOM 5841 O O . ARG A 1 750 ? 13.080 -14.245 0.551 1.00 87.75 750 ARG A O 1
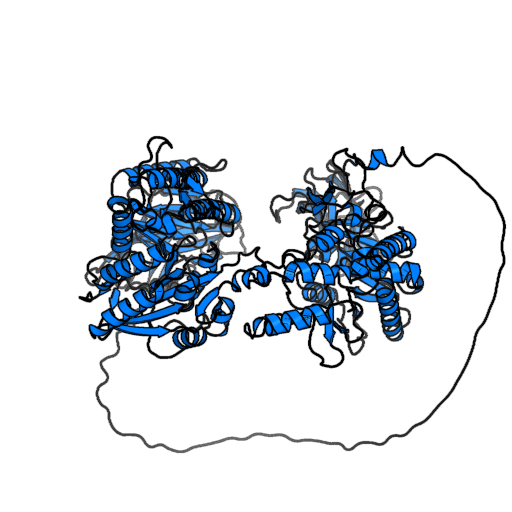ATOM 5848 N N . VAL A 1 751 ? 10.958 -14.637 1.176 1.00 89.19 751 VAL A N 1
ATOM 5849 C CA . VAL A 1 751 ? 10.794 -15.854 0.363 1.00 89.19 751 VAL A CA 1
ATOM 5850 C C . VAL A 1 751 ? 10.739 -15.527 -1.129 1.00 89.19 751 VAL A C 1
ATOM 5852 O O . VAL A 1 751 ? 11.410 -16.183 -1.927 1.00 89.19 751 VAL A O 1
ATOM 5855 N N . ARG A 1 752 ? 10.017 -14.470 -1.515 1.00 86.38 752 ARG A N 1
ATOM 5856 C CA . ARG A 1 752 ? 9.971 -13.993 -2.908 1.00 86.38 752 ARG A CA 1
ATOM 5857 C C . ARG A 1 752 ? 11.337 -13.540 -3.409 1.00 86.38 752 ARG A C 1
ATOM 5859 O O . ARG A 1 752 ? 11.702 -13.855 -4.540 1.00 86.38 752 ARG A O 1
ATOM 5866 N N . GLN A 1 753 ? 12.127 -12.881 -2.562 1.00 86.69 753 GLN A N 1
ATOM 5867 C CA . GLN A 1 753 ? 13.508 -12.535 -2.887 1.00 86.69 753 GLN A CA 1
ATOM 5868 C C . GLN A 1 753 ? 14.364 -13.793 -3.080 1.00 86.69 753 GLN A C 1
ATOM 5870 O O . GLN A 1 753 ? 15.149 -13.851 -4.021 1.00 86.69 753 GLN A O 1
ATOM 5875 N N . ALA A 1 754 ? 14.179 -14.837 -2.263 1.00 92.25 754 ALA A N 1
ATOM 5876 C CA . ALA A 1 754 ? 14.894 -16.098 -2.450 1.00 92.25 754 ALA A CA 1
ATOM 5877 C C . ALA A 1 754 ? 14.575 -16.769 -3.795 1.00 92.25 754 ALA A C 1
ATOM 5879 O O . ALA A 1 754 ? 15.493 -17.246 -4.460 1.00 92.25 754 ALA A O 1
ATOM 5880 N N . LEU A 1 755 ? 13.307 -16.756 -4.216 1.00 90.50 755 LEU A N 1
ATOM 5881 C CA . LEU A 1 755 ? 12.881 -17.213 -5.541 1.00 90.50 755 LEU A CA 1
ATOM 5882 C C . LEU A 1 755 ? 13.480 -16.354 -6.668 1.00 90.50 755 LEU A C 1
ATOM 5884 O O . LEU A 1 755 ? 14.027 -16.893 -7.627 1.00 90.50 755 LEU A O 1
ATOM 5888 N N . LYS A 1 756 ? 13.441 -15.022 -6.529 1.00 87.62 756 LYS A N 1
ATOM 5889 C CA . LYS A 1 756 ? 14.027 -14.073 -7.493 1.00 87.62 756 LYS A CA 1
ATOM 5890 C C . LYS A 1 756 ? 15.529 -14.300 -7.663 1.00 87.62 756 LYS A C 1
ATOM 5892 O O . LYS A 1 756 ? 16.037 -14.327 -8.776 1.00 87.62 756 LYS A O 1
ATOM 5897 N N . ASP A 1 757 ? 16.239 -14.540 -6.572 1.00 91.69 757 ASP A N 1
ATOM 5898 C CA . ASP A 1 757 ? 17.669 -14.832 -6.609 1.00 91.69 757 ASP A CA 1
ATOM 5899 C C . ASP A 1 757 ? 17.985 -16.145 -7.352 1.00 91.69 757 ASP A C 1
ATOM 5901 O O . ASP A 1 757 ? 19.033 -16.247 -7.984 1.00 91.69 757 ASP A O 1
ATOM 5905 N N . ILE A 1 758 ? 17.082 -17.135 -7.328 1.00 93.75 758 ILE A N 1
ATOM 5906 C CA . ILE A 1 758 ? 17.218 -18.372 -8.119 1.00 93.75 758 ILE A CA 1
ATOM 5907 C C . ILE A 1 758 ? 17.032 -18.085 -9.612 1.00 93.75 758 ILE A C 1
ATOM 5909 O O . ILE A 1 758 ? 17.808 -18.580 -10.427 1.00 93.75 758 ILE A O 1
ATOM 5913 N N . VAL A 1 759 ? 16.063 -17.238 -9.974 1.00 90.50 759 VAL A N 1
ATOM 5914 C CA . VAL A 1 759 ? 15.861 -16.785 -11.362 1.00 90.50 759 VAL A CA 1
ATOM 5915 C C . VAL A 1 759 ? 17.116 -16.110 -11.915 1.00 90.50 759 VAL A C 1
ATOM 5917 O O . VAL A 1 759 ? 17.467 -16.307 -13.075 1.00 90.50 759 VAL A O 1
ATOM 5920 N N . TYR A 1 760 ? 17.829 -15.357 -11.081 1.00 91.12 760 TYR A N 1
ATOM 5921 C CA . TYR A 1 760 ? 19.071 -14.670 -11.435 1.00 91.12 760 TYR A CA 1
ATOM 5922 C C . TYR A 1 760 ? 20.346 -15.446 -11.059 1.00 91.12 760 TYR A C 1
ATOM 5924 O O . TYR A 1 760 ? 21.432 -14.868 -10.945 1.00 91.12 760 TYR A O 1
ATOM 5932 N N . MET A 1 761 ? 20.240 -16.762 -10.867 1.00 93.00 761 MET A N 1
ATOM 5933 C CA . MET A 1 761 ? 21.390 -17.615 -10.593 1.00 93.00 761 MET A CA 1
ATOM 5934 C C . MET A 1 761 ? 22.176 -17.875 -11.880 1.00 93.00 761 MET A C 1
ATOM 5936 O O . MET A 1 761 ? 21.693 -18.524 -12.810 1.00 93.00 761 MET A O 1
ATOM 5940 N N . GLY A 1 762 ? 23.405 -17.369 -11.915 1.00 92.50 762 GLY A N 1
ATOM 5941 C CA . GLY A 1 762 ? 24.335 -17.532 -13.018 1.00 92.50 762 GLY A CA 1
ATOM 5942 C C . GLY A 1 762 ? 25.417 -18.563 -12.718 1.00 92.50 762 GLY A C 1
ATOM 5943 O O . GLY A 1 762 ? 25.881 -18.689 -11.582 1.00 92.50 762 GLY A O 1
ATOM 5944 N N . LYS A 1 763 ? 25.849 -19.279 -13.755 1.00 94.31 763 LYS A N 1
ATOM 5945 C CA . LYS A 1 763 ? 26.995 -20.191 -13.715 1.00 94.31 763 LYS A CA 1
ATOM 5946 C C . LYS A 1 763 ? 28.035 -19.742 -14.736 1.00 94.31 763 LYS A C 1
ATOM 5948 O O . LYS A 1 763 ? 27.724 -19.626 -15.917 1.00 94.31 763 LYS A O 1
ATOM 5953 N N . GLY A 1 764 ? 29.260 -19.511 -14.272 1.00 90.94 764 GLY A N 1
ATOM 5954 C CA . GLY A 1 764 ? 30.399 -19.133 -15.111 1.00 90.94 764 GLY A CA 1
ATOM 5955 C C . GLY A 1 764 ? 31.717 -19.674 -14.560 1.00 90.94 764 GLY A C 1
ATOM 5956 O O . GLY A 1 764 ? 31.735 -20.539 -13.682 1.00 90.94 764 GLY A O 1
ATOM 5957 N N . SER A 1 765 ? 32.840 -19.147 -15.047 1.00 87.38 765 SER A N 1
ATOM 5958 C CA . SER A 1 765 ? 34.186 -19.552 -14.609 1.00 87.38 765 SER A CA 1
ATOM 5959 C C . SER A 1 765 ? 34.454 -19.288 -13.121 1.00 87.38 765 SER A C 1
ATOM 5961 O O . SER A 1 765 ? 35.233 -20.010 -12.499 1.00 87.38 765 SER A O 1
ATOM 5963 N N . ALA A 1 766 ? 33.770 -18.300 -12.535 1.00 85.62 766 ALA A N 1
ATOM 5964 C CA . ALA A 1 766 ? 33.825 -17.968 -11.111 1.00 85.62 766 ALA A CA 1
ATOM 5965 C C . ALA A 1 766 ? 32.953 -18.880 -10.217 1.00 85.62 766 ALA A C 1
ATOM 5967 O O . ALA A 1 766 ? 32.929 -18.696 -9.002 1.00 85.62 766 ALA A O 1
ATOM 5968 N N . GLY A 1 767 ? 32.245 -19.859 -10.793 1.00 91.38 767 GLY A N 1
ATOM 5969 C CA . GLY A 1 767 ? 31.316 -20.739 -10.081 1.00 91.38 767 GLY A CA 1
ATOM 5970 C C . GLY A 1 767 ? 29.852 -20.311 -10.215 1.00 91.38 767 GLY A C 1
ATOM 5971 O O . GLY A 1 767 ? 29.471 -19.648 -11.181 1.00 91.38 767 GLY A O 1
ATOM 5972 N N . ILE A 1 768 ? 29.023 -20.754 -9.264 1.00 94.38 768 ILE A N 1
ATOM 5973 C CA . ILE A 1 768 ? 27.584 -20.456 -9.198 1.00 94.38 768 ILE A CA 1
ATOM 5974 C C . ILE A 1 768 ? 27.384 -19.254 -8.276 1.00 94.38 768 ILE A C 1
ATOM 5976 O O . ILE A 1 768 ? 27.799 -19.296 -7.119 1.00 94.38 768 ILE A O 1
ATOM 5980 N N . GLN A 1 769 ? 26.738 -18.198 -8.769 1.00 92.44 769 GLN A N 1
ATOM 5981 C CA . GLN A 1 769 ? 26.408 -17.022 -7.962 1.00 92.44 769 GLN A CA 1
ATOM 5982 C C . GLN A 1 769 ? 25.126 -16.336 -8.438 1.00 92.44 769 GLN A C 1
ATOM 5984 O O . GLN A 1 769 ? 24.632 -16.598 -9.531 1.00 92.44 769 GLN A O 1
ATOM 5989 N N . VAL A 1 770 ? 24.570 -15.463 -7.600 1.00 91.00 770 VAL A N 1
ATOM 5990 C CA . VAL A 1 770 ? 23.373 -14.677 -7.925 1.00 91.00 770 VAL A CA 1
ATOM 5991 C C . VAL A 1 770 ? 23.802 -13.335 -8.500 1.00 91.00 770 VAL A C 1
ATOM 5993 O O . VAL A 1 770 ? 24.623 -12.641 -7.901 1.00 91.00 770 VAL A O 1
ATOM 5996 N N . TYR A 1 771 ? 23.217 -12.957 -9.630 1.00 85.75 771 TYR A N 1
ATOM 5997 C CA . TYR A 1 771 ? 23.517 -11.711 -10.320 1.00 85.75 771 TYR A CA 1
ATOM 5998 C C . TYR A 1 771 ? 22.308 -10.774 -10.299 1.00 85.75 771 TYR A C 1
ATOM 6000 O O . TYR A 1 771 ? 21.372 -10.978 -11.069 1.00 85.75 771 TYR A O 1
ATOM 6008 N N . PRO A 1 772 ? 22.289 -9.734 -9.445 1.00 77.38 772 PRO A N 1
ATOM 6009 C CA . PRO A 1 772 ? 21.132 -8.858 -9.329 1.00 77.38 772 PRO A CA 1
ATOM 6010 C C . PRO A 1 772 ? 20.701 -8.289 -10.682 1.00 77.38 772 PRO A C 1
ATOM 6012 O O . PRO A 1 772 ? 21.526 -7.880 -11.502 1.00 77.38 772 PRO A O 1
ATOM 6015 N N . LYS A 1 773 ? 19.393 -8.240 -10.913 1.00 69.62 773 LYS A N 1
ATOM 6016 C CA . LYS A 1 773 ? 18.807 -7.685 -12.133 1.00 69.62 773 LYS A CA 1
ATOM 6017 C C . LYS A 1 773 ? 19.379 -6.301 -12.462 1.00 69.62 773 LYS A C 1
ATOM 6019 O O . LYS A 1 773 ? 19.429 -5.428 -11.601 1.00 69.62 773 LYS A O 1
ATOM 6024 N N . GLY A 1 774 ? 19.776 -6.099 -13.718 1.00 67.00 774 GLY A N 1
ATOM 6025 C CA . GLY A 1 774 ? 20.368 -4.842 -14.189 1.00 67.00 774 GLY A CA 1
ATOM 6026 C C . GLY A 1 774 ? 21.876 -4.718 -13.952 1.00 67.00 774 GLY A C 1
ATOM 6027 O O . GLY A 1 774 ? 22.472 -3.733 -14.385 1.00 67.00 774 GLY A O 1
ATOM 6028 N N . THR A 1 775 ? 22.518 -5.705 -13.319 1.00 74.06 775 THR A N 1
ATOM 6029 C CA . THR A 1 775 ? 23.985 -5.763 -13.288 1.00 74.06 775 THR A CA 1
ATOM 6030 C C . THR A 1 775 ? 24.535 -6.184 -14.659 1.00 74.06 775 THR A C 1
ATOM 6032 O O . THR A 1 775 ? 23.928 -7.024 -15.329 1.00 74.06 775 THR A O 1
ATOM 6035 N N . PRO A 1 776 ? 25.659 -5.606 -15.127 1.00 76.56 776 PRO A N 1
ATOM 6036 C CA . PRO A 1 776 ? 26.325 -6.069 -16.342 1.00 76.56 776 PRO A CA 1
ATOM 6037 C C . PRO A 1 776 ? 26.785 -7.522 -16.187 1.00 76.56 776 PRO A C 1
ATOM 6039 O O . PRO A 1 776 ? 27.534 -7.839 -15.262 1.00 76.56 776 PRO A O 1
ATOM 6042 N N . MET A 1 777 ? 26.338 -8.404 -17.085 1.00 81.25 777 MET A N 1
ATOM 6043 C CA . MET A 1 777 ? 26.706 -9.820 -17.036 1.00 81.25 777 MET A CA 1
ATOM 6044 C C . MET A 1 777 ? 28.088 -10.041 -17.657 1.00 81.25 777 MET A C 1
ATOM 6046 O O . MET A 1 777 ? 28.324 -9.583 -18.780 1.00 81.25 777 MET A O 1
ATOM 6050 N N . PRO A 1 778 ? 29.007 -10.749 -16.972 1.00 86.56 778 PRO A N 1
ATOM 6051 C CA . PRO A 1 778 ? 30.224 -11.238 -17.605 1.00 86.56 778 PRO A CA 1
ATOM 6052 C C . PRO A 1 778 ? 29.892 -12.154 -18.792 1.00 86.56 778 PRO A C 1
ATOM 6054 O O . PRO A 1 778 ? 28.901 -12.879 -18.772 1.00 86.56 778 PRO A O 1
ATOM 6057 N N . ALA A 1 779 ? 30.730 -12.133 -19.829 1.00 86.31 779 ALA A N 1
ATOM 6058 C CA . ALA A 1 779 ? 30.452 -12.830 -21.088 1.00 86.31 779 ALA A CA 1
ATOM 6059 C C . ALA A 1 779 ? 30.401 -14.367 -20.969 1.00 86.31 779 ALA A C 1
ATOM 6061 O O . ALA A 1 779 ? 29.856 -15.027 -21.849 1.00 86.31 779 ALA A O 1
ATOM 6062 N N . ASP A 1 780 ? 30.990 -14.939 -19.917 1.00 89.81 780 ASP A N 1
ATOM 6063 C CA . ASP A 1 780 ? 31.053 -16.380 -19.657 1.00 89.81 780 ASP A CA 1
ATOM 6064 C C . ASP A 1 780 ? 29.942 -16.889 -18.724 1.00 89.81 780 ASP A C 1
ATOM 6066 O O . ASP A 1 780 ? 29.952 -18.061 -18.347 1.00 89.81 780 ASP A O 1
ATOM 6070 N N . VAL A 1 781 ? 29.019 -16.016 -18.316 1.00 92.06 781 VAL A N 1
ATOM 6071 C CA . VAL A 1 781 ? 27.979 -16.327 -17.333 1.00 92.06 781 VAL A CA 1
ATOM 6072 C C . VAL A 1 781 ? 26.676 -16.666 -18.029 1.00 92.06 781 VAL A C 1
ATOM 6074 O O . VAL A 1 781 ? 26.142 -15.878 -18.804 1.00 92.06 781 VAL A O 1
ATOM 6077 N N . ASP A 1 782 ? 26.134 -17.825 -17.680 1.00 91.69 782 ASP A N 1
ATOM 6078 C CA . ASP A 1 782 ? 24.827 -18.285 -18.126 1.00 91.69 782 ASP A CA 1
ATOM 6079 C C . ASP A 1 782 ? 23.815 -18.198 -16.978 1.00 91.69 782 ASP A C 1
ATOM 6081 O O . ASP A 1 782 ? 24.002 -18.846 -15.946 1.00 91.69 782 ASP A O 1
ATOM 6085 N N . LEU A 1 783 ? 22.756 -17.395 -17.141 1.00 92.44 783 LEU A N 1
ATOM 6086 C CA . LEU A 1 783 ? 21.636 -17.313 -16.195 1.00 92.44 783 LEU A CA 1
ATOM 6087 C C . LEU A 1 783 ? 20.769 -18.563 -16.342 1.00 92.44 783 LEU A C 1
ATOM 6089 O O . LEU A 1 783 ? 19.819 -18.612 -17.120 1.00 92.44 783 LEU A O 1
ATOM 6093 N N . VAL A 1 784 ? 21.122 -19.599 -15.590 1.00 94.56 784 VAL A N 1
ATOM 6094 C CA . VAL A 1 784 ? 20.722 -20.980 -15.871 1.00 94.56 784 VAL A CA 1
ATOM 6095 C C . VAL A 1 784 ? 19.202 -21.164 -15.891 1.00 94.56 784 VAL A C 1
ATOM 6097 O O . VAL A 1 784 ? 18.677 -21.821 -16.786 1.00 94.56 784 VAL A O 1
ATOM 6100 N N . TYR A 1 785 ? 18.488 -20.550 -14.944 1.00 92.81 785 TYR A N 1
ATOM 6101 C CA . TYR A 1 785 ? 17.024 -20.627 -14.849 1.00 92.81 785 TYR A CA 1
ATOM 6102 C C . TYR A 1 785 ? 16.284 -19.775 -15.894 1.00 92.81 785 TYR A C 1
ATOM 6104 O O . TYR A 1 785 ? 15.095 -19.995 -16.119 1.00 92.81 785 TYR A O 1
ATOM 6112 N N . GLN A 1 786 ? 16.965 -18.827 -16.545 1.00 90.81 786 GLN A N 1
ATOM 6113 C CA . GLN A 1 786 ? 16.415 -18.034 -17.653 1.00 90.81 786 GLN A CA 1
ATOM 6114 C C . GLN A 1 786 ? 16.682 -18.697 -19.004 1.00 90.81 786 GLN A C 1
ATOM 6116 O O . GLN A 1 786 ? 15.818 -18.733 -19.884 1.00 90.81 786 GLN A O 1
ATOM 6121 N N . SER A 1 787 ? 17.862 -19.296 -19.144 1.00 89.38 787 SER A N 1
ATOM 6122 C CA . SER A 1 787 ? 18.309 -19.930 -20.377 1.00 89.38 787 SER A CA 1
ATOM 6123 C C . SER A 1 787 ? 17.746 -21.340 -20.579 1.00 89.38 787 SER A C 1
ATOM 6125 O O . SER A 1 787 ? 17.464 -21.703 -21.725 1.00 89.38 787 SER A O 1
ATOM 6127 N N . HIS A 1 788 ? 17.543 -22.127 -19.511 1.00 91.75 788 HIS A N 1
ATOM 6128 C CA . HIS A 1 788 ? 17.252 -23.569 -19.594 1.00 91.75 788 HIS A CA 1
ATOM 6129 C C . HIS A 1 788 ? 15.979 -23.989 -18.855 1.00 91.75 788 HIS A C 1
ATOM 6131 O O . HIS A 1 788 ? 15.592 -23.405 -17.848 1.00 91.75 788 HIS A O 1
ATOM 6137 N N . ILE A 1 789 ? 15.347 -25.061 -19.349 1.00 94.00 789 ILE A N 1
ATOM 6138 C CA . ILE A 1 789 ? 14.275 -25.770 -18.632 1.00 94.00 789 ILE A CA 1
ATOM 6139 C C . ILE A 1 789 ? 14.873 -26.839 -17.719 1.00 94.00 789 ILE A C 1
ATOM 6141 O O . ILE A 1 789 ? 14.564 -26.855 -16.532 1.00 94.00 789 ILE A O 1
ATOM 6145 N N . THR A 1 790 ? 15.756 -27.683 -18.253 1.00 96.69 790 THR A N 1
ATOM 6146 C CA . THR A 1 790 ? 16.482 -28.690 -17.476 1.00 96.69 790 THR A CA 1
ATOM 6147 C C . THR A 1 790 ? 17.711 -28.060 -16.821 1.00 96.69 790 THR A C 1
ATOM 6149 O O . THR A 1 790 ? 18.619 -27.588 -17.505 1.00 96.69 790 THR A O 1
ATOM 6152 N N . ILE A 1 791 ? 17.748 -28.051 -15.492 1.00 97.38 791 ILE A N 1
ATOM 6153 C CA . ILE A 1 791 ? 18.772 -27.375 -14.694 1.00 97.38 791 ILE A CA 1
ATOM 6154 C C . ILE A 1 791 ? 19.892 -28.367 -14.320 1.00 97.38 791 ILE A C 1
ATOM 6156 O O . ILE A 1 791 ? 19.616 -29.501 -13.911 1.00 97.38 791 ILE A O 1
ATOM 6160 N N . PRO A 1 792 ? 21.177 -27.976 -14.416 1.00 96.88 792 PRO A N 1
ATOM 6161 C CA . PRO A 1 792 ? 22.290 -28.767 -13.902 1.00 96.88 792 PRO A CA 1
ATOM 6162 C C . PRO A 1 792 ? 22.137 -29.083 -12.408 1.00 96.88 792 PRO A C 1
ATOM 6164 O O . PRO A 1 792 ? 21.776 -28.215 -11.612 1.00 96.88 792 PRO A O 1
ATOM 6167 N N . ALA A 1 793 ? 22.456 -30.317 -12.013 1.00 95.62 793 ALA A N 1
ATOM 6168 C CA . ALA A 1 793 ? 22.238 -30.800 -10.647 1.00 95.62 793 ALA A CA 1
ATOM 6169 C C . ALA A 1 793 ? 22.983 -29.983 -9.572 1.00 95.62 793 ALA A C 1
ATOM 6171 O O . ALA A 1 793 ? 22.468 -29.802 -8.473 1.00 95.62 793 ALA A O 1
ATOM 6172 N N . ASP A 1 794 ? 24.170 -29.457 -9.883 1.00 94.94 794 ASP A N 1
ATOM 6173 C CA . ASP A 1 794 ? 24.944 -28.605 -8.975 1.00 94.94 794 ASP A CA 1
ATOM 6174 C C . ASP A 1 794 ? 24.284 -27.235 -8.748 1.00 94.94 794 ASP A C 1
ATOM 6176 O O . ASP A 1 794 ? 24.250 -26.742 -7.622 1.00 94.94 794 ASP A O 1
ATOM 6180 N N . VAL A 1 795 ? 23.692 -26.657 -9.796 1.00 96.69 795 VAL A N 1
ATOM 6181 C CA . VAL A 1 795 ? 22.917 -25.408 -9.725 1.00 96.69 795 VAL A CA 1
ATOM 6182 C C . VAL A 1 795 ? 21.599 -25.629 -8.983 1.00 96.69 795 VAL A C 1
ATOM 6184 O O . VAL A 1 795 ? 21.230 -24.826 -8.126 1.00 96.69 795 VAL A O 1
ATOM 6187 N N . ASN A 1 796 ? 20.904 -26.740 -9.254 1.00 95.88 796 ASN A N 1
ATOM 6188 C CA . ASN A 1 796 ? 19.703 -27.108 -8.508 1.00 95.88 796 ASN A CA 1
ATOM 6189 C C . ASN A 1 796 ? 20.000 -27.302 -7.018 1.00 95.88 796 ASN A C 1
ATOM 6191 O O . ASN A 1 796 ? 19.248 -26.791 -6.198 1.00 95.88 796 ASN A O 1
ATOM 6195 N N . ALA A 1 797 ? 21.096 -27.976 -6.660 1.00 95.06 797 ALA A N 1
ATOM 6196 C CA . ALA A 1 797 ? 21.464 -28.188 -5.263 1.00 95.06 797 ALA A CA 1
ATOM 6197 C C . ALA A 1 797 ? 21.668 -26.863 -4.507 1.00 95.06 797 ALA A C 1
ATOM 6199 O O . ALA A 1 797 ? 21.238 -26.739 -3.359 1.00 95.06 797 ALA A O 1
ATOM 6200 N N . GLU A 1 798 ? 22.276 -25.859 -5.144 1.00 95.62 798 GLU A N 1
ATOM 6201 C CA . GLU A 1 798 ? 22.443 -24.529 -4.547 1.00 95.62 798 GLU A CA 1
ATOM 6202 C C . GLU A 1 798 ? 21.110 -23.777 -4.432 1.00 95.62 798 GLU A C 1
ATOM 6204 O O . GLU A 1 798 ? 20.783 -23.229 -3.377 1.00 95.62 798 GLU A O 1
ATOM 6209 N N . ALA A 1 799 ? 20.285 -23.819 -5.482 1.00 96.19 799 ALA A N 1
ATOM 6210 C CA . ALA A 1 799 ? 18.941 -23.248 -5.459 1.00 96.19 799 ALA A CA 1
ATOM 6211 C C . ALA A 1 799 ? 18.059 -23.887 -4.372 1.00 96.19 799 ALA A C 1
ATOM 6213 O O . ALA A 1 799 ? 17.356 -23.179 -3.649 1.00 96.19 799 ALA A O 1
ATOM 6214 N N . LEU A 1 800 ? 18.143 -25.210 -4.210 1.00 96.06 800 LEU A N 1
ATOM 6215 C CA . LEU A 1 800 ? 17.384 -25.979 -3.232 1.00 96.06 800 LEU A CA 1
ATOM 6216 C C . LEU A 1 800 ? 17.755 -25.571 -1.805 1.00 96.06 800 LEU A C 1
ATOM 6218 O O . LEU A 1 800 ? 16.855 -25.262 -1.033 1.00 96.06 800 LEU A O 1
ATOM 6222 N N . LYS A 1 801 ? 19.055 -25.478 -1.483 1.00 96.06 801 LYS A N 1
ATOM 6223 C CA . LYS A 1 801 ? 19.541 -24.987 -0.178 1.00 96.06 801 LYS A CA 1
ATOM 6224 C C . LYS A 1 801 ? 19.046 -23.580 0.131 1.00 96.06 801 LYS A C 1
ATOM 6226 O O . LYS A 1 801 ? 18.680 -23.265 1.264 1.00 96.06 801 LYS A O 1
ATOM 6231 N N . ARG A 1 802 ? 19.066 -22.708 -0.876 1.00 95.94 802 ARG A N 1
ATOM 6232 C CA . ARG A 1 802 ? 18.653 -21.314 -0.725 1.00 95.94 802 ARG A CA 1
ATOM 6233 C C . ARG A 1 802 ? 17.159 -21.209 -0.447 1.00 95.94 802 ARG A C 1
ATOM 6235 O O . ARG A 1 802 ? 16.755 -20.500 0.476 1.00 95.94 802 ARG A O 1
ATOM 6242 N N . LEU A 1 803 ? 16.357 -21.950 -1.210 1.00 96.69 803 LEU A N 1
ATOM 6243 C CA . LEU A 1 803 ? 14.907 -21.954 -1.076 1.00 96.69 803 LEU A CA 1
ATOM 6244 C C . LEU A 1 803 ? 14.452 -22.652 0.209 1.00 96.69 803 LEU A C 1
ATOM 6246 O O . LEU A 1 803 ? 13.566 -22.142 0.887 1.00 96.69 803 LEU A O 1
ATOM 6250 N N . SER A 1 804 ? 15.088 -23.764 0.590 1.00 97.50 804 SER A N 1
ATOM 6251 C CA . SER A 1 804 ? 14.739 -24.515 1.801 1.00 97.50 804 SER A CA 1
ATOM 6252 C C . SER A 1 804 ? 15.034 -23.706 3.049 1.00 97.50 804 SER A C 1
ATOM 6254 O O . SER A 1 804 ? 14.238 -23.715 3.980 1.00 97.50 804 SER A O 1
ATOM 6256 N N . ARG A 1 805 ? 16.136 -22.944 3.059 1.00 97.62 805 ARG A N 1
ATOM 6257 C CA . ARG A 1 805 ? 16.448 -22.023 4.155 1.00 97.62 805 ARG A CA 1
ATOM 6258 C C . ARG A 1 805 ? 15.363 -20.962 4.308 1.00 97.62 805 ARG A C 1
ATOM 6260 O O . ARG A 1 805 ? 14.912 -20.716 5.421 1.00 97.62 805 ARG A O 1
ATOM 6267 N N . ALA A 1 806 ? 14.954 -20.332 3.206 1.00 96.88 806 ALA A N 1
ATOM 6268 C CA . ALA A 1 806 ? 13.912 -19.309 3.233 1.00 96.88 806 ALA A CA 1
ATOM 6269 C C . ALA A 1 806 ? 12.554 -19.891 3.663 1.00 96.88 806 ALA A C 1
ATOM 6271 O O . ALA A 1 806 ? 11.890 -19.313 4.519 1.00 96.88 806 ALA A O 1
ATOM 6272 N N . GLY A 1 807 ? 12.180 -21.056 3.126 1.00 96.75 807 GLY A N 1
ATOM 6273 C CA . GLY A 1 807 ? 10.947 -21.765 3.467 1.00 96.75 807 GLY A CA 1
ATOM 6274 C C . GLY A 1 807 ? 10.905 -22.282 4.907 1.00 96.75 807 GLY A C 1
ATOM 6275 O O . GLY A 1 807 ? 9.850 -22.241 5.533 1.00 96.75 807 GLY A O 1
ATOM 6276 N N . TYR A 1 808 ? 12.039 -22.732 5.451 1.00 97.44 808 TYR A N 1
ATOM 6277 C CA . TYR A 1 808 ? 12.132 -23.189 6.839 1.00 97.44 808 TYR A CA 1
ATOM 6278 C C . TYR A 1 808 ? 12.078 -22.012 7.810 1.00 97.44 808 TYR A C 1
ATOM 6280 O O . TYR A 1 808 ? 11.355 -22.067 8.796 1.00 97.44 808 TYR A O 1
ATOM 6288 N N . LEU A 1 809 ? 12.781 -20.912 7.512 1.00 96.44 809 LEU A N 1
ATOM 6289 C CA . LEU A 1 809 ? 12.662 -19.685 8.302 1.00 96.44 809 LEU A CA 1
ATOM 6290 C C . LEU A 1 809 ? 11.232 -19.144 8.278 1.00 96.44 809 LEU A C 1
ATOM 6292 O O . LEU A 1 809 ? 10.754 -18.718 9.315 1.00 96.44 809 LEU A O 1
ATOM 6296 N N . LEU A 1 810 ? 10.529 -19.221 7.142 1.00 94.81 810 LEU A N 1
ATOM 6297 C CA . LEU A 1 810 ? 9.111 -18.863 7.086 1.00 94.81 810 LEU A CA 1
ATOM 6298 C C . LEU A 1 810 ? 8.276 -19.732 8.042 1.00 94.81 810 LEU A C 1
ATOM 6300 O O . LEU A 1 810 ? 7.458 -19.204 8.784 1.00 94.81 810 LEU A O 1
ATOM 6304 N N . TYR A 1 811 ? 8.501 -21.048 8.063 1.00 95.44 811 TYR A N 1
ATOM 6305 C CA . TYR A 1 811 ? 7.834 -21.963 8.995 1.00 95.44 811 TYR A CA 1
ATOM 6306 C C . TYR A 1 811 ? 8.128 -21.624 10.465 1.00 95.44 811 TYR A C 1
ATOM 6308 O O . TYR A 1 811 ? 7.206 -21.576 11.280 1.00 95.44 811 TYR A O 1
ATOM 6316 N N . GLN A 1 812 ? 9.388 -21.323 10.786 1.00 94.88 812 GLN A N 1
ATOM 6317 C CA . GLN A 1 812 ? 9.804 -20.903 12.125 1.00 94.88 812 GLN A CA 1
ATOM 6318 C C . GLN A 1 812 ? 9.174 -19.568 12.530 1.00 94.88 812 GLN A C 1
ATOM 6320 O O . GLN A 1 812 ? 8.617 -19.462 13.616 1.00 94.88 812 GLN A O 1
ATOM 6325 N N . ASP A 1 813 ? 9.198 -18.577 11.642 1.00 92.56 813 ASP A N 1
ATOM 6326 C CA . ASP A 1 813 ? 8.658 -17.242 11.895 1.00 92.56 813 ASP A CA 1
ATOM 6327 C C . ASP A 1 813 ? 7.127 -17.283 12.109 1.00 92.56 813 ASP A C 1
ATOM 6329 O O . ASP A 1 813 ? 6.607 -16.505 12.905 1.00 92.56 813 ASP A O 1
ATOM 6333 N N . ILE A 1 814 ? 6.400 -18.208 11.456 1.00 91.94 814 ILE A N 1
ATOM 6334 C CA . ILE A 1 814 ? 4.947 -18.372 11.650 1.00 91.94 814 ILE A CA 1
ATOM 6335 C C . ILE A 1 814 ? 4.621 -19.009 13.007 1.00 91.94 814 ILE A C 1
ATOM 6337 O O . ILE A 1 814 ? 3.761 -18.498 13.722 1.00 91.94 814 ILE A O 1
ATOM 6341 N N . PHE A 1 815 ? 5.251 -20.142 13.340 1.00 93.69 815 PHE A N 1
ATOM 6342 C CA . PHE A 1 815 ? 4.793 -20.992 14.450 1.00 93.69 815 PHE A CA 1
ATOM 6343 C C . PHE A 1 815 ? 5.661 -20.936 15.704 1.00 93.69 815 PHE A C 1
ATOM 6345 O O . PHE A 1 815 ? 5.137 -21.224 16.770 1.00 93.69 815 PHE A O 1
ATOM 6352 N N . TYR A 1 816 ? 6.933 -20.541 15.588 1.00 91.38 816 TYR A N 1
ATOM 6353 C CA . TYR A 1 816 ? 7.949 -20.610 16.650 1.00 91.38 816 TYR A CA 1
ATOM 6354 C C . TYR A 1 816 ? 8.660 -19.267 16.883 1.00 91.38 816 TYR A C 1
ATOM 6356 O O . TYR A 1 816 ? 9.783 -19.218 17.391 1.00 91.38 816 TYR A O 1
ATOM 6364 N N . GLY A 1 817 ? 8.029 -18.157 16.487 1.00 83.31 817 GLY A N 1
ATOM 6365 C CA . GLY A 1 817 ? 8.556 -16.816 16.730 1.00 83.31 817 GLY A CA 1
ATOM 6366 C C . GLY A 1 817 ? 8.695 -16.494 18.231 1.00 83.31 817 GLY A C 1
ATOM 6367 O O . GLY A 1 817 ? 8.072 -17.151 19.063 1.00 83.31 817 GLY A O 1
ATOM 6368 N N . PRO A 1 818 ? 9.452 -15.446 18.613 1.00 76.81 818 PRO A N 1
ATOM 6369 C CA . PRO A 1 818 ? 9.730 -15.117 20.020 1.00 76.81 818 PRO A CA 1
ATOM 6370 C C . PRO A 1 818 ? 8.487 -14.910 20.898 1.00 76.81 818 PRO A C 1
ATOM 6372 O O . PRO A 1 818 ? 8.545 -15.127 22.105 1.00 76.81 818 PRO A O 1
ATOM 6375 N N . SER A 1 819 ? 7.377 -14.492 20.287 1.00 79.19 819 SER A N 1
ATOM 6376 C CA . SER A 1 819 ? 6.098 -14.258 20.963 1.00 79.19 819 SER A CA 1
ATOM 6377 C C . SER A 1 819 ? 5.093 -15.404 20.778 1.00 79.19 819 SER A C 1
ATOM 6379 O O . SER A 1 819 ? 3.985 -15.312 21.297 1.00 79.19 819 SER A O 1
ATOM 6381 N N . ALA A 1 820 ? 5.429 -16.458 20.023 1.00 83.69 820 ALA A N 1
ATOM 6382 C CA . ALA A 1 820 ? 4.502 -17.537 19.688 1.00 83.69 820 ALA A CA 1
ATOM 6383 C C . ALA A 1 820 ? 4.051 -18.317 20.933 1.00 83.69 820 ALA A C 1
ATOM 6385 O O . ALA A 1 820 ? 4.847 -18.623 21.825 1.00 83.69 820 ALA A O 1
ATOM 6386 N N . SER A 1 821 ? 2.760 -18.651 20.990 1.00 84.94 821 SER A N 1
ATOM 6387 C CA . SER A 1 821 ? 2.197 -19.415 22.102 1.00 84.94 821 SER A CA 1
ATOM 6388 C C . SER A 1 821 ? 2.559 -20.904 22.011 1.00 84.94 821 SER A C 1
ATOM 6390 O O . SER A 1 821 ? 2.952 -21.413 20.958 1.00 84.94 821 SER A O 1
ATOM 6392 N N . ALA A 1 822 ? 2.396 -21.642 23.113 1.00 86.81 822 ALA A N 1
ATOM 6393 C CA . ALA A 1 822 ? 2.608 -23.091 23.116 1.00 86.81 822 ALA A CA 1
ATOM 6394 C C . ALA A 1 822 ? 1.655 -23.816 22.145 1.00 86.81 822 ALA A C 1
ATOM 6396 O O . ALA A 1 822 ? 2.029 -24.813 21.529 1.00 86.81 822 ALA A O 1
ATOM 6397 N N . GLU A 1 823 ? 0.443 -23.292 21.973 1.00 86.94 823 GLU A N 1
ATOM 6398 C CA . GLU A 1 823 ? -0.557 -23.786 21.029 1.00 86.94 823 GLU A CA 1
ATOM 6399 C C . GLU A 1 823 ? -0.122 -23.555 19.578 1.00 86.94 823 GLU A C 1
ATOM 6401 O O . GLU A 1 823 ? -0.301 -24.447 18.748 1.00 86.94 823 GLU A O 1
ATOM 6406 N N . ALA A 1 824 ? 0.493 -22.404 19.275 1.00 89.38 824 ALA A N 1
ATOM 6407 C CA . ALA A 1 824 ? 1.044 -22.116 17.952 1.00 89.38 824 ALA A CA 1
ATOM 6408 C C . ALA A 1 824 ? 2.189 -23.081 17.599 1.00 89.38 824 ALA A C 1
ATOM 6410 O O . ALA A 1 824 ? 2.166 -23.675 16.518 1.00 89.38 824 ALA A O 1
ATOM 6411 N N . ASN A 1 825 ? 3.112 -23.320 18.540 1.00 91.12 825 ASN A N 1
ATOM 6412 C CA . ASN A 1 825 ? 4.184 -24.312 18.389 1.00 91.12 825 ASN A CA 1
ATOM 6413 C C . ASN A 1 825 ? 3.608 -25.715 18.121 1.00 91.12 825 ASN A C 1
ATOM 6415 O O . ASN A 1 825 ? 3.993 -26.379 17.162 1.00 91.12 825 ASN A O 1
ATOM 6419 N N . LEU A 1 826 ? 2.623 -26.145 18.921 1.00 89.62 826 LEU A N 1
ATOM 6420 C CA . LEU A 1 826 ? 1.977 -27.453 18.770 1.00 89.62 826 LEU A CA 1
ATOM 6421 C C . LEU A 1 826 ? 1.238 -27.589 17.429 1.00 89.62 826 LEU A C 1
ATOM 6423 O O . LEU A 1 826 ? 1.187 -28.678 16.852 1.00 89.62 826 LEU A O 1
ATOM 6427 N N . LEU A 1 827 ? 0.630 -26.508 16.936 1.00 89.88 827 LEU A N 1
ATOM 6428 C CA . LEU A 1 827 ? -0.007 -26.488 15.621 1.00 89.88 827 LEU A CA 1
ATOM 6429 C C . LEU A 1 827 ? 1.045 -26.647 14.517 1.00 89.88 827 LEU A C 1
ATOM 6431 O O . LEU A 1 827 ? 0.846 -27.459 13.611 1.00 89.88 827 LEU A O 1
ATOM 6435 N N . GLY A 1 828 ? 2.180 -25.952 14.637 1.00 92.00 828 GLY A N 1
ATOM 6436 C CA . GLY A 1 828 ? 3.345 -26.119 13.768 1.00 92.00 828 GLY A CA 1
ATOM 6437 C C . GLY A 1 828 ? 3.868 -27.558 13.748 1.00 92.00 828 GLY A C 1
ATOM 6438 O O . GLY A 1 828 ? 4.099 -28.104 12.664 1.00 92.00 828 GLY A O 1
ATOM 6439 N N . ASP A 1 829 ? 3.987 -28.196 14.917 1.00 91.62 829 ASP A N 1
ATOM 6440 C CA . ASP A 1 829 ? 4.449 -29.583 15.056 1.00 91.62 829 ASP A CA 1
ATOM 6441 C C . ASP A 1 829 ? 3.484 -30.551 14.363 1.00 91.62 829 ASP A C 1
ATOM 6443 O O . ASP A 1 829 ? 3.895 -31.395 13.564 1.00 91.62 829 ASP A O 1
ATOM 6447 N N . LYS A 1 830 ? 2.178 -30.399 14.616 1.00 89.62 830 LYS A N 1
ATOM 6448 C CA . LYS A 1 830 ? 1.133 -31.236 14.009 1.00 89.62 830 LYS A CA 1
ATOM 6449 C C . LYS A 1 830 ? 1.078 -31.082 12.495 1.00 89.62 830 LYS A C 1
ATOM 6451 O O . LYS A 1 830 ? 0.920 -32.080 11.794 1.00 89.62 830 LYS A O 1
ATOM 6456 N N . LEU A 1 831 ? 1.196 -29.858 11.980 1.00 90.94 831 LEU A N 1
ATOM 6457 C CA . LEU A 1 831 ? 1.198 -29.621 10.538 1.00 90.94 831 LEU A CA 1
ATOM 6458 C C . LEU A 1 831 ? 2.407 -30.302 9.879 1.00 90.94 831 LEU A C 1
ATOM 6460 O O . LEU A 1 831 ? 2.247 -30.970 8.858 1.00 90.94 831 LEU A O 1
ATOM 6464 N N . CYS A 1 832 ? 3.590 -30.200 10.494 1.00 93.25 832 CYS A N 1
ATOM 6465 C CA . CYS A 1 832 ? 4.800 -30.893 10.047 1.00 93.25 832 CYS A CA 1
ATOM 6466 C C . CYS A 1 832 ? 4.638 -32.423 10.099 1.00 93.25 832 CYS A C 1
ATOM 6468 O O . CYS A 1 832 ? 4.937 -33.118 9.125 1.00 93.25 832 CYS A O 1
ATOM 6470 N N . GLU A 1 833 ? 4.082 -32.956 11.190 1.00 91.50 833 GLU A N 1
ATOM 6471 C CA . GLU A 1 833 ? 3.818 -34.386 11.352 1.00 91.50 833 GLU A CA 1
ATOM 6472 C C . GLU A 1 833 ? 2.866 -34.914 10.268 1.00 91.50 833 GLU A C 1
ATOM 6474 O O . GLU A 1 833 ? 3.167 -35.920 9.620 1.00 91.50 833 GLU A O 1
ATOM 6479 N N . LEU A 1 834 ? 1.735 -34.240 10.036 1.00 90.44 834 LEU A N 1
ATOM 6480 C CA . LEU A 1 834 ? 0.758 -34.626 9.014 1.00 90.44 834 LEU A CA 1
ATOM 6481 C C . LEU A 1 834 ? 1.374 -34.572 7.612 1.00 90.44 834 LEU A C 1
ATOM 6483 O O . LEU A 1 834 ? 1.281 -35.547 6.863 1.00 90.44 834 LEU A O 1
ATOM 6487 N N . ALA A 1 835 ? 2.060 -33.474 7.281 1.00 91.94 835 ALA A N 1
ATOM 6488 C CA . ALA A 1 835 ? 2.711 -33.295 5.985 1.00 91.94 835 ALA A CA 1
ATOM 6489 C C . ALA A 1 835 ? 3.801 -34.353 5.725 1.00 91.94 835 ALA A C 1
ATOM 6491 O O . ALA A 1 835 ? 4.015 -34.782 4.589 1.00 91.94 835 ALA A O 1
ATOM 6492 N N . SER A 1 836 ? 4.462 -34.854 6.773 1.00 91.06 836 SER A N 1
ATOM 6493 C CA . SER A 1 836 ? 5.498 -35.884 6.638 1.00 91.06 836 SER A CA 1
ATOM 6494 C C . SER A 1 836 ? 4.959 -37.248 6.176 1.00 91.06 836 SER A C 1
ATOM 6496 O O . SER A 1 836 ? 5.677 -37.976 5.487 1.00 91.06 836 SER A O 1
ATOM 6498 N N . LYS A 1 837 ? 3.689 -37.575 6.457 1.00 88.44 837 LYS A N 1
ATOM 6499 C CA . LYS A 1 837 ? 3.113 -38.914 6.237 1.00 88.44 837 LYS A CA 1
ATOM 6500 C C . LYS A 1 837 ? 2.670 -39.142 4.794 1.00 88.44 837 LYS A C 1
ATOM 6502 O O . LYS A 1 837 ? 3.295 -39.918 4.077 1.00 88.44 837 LYS A O 1
ATOM 6507 N N . GLU A 1 838 ? 1.639 -38.437 4.344 1.00 87.81 838 GLU A N 1
ATOM 6508 C CA . GLU A 1 838 ? 0.975 -38.684 3.055 1.00 87.81 838 GLU A CA 1
ATOM 6509 C C . GLU A 1 838 ? 0.712 -37.393 2.272 1.00 87.81 838 GLU A C 1
ATOM 6511 O O . GLU A 1 838 ? 0.919 -36.294 2.780 1.00 87.81 838 GLU A O 1
ATOM 6516 N N . THR A 1 839 ? 0.311 -37.510 1.005 1.00 92.75 839 THR A N 1
ATOM 6517 C CA . THR A 1 839 ? -0.058 -36.348 0.185 1.00 92.75 839 THR A CA 1
ATOM 6518 C C . THR A 1 839 ? -1.422 -35.815 0.613 1.00 92.75 839 THR A C 1
ATOM 6520 O O . THR A 1 839 ? -2.455 -36.380 0.286 1.00 92.75 839 THR A O 1
ATOM 6523 N N . LEU A 1 840 ? -1.385 -34.706 1.342 1.00 93.44 840 LEU A N 1
ATOM 6524 C CA . LEU A 1 840 ? -2.548 -33.928 1.770 1.00 93.44 840 LEU A CA 1
ATOM 6525 C C . LEU A 1 840 ? -3.121 -32.995 0.682 1.00 93.44 840 LEU A C 1
ATOM 6527 O O . LEU A 1 840 ? -2.370 -32.383 -0.086 1.00 93.44 840 LEU A O 1
ATOM 6531 N N . LYS A 1 841 ? -4.443 -32.800 0.718 1.00 92.19 841 LYS A N 1
ATOM 6532 C CA . LYS A 1 841 ? -5.173 -31.637 0.195 1.00 92.19 841 LYS A CA 1
ATOM 6533 C C . LYS A 1 841 ? -5.320 -30.591 1.303 1.00 92.19 841 LYS A C 1
ATOM 6535 O O . LYS A 1 841 ? -6.115 -30.772 2.228 1.00 92.19 841 LYS A O 1
ATOM 6540 N N . ILE A 1 842 ? -4.546 -29.513 1.200 1.00 92.19 842 ILE A N 1
ATOM 6541 C CA . ILE A 1 842 ? -4.460 -28.432 2.184 1.00 92.19 842 ILE A CA 1
ATOM 6542 C C . ILE A 1 842 ? -5.241 -27.221 1.679 1.00 92.19 842 ILE A C 1
ATOM 6544 O O . ILE A 1 842 ? -4.894 -26.638 0.652 1.00 92.19 842 ILE A O 1
ATOM 6548 N N . GLN A 1 843 ? -6.262 -26.821 2.432 1.00 88.94 843 GLN A N 1
ATOM 6549 C CA . GLN A 1 843 ? -7.013 -25.595 2.192 1.00 88.94 843 GLN A CA 1
ATOM 6550 C C . GLN A 1 843 ? -6.563 -24.500 3.157 1.00 88.94 843 GLN A C 1
ATOM 6552 O O . GLN A 1 843 ? -6.624 -24.676 4.369 1.00 88.94 843 GLN A O 1
ATOM 6557 N N . ILE A 1 844 ? -6.169 -23.343 2.636 1.00 89.00 844 ILE A N 1
ATOM 6558 C CA . ILE A 1 844 ? -5.979 -22.128 3.433 1.00 89.00 844 ILE A CA 1
ATOM 6559 C C . ILE A 1 844 ? -7.136 -21.174 3.160 1.00 89.00 844 ILE A C 1
ATOM 6561 O O . ILE A 1 844 ? -7.452 -20.893 2.009 1.00 89.00 844 ILE A O 1
ATOM 6565 N N . VAL A 1 845 ? -7.756 -20.649 4.211 1.00 82.25 845 VAL A N 1
ATOM 6566 C CA . VAL A 1 845 ? -8.847 -19.676 4.142 1.00 82.25 845 VAL A CA 1
ATOM 6567 C C . VAL A 1 845 ? -8.441 -18.449 4.947 1.00 82.25 845 VAL A C 1
ATOM 6569 O O . VAL A 1 845 ? -8.371 -18.512 6.172 1.00 82.25 845 VAL A O 1
ATOM 6572 N N . SER A 1 846 ? -8.147 -17.335 4.279 1.00 79.44 846 SER A N 1
ATOM 6573 C CA . SER A 1 846 ? -7.729 -16.096 4.953 1.00 79.44 846 SER A CA 1
ATOM 6574 C C . SER A 1 846 ? -8.054 -14.852 4.126 1.00 79.44 846 SER A C 1
ATOM 6576 O O . SER A 1 846 ? -8.181 -14.938 2.907 1.00 79.44 846 SER A O 1
ATOM 6578 N N . GLN A 1 847 ? -8.211 -13.691 4.770 1.00 70.12 847 GLN A N 1
ATOM 6579 C CA . GLN A 1 847 ? -8.406 -12.413 4.065 1.00 70.12 847 GLN A CA 1
ATOM 6580 C C . GLN A 1 847 ? -7.071 -11.721 3.766 1.00 70.12 847 GLN A C 1
ATOM 6582 O O . GLN A 1 847 ? -6.805 -11.340 2.632 1.00 70.12 847 GLN A O 1
ATOM 6587 N N . GLU A 1 848 ? -6.228 -11.577 4.790 1.00 73.12 848 GLU A N 1
ATOM 6588 C CA . GLU A 1 848 ? -5.012 -10.749 4.736 1.00 73.12 848 GLU A CA 1
ATOM 6589 C C . GLU A 1 848 ? -3.728 -11.561 4.989 1.00 73.12 848 GLU A C 1
ATOM 6591 O O . GLU A 1 848 ? -2.621 -11.048 4.853 1.00 73.12 848 GLU A O 1
ATOM 6596 N N . PHE A 1 849 ? -3.856 -12.852 5.314 1.00 81.75 849 PHE A N 1
ATOM 6597 C CA . PHE A 1 849 ? -2.726 -13.747 5.581 1.00 81.75 849 PHE A CA 1
ATOM 6598 C C . PHE A 1 849 ? -2.282 -14.446 4.286 1.00 81.75 849 PHE A C 1
ATOM 6600 O O . PHE A 1 849 ? -2.600 -15.618 4.064 1.00 81.75 849 PHE A O 1
ATOM 6607 N N . LEU A 1 850 ? -1.624 -13.702 3.390 1.00 78.62 850 LEU A N 1
ATOM 6608 C CA . LEU A 1 850 ? -1.204 -14.158 2.056 1.00 78.62 850 LEU A CA 1
ATOM 6609 C C . LEU A 1 850 ? 0.301 -14.474 2.022 1.00 78.62 850 LEU A C 1
ATOM 6611 O O . LEU A 1 850 ? 1.128 -13.563 1.977 1.00 78.62 850 LEU A O 1
ATOM 6615 N N . LEU A 1 851 ? 0.660 -15.762 2.005 1.00 85.25 851 LEU A N 1
ATOM 6616 C CA . LEU A 1 851 ? 2.051 -16.233 2.002 1.00 85.25 851 LEU A CA 1
ATOM 6617 C C . LEU A 1 851 ? 2.338 -17.199 0.836 1.00 85.25 851 LEU A C 1
ATOM 6619 O O . LEU A 1 851 ? 1.413 -17.877 0.383 1.00 85.25 851 LEU A O 1
ATOM 6623 N N . PRO A 1 852 ? 3.612 -17.347 0.411 1.00 87.81 852 PRO A N 1
ATOM 6624 C CA . PRO A 1 852 ? 4.043 -18.364 -0.554 1.00 87.81 852 PRO A CA 1
ATOM 6625 C C . PRO A 1 852 ? 3.983 -19.793 0.020 1.00 87.81 852 PRO A C 1
ATOM 6627 O O . PRO A 1 852 ? 5.007 -20.442 0.244 1.00 87.81 852 PRO A O 1
ATOM 6630 N N . TRP A 1 853 ? 2.778 -20.313 0.271 1.00 91.81 853 TRP A N 1
ATOM 6631 C CA . TRP A 1 853 ? 2.557 -21.597 0.953 1.00 91.81 853 TRP A CA 1
ATOM 6632 C C . TRP A 1 853 ? 3.258 -22.783 0.285 1.00 91.81 853 TRP A C 1
ATOM 6634 O O . TRP A 1 853 ? 3.718 -23.687 0.975 1.00 91.81 853 TRP A O 1
ATOM 6644 N N . GLY A 1 854 ? 3.405 -22.767 -1.044 1.00 93.19 854 GLY A N 1
ATOM 6645 C CA . GLY A 1 854 ? 4.126 -23.813 -1.777 1.00 93.19 854 GLY A CA 1
ATOM 6646 C C . GLY A 1 854 ? 5.607 -23.930 -1.403 1.00 93.19 854 GLY A C 1
ATOM 6647 O O . GLY A 1 854 ? 6.167 -25.022 -1.489 1.00 93.19 854 GLY A O 1
ATOM 6648 N N . VAL A 1 855 ? 6.229 -22.835 -0.958 1.00 95.44 855 VAL A N 1
ATOM 6649 C CA . VAL A 1 855 ? 7.654 -22.768 -0.596 1.00 95.44 855 VAL A CA 1
ATOM 6650 C C . VAL A 1 855 ? 7.894 -23.096 0.880 1.00 95.44 855 VAL A C 1
ATOM 6652 O O . VAL A 1 855 ? 9.037 -23.310 1.282 1.00 95.44 855 VAL A O 1
ATOM 6655 N N . LEU A 1 856 ? 6.842 -23.168 1.699 1.00 96.06 856 LEU A N 1
ATOM 6656 C CA . LEU A 1 856 ? 6.972 -23.520 3.109 1.00 96.06 856 LEU A CA 1
ATOM 6657 C C . LEU A 1 856 ? 7.650 -24.894 3.241 1.00 96.06 856 LEU A C 1
ATOM 6659 O O . LEU A 1 856 ? 7.175 -25.881 2.673 1.00 96.06 856 LEU A O 1
ATOM 6663 N N . TYR A 1 857 ? 8.779 -24.937 3.953 1.00 97.62 857 TYR A N 1
ATOM 6664 C CA . TYR A 1 857 ? 9.604 -26.135 4.102 1.00 97.62 857 TYR A CA 1
ATOM 6665 C C . TYR A 1 857 ? 9.410 -26.708 5.506 1.00 97.62 857 TYR A C 1
ATOM 6667 O O . TYR A 1 857 ? 9.909 -26.149 6.483 1.00 97.62 857 TYR A O 1
ATOM 6675 N N . LEU A 1 858 ? 8.668 -27.811 5.599 1.00 95.44 858 LEU A N 1
ATOM 6676 C CA . LEU A 1 858 ? 8.305 -28.452 6.858 1.00 95.44 858 LEU A CA 1
ATOM 6677 C C . LEU A 1 858 ? 9.261 -29.601 7.168 1.00 95.44 858 LEU A C 1
ATOM 6679 O O . LEU A 1 858 ? 9.224 -30.659 6.534 1.00 95.44 858 LEU A O 1
ATOM 6683 N N . ALA A 1 859 ? 10.117 -29.383 8.159 1.00 93.06 859 ALA A N 1
ATOM 6684 C CA . ALA A 1 859 ? 10.994 -30.400 8.714 1.00 93.06 859 ALA A CA 1
ATOM 6685 C C . ALA A 1 859 ? 11.092 -30.213 10.236 1.00 93.06 859 ALA A C 1
ATOM 6687 O O . ALA A 1 859 ? 11.029 -29.072 10.692 1.00 93.06 859 ALA A O 1
ATOM 6688 N N . PRO A 1 860 ? 11.269 -31.292 11.023 1.00 89.69 860 PRO A N 1
ATOM 6689 C CA . PRO A 1 860 ? 11.507 -31.173 12.463 1.00 89.69 860 PRO A CA 1
ATOM 6690 C C . PRO A 1 860 ? 12.793 -30.402 12.783 1.00 89.69 860 PRO A C 1
ATOM 6692 O O . PRO A 1 860 ? 12.842 -29.639 13.739 1.00 89.69 860 PRO A O 1
ATOM 6695 N N . GLU A 1 861 ? 13.828 -30.593 11.961 1.00 91.31 861 GLU A N 1
ATOM 6696 C CA . GLU A 1 861 ? 15.111 -29.906 12.070 1.00 91.31 861 GLU A CA 1
ATOM 6697 C C . GLU A 1 861 ? 15.616 -29.516 10.678 1.00 91.31 861 GLU A C 1
ATOM 6699 O O . GLU A 1 861 ? 15.400 -30.230 9.691 1.00 91.31 861 GLU A O 1
ATOM 6704 N N . TYR A 1 862 ? 16.308 -28.380 10.595 1.00 95.25 862 TYR A N 1
ATOM 6705 C CA . TYR A 1 862 ? 16.906 -27.909 9.352 1.00 95.25 862 TYR A CA 1
ATOM 6706 C C . TYR A 1 862 ? 18.340 -28.415 9.189 1.00 95.25 862 TYR A C 1
ATOM 6708 O O . TYR A 1 862 ? 19.246 -27.967 9.891 1.00 95.25 862 TYR A O 1
ATOM 6716 N N . ASP A 1 863 ? 18.555 -29.292 8.208 1.00 93.44 863 ASP A N 1
ATOM 6717 C CA . ASP A 1 863 ? 19.882 -29.781 7.832 1.00 93.44 863 ASP A CA 1
ATOM 6718 C C . ASP A 1 863 ? 20.285 -29.273 6.432 1.00 93.44 863 ASP A C 1
ATOM 6720 O O . ASP A 1 863 ? 19.855 -29.840 5.424 1.00 93.44 863 ASP A O 1
ATOM 6724 N N . PRO A 1 864 ? 21.148 -28.242 6.323 1.00 89.81 864 PRO A N 1
ATOM 6725 C CA . PRO A 1 864 ? 21.583 -27.703 5.034 1.00 89.81 864 PRO A CA 1
ATOM 6726 C C . PRO A 1 864 ? 22.421 -28.680 4.192 1.00 89.81 864 PRO A C 1
ATOM 6728 O O . PRO A 1 864 ? 22.638 -28.415 3.005 1.00 89.81 864 PRO A O 1
ATOM 6731 N N . ALA A 1 865 ? 22.922 -29.774 4.775 1.00 90.94 865 ALA A N 1
ATOM 6732 C CA . ALA A 1 865 ? 23.662 -30.800 4.049 1.00 90.94 865 ALA A CA 1
ATOM 6733 C C . ALA A 1 865 ? 22.739 -31.843 3.398 1.00 90.94 865 ALA A C 1
ATOM 6735 O O . ALA A 1 865 ? 23.118 -32.416 2.378 1.00 90.94 865 ALA A O 1
ATOM 6736 N N . ASN A 1 866 ? 21.533 -32.056 3.939 1.00 92.81 866 ASN A N 1
ATOM 6737 C CA . ASN A 1 866 ? 20.598 -33.098 3.506 1.00 92.81 866 ASN A CA 1
ATOM 6738 C C . ASN A 1 866 ? 19.180 -32.538 3.302 1.00 92.81 866 ASN A C 1
ATOM 6740 O O . ASN A 1 866 ? 18.234 -32.897 4.003 1.00 92.81 866 ASN A O 1
ATOM 6744 N N . ILE A 1 867 ? 19.019 -31.655 2.315 1.00 95.94 867 ILE A N 1
ATOM 6745 C CA . ILE A 1 867 ? 17.711 -31.079 1.986 1.00 95.94 867 ILE A CA 1
ATOM 6746 C C . ILE A 1 867 ? 16.827 -32.116 1.283 1.00 95.94 867 ILE A C 1
ATOM 6748 O O . ILE A 1 867 ? 17.189 -32.636 0.228 1.00 95.94 867 ILE A O 1
ATOM 6752 N N . ASN A 1 868 ? 15.646 -32.386 1.846 1.00 95.00 868 ASN A N 1
ATOM 6753 C CA . ASN A 1 868 ? 14.640 -33.268 1.260 1.00 95.00 868 ASN A CA 1
ATOM 6754 C C . ASN A 1 868 ? 13.588 -32.435 0.508 1.00 95.00 868 ASN A C 1
ATOM 6756 O O . ASN A 1 868 ? 12.804 -31.731 1.143 1.00 95.00 868 ASN A O 1
ATOM 6760 N N . PRO A 1 869 ? 13.485 -32.545 -0.825 1.00 94.56 869 PRO A N 1
ATOM 6761 C CA . PRO A 1 869 ? 12.520 -31.769 -1.605 1.00 94.56 869 PRO A CA 1
ATOM 6762 C C . PRO A 1 869 ? 11.062 -32.021 -1.206 1.00 94.56 869 PRO A C 1
ATOM 6764 O O . PRO A 1 869 ? 10.226 -31.132 -1.309 1.00 94.56 869 PRO A O 1
ATOM 6767 N N . SER A 1 870 ? 10.757 -33.212 -0.687 1.00 93.25 870 SER A N 1
ATOM 6768 C CA . SER A 1 870 ? 9.401 -33.583 -0.264 1.00 93.25 870 SER A CA 1
ATOM 6769 C C . SER A 1 870 ? 8.931 -32.835 0.992 1.00 93.25 870 SER A C 1
ATOM 6771 O O . SER A 1 870 ? 7.765 -32.949 1.355 1.00 93.25 870 SER A O 1
ATOM 6773 N N . CYS A 1 871 ? 9.826 -32.100 1.662 1.00 96.38 871 CYS A N 1
ATOM 6774 C CA . CYS A 1 871 ? 9.494 -31.207 2.772 1.00 96.38 871 CYS A CA 1
ATOM 6775 C C . CYS A 1 871 ? 8.938 -29.854 2.303 1.00 96.38 871 CYS A C 1
ATOM 6777 O O . CYS A 1 871 ? 8.330 -29.150 3.106 1.00 96.38 871 CYS A O 1
ATOM 6779 N N . PHE A 1 872 ? 9.104 -29.475 1.029 1.00 97.50 872 PHE A N 1
ATOM 6780 C CA . PHE A 1 872 ? 8.373 -28.336 0.475 1.00 97.50 872 PHE A CA 1
ATOM 6781 C C . PHE A 1 872 ? 6.912 -28.708 0.298 1.00 97.50 872 PHE A C 1
ATOM 6783 O O . PHE A 1 872 ? 6.603 -29.668 -0.418 1.00 97.50 872 PHE A O 1
ATOM 6790 N N . LEU A 1 873 ? 6.008 -27.906 0.865 1.00 96.62 873 LEU A N 1
ATOM 6791 C CA . LEU A 1 873 ? 4.588 -28.203 0.755 1.00 96.62 873 LEU A CA 1
ATOM 6792 C C . LEU A 1 873 ? 4.154 -28.349 -0.710 1.00 96.62 873 LEU A C 1
ATOM 6794 O O . LEU A 1 873 ? 3.446 -29.290 -1.062 1.00 96.62 873 LEU A O 1
ATOM 6798 N N . GLY A 1 874 ? 4.631 -27.461 -1.586 1.00 96.00 874 GLY A N 1
ATOM 6799 C CA . GLY A 1 874 ? 4.223 -27.423 -2.985 1.00 96.00 874 GLY A CA 1
ATOM 6800 C C . GLY A 1 874 ? 4.713 -28.593 -3.839 1.00 96.00 874 GLY A C 1
ATOM 6801 O O . GLY A 1 874 ? 4.130 -28.818 -4.896 1.00 96.00 874 GLY A O 1
ATOM 6802 N N . LEU A 1 875 ? 5.741 -29.338 -3.411 1.00 96.94 875 LEU A N 1
ATOM 6803 C CA . LEU A 1 875 ? 6.257 -30.504 -4.146 1.00 96.94 875 LEU A CA 1
ATOM 6804 C C . LEU A 1 875 ? 5.570 -31.820 -3.747 1.00 96.94 875 LEU A C 1
ATOM 6806 O O . LEU A 1 875 ? 5.649 -32.798 -4.493 1.00 96.94 875 LEU A O 1
ATOM 6810 N N . LYS A 1 876 ? 4.886 -31.858 -2.597 1.00 96.44 876 LYS A N 1
ATOM 6811 C CA . LYS A 1 876 ? 4.238 -33.073 -2.076 1.00 96.44 876 LYS A CA 1
ATOM 6812 C C . LYS A 1 876 ? 2.715 -32.974 -1.973 1.00 96.44 876 LYS A C 1
ATOM 6814 O O . LYS A 1 876 ? 2.051 -34.004 -2.094 1.00 96.44 876 LYS A O 1
ATOM 6819 N N . HIS A 1 877 ? 2.171 -31.779 -1.756 1.00 96.62 877 HIS A N 1
ATOM 6820 C CA . HIS A 1 877 ? 0.774 -31.561 -1.381 1.00 96.62 877 HIS A CA 1
ATOM 6821 C C . HIS A 1 877 ? 0.018 -30.706 -2.397 1.00 96.62 877 HIS A C 1
ATOM 6823 O O . HIS A 1 877 ? 0.592 -29.850 -3.075 1.00 96.62 877 HIS A O 1
ATOM 6829 N N . ILE A 1 878 ? -1.298 -30.910 -2.462 1.00 94.88 878 ILE A N 1
ATOM 6830 C CA . ILE A 1 878 ? -2.206 -30.007 -3.170 1.00 94.88 878 ILE A CA 1
ATOM 6831 C C . ILE A 1 878 ? -2.525 -28.865 -2.212 1.00 94.88 878 ILE A C 1
ATOM 6833 O O . ILE A 1 878 ? -2.999 -29.108 -1.105 1.00 94.88 878 ILE A O 1
ATOM 6837 N N . ILE A 1 879 ? -2.252 -27.632 -2.629 1.00 92.38 879 ILE A N 1
ATOM 6838 C CA . ILE A 1 879 ? -2.444 -26.440 -1.801 1.00 92.38 879 ILE A CA 1
ATOM 6839 C C . ILE A 1 879 ? -3.368 -25.494 -2.545 1.00 92.38 879 ILE A C 1
ATOM 6841 O O . ILE A 1 879 ? -3.052 -25.078 -3.661 1.00 92.38 879 ILE A O 1
ATOM 6845 N N . GLU A 1 880 ? -4.467 -25.134 -1.902 1.00 88.56 880 GLU A N 1
ATOM 6846 C CA . GLU A 1 880 ? -5.385 -24.101 -2.364 1.00 88.56 880 GLU A CA 1
ATOM 6847 C C . GLU A 1 880 ? -5.472 -22.978 -1.333 1.00 88.56 880 GLU A C 1
ATOM 6849 O O . GLU A 1 880 ? -5.448 -23.218 -0.123 1.00 88.56 880 GLU A O 1
ATOM 6854 N N . HIS A 1 881 ? -5.599 -21.745 -1.809 1.00 85.69 881 HIS A N 1
ATOM 6855 C CA . HIS A 1 881 ? -5.851 -20.589 -0.961 1.00 85.69 881 HIS A CA 1
ATOM 6856 C C . HIS A 1 881 ? -7.165 -19.934 -1.371 1.00 85.69 881 HIS A C 1
ATOM 6858 O O . HIS A 1 881 ? -7.305 -19.373 -2.451 1.00 85.69 881 HIS A O 1
ATOM 6864 N N . ILE A 1 882 ? -8.145 -19.987 -0.480 1.00 77.94 882 ILE A N 1
ATOM 6865 C CA . ILE A 1 882 ? -9.444 -19.354 -0.632 1.00 77.94 882 ILE A CA 1
ATOM 6866 C C . ILE A 1 882 ? -9.429 -17.983 0.069 1.00 77.94 882 ILE A C 1
ATOM 6868 O O . ILE A 1 882 ? -9.445 -17.928 1.302 1.00 77.94 882 ILE A O 1
ATOM 6872 N N . PRO A 1 883 ? -9.393 -16.864 -0.674 1.00 67.44 883 PRO A N 1
ATOM 6873 C CA . PRO A 1 883 ? -9.427 -15.537 -0.075 1.00 67.44 883 PRO A CA 1
ATOM 6874 C C . PRO A 1 883 ? -10.808 -15.250 0.532 1.00 67.44 883 PRO A C 1
ATOM 6876 O O . PRO A 1 883 ? -11.831 -15.417 -0.130 1.00 67.44 883 PRO A O 1
ATOM 6879 N N . ILE A 1 884 ? -10.860 -14.809 1.789 1.00 62.34 884 ILE A N 1
ATOM 6880 C CA . ILE A 1 884 ? -12.117 -14.440 2.462 1.00 62.34 884 ILE A CA 1
ATOM 6881 C C . ILE A 1 884 ? -12.638 -13.113 1.893 1.00 62.34 884 ILE A C 1
ATOM 6883 O O . ILE A 1 884 ? -11.906 -12.128 1.835 1.00 62.34 884 ILE A O 1
ATOM 6887 N N . GLN A 1 885 ? -13.918 -13.066 1.511 1.00 53.28 885 GLN A N 1
ATOM 6888 C CA . GLN A 1 885 ? -14.585 -11.860 1.000 1.00 53.28 885 GLN A CA 1
ATOM 6889 C C . GLN A 1 885 ? -15.958 -11.684 1.638 1.00 53.28 885 GLN A C 1
ATOM 6891 O O . GLN A 1 885 ? -16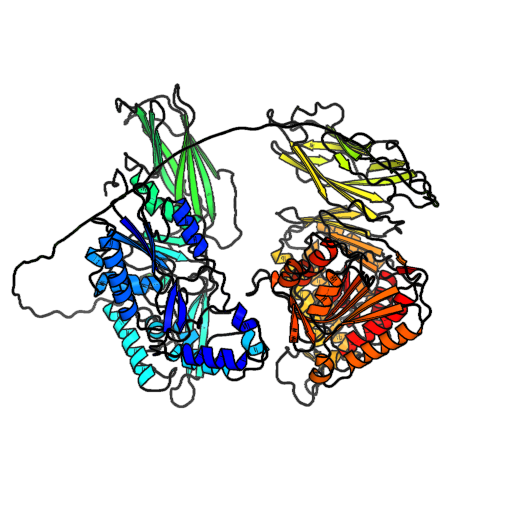.610 -12.666 1.995 1.00 53.28 885 GLN A O 1
ATOM 6896 N N . GLN A 1 886 ? -16.426 -10.433 1.718 1.00 43.75 886 GLN A N 1
ATOM 6897 C CA . GLN A 1 886 ? -17.783 -10.104 2.176 1.00 43.75 886 GLN A CA 1
ATOM 6898 C C . GLN A 1 886 ? -18.861 -10.732 1.265 1.00 43.75 886 GLN A C 1
ATOM 6900 O O . GLN A 1 886 ? -19.932 -11.112 1.740 1.00 43.75 886 GLN A O 1
ATOM 6905 N N . HIS A 1 887 ? -18.544 -10.923 -0.026 1.00 44.09 887 HIS A N 1
ATOM 6906 C CA . HIS A 1 887 ? -19.400 -11.564 -1.028 1.00 44.09 887 HIS A CA 1
ATOM 6907 C C . HIS A 1 887 ? -18.576 -12.470 -1.969 1.00 44.09 887 HIS A C 1
ATOM 6909 O O . HIS A 1 887 ? -18.158 -12.048 -3.039 1.00 44.09 887 HIS A O 1
ATOM 6915 N N . MET A 1 888 ? -18.341 -13.733 -1.599 1.00 46.47 888 MET A N 1
ATOM 6916 C CA . MET A 1 888 ? -17.748 -14.726 -2.519 1.00 46.47 888 MET A CA 1
ATOM 6917 C C . MET A 1 888 ? -18.731 -15.161 -3.616 1.00 46.47 888 MET A C 1
ATOM 6919 O O . MET A 1 888 ? -19.465 -16.130 -3.414 1.00 46.47 888 MET A O 1
ATOM 6923 N N . SER A 1 889 ? -18.764 -14.478 -4.757 1.00 40.59 889 SER A N 1
ATOM 6924 C CA . SER A 1 889 ? -19.590 -14.907 -5.895 1.00 40.59 889 SER A CA 1
ATOM 6925 C C . SER A 1 889 ? -19.113 -16.264 -6.433 1.00 40.59 889 SER A C 1
ATOM 6927 O O . SER A 1 889 ? -17.923 -16.452 -6.663 1.00 40.59 889 SER A O 1
ATOM 6929 N N . SER A 1 890 ? -20.048 -17.199 -6.620 1.00 43.91 890 SER A N 1
ATOM 6930 C CA . SER A 1 890 ? -19.949 -18.391 -7.477 1.00 43.91 890 SER A CA 1
ATOM 6931 C C . SER A 1 890 ? -18.546 -18.993 -7.685 1.00 43.91 890 SER A C 1
ATOM 6933 O O . SER A 1 890 ? -17.936 -18.862 -8.750 1.00 43.91 890 SER A O 1
ATOM 6935 N N . MET A 1 891 ? -18.068 -19.771 -6.715 1.00 47.81 891 MET A N 1
ATOM 6936 C CA . MET A 1 891 ? -17.101 -20.819 -7.022 1.00 47.81 891 MET A CA 1
ATOM 6937 C C . MET A 1 891 ? -17.889 -22.043 -7.504 1.00 47.81 891 MET A C 1
ATOM 6939 O O . MET A 1 891 ? -18.461 -22.780 -6.713 1.00 47.81 891 MET A O 1
ATOM 6943 N N . GLN A 1 892 ? -18.022 -22.210 -8.814 1.00 53.81 892 GLN A N 1
ATOM 6944 C CA . GLN A 1 892 ? -18.428 -23.494 -9.385 1.00 53.81 892 GLN A CA 1
ATOM 6945 C C . GLN A 1 892 ? -17.149 -24.314 -9.579 1.00 53.81 892 GLN A C 1
ATOM 6947 O O . GLN A 1 892 ? -16.158 -23.785 -10.066 1.00 53.81 892 GLN A O 1
ATOM 6952 N N . GLY A 1 893 ? -17.132 -25.600 -9.246 1.00 64.38 893 GLY A N 1
ATOM 6953 C CA . GLY A 1 893 ? -15.954 -26.452 -9.507 1.00 64.38 893 GLY A CA 1
ATOM 6954 C C . GLY A 1 893 ? -15.796 -26.793 -10.974 1.00 64.38 893 GLY A C 1
ATOM 6955 O O . GLY A 1 893 ? -14.730 -27.155 -11.445 1.00 64.38 893 GLY A O 1
ATOM 6956 N N . THR A 1 894 ? -16.867 -26.628 -11.730 1.00 79.38 894 THR A N 1
ATOM 6957 C CA . THR A 1 894 ? -16.946 -27.120 -13.092 1.00 79.38 894 THR A CA 1
ATOM 6958 C C . THR A 1 894 ? -17.001 -25.960 -14.061 1.00 79.38 894 THR A C 1
ATOM 6960 O O . THR A 1 894 ? -17.870 -25.093 -13.950 1.00 79.38 894 THR A O 1
ATOM 6963 N N . ILE A 1 895 ? -16.035 -25.873 -14.969 1.00 87.31 895 ILE A N 1
ATOM 6964 C CA . ILE A 1 895 ? -16.067 -24.944 -16.097 1.00 87.31 895 ILE A CA 1
ATOM 6965 C C . ILE A 1 895 ? -16.709 -25.710 -17.261 1.00 87.31 895 ILE A C 1
ATOM 6967 O O . ILE A 1 895 ? -16.078 -26.631 -17.789 1.00 87.31 895 ILE A O 1
ATOM 6971 N N . PRO A 1 896 ? -17.961 -25.392 -17.644 1.00 86.94 896 PRO A N 1
ATOM 6972 C CA . PRO A 1 896 ? -18.637 -26.122 -18.704 1.00 86.94 896 PRO A CA 1
ATOM 6973 C C . PRO A 1 896 ? -17.948 -25.861 -20.044 1.00 86.94 896 PRO A C 1
ATOM 6975 O O . PRO A 1 896 ? -17.783 -24.710 -20.441 1.00 86.94 896 PRO A O 1
ATOM 6978 N N . SER A 1 897 ? -17.576 -26.919 -20.762 1.00 87.25 897 SER A N 1
ATOM 6979 C CA . SER A 1 897 ? -16.967 -26.797 -22.098 1.00 87.25 897 SER A CA 1
ATOM 6980 C C . SER A 1 897 ? -17.984 -26.802 -23.245 1.00 87.25 897 SER A C 1
ATOM 6982 O O . SER A 1 897 ? -17.611 -26.659 -24.408 1.00 87.25 897 SER A O 1
ATOM 6984 N N . ARG A 1 898 ? -19.279 -26.980 -22.941 1.00 83.19 898 ARG A N 1
ATOM 6985 C CA . ARG A 1 898 ? -20.365 -27.088 -23.929 1.00 83.19 898 ARG A CA 1
ATOM 6986 C C . ARG A 1 898 ? -21.366 -25.928 -23.825 1.00 83.19 898 ARG A C 1
ATOM 6988 O O . ARG A 1 898 ? -21.697 -25.533 -22.711 1.00 83.19 898 ARG A O 1
ATOM 6995 N N . PRO A 1 899 ? -21.916 -25.437 -24.957 1.00 82.31 899 PRO A N 1
ATOM 6996 C CA . PRO A 1 899 ? -21.638 -25.883 -26.329 1.00 82.31 899 PRO A CA 1
ATOM 6997 C C . PRO A 1 899 ? -20.244 -25.483 -26.839 1.00 82.31 899 PRO A C 1
ATOM 6999 O O . PRO A 1 899 ? -19.784 -26.080 -27.807 1.00 82.31 899 PRO A O 1
ATOM 7002 N N . LEU A 1 900 ? -19.582 -24.518 -26.193 1.00 88.06 900 LEU A N 1
ATOM 7003 C CA . LEU A 1 900 ? -18.260 -24.023 -26.567 1.00 88.06 900 LEU A CA 1
ATOM 7004 C C . LEU A 1 900 ? -17.563 -23.420 -25.341 1.00 88.06 900 LEU A C 1
ATOM 7006 O O . LEU A 1 900 ? -18.182 -22.623 -24.638 1.00 88.06 900 LEU A O 1
ATOM 7010 N N . LEU A 1 901 ? -16.291 -23.756 -25.110 1.00 91.94 901 LEU A N 1
ATOM 7011 C CA . LEU A 1 901 ? -15.479 -23.124 -24.066 1.00 91.94 901 LEU A CA 1
ATOM 7012 C C . LEU A 1 901 ? -14.925 -21.786 -24.570 1.00 91.94 901 LEU A C 1
ATOM 7014 O O . LEU A 1 901 ? -14.183 -21.766 -25.549 1.00 91.94 901 LEU A O 1
ATOM 7018 N N . SER A 1 902 ? -15.229 -20.678 -23.896 1.00 93.06 902 SER A N 1
ATOM 7019 C CA . SER A 1 902 ? -14.702 -19.353 -24.268 1.00 93.06 902 SER A CA 1
ATOM 7020 C C . SER A 1 902 ? -13.459 -18.980 -23.457 1.00 93.06 902 SER A C 1
ATOM 7022 O O . SER A 1 902 ? -13.512 -18.894 -22.229 1.00 93.06 902 SER A O 1
ATOM 7024 N N . VAL A 1 903 ? -12.343 -18.728 -24.143 1.00 94.94 903 VAL A N 1
ATOM 7025 C CA . VAL A 1 903 ? -11.049 -18.367 -23.550 1.00 94.94 903 VAL A CA 1
ATOM 7026 C C . VAL A 1 903 ? -10.579 -17.022 -24.100 1.00 94.94 903 VAL A C 1
ATOM 7028 O O . VAL A 1 903 ? -10.308 -16.882 -25.293 1.00 94.94 903 VAL A O 1
ATOM 7031 N N . GLY A 1 904 ? -10.431 -16.035 -23.222 1.00 94.88 904 GLY A N 1
ATOM 7032 C CA . GLY A 1 904 ? -9.799 -14.760 -23.538 1.00 94.88 904 GLY A CA 1
ATOM 7033 C C . GLY A 1 904 ? -8.300 -14.834 -23.274 1.00 94.88 904 GLY A C 1
ATOM 7034 O O . GLY A 1 904 ? -7.889 -15.019 -22.128 1.00 94.88 904 GLY A O 1
ATOM 7035 N N . VAL A 1 905 ? -7.480 -14.674 -24.311 1.00 95.81 905 VAL A N 1
ATOM 7036 C CA . VAL A 1 905 ? -6.014 -14.684 -24.204 1.00 95.81 905 VAL A CA 1
ATOM 7037 C C . VAL A 1 905 ? -5.471 -13.281 -24.449 1.00 95.81 905 VAL A C 1
ATOM 7039 O O . VAL A 1 905 ? -5.780 -12.649 -25.455 1.00 95.81 905 VAL A O 1
ATOM 7042 N N . ASN A 1 906 ? -4.687 -12.771 -23.506 1.00 95.19 906 ASN A N 1
ATOM 7043 C CA . ASN A 1 906 ? -4.266 -11.376 -23.450 1.00 95.19 906 ASN A CA 1
ATOM 7044 C C . ASN A 1 906 ? -2.735 -11.330 -23.466 1.00 95.19 906 ASN A C 1
ATOM 7046 O O . ASN A 1 906 ? -2.086 -11.721 -22.492 1.00 95.19 906 ASN A O 1
ATOM 7050 N N . PHE A 1 907 ? -2.160 -10.884 -24.581 1.00 94.12 907 PHE A N 1
ATOM 7051 C CA . PHE A 1 907 ? -0.727 -10.982 -24.850 1.00 94.12 907 PHE A CA 1
ATOM 7052 C C . PHE A 1 907 ? -0.033 -9.625 -24.867 1.00 94.12 907 PHE A C 1
ATOM 7054 O O . PHE A 1 907 ? -0.578 -8.628 -25.338 1.00 94.12 907 PHE A O 1
ATOM 7061 N N . ASN A 1 908 ? 1.224 -9.619 -24.424 1.00 92.19 908 ASN A N 1
ATOM 7062 C CA . ASN A 1 908 ? 2.180 -8.581 -24.783 1.00 92.19 908 ASN A CA 1
ATOM 7063 C C . ASN A 1 908 ? 3.126 -9.088 -25.880 1.00 92.19 908 ASN A C 1
ATOM 7065 O O . ASN A 1 908 ? 4.147 -9.708 -25.600 1.00 92.19 908 ASN A O 1
ATOM 7069 N N . THR A 1 909 ? 2.805 -8.789 -27.134 1.00 91.81 909 THR A N 1
ATOM 7070 C CA . THR A 1 909 ? 3.600 -9.175 -28.312 1.00 91.81 909 THR A CA 1
ATOM 7071 C C . THR A 1 909 ? 4.981 -8.519 -28.367 1.00 91.81 909 THR A C 1
ATOM 7073 O O . THR A 1 909 ? 5.831 -8.982 -29.124 1.00 91.81 909 THR A O 1
ATOM 7076 N N . ASP A 1 910 ? 5.238 -7.474 -27.573 1.00 89.06 910 ASP A N 1
ATOM 7077 C CA . ASP A 1 910 ? 6.549 -6.821 -27.523 1.00 89.06 910 ASP A CA 1
ATOM 7078 C C . ASP A 1 910 ? 7.610 -7.751 -26.895 1.00 89.06 910 ASP A C 1
ATOM 7080 O O . ASP A 1 910 ? 8.793 -7.624 -27.222 1.00 89.06 910 ASP A O 1
ATOM 7084 N N . ILE A 1 911 ? 7.201 -8.703 -26.040 1.00 85.19 911 ILE A N 1
ATOM 7085 C CA . ILE A 1 911 ? 8.090 -9.626 -25.304 1.00 85.19 911 ILE A CA 1
ATOM 7086 C C . ILE A 1 911 ? 9.027 -10.383 -26.250 1.00 85.19 911 ILE A C 1
ATOM 7088 O O . ILE A 1 911 ? 10.222 -10.482 -25.979 1.00 85.19 911 ILE A O 1
ATOM 7092 N N . ASP A 1 912 ? 8.516 -10.875 -27.380 1.00 86.94 912 ASP A N 1
ATOM 7093 C CA . ASP A 1 912 ? 9.313 -11.632 -28.353 1.00 86.94 912 ASP A CA 1
ATOM 7094 C C . ASP A 1 912 ? 10.512 -10.825 -28.859 1.00 86.94 912 ASP A C 1
ATOM 7096 O O . ASP A 1 912 ? 11.638 -11.318 -28.931 1.00 86.94 912 ASP A O 1
ATOM 7100 N N . SER A 1 913 ? 10.270 -9.552 -29.178 1.00 86.44 913 SER A N 1
ATOM 7101 C CA . SER A 1 913 ? 11.317 -8.644 -29.641 1.00 86.44 913 SER A CA 1
ATOM 7102 C C . SER A 1 913 ? 12.269 -8.228 -28.518 1.00 86.44 913 SER A C 1
ATOM 7104 O O . SER A 1 913 ? 13.471 -8.135 -28.747 1.00 86.44 913 SER A O 1
ATOM 7106 N N . GLN A 1 914 ? 11.752 -8.029 -27.301 1.00 83.19 914 GLN A N 1
ATOM 7107 C CA . GLN A 1 914 ? 12.539 -7.606 -26.139 1.00 83.19 914 GLN A CA 1
ATOM 7108 C C . GLN A 1 914 ? 13.504 -8.696 -25.671 1.00 83.19 914 GLN A C 1
ATOM 7110 O O . GLN A 1 914 ? 14.655 -8.403 -25.361 1.00 83.19 914 GLN A O 1
ATOM 7115 N N . LEU A 1 915 ? 13.048 -9.949 -25.660 1.00 78.50 915 LEU A N 1
ATOM 7116 C CA . LEU A 1 915 ? 13.841 -11.097 -25.220 1.00 78.50 915 LEU A CA 1
ATOM 7117 C C . LEU A 1 915 ? 14.576 -11.791 -26.371 1.00 78.50 915 LEU A C 1
ATOM 7119 O O . LEU A 1 915 ? 15.338 -12.723 -26.137 1.00 78.50 915 LEU A O 1
ATOM 7123 N N . SER A 1 916 ? 14.361 -11.358 -27.619 1.00 82.62 916 SER A N 1
ATOM 7124 C CA . SER A 1 916 ? 14.859 -12.053 -28.815 1.00 82.62 916 SER A CA 1
ATOM 7125 C C . SER A 1 916 ? 14.456 -13.539 -28.840 1.00 82.62 916 SER A C 1
ATOM 7127 O O . SER A 1 916 ? 15.242 -14.417 -29.198 1.00 82.62 916 SER A O 1
ATOM 7129 N N . MET A 1 917 ? 13.209 -13.819 -28.452 1.00 83.00 917 MET A N 1
ATOM 7130 C CA . MET A 1 917 ? 12.612 -15.156 -28.355 1.00 83.00 917 MET A CA 1
ATOM 7131 C C . MET A 1 917 ? 11.257 -15.198 -29.081 1.00 83.00 917 MET A C 1
ATOM 7133 O O . MET A 1 917 ? 10.722 -14.173 -29.488 1.00 83.00 917 MET A O 1
ATOM 7137 N N . SER A 1 918 ? 10.694 -16.389 -29.290 1.00 88.75 918 SER A N 1
ATOM 7138 C CA . SER A 1 918 ? 9.369 -16.580 -29.907 1.00 88.75 918 SER A CA 1
ATOM 7139 C C . SER A 1 918 ? 8.270 -16.932 -28.905 1.00 88.75 918 SER A C 1
ATOM 7141 O O . SER A 1 918 ? 7.231 -17.434 -29.310 1.00 88.75 918 SER A O 1
ATOM 7143 N N . VAL A 1 919 ? 8.483 -16.704 -27.607 1.00 88.75 919 VAL A N 1
ATOM 7144 C CA . VAL A 1 919 ? 7.613 -17.230 -26.542 1.00 88.75 919 VAL A CA 1
ATOM 7145 C C . VAL A 1 919 ? 6.143 -16.836 -26.704 1.00 88.75 919 VAL A C 1
ATOM 7147 O O . VAL A 1 919 ? 5.277 -17.686 -26.548 1.00 88.75 919 VAL A O 1
ATOM 7150 N N . VAL A 1 920 ? 5.831 -15.596 -27.080 1.00 91.88 920 VAL A N 1
ATOM 7151 C CA . VAL A 1 920 ? 4.451 -15.143 -27.302 1.00 91.88 920 VAL A CA 1
ATOM 7152 C C . VAL A 1 920 ? 3.895 -15.694 -28.604 1.00 91.88 920 VAL A C 1
ATOM 7154 O O . VAL A 1 920 ? 2.757 -16.158 -28.623 1.00 91.88 920 VAL A O 1
ATOM 7157 N N . ARG A 1 921 ? 4.686 -15.711 -29.685 1.00 92.94 921 ARG A N 1
ATOM 7158 C CA . ARG A 1 921 ? 4.269 -16.357 -30.942 1.00 92.94 921 ARG A CA 1
ATOM 7159 C C . ARG A 1 921 ? 3.972 -17.843 -30.757 1.00 92.94 921 ARG A C 1
ATOM 7161 O O . ARG A 1 921 ? 3.015 -18.341 -31.346 1.00 92.94 921 ARG A O 1
ATOM 7168 N N . ASP A 1 922 ? 4.742 -18.529 -29.922 1.00 92.50 922 ASP A N 1
ATOM 7169 C CA . ASP A 1 922 ? 4.552 -19.941 -29.603 1.00 92.50 922 ASP A CA 1
ATOM 7170 C C . ASP A 1 922 ? 3.268 -20.144 -28.777 1.00 92.50 922 ASP A C 1
ATOM 7172 O O . ASP A 1 922 ? 2.488 -21.050 -29.073 1.00 92.50 922 ASP A O 1
ATOM 7176 N N . GLN A 1 923 ? 2.971 -19.250 -27.823 1.00 94.06 923 GLN A N 1
ATOM 7177 C CA . GLN A 1 923 ? 1.685 -19.232 -27.107 1.00 94.06 923 GLN A CA 1
ATOM 7178 C C . GLN A 1 923 ? 0.499 -18.953 -28.050 1.00 94.06 923 GLN A C 1
ATOM 7180 O O . GLN A 1 923 ? -0.523 -19.636 -27.980 1.00 94.06 923 GLN A O 1
ATOM 7185 N N . GLN A 1 924 ? 0.621 -17.989 -28.969 1.00 94.94 924 GLN A N 1
ATOM 7186 C CA . GLN A 1 924 ? -0.407 -17.708 -29.980 1.00 94.94 924 GLN A CA 1
ATOM 7187 C C . GLN A 1 924 ? -0.640 -18.922 -30.890 1.00 94.94 924 GLN A C 1
ATOM 7189 O O . GLN A 1 924 ? -1.783 -19.250 -31.206 1.00 94.94 924 GLN A O 1
ATOM 7194 N N . ALA A 1 925 ? 0.430 -19.601 -31.316 1.00 94.62 925 ALA A N 1
ATOM 7195 C CA . ALA A 1 925 ? 0.342 -20.806 -32.135 1.00 94.62 925 ALA A CA 1
ATOM 7196 C C . ALA A 1 925 ? -0.341 -21.956 -31.383 1.00 94.62 925 ALA A C 1
ATOM 7198 O O . ALA A 1 925 ? -1.204 -22.619 -31.960 1.00 94.62 925 ALA A O 1
ATOM 7199 N N . PHE A 1 926 ? -0.012 -22.142 -30.100 1.00 94.81 926 PHE A N 1
ATOM 7200 C CA . PHE A 1 926 ? -0.668 -23.111 -29.225 1.00 94.81 926 PHE A CA 1
ATOM 7201 C C . PHE A 1 926 ? -2.183 -22.881 -29.188 1.00 94.81 926 PHE A C 1
ATOM 7203 O O . PHE A 1 926 ? -2.942 -23.753 -29.606 1.00 94.81 926 PHE A O 1
ATOM 7210 N N . TRP A 1 927 ? -2.636 -21.685 -28.801 1.00 95.50 927 TRP A N 1
ATOM 7211 C CA . TRP A 1 927 ? -4.068 -21.387 -28.692 1.00 95.50 927 TRP A CA 1
ATOM 7212 C C . TRP A 1 927 ? -4.809 -21.432 -30.032 1.00 95.50 927 TRP A C 1
ATOM 7214 O O . TRP A 1 927 ? -5.942 -21.909 -30.090 1.00 95.50 927 TRP A O 1
ATOM 7224 N N . LYS A 1 928 ? -4.165 -21.021 -31.132 1.00 93.88 928 LYS A N 1
ATOM 7225 C CA . LYS A 1 928 ? -4.715 -21.204 -32.486 1.00 93.88 928 LYS A CA 1
ATOM 7226 C C . LYS A 1 928 ? -4.887 -22.679 -32.841 1.00 93.88 928 LYS A C 1
ATOM 7228 O O . LYS A 1 928 ? -5.858 -23.014 -33.511 1.00 93.88 928 LYS A O 1
ATOM 7233 N N . GLY A 1 929 ? -3.977 -23.548 -32.400 1.00 92.81 929 GLY A N 1
ATOM 7234 C CA . GLY A 1 929 ? -4.114 -25.000 -32.526 1.00 92.81 929 GLY A CA 1
ATOM 7235 C C . GLY A 1 929 ? -5.313 -25.529 -31.739 1.00 92.81 929 GLY A C 1
ATOM 7236 O O . GLY A 1 929 ? -6.159 -26.212 -32.306 1.00 92.81 929 GLY A O 1
ATOM 7237 N N . ILE A 1 930 ? -5.455 -25.125 -30.474 1.00 91.44 930 ILE A N 1
ATOM 7238 C CA . ILE A 1 930 ? -6.597 -25.495 -29.617 1.00 91.44 930 ILE A CA 1
ATOM 7239 C C . ILE A 1 930 ? -7.936 -25.084 -30.248 1.00 91.44 930 ILE A C 1
ATOM 7241 O O . ILE A 1 930 ? -8.888 -25.866 -30.269 1.00 91.44 930 ILE A O 1
ATOM 7245 N N . GLN A 1 931 ? -8.009 -23.879 -30.820 1.00 91.88 931 GLN A N 1
ATOM 7246 C CA . GLN A 1 931 ? -9.213 -23.366 -31.479 1.00 91.88 931 GLN A CA 1
ATOM 7247 C C . GLN A 1 931 ? -9.646 -24.214 -32.693 1.00 91.88 931 GLN A C 1
ATOM 7249 O O . GLN A 1 931 ? -10.836 -24.275 -33.005 1.00 91.88 931 GLN A O 1
ATOM 7254 N N . GLN A 1 932 ? -8.718 -24.914 -33.363 1.00 88.38 932 GLN A N 1
ATOM 7255 C CA . GLN A 1 932 ? -9.036 -25.787 -34.506 1.00 88.38 932 GLN A CA 1
ATOM 7256 C C . GLN A 1 932 ? -9.856 -27.023 -34.114 1.00 88.38 932 GLN A C 1
ATOM 7258 O O . GLN A 1 932 ? -10.510 -27.599 -34.982 1.00 88.38 932 GLN A O 1
ATOM 7263 N N . SER A 1 933 ? -9.890 -27.393 -32.827 1.00 83.81 933 SER A N 1
ATOM 7264 C CA . SER A 1 933 ? -10.776 -28.453 -32.317 1.00 83.81 933 SER A CA 1
ATOM 7265 C C . SER A 1 933 ? -12.265 -28.144 -32.532 1.00 83.81 933 SER A C 1
ATOM 7267 O O . SER A 1 933 ? -13.092 -29.054 -32.527 1.00 83.81 933 SER A O 1
ATOM 7269 N N . GLY A 1 934 ? -12.627 -26.863 -32.690 1.00 85.69 934 GLY A N 1
ATOM 7270 C CA . GLY A 1 934 ? -14.016 -26.401 -32.759 1.00 85.69 934 GLY A CA 1
ATOM 7271 C C . GLY A 1 934 ? -14.758 -26.427 -31.417 1.00 85.69 934 GLY A C 1
ATOM 7272 O O . GLY A 1 934 ? -15.926 -26.052 -31.375 1.00 85.69 934 GLY A O 1
ATOM 7273 N N . LEU A 1 935 ? -14.092 -26.846 -30.333 1.00 87.88 935 LEU A N 1
ATOM 7274 C CA . LEU A 1 935 ? -14.646 -26.933 -28.975 1.00 87.88 935 LEU A CA 1
ATOM 7275 C C . LEU A 1 935 ? -14.258 -25.739 -28.091 1.00 87.88 935 LEU A C 1
ATOM 7277 O O . LEU A 1 935 ? -14.868 -25.522 -27.044 1.00 87.88 935 LEU A O 1
ATOM 7281 N N . VAL A 1 936 ? -13.268 -24.951 -28.520 1.00 92.69 936 VAL A N 1
ATOM 7282 C CA . VAL A 1 936 ? -12.770 -23.774 -27.802 1.00 92.69 936 VAL A CA 1
ATOM 7283 C C . VAL A 1 936 ? -12.834 -22.549 -28.706 1.00 92.69 936 VAL A C 1
ATOM 7285 O O . VAL A 1 936 ? -12.277 -22.546 -29.803 1.00 92.69 936 VAL A O 1
ATOM 7288 N N . GLN A 1 937 ? -13.474 -21.485 -28.232 1.00 92.94 937 GLN A N 1
ATOM 7289 C CA . GLN A 1 937 ? -13.381 -20.155 -28.816 1.00 92.94 937 GLN A CA 1
ATOM 7290 C C . GLN A 1 937 ? -12.266 -19.381 -28.129 1.00 92.94 937 GLN A C 1
ATOM 7292 O O . GLN A 1 937 ? -12.328 -19.140 -26.927 1.00 92.94 937 GLN A O 1
ATOM 7297 N N . VAL A 1 938 ? -11.277 -18.945 -28.905 1.00 94.50 938 VAL A N 1
ATOM 7298 C CA . VAL A 1 938 ? -10.184 -18.109 -28.409 1.00 94.50 938 VAL A CA 1
ATOM 7299 C C . VAL A 1 938 ? -10.402 -16.668 -28.864 1.00 94.50 938 VAL A C 1
ATOM 7301 O O . VAL A 1 938 ? -10.544 -16.402 -30.058 1.00 94.50 938 VAL A O 1
ATOM 7304 N N . SER A 1 939 ? -10.418 -15.743 -27.907 1.00 93.56 939 SER A N 1
ATOM 7305 C CA . SER A 1 939 ? -10.450 -14.298 -28.148 1.00 93.56 939 SER A CA 1
ATOM 7306 C C . SER A 1 939 ? -9.085 -13.707 -27.807 1.00 93.56 939 SER A C 1
ATOM 7308 O O . SER A 1 939 ? -8.768 -13.517 -26.635 1.00 93.56 939 SER A O 1
ATOM 7310 N N . GLU A 1 940 ? -8.267 -13.448 -28.826 1.00 95.00 940 GLU A N 1
ATOM 7311 C CA . GLU A 1 940 ? -6.944 -12.842 -28.657 1.00 95.00 940 GLU A CA 1
ATOM 7312 C C . GLU A 1 940 ? -7.049 -11.321 -28.492 1.00 95.00 940 GLU A C 1
ATOM 7314 O O . GLU A 1 940 ? -7.736 -10.659 -29.269 1.00 95.00 940 GLU A O 1
ATOM 7319 N N . ARG A 1 941 ? -6.361 -10.773 -27.485 1.00 94.31 941 ARG A N 1
ATOM 7320 C CA . ARG A 1 941 ? -6.312 -9.339 -27.177 1.00 94.31 941 ARG A CA 1
ATOM 7321 C C . ARG A 1 941 ? -4.877 -8.912 -26.931 1.00 94.31 941 ARG A C 1
ATOM 7323 O O . ARG A 1 941 ? -4.110 -9.622 -26.280 1.00 94.31 941 ARG A O 1
ATOM 7330 N N . THR A 1 942 ? -4.520 -7.738 -27.430 1.00 93.88 942 THR A N 1
ATOM 7331 C CA . THR A 1 942 ? -3.155 -7.195 -27.299 1.00 93.88 942 THR A CA 1
ATOM 7332 C C . THR A 1 942 ? -3.136 -5.772 -26.752 1.00 93.88 942 THR A C 1
ATOM 7334 O O . THR A 1 942 ? -2.070 -5.238 -26.455 1.00 93.88 942 THR A O 1
ATOM 7337 N N . SER A 1 943 ? -4.310 -5.163 -26.569 1.00 92.12 943 SER A N 1
ATOM 7338 C CA . SER A 1 943 ? -4.480 -3.798 -26.075 1.00 92.12 943 SER A CA 1
ATOM 7339 C C . SER A 1 943 ? -5.313 -3.748 -24.791 1.00 92.12 943 SER A C 1
ATOM 7341 O O . SER A 1 943 ? -6.162 -4.605 -24.538 1.00 92.12 943 SER A O 1
ATOM 7343 N N . GLY A 1 944 ? -5.090 -2.717 -23.973 1.00 89.12 944 GLY A N 1
ATOM 7344 C CA . GLY A 1 944 ? -5.865 -2.488 -22.754 1.00 89.12 944 GLY A CA 1
ATOM 7345 C C . GLY A 1 944 ? -7.335 -2.213 -23.056 1.00 89.12 944 GLY A C 1
ATOM 7346 O O . GLY A 1 944 ? -8.208 -2.724 -22.363 1.00 89.12 944 GLY A O 1
ATOM 7347 N N . ASP A 1 945 ? -7.625 -1.482 -24.135 1.00 89.00 945 ASP A N 1
ATOM 7348 C CA . ASP A 1 945 ? -8.997 -1.181 -24.553 1.00 89.00 945 ASP A CA 1
ATOM 7349 C C . ASP A 1 945 ? -9.806 -2.438 -24.888 1.00 89.00 945 ASP A C 1
ATOM 7351 O O . ASP A 1 945 ? -10.955 -2.544 -24.458 1.00 89.00 945 ASP A O 1
ATOM 7355 N N . GLU A 1 946 ? -9.212 -3.414 -25.579 1.00 90.75 946 GLU A N 1
ATOM 7356 C CA . GLU A 1 946 ? -9.853 -4.710 -25.840 1.00 90.75 946 GLU A CA 1
ATOM 7357 C C . GLU A 1 946 ? -10.140 -5.464 -24.534 1.00 90.75 946 GLU A C 1
ATOM 7359 O O . GLU A 1 946 ? -11.217 -6.048 -24.375 1.00 90.75 946 GLU A O 1
ATOM 7364 N N . VAL A 1 947 ? -9.211 -5.421 -23.568 1.00 90.38 947 VAL A N 1
ATOM 7365 C CA . VAL A 1 947 ? -9.422 -6.012 -22.238 1.00 90.38 947 VAL A CA 1
ATOM 7366 C C . VAL A 1 947 ? -10.581 -5.317 -21.526 1.00 90.38 947 VAL A C 1
ATOM 7368 O O . VAL A 1 947 ? -11.521 -5.990 -21.105 1.00 90.38 947 VAL A O 1
ATOM 7371 N N . TYR A 1 948 ? -10.595 -3.986 -21.446 1.00 88.75 948 TYR A N 1
ATOM 7372 C CA . TYR A 1 948 ? -11.684 -3.244 -20.802 1.00 88.75 948 TYR A CA 1
ATOM 7373 C C . TYR A 1 948 ? -13.042 -3.508 -21.454 1.00 88.75 948 TYR A C 1
ATOM 7375 O O . TYR A 1 948 ? -14.038 -3.680 -20.747 1.00 88.75 948 TYR A O 1
ATOM 7383 N N . GLN A 1 949 ? -13.093 -3.581 -22.785 1.00 86.31 949 GLN A N 1
ATOM 7384 C CA . GLN A 1 949 ? -14.309 -3.930 -23.518 1.00 86.31 949 GLN A CA 1
ATOM 7385 C C . GLN A 1 949 ? -14.788 -5.340 -23.166 1.00 86.31 949 GLN A C 1
ATOM 7387 O O . GLN A 1 949 ? -15.967 -5.517 -22.878 1.00 86.31 949 GLN A O 1
ATOM 7392 N N . SER A 1 950 ? -13.892 -6.328 -23.099 1.00 86.81 950 SER A N 1
ATOM 7393 C CA . SER A 1 950 ? -14.270 -7.695 -22.710 1.00 86.81 950 SER A CA 1
ATOM 7394 C C . SER A 1 950 ? -14.800 -7.791 -21.279 1.00 86.81 950 SER A C 1
ATOM 7396 O O . SER A 1 950 ? -15.741 -8.529 -21.006 1.00 86.81 950 SER A O 1
ATOM 7398 N N . LEU A 1 951 ? -14.253 -6.981 -20.369 1.00 87.31 951 LEU A N 1
ATOM 7399 C CA . LEU A 1 951 ? -14.651 -6.955 -18.965 1.00 87.31 951 LEU A CA 1
ATOM 7400 C C . LEU A 1 951 ? -15.956 -6.180 -18.713 1.00 87.31 951 LEU A C 1
ATOM 7402 O O . LEU A 1 951 ? -16.460 -6.211 -17.588 1.00 87.31 951 LEU A O 1
ATOM 7406 N N . THR A 1 952 ? -16.479 -5.449 -19.702 1.00 83.06 952 THR A N 1
ATOM 7407 C CA . THR A 1 952 ? -17.673 -4.586 -19.570 1.00 83.06 952 THR A CA 1
ATOM 7408 C C . THR A 1 952 ? -18.792 -4.897 -20.562 1.00 83.06 952 THR A C 1
ATOM 7410 O O . THR A 1 952 ? -19.929 -4.481 -20.329 1.00 83.06 952 THR A O 1
ATOM 7413 N N . GLY A 1 953 ? -18.479 -5.587 -21.659 1.00 67.06 953 GLY A N 1
ATOM 7414 C CA . GLY A 1 953 ? -19.387 -5.913 -22.752 1.00 67.06 953 GLY A CA 1
ATOM 7415 C C . GLY A 1 953 ? -20.224 -7.173 -22.519 1.00 67.06 953 GLY A C 1
ATOM 7416 O O . GLY A 1 953 ? -20.001 -7.932 -21.582 1.00 67.06 953 GLY A O 1
ATOM 7417 N N . ALA A 1 954 ? -21.209 -7.386 -23.398 1.00 57.22 954 ALA A N 1
ATOM 7418 C CA . ALA A 1 954 ? -22.212 -8.448 -23.268 1.00 57.22 954 ALA A CA 1
ATOM 7419 C C . ALA A 1 954 ? -21.820 -9.804 -23.901 1.00 57.22 954 ALA A C 1
ATOM 7421 O O . ALA A 1 954 ? -22.545 -10.774 -23.704 1.00 57.22 954 ALA A O 1
ATOM 7422 N N . ALA A 1 955 ? -20.722 -9.887 -24.668 1.00 58.00 955 ALA A N 1
ATOM 7423 C CA . ALA A 1 955 ? -20.191 -11.122 -25.268 1.00 58.00 955 ALA A CA 1
ATOM 7424 C C . ALA A 1 955 ? -18.867 -10.861 -26.033 1.00 58.00 955 ALA A C 1
ATOM 7426 O O . ALA A 1 955 ? -18.661 -9.733 -26.488 1.00 58.00 955 ALA A O 1
ATOM 7427 N N . PRO A 1 956 ? -18.028 -11.892 -26.278 1.00 56.47 956 PRO A N 1
ATOM 7428 C CA . PRO A 1 956 ? -18.102 -13.229 -25.693 1.00 56.47 956 PRO A CA 1
ATOM 7429 C C . PRO A 1 956 ? -17.724 -13.200 -24.211 1.00 56.47 956 PRO A C 1
ATOM 7431 O O . PRO A 1 956 ? -16.913 -12.395 -23.761 1.00 56.47 956 PRO A O 1
ATOM 7434 N N . VAL A 1 957 ? -18.385 -14.065 -23.453 1.00 79.69 957 VAL A N 1
ATOM 7435 C CA . VAL A 1 957 ? -18.251 -14.156 -22.006 1.00 79.69 957 VAL A CA 1
ATOM 7436 C C . VAL A 1 957 ? -17.109 -15.123 -21.705 1.00 79.69 957 VAL A C 1
ATOM 7438 O O . VAL A 1 957 ? -17.280 -16.335 -21.803 1.00 79.69 957 VAL A O 1
ATOM 7441 N N . ASP A 1 958 ? -15.930 -14.589 -21.393 1.00 89.00 958 ASP A N 1
ATOM 7442 C CA . ASP A 1 958 ? -14.757 -15.419 -21.117 1.00 89.00 958 ASP A CA 1
ATOM 7443 C C . ASP A 1 958 ? -14.983 -16.286 -19.865 1.00 89.00 958 ASP A C 1
ATOM 7445 O O . ASP A 1 958 ? -15.386 -15.791 -18.810 1.00 89.00 958 ASP A O 1
ATOM 7449 N N . GLN A 1 959 ? -14.699 -17.584 -19.985 1.00 91.56 959 GLN A N 1
ATOM 7450 C CA . GLN A 1 959 ? -14.702 -18.561 -18.887 1.00 91.56 959 GLN A CA 1
ATOM 7451 C C . GLN A 1 959 ? -13.285 -18.825 -18.361 1.00 91.56 959 GLN A C 1
ATOM 7453 O O . GLN A 1 959 ? -13.098 -19.293 -17.237 1.00 91.56 959 GLN A O 1
ATOM 7458 N N . ILE A 1 960 ? -12.274 -18.507 -19.169 1.00 93.69 960 ILE A N 1
ATOM 7459 C CA . ILE A 1 960 ? -10.868 -18.457 -18.778 1.00 93.69 960 ILE A CA 1
ATOM 7460 C C . ILE A 1 960 ? -10.297 -17.145 -19.311 1.00 93.69 960 ILE A C 1
ATOM 7462 O O . ILE A 1 960 ? -10.474 -16.824 -20.485 1.00 93.69 960 ILE A O 1
ATOM 7466 N N . LEU A 1 961 ? -9.604 -16.401 -18.453 1.00 93.50 961 LEU A N 1
ATOM 7467 C CA . LEU A 1 961 ? -8.854 -15.205 -18.824 1.00 93.50 961 LEU A CA 1
ATOM 7468 C C . LEU A 1 961 ? -7.372 -15.458 -18.577 1.00 93.50 961 LEU A C 1
ATOM 7470 O O . LEU A 1 961 ? -6.923 -15.478 -17.434 1.00 93.50 961 LEU A O 1
ATOM 7474 N N . TYR A 1 962 ? -6.618 -15.643 -19.653 1.00 95.38 962 TYR A N 1
ATOM 7475 C CA . TYR A 1 962 ? -5.181 -15.867 -19.607 1.00 95.38 962 TYR A CA 1
ATOM 7476 C C . TYR A 1 962 ? -4.435 -14.585 -19.966 1.00 95.38 962 TYR A C 1
ATOM 7478 O O . TYR A 1 962 ? -4.679 -13.996 -21.018 1.00 95.38 962 TYR A O 1
ATOM 7486 N N . PHE A 1 963 ? -3.524 -14.148 -19.106 1.00 92.56 963 PHE A N 1
ATOM 7487 C CA . PHE A 1 963 ? -2.622 -13.031 -19.351 1.00 92.56 963 PHE A CA 1
ATOM 7488 C C . PHE A 1 963 ? -1.200 -13.561 -19.469 1.00 92.56 963 PHE A C 1
ATOM 7490 O O . PHE A 1 963 ? -0.714 -14.216 -18.552 1.00 92.56 963 PHE A O 1
ATOM 7497 N N . TYR A 1 964 ? -0.531 -13.242 -20.572 1.00 91.38 964 TYR A N 1
ATOM 7498 C CA . TYR A 1 964 ? 0.898 -13.476 -20.748 1.00 91.38 964 TYR A CA 1
ATOM 7499 C C . TYR A 1 964 ? 1.561 -12.154 -21.133 1.00 91.38 964 TYR A C 1
ATOM 7501 O O . TYR A 1 964 ? 1.538 -11.717 -22.290 1.00 91.38 964 TYR A O 1
ATOM 7509 N N . CYS A 1 965 ? 2.051 -11.453 -20.116 1.00 86.56 965 CYS A N 1
ATOM 7510 C CA . CYS A 1 965 ? 2.408 -10.039 -20.195 1.00 86.56 965 CYS A CA 1
ATOM 7511 C C . CYS A 1 965 ? 3.505 -9.682 -19.174 1.00 86.56 965 CYS A C 1
ATOM 7513 O O . CYS A 1 965 ? 4.045 -10.570 -18.526 1.00 86.56 965 CYS A O 1
ATOM 7515 N N . HIS A 1 966 ? 3.839 -8.400 -18.999 1.00 83.50 966 HIS A N 1
ATOM 7516 C CA . HIS A 1 966 ? 4.580 -7.960 -17.801 1.00 83.50 966 HIS A CA 1
ATOM 7517 C C . HIS A 1 966 ? 3.594 -7.443 -16.749 1.00 83.50 966 HIS A C 1
ATOM 7519 O O . HIS A 1 966 ? 2.503 -7.001 -17.111 1.00 83.50 966 HIS A O 1
ATOM 7525 N N . ALA A 1 967 ? 3.952 -7.461 -15.465 1.00 75.00 967 ALA A N 1
ATOM 7526 C CA . ALA A 1 967 ? 3.054 -7.016 -14.395 1.00 75.00 967 ALA A CA 1
ATOM 7527 C C . ALA A 1 967 ? 3.790 -6.226 -13.315 1.00 75.00 967 ALA A C 1
ATOM 7529 O O . ALA A 1 967 ? 4.492 -6.808 -12.500 1.00 75.00 967 ALA A O 1
ATOM 7530 N N . VAL A 1 968 ? 3.618 -4.908 -13.288 1.00 74.31 968 VAL A N 1
ATOM 7531 C CA . VAL A 1 968 ? 4.266 -4.032 -12.304 1.00 74.31 968 VAL A CA 1
ATOM 7532 C C . VAL A 1 968 ? 3.356 -3.862 -11.102 1.00 74.31 968 VAL A C 1
ATOM 7534 O O . VAL A 1 968 ? 2.198 -3.473 -11.260 1.00 74.31 968 VAL A O 1
ATOM 7537 N N . SER A 1 969 ? 3.887 -4.119 -9.909 1.00 65.00 969 SER A N 1
ATOM 7538 C CA . SER A 1 969 ? 3.167 -3.886 -8.660 1.00 65.00 969 SER A CA 1
ATOM 7539 C C . SER A 1 969 ? 3.776 -2.726 -7.897 1.00 65.00 969 SER A C 1
ATOM 7541 O O . SER A 1 969 ? 4.994 -2.574 -7.867 1.00 65.00 969 SER A O 1
ATOM 7543 N N . TYR A 1 970 ? 2.910 -1.950 -7.263 1.00 59.47 970 TYR A N 1
ATOM 7544 C CA . TYR A 1 970 ? 3.272 -0.914 -6.312 1.00 59.47 970 TYR A CA 1
ATOM 7545 C C . TYR A 1 970 ? 2.697 -1.287 -4.936 1.00 59.47 970 TYR A C 1
ATOM 7547 O O . TYR A 1 970 ? 1.566 -1.760 -4.821 1.00 59.47 970 TYR A O 1
ATOM 7555 N N . GLN A 1 971 ? 3.495 -1.116 -3.893 1.00 52.62 971 GLN A N 1
ATOM 7556 C CA . GLN A 1 971 ? 3.171 -1.310 -2.487 1.00 52.62 971 GLN A CA 1
ATOM 7557 C C . GLN A 1 971 ? 2.342 -0.149 -1.909 1.00 52.62 971 GLN A C 1
ATOM 7559 O O . GLN A 1 971 ? 2.220 0.913 -2.514 1.00 52.62 971 GLN A O 1
ATOM 7564 N N . LEU A 1 972 ? 1.811 -0.315 -0.690 1.00 44.44 972 LEU A N 1
ATOM 7565 C CA . LEU A 1 972 ? 1.160 0.772 0.063 1.00 44.44 972 LEU A CA 1
ATOM 7566 C C . LEU A 1 972 ? 2.113 1.946 0.304 1.00 44.44 972 LEU A C 1
ATOM 7568 O O . LEU A 1 972 ? 1.716 3.104 0.230 1.00 44.44 972 LEU A O 1
ATOM 7572 N N . ASN A 1 973 ? 3.374 1.609 0.564 1.00 39.56 973 ASN A N 1
ATOM 7573 C CA . ASN A 1 973 ? 4.449 2.567 0.780 1.00 39.56 973 ASN A CA 1
ATOM 7574 C C . ASN A 1 973 ? 5.044 3.057 -0.543 1.00 39.56 973 ASN A C 1
ATOM 7576 O O . ASN A 1 973 ? 5.895 3.947 -0.523 1.00 39.56 973 ASN A O 1
ATOM 7580 N N . ASP A 1 974 ? 4.632 2.471 -1.678 1.00 42.84 974 ASP A N 1
ATOM 7581 C CA . ASP A 1 974 ? 5.173 2.882 -2.954 1.00 42.84 974 ASP A CA 1
ATOM 7582 C C . ASP A 1 974 ? 4.514 4.167 -3.453 1.00 42.84 974 ASP A C 1
ATOM 7584 O O . ASP A 1 974 ? 3.289 4.299 -3.431 1.00 42.84 974 ASP A O 1
ATOM 7588 N N . PRO A 1 975 ? 5.322 5.051 -4.047 1.00 36.53 975 PRO A N 1
ATOM 7589 C CA . PRO A 1 975 ? 4.930 6.145 -4.906 1.00 36.53 975 PRO A CA 1
ATOM 7590 C C . PRO A 1 975 ? 3.515 6.254 -5.457 1.00 36.53 975 PRO A C 1
ATOM 7592 O O . PRO A 1 975 ? 2.759 7.189 -5.199 1.00 36.53 975 PRO A O 1
ATOM 7595 N N . ALA A 1 976 ? 3.212 5.307 -6.327 1.00 46.09 976 ALA A N 1
ATOM 7596 C CA . ALA A 1 976 ? 2.043 5.329 -7.168 1.00 46.09 976 ALA A CA 1
ATOM 7597 C C . ALA A 1 976 ? 0.830 4.731 -6.432 1.00 46.09 976 ALA A C 1
ATOM 7599 O O . ALA A 1 976 ? -0.284 4.747 -6.955 1.00 46.09 976 ALA A O 1
ATOM 7600 N N . GLY A 1 977 ? 1.046 4.206 -5.221 1.00 52.41 977 GLY A N 1
ATOM 7601 C CA . GLY A 1 977 ? 0.089 3.430 -4.459 1.00 52.41 977 GLY A CA 1
ATOM 7602 C C . GLY A 1 977 ? -0.288 2.117 -5.151 1.00 52.41 977 GLY A C 1
ATOM 7603 O O . GLY A 1 977 ? -0.053 1.922 -6.348 1.00 52.41 977 GLY A O 1
ATOM 7604 N N . PRO A 1 978 ? -0.950 1.202 -4.430 1.00 57.72 978 PRO A N 1
ATOM 7605 C CA . PRO A 1 978 ? -1.308 -0.105 -4.968 1.00 57.72 978 PRO A CA 1
ATOM 7606 C C . PRO A 1 978 ? -2.258 -0.020 -6.168 1.00 57.72 978 PRO A C 1
ATOM 7608 O O . PRO A 1 978 ? -2.167 -0.862 -7.060 1.00 57.72 978 PRO A O 1
ATOM 7611 N N . GLY A 1 979 ? -3.108 1.014 -6.243 1.00 68.06 979 GLY A N 1
ATOM 7612 C CA . GLY A 1 979 ? -4.032 1.265 -7.361 1.00 68.06 979 GLY A CA 1
ATOM 7613 C C . GLY A 1 979 ? -3.351 1.499 -8.716 1.00 68.06 979 GLY A C 1
ATOM 7614 O O . GLY A 1 979 ? -3.907 1.161 -9.764 1.00 68.06 979 GLY A O 1
ATOM 7615 N N . SER A 1 980 ? -2.098 1.954 -8.705 1.00 76.56 980 SER A N 1
ATOM 7616 C CA . SER A 1 980 ? -1.313 2.129 -9.926 1.00 76.56 980 SER A CA 1
ATOM 7617 C C . SER A 1 980 ? -0.666 0.843 -10.431 1.00 76.56 980 SER A C 1
ATOM 7619 O O . SER A 1 980 ? -0.059 0.870 -11.500 1.00 76.56 980 SER A O 1
ATOM 7621 N N . SER A 1 981 ? -0.758 -0.279 -9.705 1.00 76.75 981 SER A N 1
ATOM 7622 C CA . SER A 1 981 ? -0.246 -1.573 -10.183 1.00 76.75 981 SER A CA 1
ATOM 7623 C C . SER A 1 981 ? -0.926 -1.945 -11.499 1.00 76.75 981 SER A C 1
ATOM 7625 O O . SER A 1 981 ? -2.140 -1.776 -11.628 1.00 76.75 981 SER A O 1
ATOM 7627 N N . TYR A 1 982 ? -0.168 -2.434 -12.483 1.00 84.50 982 TYR A N 1
ATOM 7628 C CA . TYR A 1 982 ? -0.676 -2.643 -13.839 1.00 84.50 982 TYR A CA 1
ATOM 7629 C C . TYR A 1 982 ? -0.131 -3.887 -14.538 1.00 84.50 982 TYR A C 1
ATOM 7631 O O . TYR A 1 982 ? 1.031 -4.265 -14.381 1.00 84.50 982 TYR A O 1
ATOM 7639 N N . LEU A 1 983 ? -0.969 -4.470 -15.396 1.00 85.88 983 LEU A N 1
ATOM 7640 C CA . LEU A 1 983 ? -0.568 -5.437 -16.416 1.00 85.88 983 LEU A CA 1
ATOM 7641 C C . LEU A 1 983 ? -0.187 -4.680 -17.690 1.00 85.88 983 LEU A C 1
ATOM 7643 O O . LEU A 1 983 ? -0.911 -3.793 -18.136 1.00 85.88 983 LEU A O 1
ATOM 7647 N N . LYS A 1 984 ? 0.961 -4.999 -18.277 1.00 87.31 984 LYS A N 1
ATOM 7648 C CA . LYS A 1 984 ? 1.505 -4.312 -19.450 1.00 87.31 984 LYS A CA 1
ATOM 7649 C C . LYS A 1 984 ? 1.336 -5.168 -20.697 1.00 87.31 984 LYS A C 1
ATOM 7651 O O . LYS A 1 984 ? 2.048 -6.160 -20.852 1.00 87.31 984 LYS A O 1
ATOM 7656 N N . LEU A 1 985 ? 0.440 -4.755 -21.581 1.00 89.75 985 LEU A N 1
ATOM 7657 C CA . LEU A 1 985 ? 0.145 -5.387 -22.867 1.00 89.75 985 LEU A CA 1
ATOM 7658 C C . LEU A 1 985 ? 1.022 -4.800 -23.990 1.00 89.75 985 LEU A C 1
ATOM 7660 O O . LEU A 1 985 ? 1.960 -4.041 -23.718 1.00 89.75 985 LEU A O 1
ATOM 7664 N N . SER A 1 986 ? 0.756 -5.187 -25.241 1.00 90.25 986 SER A N 1
ATOM 7665 C CA . SER A 1 986 ? 1.524 -4.745 -26.410 1.00 90.25 986 SER A CA 1
ATOM 7666 C C . SER A 1 986 ? 1.543 -3.227 -26.560 1.00 90.25 986 SER A C 1
ATOM 7668 O O . SER A 1 986 ? 0.650 -2.516 -26.090 1.00 90.25 986 SER A O 1
ATOM 7670 N N . ASN A 1 987 ? 2.561 -2.715 -27.254 1.00 85.38 987 ASN A N 1
ATOM 7671 C CA . ASN A 1 987 ? 2.762 -1.281 -27.468 1.00 85.38 987 ASN A CA 1
ATOM 7672 C C . ASN A 1 987 ? 2.808 -0.486 -26.153 1.00 85.38 987 ASN A C 1
ATOM 7674 O O . ASN A 1 987 ? 2.370 0.663 -26.092 1.00 85.38 987 ASN A O 1
ATOM 7678 N N . GLN A 1 988 ? 3.331 -1.112 -25.092 1.00 82.44 988 GLN A N 1
ATOM 7679 C CA . GLN A 1 988 ? 3.460 -0.527 -23.752 1.00 82.44 988 GLN A CA 1
ATOM 7680 C C . GLN A 1 988 ? 2.131 -0.107 -23.096 1.00 82.44 988 GLN A C 1
ATOM 7682 O O . GLN A 1 988 ? 2.155 0.648 -22.118 1.00 82.44 988 GLN A O 1
ATOM 7687 N N . GLN A 1 989 ? 0.986 -0.582 -23.597 1.00 86.38 989 GLN A N 1
ATOM 7688 C CA . GLN A 1 989 ? -0.311 -0.262 -23.009 1.00 86.38 989 GLN A CA 1
ATOM 7689 C C . GLN A 1 989 ? -0.449 -0.876 -21.618 1.00 86.38 989 GLN A C 1
ATOM 7691 O O . GLN A 1 989 ? 0.017 -1.987 -21.361 1.00 86.38 989 GLN A O 1
ATOM 7696 N N . ARG A 1 990 ? -1.090 -0.145 -20.707 1.00 89.31 990 ARG A N 1
ATOM 7697 C CA . ARG A 1 990 ? -1.214 -0.527 -19.300 1.00 89.31 990 ARG A CA 1
ATOM 7698 C C . ARG A 1 990 ? -2.670 -0.798 -18.962 1.00 89.31 990 ARG A C 1
ATOM 7700 O O . ARG A 1 990 ? -3.547 -0.054 -19.379 1.00 89.31 990 ARG A O 1
ATOM 7707 N N . VAL A 1 991 ? -2.894 -1.853 -18.191 1.00 88.56 991 VAL A N 1
ATOM 7708 C CA . VAL A 1 991 ? -4.164 -2.166 -17.545 1.00 88.56 991 VAL A CA 1
ATOM 7709 C C . VAL A 1 991 ? -3.946 -2.054 -16.043 1.00 88.56 991 VAL A C 1
ATOM 7711 O O . VAL A 1 991 ? -3.479 -3.009 -15.419 1.00 88.56 991 VAL A O 1
ATOM 7714 N N . SER A 1 992 ? -4.177 -0.864 -15.482 1.00 88.81 992 SER A N 1
ATOM 7715 C CA . SER A 1 992 ? -3.971 -0.602 -14.051 1.00 88.81 992 SER A CA 1
ATOM 7716 C C . SER A 1 992 ? -5.193 -0.968 -13.214 1.00 88.81 992 SER A C 1
ATOM 7718 O O . SER A 1 992 ? -6.313 -1.040 -13.723 1.00 88.81 992 SER A O 1
ATOM 7720 N N . LEU A 1 993 ? -4.997 -1.185 -11.913 1.00 82.19 993 LEU A N 1
ATOM 7721 C CA . LEU A 1 993 ? -6.104 -1.443 -10.989 1.00 82.19 993 LEU A CA 1
ATOM 7722 C C . LEU A 1 993 ? -7.083 -0.272 -10.908 1.00 82.19 993 LEU A C 1
ATOM 7724 O O . LEU A 1 993 ? -8.294 -0.495 -10.873 1.00 82.19 993 LEU A O 1
ATOM 7728 N N . ASP A 1 994 ? -6.592 0.964 -10.916 1.00 83.56 994 ASP A N 1
ATOM 7729 C CA . ASP A 1 994 ? -7.456 2.142 -10.894 1.00 83.56 994 ASP A CA 1
ATOM 7730 C C . ASP A 1 994 ? -8.249 2.292 -12.194 1.00 83.56 994 ASP A C 1
ATOM 7732 O O . ASP A 1 994 ? -9.461 2.512 -12.151 1.00 83.56 994 ASP A O 1
ATOM 7736 N N . GLU A 1 995 ? -7.631 2.070 -13.356 1.00 86.75 995 GLU A N 1
ATOM 7737 C CA . GLU A 1 995 ? -8.367 2.079 -14.623 1.00 86.75 995 GLU A CA 1
ATOM 7738 C C . GLU A 1 995 ? -9.388 0.939 -14.700 1.00 86.75 995 GLU A C 1
ATOM 7740 O O . GLU A 1 995 ? -10.507 1.150 -15.172 1.00 86.75 995 GLU A O 1
ATOM 7745 N N . LEU A 1 996 ? -9.059 -0.247 -14.180 1.00 86.38 996 LEU A N 1
ATOM 7746 C CA . LEU A 1 996 ? -10.005 -1.352 -14.045 1.00 86.38 996 LEU A CA 1
ATOM 7747 C C . LEU A 1 996 ? -11.197 -0.973 -13.157 1.00 86.38 996 LEU A C 1
ATOM 7749 O O . LEU A 1 996 ? -12.337 -1.248 -13.527 1.00 86.38 996 LEU A O 1
ATOM 7753 N N . ARG A 1 997 ? -10.980 -0.297 -12.024 1.00 84.25 997 ARG A N 1
ATOM 7754 C CA . ARG A 1 997 ? -12.060 0.170 -11.132 1.00 84.25 997 ARG A CA 1
ATOM 7755 C C . ARG A 1 997 ? -12.934 1.247 -11.775 1.00 84.25 997 ARG A C 1
ATOM 7757 O O . ARG A 1 997 ? -14.146 1.247 -11.550 1.00 84.25 997 ARG A O 1
ATOM 7764 N N . LEU A 1 998 ? -12.341 2.134 -12.574 1.00 84.38 998 LEU A N 1
ATOM 7765 C CA . LEU A 1 998 ? -13.038 3.231 -13.248 1.00 84.38 998 LEU A CA 1
ATOM 7766 C C . LEU A 1 998 ? -13.815 2.761 -14.483 1.00 84.38 998 LEU A C 1
ATOM 7768 O O . LEU A 1 998 ? -14.999 3.064 -14.628 1.00 84.38 998 LEU A O 1
ATOM 7772 N N . ARG A 1 999 ? -13.163 2.011 -15.376 1.00 85.19 999 ARG A N 1
ATOM 7773 C CA . ARG A 1 999 ? -13.726 1.597 -16.670 1.00 85.19 999 ARG A CA 1
ATOM 7774 C C . ARG A 1 999 ? -14.547 0.320 -16.559 1.00 85.19 999 ARG A C 1
ATOM 7776 O O . ARG A 1 999 ? -15.529 0.169 -17.276 1.00 85.19 999 ARG A O 1
ATOM 7783 N N . ALA A 1 1000 ? -14.181 -0.574 -15.644 1.00 83.62 1000 ALA A N 1
ATOM 7784 C CA . ALA A 1 1000 ? -14.781 -1.889 -15.471 1.00 83.62 1000 ALA A CA 1
ATOM 7785 C C . ALA A 1 1000 ? -15.194 -2.112 -14.001 1.00 83.62 1000 ALA A C 1
ATOM 7787 O O . ALA A 1 1000 ? -14.671 -2.976 -13.297 1.00 83.62 1000 ALA A O 1
ATOM 7788 N N . SER A 1 1001 ? -16.137 -1.275 -13.548 1.00 79.75 1001 SER A N 1
ATOM 7789 C CA . SER A 1 1001 ? -16.578 -1.151 -12.152 1.00 79.75 1001 SER A CA 1
ATOM 7790 C C . SER A 1 1001 ? -16.859 -2.483 -11.451 1.00 79.75 1001 SER A C 1
ATOM 7792 O O . SER A 1 1001 ? -17.558 -3.349 -11.981 1.00 79.75 1001 SER A O 1
ATOM 7794 N N . VAL A 1 1002 ? -16.424 -2.569 -10.189 1.00 75.50 1002 VAL A N 1
ATOM 7795 C CA . VAL A 1 1002 ? -16.691 -3.700 -9.284 1.00 75.50 1002 VAL A CA 1
ATOM 7796 C C . VAL A 1 1002 ? -18.182 -3.982 -9.072 1.00 75.50 1002 VAL A C 1
ATOM 7798 O O . VAL A 1 1002 ? -18.557 -5.098 -8.746 1.00 75.50 1002 VAL A O 1
ATOM 7801 N N . LYS A 1 1003 ? -19.055 -2.999 -9.329 1.00 78.31 1003 LYS A N 1
ATOM 7802 C CA . LYS A 1 1003 ? -20.515 -3.150 -9.217 1.00 78.31 1003 LYS A CA 1
ATOM 7803 C C . LYS A 1 1003 ? -21.130 -4.036 -10.307 1.00 78.31 1003 LYS A C 1
ATOM 7805 O O . LYS A 1 1003 ? -22.308 -4.366 -10.218 1.00 78.31 1003 LYS A O 1
ATOM 7810 N N . LYS A 1 1004 ? -20.379 -4.364 -11.364 1.00 78.88 1004 LYS A N 1
ATOM 7811 C CA . LYS A 1 1004 ? -20.848 -5.201 -12.475 1.00 78.88 1004 LYS A CA 1
ATOM 7812 C C . LYS A 1 1004 ? -20.140 -6.560 -12.430 1.00 78.88 1004 LYS A C 1
ATOM 7814 O O . LYS A 1 1004 ? -18.934 -6.587 -12.706 1.00 78.88 1004 LYS A O 1
ATOM 7819 N N . PRO A 1 1005 ? -20.845 -7.665 -12.128 1.00 78.25 1005 PRO A N 1
ATOM 7820 C CA . PRO A 1 1005 ? -20.239 -8.991 -12.118 1.00 78.25 1005 PRO A CA 1
ATOM 7821 C C . PRO A 1 1005 ? -19.796 -9.421 -13.526 1.00 78.25 1005 PRO A C 1
ATOM 7823 O O . PRO A 1 1005 ? -20.347 -8.978 -14.534 1.00 78.25 1005 PRO A O 1
ATOM 7826 N N . LEU A 1 1006 ? -18.781 -10.278 -13.589 1.00 82.81 1006 LEU A N 1
ATOM 7827 C CA . LEU A 1 1006 ? -18.284 -10.936 -14.790 1.00 82.81 1006 LEU A CA 1
ATOM 7828 C C . LEU A 1 1006 ? -19.213 -12.104 -15.113 1.00 82.81 1006 LEU A C 1
ATOM 7830 O O . LEU A 1 1006 ? -19.272 -13.081 -14.371 1.00 82.81 1006 LEU A O 1
ATOM 7834 N N . SER A 1 1007 ? -19.910 -12.024 -16.242 1.00 74.69 1007 SER A N 1
ATOM 7835 C CA . SER A 1 1007 ? -20.968 -12.974 -16.606 1.00 74.69 1007 SER A CA 1
ATOM 7836 C C . SER A 1 1007 ? -20.506 -14.432 -16.768 1.00 74.69 1007 SER A C 1
ATOM 7838 O O . SER A 1 1007 ? -21.348 -15.321 -16.791 1.00 74.69 1007 SER A O 1
ATOM 7840 N N . GLY A 1 1008 ? -19.198 -14.687 -16.902 1.00 77.06 1008 GLY A N 1
ATOM 7841 C CA . GLY A 1 1008 ? -18.627 -16.019 -17.162 1.00 77.06 1008 GLY A CA 1
ATOM 7842 C C . GLY A 1 1008 ? -17.984 -16.693 -15.963 1.00 77.06 1008 GLY A C 1
ATOM 7843 O O . GLY A 1 1008 ? -17.502 -17.816 -16.093 1.00 77.06 1008 GLY A O 1
ATOM 7844 N N . SER A 1 1009 ? -17.924 -15.994 -14.825 1.00 83.38 1009 SER A N 1
ATOM 7845 C CA . SER A 1 1009 ? -17.144 -16.393 -13.649 1.00 83.38 1009 SER A CA 1
ATOM 7846 C C . SER A 1 1009 ? -15.766 -16.970 -14.011 1.00 83.38 1009 SER A C 1
ATOM 7848 O O . SER A 1 1009 ? -15.472 -18.118 -13.657 1.00 83.38 1009 SER A O 1
ATOM 7850 N N . PRO A 1 1010 ? -14.928 -16.211 -14.748 1.00 88.75 1010 PRO A N 1
ATOM 7851 C CA . PRO A 1 1010 ? -13.722 -16.754 -15.349 1.00 88.75 1010 PRO A CA 1
ATOM 7852 C C . PRO A 1 1010 ? -12.718 -17.252 -14.309 1.00 88.75 1010 PRO A C 1
ATOM 7854 O O . PRO A 1 1010 ? -12.584 -16.667 -13.230 1.00 88.75 1010 PRO A O 1
ATOM 7857 N N . LEU A 1 1011 ? -11.965 -18.292 -14.672 1.00 90.25 1011 LEU A N 1
ATOM 7858 C CA . LEU A 1 1011 ? -10.679 -18.587 -14.042 1.00 90.25 1011 LEU A CA 1
ATOM 7859 C C . LEU A 1 1011 ? -9.633 -17.619 -14.606 1.00 90.25 1011 LEU A C 1
ATOM 7861 O O . LEU A 1 1011 ? -9.391 -17.602 -15.815 1.00 90.25 1011 LEU A O 1
ATOM 7865 N N . ILE A 1 1012 ? -9.019 -16.814 -13.740 1.00 91.00 1012 ILE A N 1
ATOM 7866 C CA . ILE A 1 1012 ? -7.966 -15.878 -14.141 1.00 91.00 1012 ILE A CA 1
ATOM 7867 C C . ILE A 1 1012 ? -6.614 -16.583 -14.037 1.00 91.00 1012 ILE A C 1
ATOM 7869 O O . ILE A 1 1012 ? -6.259 -17.089 -12.979 1.00 91.00 1012 ILE A O 1
ATOM 7873 N N . PHE A 1 1013 ? -5.824 -16.587 -15.101 1.00 93.06 1013 PHE A N 1
ATOM 7874 C CA . PHE A 1 1013 ? -4.435 -17.032 -15.075 1.00 93.06 1013 PHE A CA 1
ATOM 7875 C C . PHE A 1 1013 ? -3.562 -15.848 -15.470 1.00 93.06 1013 PHE A C 1
ATOM 7877 O O . PHE A 1 1013 ? -3.592 -15.426 -16.624 1.00 93.06 1013 PHE A O 1
ATOM 7884 N N . ILE A 1 1014 ? -2.745 -15.340 -14.546 1.00 88.88 1014 ILE A N 1
ATOM 7885 C CA . ILE A 1 1014 ? -1.756 -14.303 -14.846 1.00 88.88 1014 ILE A CA 1
ATOM 7886 C C . ILE A 1 1014 ? -0.352 -14.893 -14.843 1.00 88.88 1014 ILE A C 1
ATOM 7888 O O . ILE A 1 1014 ? 0.192 -15.251 -13.803 1.00 88.88 1014 ILE A O 1
ATOM 7892 N N . ASN A 1 1015 ? 0.236 -14.949 -16.031 1.00 86.88 1015 ASN A N 1
ATOM 7893 C CA . ASN A 1 1015 ? 1.611 -15.345 -16.266 1.00 86.88 1015 ASN A CA 1
ATOM 7894 C C . ASN A 1 1015 ? 2.437 -14.101 -16.616 1.00 86.88 1015 ASN A C 1
ATOM 7896 O O . ASN A 1 1015 ? 2.432 -13.630 -17.756 1.00 86.88 1015 ASN A O 1
ATOM 7900 N N . ALA A 1 1016 ? 3.097 -13.517 -15.619 1.00 72.88 1016 ALA A N 1
ATOM 7901 C CA . ALA A 1 1016 ? 3.857 -12.288 -15.804 1.00 72.88 1016 ALA A CA 1
ATOM 7902 C C . ALA A 1 1016 ? 5.356 -12.579 -15.996 1.00 72.88 1016 ALA A C 1
ATOM 7904 O O . ALA A 1 1016 ? 6.038 -13.023 -15.071 1.00 72.88 1016 ALA A O 1
ATOM 7905 N N . CYS A 1 1017 ? 5.867 -12.319 -17.202 1.00 63.69 1017 CYS A N 1
ATOM 7906 C CA . CYS A 1 1017 ? 7.255 -12.582 -17.585 1.00 63.69 1017 CYS A CA 1
ATOM 7907 C C . CYS A 1 1017 ? 8.198 -11.435 -17.208 1.00 63.69 1017 CYS A C 1
ATOM 7909 O O . CYS A 1 1017 ? 7.773 -10.282 -17.094 1.00 63.69 1017 CYS A O 1
ATOM 7911 N N . GLU A 1 1018 ? 9.479 -11.783 -17.063 1.00 53.81 1018 GLU A N 1
ATOM 7912 C CA . GLU A 1 1018 ? 10.640 -10.907 -16.864 1.00 53.81 1018 GLU A CA 1
ATOM 7913 C C . GLU A 1 1018 ? 10.407 -9.404 -17.076 1.00 53.81 1018 GLU A C 1
ATOM 7915 O O . GLU A 1 1018 ? 10.284 -8.966 -18.211 1.00 53.81 1018 GLU A O 1
ATOM 7920 N N . SER A 1 1019 ? 10.361 -8.635 -15.981 1.00 44.28 1019 SER A N 1
ATOM 7921 C CA . SER A 1 1019 ? 10.613 -7.180 -15.872 1.00 44.28 1019 SER A CA 1
ATOM 7922 C C . SER A 1 1019 ? 9.915 -6.534 -14.664 1.00 44.28 1019 SER A C 1
ATOM 7924 O O . SER A 1 1019 ? 9.942 -5.309 -14.561 1.00 44.28 1019 SER A O 1
ATOM 7926 N N . ALA A 1 1020 ? 9.273 -7.283 -13.759 1.00 37.84 1020 ALA A N 1
ATOM 7927 C CA . ALA A 1 1020 ? 8.378 -6.640 -12.805 1.00 37.84 1020 ALA A CA 1
ATOM 7928 C C . ALA A 1 1020 ? 8.265 -7.327 -11.432 1.00 37.84 1020 ALA A C 1
ATOM 7930 O O . ALA A 1 1020 ? 8.256 -8.550 -11.314 1.00 37.84 1020 ALA A O 1
ATOM 7931 N N . GLU A 1 1021 ? 8.249 -6.500 -10.388 1.00 41.09 1021 GLU A N 1
ATOM 7932 C CA . GLU A 1 1021 ? 8.149 -6.905 -8.990 1.00 41.09 1021 GLU A CA 1
ATOM 7933 C C . GLU A 1 1021 ? 6.681 -7.217 -8.681 1.00 41.09 1021 GLU A C 1
ATOM 7935 O O . GLU A 1 1021 ? 5.822 -6.334 -8.719 1.00 41.09 1021 GLU A O 1
ATOM 7940 N N . LEU A 1 1022 ? 6.373 -8.496 -8.462 1.00 45.62 1022 LEU A N 1
ATOM 7941 C CA . LEU A 1 1022 ? 5.065 -8.920 -7.975 1.00 45.62 1022 LEU A CA 1
ATOM 7942 C C . LEU A 1 1022 ? 5.069 -8.771 -6.455 1.00 45.62 1022 LEU A C 1
ATOM 7944 O O . LEU A 1 1022 ? 5.714 -9.529 -5.734 1.00 45.62 1022 LEU A O 1
ATOM 7948 N N . SER A 1 1023 ? 4.395 -7.726 -5.989 1.00 42.81 1023 SER A N 1
ATOM 7949 C CA . SER A 1 1023 ? 4.198 -7.450 -4.569 1.00 42.81 1023 SER A CA 1
ATOM 7950 C C . SER A 1 1023 ? 3.084 -8.354 -4.006 1.00 42.81 1023 SER A C 1
ATOM 7952 O O . SER A 1 1023 ? 2.162 -8.712 -4.739 1.00 42.81 1023 SER A O 1
ATOM 7954 N N . PRO A 1 1024 ? 3.073 -8.676 -2.701 1.00 38.91 1024 PRO A N 1
ATOM 7955 C CA . PRO A 1 1024 ? 1.893 -9.234 -2.026 1.00 38.91 1024 PRO A CA 1
ATOM 7956 C C . PRO A 1 1024 ? 0.607 -8.408 -2.227 1.00 38.91 1024 PRO A C 1
ATOM 7958 O O . PRO A 1 1024 ? -0.484 -8.969 -2.201 1.00 38.91 1024 PRO A O 1
ATOM 7961 N N . LEU A 1 1025 ? 0.701 -7.107 -2.515 1.00 41.75 1025 LEU A N 1
ATOM 7962 C CA . LEU A 1 1025 ? -0.430 -6.251 -2.888 1.00 41.75 1025 LEU A CA 1
ATOM 7963 C C . LEU A 1 1025 ? -0.880 -6.411 -4.350 1.00 41.75 1025 LEU A C 1
ATOM 7965 O O . LEU A 1 1025 ? -1.978 -5.975 -4.679 1.00 41.75 1025 LEU A O 1
ATOM 7969 N N . PHE A 1 1026 ? -0.143 -7.124 -5.211 1.00 47.69 1026 PHE A N 1
ATOM 7970 C CA . PHE A 1 1026 ? -0.707 -7.672 -6.455 1.00 47.69 1026 PHE A CA 1
ATOM 7971 C C . PHE A 1 1026 ? -1.863 -8.627 -6.129 1.00 47.69 1026 PHE A C 1
ATOM 7973 O O . PHE A 1 1026 ? -2.955 -8.536 -6.697 1.00 47.69 1026 PHE A O 1
ATOM 7980 N N . TYR A 1 1027 ? -1.644 -9.469 -5.117 1.00 51.16 1027 TYR A N 1
ATOM 7981 C CA . TYR A 1 1027 ? -2.648 -10.357 -4.541 1.00 51.16 1027 TYR A CA 1
ATOM 7982 C C . TYR A 1 1027 ? -3.603 -9.635 -3.585 1.00 51.16 1027 TYR A C 1
ATOM 7984 O O . TYR A 1 1027 ? -4.699 -10.123 -3.372 1.00 51.16 1027 TYR A O 1
ATOM 7992 N N . GLY A 1 1028 ? -3.256 -8.449 -3.081 1.00 50.25 1028 GLY A N 1
ATOM 7993 C CA . GLY A 1 1028 ? -4.178 -7.526 -2.401 1.00 50.25 1028 GLY A CA 1
ATOM 7994 C C . GLY A 1 1028 ? -4.994 -6.620 -3.341 1.00 50.25 1028 GLY A C 1
ATOM 7995 O O . GLY A 1 1028 ? -5.901 -5.926 -2.887 1.00 50.25 1028 GLY A O 1
ATOM 7996 N N . GLY A 1 1029 ? -4.701 -6.616 -4.648 1.00 65.31 1029 GLY A N 1
ATOM 7997 C CA . GLY A 1 1029 ? -5.261 -5.675 -5.624 1.00 65.31 1029 GLY A CA 1
ATOM 7998 C C . GLY A 1 1029 ? -6.010 -6.339 -6.783 1.00 65.31 1029 GLY A C 1
ATOM 7999 O O . GLY A 1 1029 ? -7.226 -6.173 -6.894 1.00 65.31 1029 GLY A O 1
ATOM 8000 N N . PHE A 1 1030 ? -5.313 -7.112 -7.630 1.00 76.38 1030 PHE A N 1
ATOM 8001 C CA . PHE A 1 1030 ? -5.912 -7.778 -8.802 1.00 76.38 1030 PHE A CA 1
ATOM 8002 C C . PHE A 1 1030 ? -6.797 -8.948 -8.404 1.00 76.38 1030 PHE A C 1
ATOM 8004 O O . PHE A 1 1030 ? -7.909 -9.064 -8.918 1.00 76.38 1030 PHE A O 1
ATOM 8011 N N . MET A 1 1031 ? -6.341 -9.779 -7.463 1.00 76.25 1031 MET A N 1
ATOM 8012 C CA . MET A 1 1031 ? -7.156 -10.884 -6.966 1.00 76.25 1031 MET A CA 1
ATOM 8013 C C . MET A 1 1031 ? -8.467 -10.357 -6.348 1.00 76.25 1031 MET A C 1
ATOM 8015 O O . MET A 1 1031 ? -9.520 -10.761 -6.847 1.00 76.25 1031 MET A O 1
ATOM 8019 N N . PRO A 1 1032 ? -8.474 -9.401 -5.390 1.00 71.88 1032 PRO A N 1
ATOM 8020 C CA . PRO A 1 1032 ? -9.705 -8.848 -4.825 1.00 71.88 1032 PRO A CA 1
ATOM 8021 C C . PRO A 1 1032 ? -10.560 -8.134 -5.867 1.00 71.88 1032 PRO A C 1
ATOM 8023 O O . PRO A 1 1032 ? -11.782 -8.234 -5.825 1.00 71.88 1032 PRO A O 1
ATOM 8026 N N . TYR A 1 1033 ? -9.949 -7.465 -6.850 1.00 82.25 1033 TYR A N 1
ATOM 8027 C CA . TYR A 1 1033 ? -10.688 -6.871 -7.961 1.00 82.25 1033 TYR A CA 1
ATOM 8028 C C . TYR A 1 1033 ? -11.459 -7.926 -8.772 1.00 82.25 1033 TYR A C 1
ATOM 8030 O O . TYR A 1 1033 ? -12.677 -7.821 -8.890 1.00 82.25 1033 TYR A O 1
ATOM 8038 N N . PHE A 1 1034 ? -10.795 -8.955 -9.308 1.00 82.88 1034 PHE A N 1
ATOM 8039 C CA . PHE A 1 1034 ? -11.459 -9.941 -10.169 1.00 82.88 1034 PHE A CA 1
ATOM 8040 C C . PHE A 1 1034 ? -12.497 -10.766 -9.410 1.00 82.88 1034 PHE A C 1
ATOM 8042 O O . PHE A 1 1034 ? -13.595 -11.012 -9.910 1.00 82.88 1034 PHE A O 1
ATOM 8049 N N . THR A 1 1035 ? -12.172 -11.161 -8.185 1.00 75.75 1035 THR A N 1
ATOM 8050 C CA . THR A 1 1035 ? -13.064 -11.959 -7.338 1.00 75.75 1035 THR A CA 1
ATOM 8051 C C . THR A 1 1035 ? -14.260 -11.156 -6.812 1.00 75.75 1035 THR A C 1
ATOM 8053 O O . THR A 1 1035 ? -15.374 -11.676 -6.842 1.00 75.75 1035 THR A O 1
ATOM 8056 N N . SER A 1 1036 ? -14.101 -9.863 -6.481 1.00 74.88 1036 SER A N 1
ATOM 8057 C CA . SER A 1 1036 ? -15.243 -8.974 -6.173 1.00 74.88 1036 SER A CA 1
ATOM 8058 C C . SER A 1 1036 ? -16.194 -8.789 -7.358 1.00 74.88 1036 SER A C 1
ATOM 8060 O O . SER A 1 1036 ? -17.365 -8.470 -7.174 1.00 74.88 1036 SER A O 1
ATOM 8062 N N . ARG A 1 1037 ? -15.711 -9.042 -8.580 1.00 82.06 1037 ARG A N 1
ATOM 8063 C CA . ARG A 1 1037 ? -16.520 -9.103 -9.802 1.00 82.06 1037 ARG A CA 1
ATOM 8064 C C . ARG A 1 1037 ? -16.974 -10.520 -10.155 1.00 82.06 1037 ARG A C 1
ATOM 8066 O O . ARG A 1 1037 ? -17.503 -10.729 -11.237 1.00 82.06 1037 ARG A O 1
ATOM 8073 N N . GLY A 1 1038 ? -16.785 -11.494 -9.275 1.00 78.06 1038 GLY A N 1
ATOM 8074 C CA . GLY A 1 1038 ? -17.277 -12.859 -9.433 1.00 78.06 1038 GLY A CA 1
ATOM 8075 C C . GLY A 1 1038 ? -16.450 -13.772 -10.330 1.00 78.06 1038 GLY A C 1
ATOM 8076 O O . GLY A 1 1038 ? -16.977 -14.769 -10.824 1.00 78.06 1038 GLY A O 1
ATOM 8077 N N . ALA A 1 1039 ? -15.162 -13.471 -10.531 1.00 82.38 1039 ALA A N 1
ATOM 8078 C CA . ALA A 1 1039 ? -14.214 -14.472 -11.010 1.00 82.38 1039 ALA A CA 1
ATOM 8079 C C . ALA A 1 1039 ? -14.133 -15.645 -10.021 1.00 82.38 1039 ALA A C 1
ATOM 8081 O O . ALA A 1 1039 ? -14.134 -15.449 -8.806 1.00 82.38 1039 ALA A O 1
ATOM 8082 N N . ARG A 1 1040 ? -14.010 -16.862 -10.552 1.00 81.88 1040 ARG A N 1
ATOM 8083 C CA . ARG A 1 1040 ? -13.974 -18.106 -9.765 1.00 81.88 1040 ARG A CA 1
ATOM 8084 C C . ARG A 1 1040 ? -12.694 -18.264 -8.951 1.00 81.88 1040 ARG A C 1
ATOM 8086 O O . ARG A 1 1040 ? -12.661 -18.994 -7.968 1.00 81.88 1040 ARG A O 1
ATOM 8093 N N . GLY A 1 1041 ? -11.637 -17.596 -9.383 1.00 81.31 1041 GLY A N 1
ATOM 8094 C CA . GLY A 1 1041 ? -10.368 -17.541 -8.686 1.00 81.31 1041 GLY A CA 1
ATOM 8095 C C . GLY A 1 1041 ? -9.234 -17.211 -9.637 1.00 81.31 1041 GLY A C 1
ATOM 8096 O O . GLY A 1 1041 ? -9.462 -16.873 -10.805 1.00 81.31 1041 GLY A O 1
ATOM 8097 N N . MET A 1 1042 ? -8.014 -17.267 -9.115 1.00 86.31 1042 MET A N 1
ATOM 8098 C CA . MET A 1 1042 ? -6.841 -16.771 -9.817 1.00 86.31 1042 MET A CA 1
ATOM 8099 C C . MET A 1 1042 ? -5.616 -17.666 -9.625 1.00 86.31 1042 MET A C 1
ATOM 8101 O O . MET A 1 1042 ? -5.349 -18.157 -8.533 1.00 86.31 1042 MET A O 1
ATOM 8105 N N . ILE A 1 1043 ? -4.842 -17.822 -10.693 1.00 88.56 1043 ILE A N 1
ATOM 8106 C CA . ILE A 1 1043 ? -3.500 -18.402 -10.697 1.00 88.56 1043 ILE A CA 1
ATOM 8107 C C . ILE A 1 1043 ? -2.527 -17.266 -11.002 1.00 88.56 1043 ILE A C 1
ATOM 8109 O O . ILE A 1 1043 ? -2.746 -16.496 -11.940 1.00 88.56 1043 ILE A O 1
ATOM 8113 N N . GLY A 1 1044 ? -1.470 -17.151 -10.206 1.00 86.25 1044 GLY A N 1
ATOM 8114 C CA . GLY A 1 1044 ? -0.438 -16.128 -10.372 1.00 86.25 1044 GLY A CA 1
ATOM 8115 C C . GLY A 1 1044 ? 0.937 -16.639 -9.964 1.00 86.25 1044 GLY A C 1
ATOM 8116 O O . GLY A 1 1044 ? 1.054 -17.724 -9.397 1.00 86.25 1044 GLY A O 1
ATOM 8117 N N . THR A 1 1045 ? 1.979 -15.868 -10.264 1.00 84.12 1045 THR A N 1
ATOM 8118 C CA . THR A 1 1045 ? 3.367 -16.189 -9.906 1.00 84.12 1045 THR A CA 1
ATOM 8119 C C . THR A 1 1045 ? 3.835 -15.367 -8.698 1.00 84.12 1045 THR A C 1
ATOM 8121 O O . THR A 1 1045 ? 3.539 -14.180 -8.589 1.00 84.12 1045 THR A O 1
ATOM 8124 N N . GLU A 1 1046 ? 4.550 -15.969 -7.750 1.00 79.38 1046 GLU A N 1
ATOM 8125 C CA . GLU A 1 1046 ? 5.000 -15.311 -6.508 1.00 79.38 1046 GLU A CA 1
ATOM 8126 C C . GLU A 1 1046 ? 6.087 -14.257 -6.741 1.00 79.38 1046 GLU A C 1
ATOM 8128 O O . GLU A 1 1046 ? 6.236 -13.328 -5.952 1.00 79.38 1046 GLU A O 1
ATOM 8133 N N . CYS A 1 1047 ? 6.857 -14.386 -7.819 1.00 74.69 1047 CYS A N 1
ATOM 8134 C CA . CYS A 1 1047 ? 7.795 -13.369 -8.268 1.00 74.69 1047 CYS A CA 1
ATOM 8135 C C . CYS A 1 1047 ? 7.960 -13.423 -9.795 1.00 74.69 1047 CYS A C 1
ATOM 8137 O O . CYS A 1 1047 ? 7.207 -14.104 -10.500 1.00 74.69 1047 CYS A O 1
ATOM 8139 N N . GLU A 1 1048 ? 8.924 -12.659 -10.301 1.00 73.19 1048 GLU A N 1
ATOM 8140 C CA . GLU A 1 1048 ? 9.316 -12.641 -11.706 1.00 73.19 1048 GLU A CA 1
ATOM 8141 C C . GLU A 1 1048 ? 9.601 -14.055 -12.229 1.00 73.19 1048 GLU A C 1
ATOM 8143 O O . GLU A 1 1048 ? 10.433 -14.767 -11.673 1.00 73.19 1048 GLU A O 1
ATOM 8148 N N . THR A 1 1049 ? 8.916 -14.453 -13.305 1.00 81.56 1049 THR A N 1
ATOM 8149 C CA . THR A 1 1049 ? 9.066 -15.791 -13.890 1.00 81.56 1049 THR A CA 1
ATOM 8150 C C . THR A 1 1049 ? 9.874 -15.725 -15.189 1.00 81.56 1049 THR A C 1
ATOM 8152 O O . THR A 1 1049 ? 9.566 -14.891 -16.049 1.00 81.56 1049 THR A O 1
ATOM 8155 N N . PRO A 1 1050 ? 10.876 -16.607 -15.376 1.00 87.81 1050 PRO A N 1
ATOM 8156 C CA . PRO A 1 1050 ? 11.614 -16.704 -16.629 1.00 87.81 1050 PRO A CA 1
ATOM 8157 C C . PRO A 1 1050 ? 10.695 -16.981 -17.814 1.00 87.81 1050 PRO A C 1
ATOM 8159 O O . PRO A 1 1050 ? 9.916 -17.937 -17.782 1.00 87.81 1050 PRO A O 1
ATOM 8162 N N . ALA A 1 1051 ? 10.814 -16.203 -18.889 1.00 87.19 1051 ALA A N 1
ATOM 8163 C CA . ALA A 1 1051 ? 9.876 -16.284 -20.011 1.00 87.19 1051 ALA A CA 1
ATOM 8164 C C . ALA A 1 1051 ? 9.858 -17.670 -20.683 1.00 87.19 1051 ALA A C 1
ATOM 8166 O O . ALA A 1 1051 ? 8.802 -18.172 -21.064 1.00 87.19 1051 ALA A O 1
ATOM 8167 N N . ARG A 1 1052 ? 11.019 -18.335 -20.787 1.00 88.62 1052 ARG A N 1
ATOM 8168 C CA . ARG A 1 1052 ? 11.105 -19.700 -21.335 1.00 88.62 1052 ARG A CA 1
ATOM 8169 C C . ARG A 1 1052 ? 10.310 -20.700 -20.493 1.00 88.62 1052 ARG A C 1
ATOM 8171 O O . ARG A 1 1052 ? 9.567 -21.510 -21.045 1.00 88.62 1052 ARG A O 1
ATOM 8178 N N . PHE A 1 1053 ? 10.478 -20.642 -19.173 1.00 92.06 1053 PHE A N 1
ATOM 8179 C CA . PHE A 1 1053 ? 9.775 -21.519 -18.242 1.00 92.06 1053 PHE A CA 1
ATOM 8180 C C . PHE A 1 1053 ? 8.279 -21.207 -18.211 1.00 92.06 1053 PHE A C 1
ATOM 8182 O O . PHE A 1 1053 ? 7.470 -22.121 -18.323 1.00 92.06 1053 PHE A O 1
ATOM 8189 N N . ALA A 1 1054 ? 7.914 -19.924 -18.142 1.00 90.81 1054 ALA A N 1
ATOM 8190 C CA . ALA A 1 1054 ? 6.535 -19.450 -18.180 1.00 90.81 1054 ALA A CA 1
ATOM 8191 C C . ALA A 1 1054 ? 5.768 -19.983 -19.399 1.00 90.81 1054 ALA A C 1
ATOM 8193 O O . ALA A 1 1054 ? 4.661 -20.501 -19.243 1.00 90.81 1054 ALA A O 1
ATOM 8194 N N . ALA A 1 1055 ? 6.359 -19.893 -20.596 1.00 90.88 1055 ALA A N 1
ATOM 8195 C CA . ALA A 1 1055 ? 5.747 -20.389 -21.826 1.00 90.88 1055 ALA A CA 1
ATOM 8196 C C . ALA A 1 1055 ? 5.561 -21.914 -21.814 1.00 90.88 1055 ALA A C 1
ATOM 8198 O O . ALA A 1 1055 ? 4.475 -22.397 -22.141 1.00 90.88 1055 ALA A O 1
ATOM 8199 N N . GLY A 1 1056 ? 6.602 -22.662 -21.423 1.00 92.19 1056 GLY A N 1
ATOM 8200 C CA . GLY A 1 1056 ? 6.560 -24.125 -21.346 1.00 92.19 1056 GLY A CA 1
ATOM 8201 C C . GLY A 1 1056 ? 5.534 -24.624 -20.330 1.00 92.19 1056 GLY A C 1
ATOM 8202 O O . GLY A 1 1056 ? 4.671 -25.431 -20.673 1.00 92.19 1056 GLY A O 1
ATOM 8203 N N . TRP A 1 1057 ? 5.569 -24.059 -19.121 1.00 94.12 1057 TRP A N 1
ATOM 8204 C CA . TRP A 1 1057 ? 4.633 -24.367 -18.046 1.00 94.12 1057 TRP A CA 1
ATOM 8205 C C . TRP A 1 1057 ? 3.185 -24.129 -18.470 1.00 94.12 1057 TRP A C 1
ATOM 8207 O O . TRP A 1 1057 ? 2.343 -24.999 -18.273 1.00 94.12 1057 TRP A O 1
ATOM 8217 N N . ALA A 1 1058 ? 2.887 -22.974 -19.075 1.00 94.19 1058 ALA A N 1
ATOM 8218 C CA . ALA A 1 1058 ? 1.528 -22.643 -19.489 1.00 94.19 1058 ALA A CA 1
ATOM 8219 C C . ALA A 1 1058 ? 0.978 -23.615 -20.542 1.00 94.19 1058 ALA A C 1
ATOM 8221 O O . ALA A 1 1058 ? -0.175 -24.025 -20.439 1.00 94.19 1058 ALA A O 1
ATOM 8222 N N . ASN A 1 1059 ? 1.792 -24.024 -21.521 1.00 93.75 1059 ASN A N 1
ATOM 8223 C CA . ASN A 1 1059 ? 1.362 -24.994 -22.531 1.00 93.75 1059 ASN A CA 1
ATOM 8224 C C . ASN A 1 1059 ? 0.980 -26.332 -21.893 1.00 93.75 1059 ASN A C 1
ATOM 8226 O O . ASN A 1 1059 ? -0.108 -26.841 -22.149 1.00 93.75 1059 ASN A O 1
ATOM 8230 N N . GLU A 1 1060 ? 1.850 -26.883 -21.044 1.00 95.38 1060 GLU A N 1
ATOM 8231 C CA . GLU A 1 1060 ? 1.576 -28.155 -20.370 1.00 95.38 1060 GLU A CA 1
ATOM 8232 C C . GLU A 1 1060 ? 0.398 -28.044 -19.401 1.00 95.38 1060 GLU A C 1
ATOM 8234 O O . GLU A 1 1060 ? -0.454 -28.929 -19.350 1.00 95.38 1060 GLU A O 1
ATOM 8239 N N . PHE A 1 1061 ? 0.304 -26.925 -18.682 1.00 96.62 1061 PHE A N 1
ATOM 8240 C CA . PHE A 1 1061 ? -0.822 -26.623 -17.809 1.00 96.62 1061 PHE A CA 1
ATOM 8241 C C . PHE A 1 1061 ? -2.144 -26.638 -18.568 1.00 96.62 1061 PHE A C 1
ATOM 8243 O O . PHE A 1 1061 ? -3.062 -27.343 -18.160 1.00 96.62 1061 PHE A O 1
ATOM 8250 N N . PHE A 1 1062 ? -2.259 -25.889 -19.667 1.00 96.25 1062 PHE A N 1
ATOM 8251 C CA . PHE A 1 1062 ? -3.517 -25.823 -20.404 1.00 96.25 1062 PHE A CA 1
ATOM 8252 C C . PHE A 1 1062 ? -3.830 -27.137 -21.118 1.00 96.25 1062 PHE A C 1
ATOM 8254 O O . PHE A 1 1062 ? -4.999 -27.493 -21.187 1.00 96.25 1062 PHE A O 1
ATOM 8261 N N . GLN A 1 1063 ? -2.833 -27.894 -21.584 1.00 94.56 1063 GLN A N 1
ATOM 8262 C CA . GLN A 1 1063 ? -3.064 -29.242 -22.118 1.00 94.56 1063 GLN A CA 1
ATOM 8263 C C . GLN A 1 1063 ? -3.705 -30.162 -21.072 1.00 94.56 1063 GLN A C 1
ATOM 8265 O O . GLN A 1 1063 ? -4.743 -30.764 -21.333 1.00 94.56 1063 GLN A O 1
ATOM 8270 N N . GLU A 1 1064 ? -3.117 -30.234 -19.878 1.00 95.62 1064 GLU A N 1
ATOM 8271 C CA . GLU A 1 1064 ? -3.596 -31.090 -18.788 1.00 95.62 1064 GLU A CA 1
ATOM 8272 C C . GLU A 1 1064 ? -4.934 -30.603 -18.209 1.00 95.62 1064 GLU A C 1
ATOM 8274 O O . GLU A 1 1064 ? -5.826 -31.403 -17.933 1.00 95.62 1064 GLU A O 1
ATOM 8279 N N . PHE A 1 1065 ? -5.106 -29.289 -18.056 1.00 95.75 1065 PHE A N 1
ATOM 8280 C CA . PHE A 1 1065 ? -6.318 -28.704 -17.486 1.00 95.75 1065 PHE A CA 1
ATOM 8281 C C . PHE A 1 1065 ? -7.517 -28.788 -18.438 1.00 95.75 1065 PHE A C 1
ATOM 8283 O O . PHE A 1 1065 ? -8.626 -29.106 -18.006 1.00 95.75 1065 PHE A O 1
ATOM 8290 N N . LEU A 1 1066 ? -7.311 -28.537 -19.738 1.00 95.12 1066 LEU A N 1
ATOM 8291 C CA . LEU A 1 1066 ? -8.375 -28.638 -20.741 1.00 95.12 1066 LEU A CA 1
ATOM 8292 C C . LEU A 1 1066 ? -8.816 -30.085 -20.968 1.00 95.12 1066 LEU A C 1
ATOM 8294 O O . LEU A 1 1066 ? -9.996 -30.294 -21.242 1.00 95.12 1066 LEU A O 1
ATOM 8298 N N . ALA A 1 1067 ? -7.925 -31.067 -20.788 1.00 94.12 1067 ALA A N 1
ATOM 8299 C CA . ALA A 1 1067 ? -8.272 -32.485 -20.868 1.00 94.12 1067 ALA A CA 1
ATOM 8300 C C . ALA A 1 1067 ? -9.343 -32.901 -19.845 1.00 94.12 1067 ALA A C 1
ATOM 8302 O O . ALA A 1 1067 ? -10.080 -33.846 -20.100 1.00 94.12 1067 ALA A O 1
ATOM 8303 N N . GLY A 1 1068 ? -9.466 -32.193 -18.714 1.00 90.94 1068 GLY A N 1
ATOM 8304 C CA . GLY A 1 1068 ? -10.516 -32.410 -17.710 1.00 90.94 1068 GLY A CA 1
ATOM 8305 C C . GLY A 1 1068 ? -10.382 -33.694 -16.879 1.00 90.94 1068 GLY A C 1
ATOM 8306 O O . GLY A 1 1068 ? -11.210 -33.923 -15.998 1.00 90.94 1068 GLY A O 1
ATOM 8307 N N . ASP A 1 1069 ? -9.348 -34.508 -17.124 1.00 91.56 1069 ASP A N 1
ATOM 8308 C CA . ASP A 1 1069 ? -9.075 -35.754 -16.391 1.00 91.56 1069 ASP A CA 1
ATOM 8309 C C . ASP A 1 1069 ? -8.630 -35.505 -14.941 1.00 91.56 1069 ASP A C 1
ATOM 8311 O O . ASP A 1 1069 ? -8.900 -36.318 -14.059 1.00 91.56 1069 ASP A O 1
ATOM 8315 N N . ASN A 1 1070 ? -7.943 -34.383 -14.705 1.00 91.56 1070 ASN A N 1
ATOM 8316 C CA . ASN A 1 1070 ? -7.398 -33.992 -13.407 1.00 91.56 1070 ASN A CA 1
ATOM 8317 C C . ASN A 1 1070 ? -8.020 -32.671 -12.949 1.00 91.56 1070 ASN A C 1
ATOM 8319 O O . ASN A 1 1070 ? -8.357 -31.804 -13.761 1.00 91.56 1070 ASN A O 1
ATOM 8323 N N . THR A 1 1071 ? -8.127 -32.490 -11.636 1.00 91.75 1071 THR A N 1
ATOM 8324 C CA . THR A 1 1071 ? -8.490 -31.194 -11.065 1.00 91.75 1071 THR A CA 1
ATOM 8325 C C . THR A 1 1071 ? -7.336 -30.204 -11.160 1.00 91.75 1071 THR A C 1
ATOM 8327 O O . THR A 1 1071 ? -6.171 -30.563 -11.327 1.00 91.75 1071 THR A O 1
ATOM 8330 N N . LEU A 1 1072 ? -7.642 -28.921 -11.024 1.00 92.38 1072 LEU A N 1
ATOM 8331 C CA . LEU A 1 1072 ? -6.663 -27.851 -11.111 1.00 92.38 1072 LEU A CA 1
ATOM 8332 C C . LEU A 1 1072 ? -5.513 -28.010 -10.102 1.00 92.38 1072 LEU A C 1
ATOM 8334 O O . LEU A 1 1072 ? -4.346 -27.824 -10.450 1.00 92.38 1072 LEU A O 1
ATOM 8338 N N . GLY A 1 1073 ? -5.827 -28.398 -8.865 1.00 93.06 1073 GLY A N 1
ATOM 8339 C CA . GLY A 1 1073 ? -4.837 -28.678 -7.829 1.00 93.06 1073 GLY A CA 1
ATOM 8340 C C . GLY A 1 1073 ? -3.937 -29.868 -8.175 1.00 93.06 1073 GLY A C 1
ATOM 8341 O O . GLY A 1 1073 ? -2.726 -29.810 -7.947 1.00 93.06 1073 GLY A O 1
ATOM 8342 N N . GLU A 1 1074 ? -4.504 -30.916 -8.779 1.00 95.38 1074 GLU A N 1
ATOM 8343 C CA . GLU A 1 1074 ? -3.761 -32.086 -9.262 1.00 95.38 1074 GLU A CA 1
ATOM 8344 C C . GLU A 1 1074 ? -2.837 -31.720 -10.429 1.00 95.38 1074 GLU A C 1
ATOM 8346 O O . GLU A 1 1074 ? -1.672 -32.119 -10.424 1.00 95.38 1074 GLU A O 1
ATOM 8351 N N . VAL A 1 1075 ? -3.304 -30.903 -11.382 1.00 97.00 1075 VAL A N 1
ATOM 8352 C CA . VAL A 1 1075 ? -2.487 -30.402 -12.500 1.00 97.00 1075 VAL A CA 1
ATOM 8353 C C . VAL A 1 1075 ? -1.285 -29.608 -11.984 1.00 97.00 1075 VAL A C 1
ATOM 8355 O O . VAL A 1 1075 ? -0.152 -29.885 -12.379 1.00 97.00 1075 VAL A O 1
ATOM 8358 N N . ILE A 1 1076 ? -1.494 -28.659 -11.062 1.00 96.00 1076 ILE A N 1
ATOM 8359 C CA . ILE A 1 1076 ? -0.400 -27.853 -10.496 1.00 96.00 1076 ILE A CA 1
ATOM 8360 C C . ILE A 1 1076 ? 0.619 -28.738 -9.763 1.00 96.00 1076 ILE A C 1
ATOM 8362 O O . ILE A 1 1076 ? 1.821 -28.594 -9.996 1.00 96.00 1076 ILE A O 1
ATOM 8366 N N . LEU A 1 1077 ? 0.174 -29.671 -8.910 1.00 97.00 1077 LEU A N 1
ATOM 8367 C CA . LEU A 1 1077 ? 1.085 -30.576 -8.200 1.00 97.00 1077 LEU A CA 1
ATOM 8368 C C . LEU A 1 1077 ? 1.856 -31.480 -9.173 1.00 97.00 1077 LEU A C 1
ATOM 8370 O O . LEU A 1 1077 ? 3.079 -31.592 -9.067 1.00 97.00 1077 LEU A O 1
ATOM 8374 N N . LYS A 1 1078 ? 1.165 -32.075 -10.152 1.00 97.31 1078 LYS A N 1
ATOM 8375 C CA . LYS A 1 1078 ? 1.765 -32.932 -11.182 1.00 97.31 1078 LYS A CA 1
ATOM 8376 C C . LYS A 1 1078 ? 2.865 -32.198 -11.941 1.00 97.31 1078 LYS A C 1
ATOM 8378 O O . LYS A 1 1078 ? 3.956 -32.742 -12.100 1.00 97.31 1078 LYS A O 1
ATOM 8383 N N . LEU A 1 1079 ? 2.620 -30.959 -12.369 1.00 97.44 1079 LEU A N 1
ATOM 8384 C CA . LEU A 1 1079 ? 3.622 -30.166 -13.081 1.00 97.44 1079 LEU A CA 1
ATOM 8385 C C . LEU A 1 1079 ? 4.788 -29.760 -12.177 1.00 97.44 1079 LEU A C 1
ATOM 8387 O O . LEU A 1 1079 ? 5.940 -29.876 -12.592 1.00 97.44 1079 LEU A O 1
ATOM 8391 N N . ARG A 1 1080 ? 4.534 -29.364 -10.922 1.00 97.38 1080 ARG A N 1
ATOM 8392 C CA . ARG A 1 1080 ? 5.606 -29.075 -9.951 1.00 97.38 1080 ARG A CA 1
ATOM 8393 C C . ARG A 1 1080 ? 6.536 -30.273 -9.772 1.00 97.38 1080 ARG A C 1
ATOM 8395 O O . ARG A 1 1080 ? 7.754 -30.119 -9.826 1.00 97.38 1080 ARG A O 1
ATOM 8402 N N . GLN A 1 1081 ? 5.963 -31.462 -9.606 1.00 97.31 1081 GLN A N 1
ATOM 8403 C CA . GLN A 1 1081 ? 6.718 -32.705 -9.478 1.00 97.31 1081 GLN A CA 1
ATOM 8404 C C . GLN A 1 1081 ? 7.453 -33.058 -10.768 1.00 97.31 1081 GLN A C 1
ATOM 8406 O O . GLN A 1 1081 ? 8.627 -33.410 -10.714 1.00 97.31 1081 GLN A O 1
ATOM 8411 N N . LYS A 1 1082 ? 6.799 -32.933 -11.927 1.00 97.25 1082 LYS A N 1
ATOM 8412 C CA . LYS A 1 1082 ? 7.418 -33.196 -13.229 1.00 97.25 1082 LYS A CA 1
ATOM 8413 C C . LYS A 1 1082 ? 8.667 -32.335 -13.423 1.00 97.25 1082 LYS A C 1
ATOM 8415 O O . LYS A 1 1082 ? 9.755 -32.886 -13.559 1.00 97.25 1082 LYS A O 1
ATOM 8420 N N . TYR A 1 1083 ? 8.528 -31.011 -13.367 1.00 97.19 1083 TYR A N 1
ATOM 8421 C CA . TYR A 1 1083 ? 9.648 -30.094 -13.583 1.00 97.19 1083 TYR A CA 1
ATOM 8422 C C . TYR A 1 1083 ? 10.744 -30.258 -12.526 1.00 97.19 1083 TYR A C 1
ATOM 8424 O O . TYR A 1 1083 ? 11.926 -30.181 -12.850 1.00 97.19 1083 TYR A O 1
ATOM 8432 N N . TYR A 1 1084 ? 10.395 -30.548 -11.271 1.00 97.19 1084 TYR A N 1
ATOM 8433 C CA . TYR A 1 1084 ? 11.420 -30.784 -10.263 1.00 97.19 1084 TYR A CA 1
ATOM 8434 C C . TYR A 1 1084 ? 12.161 -32.114 -10.478 1.00 97.19 1084 TYR A C 1
ATOM 8436 O O . TYR A 1 1084 ? 13.382 -32.121 -10.595 1.00 97.19 1084 TYR A O 1
ATOM 8444 N N . TYR A 1 1085 ? 11.452 -33.242 -10.552 1.00 96.50 1085 TYR A N 1
ATOM 8445 C CA . TYR A 1 1085 ? 12.076 -34.570 -10.567 1.00 96.50 1085 TYR A CA 1
ATOM 8446 C C . TYR A 1 1085 ? 12.625 -34.992 -11.936 1.00 96.50 1085 TYR A C 1
ATOM 8448 O O . TYR A 1 1085 ? 13.495 -35.860 -11.986 1.00 96.50 1085 TYR A O 1
ATOM 8456 N N . GLN A 1 1086 ? 12.128 -34.420 -13.036 1.00 96.62 1086 GLN A N 1
ATOM 8457 C CA . GLN A 1 1086 ? 12.610 -34.726 -14.390 1.00 96.62 1086 GLN A CA 1
ATOM 8458 C C . GLN A 1 1086 ? 13.601 -33.672 -14.889 1.00 96.62 1086 GLN A C 1
ATOM 8460 O O . GLN A 1 1086 ? 14.606 -34.029 -15.501 1.00 96.62 1086 GLN A O 1
ATOM 8465 N N . ASP A 1 1087 ? 13.353 -32.395 -14.586 1.00 97.19 1087 ASP A N 1
ATOM 8466 C CA . ASP A 1 1087 ? 14.132 -31.274 -15.117 1.00 97.19 1087 ASP A CA 1
ATOM 8467 C C . ASP A 1 1087 ? 15.023 -30.580 -14.075 1.00 97.19 1087 ASP A C 1
ATOM 8469 O O . ASP A 1 1087 ? 15.730 -29.634 -14.412 1.00 97.19 1087 ASP A O 1
ATOM 8473 N N . ASN A 1 1088 ? 15.030 -31.018 -12.811 1.00 97.12 1088 ASN A N 1
ATOM 8474 C CA . ASN A 1 1088 ? 15.704 -30.325 -11.702 1.00 97.12 1088 ASN A CA 1
ATOM 8475 C C . ASN A 1 1088 ? 15.299 -28.842 -11.592 1.00 97.12 1088 ASN A C 1
ATOM 8477 O O . ASN A 1 1088 ? 16.091 -27.996 -11.170 1.00 97.12 1088 ASN A O 1
ATOM 8481 N N . ASN A 1 1089 ? 14.076 -28.492 -11.984 1.00 96.44 1089 ASN A N 1
ATOM 8482 C CA . ASN A 1 1089 ? 13.625 -27.112 -12.057 1.00 96.44 1089 ASN A CA 1
ATOM 8483 C C . ASN A 1 1089 ? 12.617 -26.795 -10.945 1.00 96.44 1089 ASN A C 1
ATOM 8485 O O . ASN A 1 1089 ? 11.516 -27.339 -10.893 1.00 96.44 1089 ASN A O 1
ATOM 8489 N N . LEU A 1 1090 ? 12.998 -25.884 -10.046 1.00 94.88 1090 LEU A N 1
ATOM 8490 C CA . LEU A 1 1090 ? 12.185 -25.458 -8.902 1.00 94.88 1090 LEU A CA 1
ATOM 8491 C C . LEU A 1 1090 ? 11.116 -24.410 -9.250 1.00 94.88 1090 LEU A C 1
ATOM 8493 O O . LEU A 1 1090 ? 10.290 -24.086 -8.399 1.00 94.88 1090 LEU A O 1
ATOM 8497 N N . MET A 1 1091 ? 11.100 -23.873 -10.474 1.00 93.06 1091 MET A N 1
ATOM 8498 C CA . MET A 1 1091 ? 10.243 -22.735 -10.833 1.00 93.06 1091 MET A CA 1
ATOM 8499 C C . MET A 1 1091 ? 8.745 -23.061 -10.829 1.00 93.06 1091 MET A C 1
ATOM 8501 O O . MET A 1 1091 ? 7.928 -22.148 -10.760 1.00 93.06 1091 MET A O 1
ATOM 8505 N N . GLY A 1 1092 ? 8.349 -24.338 -10.781 1.00 92.94 1092 GLY A N 1
ATOM 8506 C CA . GLY A 1 1092 ? 6.949 -24.711 -10.542 1.00 92.94 1092 GLY A CA 1
ATOM 8507 C C . GLY A 1 1092 ? 6.410 -24.217 -9.188 1.00 92.94 1092 GLY A C 1
ATOM 8508 O O . GLY A 1 1092 ? 5.207 -24.001 -9.037 1.00 92.94 1092 GLY A O 1
ATOM 8509 N N . LEU A 1 1093 ? 7.290 -23.991 -8.203 1.00 93.56 1093 LEU A N 1
ATOM 8510 C CA . LEU A 1 1093 ? 6.930 -23.425 -6.897 1.00 93.56 1093 LEU A CA 1
ATOM 8511 C C . LEU A 1 1093 ? 6.595 -21.927 -6.950 1.00 93.56 1093 LEU A C 1
ATOM 8513 O O . LEU A 1 1093 ? 6.073 -21.406 -5.968 1.00 93.56 1093 LEU A O 1
ATOM 8517 N N . LEU A 1 1094 ? 6.846 -21.247 -8.077 1.00 88.50 1094 LEU A N 1
ATOM 8518 C CA . LEU A 1 1094 ? 6.417 -19.864 -8.286 1.00 88.50 1094 LEU A CA 1
ATOM 8519 C C . LEU A 1 1094 ? 4.898 -19.742 -8.391 1.00 88.50 1094 LEU A C 1
ATOM 8521 O O . LEU A 1 1094 ? 4.358 -18.708 -8.028 1.00 88.50 1094 LEU A O 1
ATOM 8525 N N . TYR A 1 1095 ? 4.207 -20.755 -8.911 1.00 88.88 1095 TYR A N 1
ATOM 8526 C CA . TYR A 1 1095 ? 2.778 -20.651 -9.191 1.00 88.88 1095 TYR A CA 1
ATOM 8527 C C . TYR A 1 1095 ? 1.951 -20.849 -7.925 1.00 88.88 1095 TYR A C 1
ATOM 8529 O O . TYR A 1 1095 ? 2.014 -21.914 -7.315 1.00 88.88 1095 TYR A O 1
ATOM 8537 N N . ALA A 1 1096 ? 1.147 -19.858 -7.559 1.00 86.31 1096 ALA A N 1
ATOM 8538 C CA . ALA A 1 1096 ? 0.208 -19.899 -6.446 1.00 86.31 1096 ALA A CA 1
ATOM 8539 C C . ALA A 1 1096 ? -1.233 -20.088 -6.945 1.00 86.31 1096 ALA A C 1
ATOM 8541 O O . ALA A 1 1096 ? -1.615 -19.577 -8.002 1.00 86.31 1096 ALA A O 1
ATOM 8542 N N . LEU A 1 1097 ? -2.026 -20.836 -6.172 1.00 87.62 1097 LEU A N 1
ATOM 8543 C CA . LEU A 1 1097 ? -3.391 -21.231 -6.513 1.00 87.62 1097 LEU A CA 1
ATOM 8544 C C . LEU A 1 1097 ? -4.397 -20.556 -5.570 1.00 87.62 1097 LEU A C 1
ATOM 8546 O O . LEU A 1 1097 ? -4.598 -21.020 -4.448 1.00 87.62 1097 LEU A O 1
ATOM 8550 N N . TYR A 1 1098 ? -5.036 -19.480 -6.037 1.00 82.81 1098 TYR A N 1
ATOM 8551 C CA . TYR A 1 1098 ? -6.054 -18.722 -5.299 1.00 82.81 1098 TYR A CA 1
ATOM 8552 C C . TYR A 1 1098 ? -7.469 -19.041 -5.790 1.00 82.81 1098 TYR A C 1
ATOM 8554 O O . TYR A 1 1098 ? -8.200 -18.174 -6.282 1.00 82.81 1098 TYR A O 1
ATOM 8562 N N . CYS A 1 1099 ? -7.835 -20.316 -5.748 1.00 78.94 1099 CYS A N 1
ATOM 8563 C CA . CYS A 1 1099 ? -9.145 -20.816 -6.152 1.00 78.94 1099 CYS A CA 1
ATOM 8564 C C . CYS A 1 1099 ? -9.395 -22.188 -5.521 1.00 78.94 1099 CYS A C 1
ATOM 8566 O O . CYS A 1 1099 ? -8.490 -22.760 -4.919 1.00 78.94 1099 CYS A O 1
ATOM 8568 N N . ASP A 1 1100 ? -10.595 -22.741 -5.701 1.00 80.12 1100 ASP A N 1
ATOM 8569 C CA . ASP A 1 1100 ? -10.854 -24.143 -5.361 1.00 80.12 1100 ASP A CA 1
ATOM 8570 C C . ASP A 1 1100 ? -9.996 -25.068 -6.242 1.00 80.12 1100 ASP A C 1
ATOM 8572 O O . ASP A 1 1100 ? -10.060 -25.012 -7.477 1.00 80.12 1100 ASP A O 1
ATOM 8576 N N . GLY A 1 1101 ? -9.179 -25.906 -5.610 1.00 85.69 1101 GLY A N 1
ATOM 8577 C CA . GLY A 1 1101 ? -8.301 -26.864 -6.265 1.00 85.69 1101 GLY A CA 1
ATOM 8578 C C . GLY A 1 1101 ? -9.048 -27.980 -6.989 1.00 85.69 1101 GLY A C 1
ATOM 8579 O O . GLY A 1 1101 ? -8.474 -28.580 -7.892 1.00 85.69 1101 GLY A O 1
ATOM 8580 N N . ASP A 1 1102 ? -10.324 -28.221 -6.682 1.00 85.62 1102 ASP A N 1
ATOM 8581 C CA . ASP A 1 1102 ? -11.160 -29.176 -7.415 1.00 85.62 1102 ASP A CA 1
ATOM 8582 C C . ASP A 1 1102 ? -11.719 -28.595 -8.728 1.00 85.62 1102 ASP A C 1
ATOM 8584 O O . ASP A 1 1102 ? -12.447 -29.284 -9.446 1.00 85.62 1102 ASP A O 1
ATOM 8588 N N . THR A 1 1103 ? -11.381 -27.342 -9.068 1.00 86.56 1103 THR A N 1
ATOM 8589 C CA . THR A 1 1103 ? -11.797 -26.727 -10.335 1.00 86.56 1103 THR A CA 1
ATOM 8590 C C . THR A 1 1103 ? -11.351 -27.587 -11.522 1.00 86.56 1103 THR A C 1
ATOM 8592 O O . THR A 1 1103 ? -10.189 -27.973 -11.598 1.00 86.56 1103 THR A O 1
ATOM 8595 N N . ARG A 1 1104 ? -12.240 -27.877 -12.474 1.00 90.25 1104 ARG A N 1
ATOM 8596 C CA . ARG A 1 1104 ? -11.935 -28.652 -13.687 1.00 90.25 1104 ARG A CA 1
ATOM 8597 C C . ARG A 1 1104 ? -12.821 -28.264 -14.865 1.00 90.25 1104 ARG A C 1
ATOM 8599 O O . ARG A 1 1104 ? -13.901 -27.698 -14.690 1.00 90.25 1104 ARG A O 1
ATOM 8606 N N . ILE A 1 1105 ? -12.380 -28.621 -16.064 1.00 91.25 1105 ILE A N 1
ATOM 8607 C CA . ILE A 1 1105 ? -13.167 -28.524 -17.296 1.00 91.25 1105 ILE A CA 1
ATOM 8608 C C . ILE A 1 1105 ? -14.062 -29.763 -17.404 1.00 91.25 1105 ILE A C 1
ATOM 8610 O O . ILE A 1 1105 ? -13.578 -30.880 -17.242 1.00 91.25 1105 ILE A O 1
ATOM 8614 N N . ASP A 1 1106 ? -15.361 -29.581 -17.655 1.00 87.62 1106 ASP A N 1
ATOM 8615 C CA . ASP A 1 1106 ? -16.309 -30.700 -17.774 1.00 87.62 1106 ASP A CA 1
ATOM 8616 C C . ASP A 1 1106 ? -17.347 -30.449 -18.892 1.00 87.62 1106 ASP A C 1
ATOM 8618 O O . ASP A 1 1106 ? -18.012 -29.406 -18.899 1.00 87.62 1106 ASP A O 1
ATOM 8622 N N . PRO A 1 1107 ? -17.521 -31.381 -19.842 1.00 90.31 1107 PRO A N 1
ATOM 8623 C CA . PRO A 1 1107 ? -16.617 -32.499 -20.102 1.00 90.31 1107 PRO A CA 1
ATOM 8624 C C . PRO A 1 1107 ? -15.236 -32.007 -20.545 1.00 90.31 1107 PRO A C 1
ATOM 8626 O O . PRO A 1 1107 ? -15.106 -30.925 -21.119 1.00 90.31 1107 PRO A O 1
ATOM 8629 N N . GLY A 1 1108 ? -14.215 -32.824 -20.314 1.00 89.12 1108 GLY A N 1
ATOM 8630 C CA . GLY A 1 1108 ? -12.873 -32.593 -20.833 1.00 89.12 1108 GLY A CA 1
ATOM 8631 C C . GLY A 1 1108 ? -12.831 -32.400 -22.352 1.00 89.12 1108 GLY A C 1
ATOM 8632 O O . GLY A 1 1108 ? -13.640 -32.966 -23.096 1.00 89.12 1108 GLY A O 1
ATOM 8633 N N . ILE A 1 1109 ? -11.881 -31.592 -22.816 1.00 87.75 1109 ILE A N 1
ATOM 8634 C CA . ILE A 1 1109 ? -11.615 -31.322 -24.228 1.00 87.75 1109 ILE A CA 1
ATOM 8635 C C . ILE A 1 1109 ? -10.456 -32.212 -24.666 1.00 87.75 1109 ILE A C 1
ATOM 8637 O O . ILE A 1 1109 ? -9.334 -32.061 -24.192 1.00 87.75 1109 ILE A O 1
ATOM 8641 N N . GLN A 1 1110 ? -10.724 -33.135 -25.589 1.00 78.25 1110 GLN A N 1
ATOM 8642 C CA . GLN A 1 1110 ? -9.664 -33.921 -26.217 1.00 78.25 1110 GLN A CA 1
ATOM 8643 C C . GLN A 1 1110 ? -9.010 -33.083 -27.315 1.00 78.25 1110 GLN A C 1
ATOM 8645 O O . GLN A 1 1110 ? -9.656 -32.762 -28.315 1.00 78.25 1110 GLN A O 1
ATOM 8650 N N . LEU A 1 1111 ? -7.766 -32.681 -27.059 1.00 69.56 1111 LEU A N 1
ATOM 8651 C CA . LEU A 1 1111 ? -6.962 -31.790 -27.894 1.00 69.56 1111 LEU A CA 1
ATOM 8652 C C . LEU A 1 1111 ? -6.153 -32.530 -28.957 1.00 69.56 1111 LEU A C 1
ATOM 8654 O O . LEU A 1 1111 ? -5.697 -33.663 -28.676 1.00 69.56 1111 LEU A O 1
#